Protein AF-V5WKL9-F1 (afdb_monomer)

Mean predicted aligned error: 5.01 Å

Solvent-accessible surface area (backbone atoms only — not comparable to full-atom values): 41217 Å² total; per-residue (Å²): 115,49,75,35,63,71,57,36,52,50,49,49,51,57,49,52,46,45,67,69,71,38,97,45,74,44,66,25,21,45,58,50,36,73,58,42,15,63,42,65,74,57,97,28,28,33,41,37,29,44,86,42,64,56,60,74,77,50,52,56,39,85,93,40,58,26,41,41,37,37,42,54,96,64,80,79,67,65,83,44,68,60,51,76,48,60,25,42,49,49,77,37,79,52,50,76,60,91,48,30,39,32,43,30,39,30,71,50,67,58,15,54,90,90,44,85,24,40,25,35,35,38,35,30,26,33,76,89,66,48,81,45,75,46,67,47,52,56,19,62,32,31,62,46,36,70,94,33,63,26,31,32,41,43,58,67,62,52,58,74,65,58,85,35,62,67,43,53,59,51,48,75,71,35,91,57,37,45,72,46,97,90,65,46,35,31,40,50,85,60,65,27,31,36,40,38,52,54,59,27,69,22,83,76,20,15,39,55,38,43,33,50,51,54,53,51,52,26,51,33,57,73,70,72,47,85,76,54,38,52,59,35,62,77,48,67,38,43,22,35,32,39,47,37,51,35,26,50,57,69,47,58,93,52,81,68,30,60,38,84,76,46,77,57,96,48,38,36,33,32,42,38,32,53,63,74,71,48,64,72,25,78,57,23,36,56,45,20,41,29,9,60,26,30,56,38,32,74,76,43,37,67,59,38,56,45,50,31,50,35,48,30,39,62,28,59,98,55,52,29,38,42,23,43,39,43,71,72,34,49,26,29,64,74,24,68,84,62,48,61,75,71,49,51,64,46,78,51,97,76,31,26,32,42,22,70,87,35,41,54,46,45,18,40,52,52,40,31,54,32,60,44,37,34,71,58,48,43,26,37,35,35,43,52,48,56,53,38,45,43,80,37,81,88,81,70,41,76,43,71,42,61,70,55,56,50,52,61,64,63,49,65,33,49,51,88,95,44,62,31,24,48,21,42,36,33,37,31,58,43,60,56,87,46,94,62,18,91,77,64,35,74,38,37,81,60,41,75,76,40,80,84,36,31,17,36,21,88,52,40,44,57,79,40,51,71,40,34,58,62,40,68,69,72,40,41,69,59,50,54,44,34,44,64,51,12,54,41,18,38,30,38,60,32,40,79,49,11,48,27,47,45,26,54,45,64,90,87,51,68,61,38,64,61,58,34,96,46,56,39,51,19,48,41,41,41,52,47,26,54,22,55,59,53,46,47,55,68,31,21,17,24,34,35,44,24,50,42,43,72,52,65,34,46,65,66,90,36,55,50,29,55,47,94,52,18,51,60,59,51,24,65,47,37,34,33,58,62,36,64,52,48,70,71,57,54,67,39,75,79,45,42,41,59,46,37,75,38,47,36,85,42,65,69,40,45,44,52,38,36,43,47,47,31,54,29,23,64,77,34,78,67,36,53,51,56,17,22,58,56,51,61,75,48,98,65,58,40,75,70,85,52,43,40,65,51,38,27,56,49,27,32,40,47,24,54,29,51,48,59,56,32,23,45,61,84,38,52,88,74,35,57,50,60,60,24,54,46,54,32,51,52,35,48,50,42,67,76,40,58,70,36,28,38,56,69,48,97,87,41,47,75,50,68,56,77,77,48,83,67,23,42,37,42,36,34,40,47,52,43,97,86,66,74,40,39,39,39,43,41,28,22,72,36,45,49,68,45,79,43,39,61,41,70,80,42,65,96,47,79,75,73,75,58,57,35,22,31,61,46,52,22,66,86,54,38,81,80,47,78,61,67,74,35,82,44,68,46,79,48,75,47,74,30,45,41,40,22,29,42,32,32,34,45,108

Structure (mmCIF, N/CA/C/O backbone):
data_AF-V5WKL9-F1
#
_entry.id   AF-V5WKL9-F1
#
loop_
_atom_site.group_PDB
_atom_site.id
_atom_site.type_symbol
_atom_site.label_atom_id
_atom_site.label_alt_id
_atom_site.label_comp_id
_atom_site.label_asym_id
_atom_site.label_entity_id
_atom_site.label_seq_id
_atom_site.pdbx_PDB_ins_code
_atom_site.Cartn_x
_atom_site.Cartn_y
_atom_site.Cartn_z
_atom_site.occupancy
_atom_site.B_iso_or_equiv
_atom_site.auth_seq_id
_atom_site.auth_comp_id
_atom_site.auth_asym_id
_atom_site.auth_atom_id
_atom_site.pdbx_PDB_model_num
ATOM 1 N N . MET A 1 1 ? -16.914 -12.700 35.568 1.00 91.31 1 MET A N 1
ATOM 2 C CA . MET A 1 1 ? -15.868 -11.654 35.635 1.00 91.31 1 MET A CA 1
ATOM 3 C C . MET A 1 1 ? -16.189 -10.694 36.774 1.00 91.31 1 MET A C 1
ATOM 5 O O . MET A 1 1 ? -17.321 -10.705 37.257 1.00 91.31 1 MET A O 1
ATOM 9 N N . LYS A 1 2 ? -15.234 -9.886 37.245 1.00 93.50 2 LYS A N 1
ATOM 10 C CA . LYS A 1 2 ? -15.507 -8.840 38.253 1.00 93.50 2 LYS A CA 1
ATOM 11 C C . LYS A 1 2 ? -14.492 -7.698 38.192 1.00 93.50 2 LYS A C 1
ATOM 13 O O . LYS A 1 2 ? -13.425 -7.841 37.604 1.00 93.50 2 LYS A O 1
ATOM 18 N N . ILE A 1 3 ? -14.835 -6.574 38.821 1.00 94.00 3 ILE A N 1
ATOM 19 C CA . ILE A 1 3 ? -13.929 -5.432 38.993 1.00 94.00 3 ILE A CA 1
ATOM 20 C C . ILE A 1 3 ? -12.782 -5.825 39.929 1.00 94.00 3 ILE A C 1
ATOM 22 O O . ILE A 1 3 ? -13.009 -6.196 41.086 1.00 94.00 3 ILE A O 1
ATOM 26 N N . ALA A 1 4 ? -11.552 -5.659 39.453 1.00 92.19 4 ALA A N 1
ATOM 27 C CA . ALA A 1 4 ? -10.336 -5.865 40.227 1.00 92.19 4 ALA A CA 1
ATOM 28 C C . ALA A 1 4 ? -10.045 -4.617 41.083 1.00 92.19 4 ALA A C 1
ATOM 30 O O . ALA A 1 4 ? -9.166 -3.822 40.763 1.00 92.19 4 ALA A O 1
ATOM 31 N N . ASN A 1 5 ? -10.814 -4.402 42.160 1.00 88.88 5 ASN A N 1
ATOM 32 C CA . ASN A 1 5 ? -10.829 -3.138 42.923 1.00 88.88 5 ASN A CA 1
ATOM 33 C C . ASN A 1 5 ? -9.437 -2.617 43.328 1.00 88.88 5 ASN A C 1
ATOM 35 O O . ASN A 1 5 ? -9.163 -1.423 43.210 1.00 88.88 5 ASN A O 1
ATOM 39 N N . ASN A 1 6 ? -8.546 -3.498 43.795 1.00 87.94 6 ASN A N 1
ATOM 40 C CA . ASN A 1 6 ? -7.200 -3.096 44.213 1.00 87.94 6 ASN A CA 1
ATOM 41 C C . ASN A 1 6 ? -6.378 -2.582 43.026 1.00 87.94 6 ASN A C 1
ATOM 43 O O . ASN A 1 6 ? -5.709 -1.556 43.124 1.00 87.94 6 ASN A O 1
ATOM 47 N N . GLN A 1 7 ? -6.445 -3.281 41.898 1.00 89.81 7 GLN A N 1
ATOM 48 C CA . GLN A 1 7 ? -5.728 -2.922 40.684 1.00 89.81 7 GLN A CA 1
ATOM 49 C C . GLN A 1 7 ? -6.374 -1.739 39.970 1.00 89.81 7 GLN A C 1
ATOM 51 O O . GLN A 1 7 ? -5.656 -0.947 39.380 1.00 89.81 7 GLN A O 1
ATOM 56 N N . GLN A 1 8 ? -7.688 -1.561 40.083 1.00 91.56 8 GLN A N 1
ATOM 57 C CA . GLN A 1 8 ? -8.380 -0.376 39.591 1.00 91.56 8 GLN A CA 1
ATOM 58 C C . GLN A 1 8 ? -7.942 0.885 40.337 1.00 91.56 8 GLN A C 1
ATOM 60 O O . GLN A 1 8 ? -7.689 1.902 39.699 1.00 91.56 8 GLN A O 1
ATOM 65 N N . ASN A 1 9 ? -7.792 0.817 41.664 1.00 90.12 9 ASN A N 1
ATOM 66 C CA . ASN A 1 9 ? -7.248 1.932 42.444 1.00 90.12 9 ASN A CA 1
ATOM 67 C C . ASN A 1 9 ? -5.780 2.198 42.093 1.00 90.12 9 ASN A C 1
ATOM 69 O O . ASN A 1 9 ? -5.411 3.340 41.859 1.00 90.12 9 ASN A O 1
ATOM 73 N N . LYS A 1 10 ? -4.965 1.144 41.965 1.00 89.94 10 LYS A N 1
ATOM 74 C CA . LYS A 1 10 ? -3.570 1.285 41.532 1.00 89.94 10 LYS A CA 1
ATOM 75 C C . LYS A 1 10 ? -3.464 1.939 40.147 1.00 89.94 10 LYS A C 1
ATOM 77 O O . LYS A 1 10 ? -2.692 2.872 39.974 1.00 89.94 10 LYS A O 1
ATOM 82 N N . PHE A 1 11 ? -4.260 1.472 39.186 1.00 90.50 11 PHE A N 1
ATOM 83 C CA . PHE A 1 11 ? -4.311 2.039 37.840 1.00 90.50 11 PHE A CA 1
ATOM 84 C C . PHE A 1 11 ? -4.778 3.495 37.872 1.00 90.50 11 PHE A C 1
ATOM 86 O O . PHE A 1 11 ? -4.215 4.326 37.174 1.00 90.50 11 PHE A O 1
ATOM 93 N N . LYS A 1 12 ? -5.761 3.827 38.721 1.00 90.00 12 LYS A N 1
ATOM 94 C CA . LYS A 1 12 ? -6.202 5.209 38.929 1.00 90.00 12 LYS A CA 1
ATOM 95 C C . LYS A 1 12 ? -5.054 6.110 39.384 1.00 90.00 12 LYS A C 1
ATOM 97 O O . LYS A 1 12 ? -4.909 7.202 38.842 1.00 90.00 12 LYS A O 1
ATOM 102 N N . ASP A 1 13 ? -4.270 5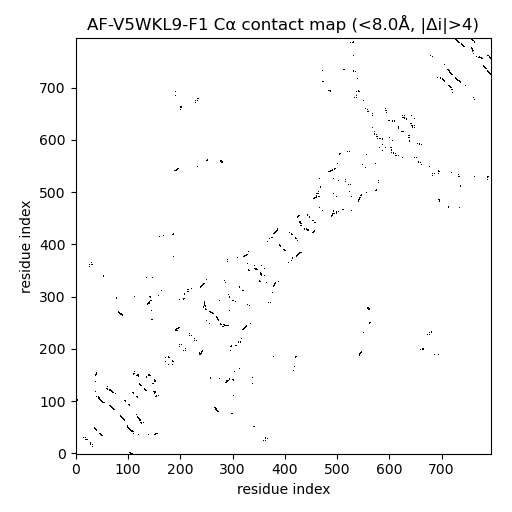.665 40.359 1.00 87.75 13 ASP A N 1
ATOM 103 C CA . ASP A 1 13 ? -3.153 6.443 40.897 1.00 87.75 13 ASP A CA 1
ATOM 104 C C . ASP A 1 13 ? -2.057 6.634 39.830 1.00 87.75 13 ASP A C 1
ATOM 106 O O . ASP A 1 13 ? -1.659 7.766 39.560 1.00 87.75 13 ASP A O 1
ATOM 110 N N . GLU A 1 14 ? -1.649 5.563 39.136 1.00 85.62 14 GLU A N 1
ATOM 111 C CA . GLU A 1 14 ? -0.662 5.609 38.036 1.00 85.62 14 GLU A CA 1
ATOM 112 C C . GLU A 1 14 ? -1.134 6.483 36.854 1.00 85.62 14 GLU A C 1
ATOM 114 O O . GLU A 1 14 ? -0.359 7.228 36.238 1.00 85.62 14 GLU A O 1
ATOM 119 N N . PHE A 1 15 ? -2.428 6.423 36.537 1.00 85.81 15 PHE A N 1
ATOM 120 C CA . PHE A 1 15 ? -3.053 7.247 35.508 1.00 85.81 15 PHE A CA 1
ATOM 121 C C . PHE A 1 15 ? -3.116 8.724 35.925 1.00 85.81 15 PHE A C 1
ATOM 123 O O . PHE A 1 15 ? -2.762 9.607 35.142 1.00 85.81 15 PHE A O 1
ATOM 130 N N . GLY A 1 16 ? -3.489 8.999 37.177 1.00 83.94 16 GLY A N 1
ATOM 131 C CA . GLY A 1 16 ? -3.481 10.340 37.760 1.00 83.94 16 GLY A CA 1
ATOM 132 C C . GLY A 1 16 ? -2.081 10.958 37.774 1.00 83.94 16 GLY A C 1
ATOM 133 O O . GLY A 1 16 ? -1.917 12.125 37.417 1.00 83.94 16 GLY A O 1
ATOM 134 N N . GLU A 1 17 ? -1.052 10.171 38.092 1.00 80.25 17 GLU A N 1
ATOM 135 C CA . GLU A 1 17 ? 0.345 10.591 37.958 1.00 80.25 17 GLU A CA 1
ATOM 136 C C . GLU A 1 17 ? 0.705 10.895 36.501 1.00 80.25 17 GLU A C 1
ATOM 138 O O . GLU A 1 17 ? 1.354 11.904 36.229 1.00 80.25 17 GLU A O 1
ATOM 143 N N . SER A 1 18 ? 0.262 10.077 35.543 1.00 79.38 18 SER A N 1
ATOM 144 C CA . SER A 1 18 ? 0.502 10.319 34.112 1.00 79.38 18 SER A CA 1
ATOM 145 C C . SER A 1 18 ? -0.100 11.646 33.638 1.00 79.38 18 SER A C 1
ATOM 147 O O . SER A 1 18 ? 0.559 12.360 32.879 1.00 79.38 18 SER A O 1
ATOM 149 N N . LEU A 1 19 ? -1.290 11.998 34.138 1.00 76.94 19 LEU A N 1
ATOM 150 C CA . LEU A 1 19 ? -1.956 13.281 33.890 1.00 76.94 19 LEU A CA 1
ATOM 151 C C . LEU A 1 19 ? -1.213 14.469 34.528 1.00 76.94 19 LEU A C 1
ATOM 153 O O . LEU A 1 19 ? -1.112 15.524 33.912 1.00 76.94 19 LEU A O 1
ATOM 157 N N . GLN A 1 20 ? -0.687 14.316 35.748 1.00 74.12 20 GLN A N 1
ATOM 158 C CA . GLN A 1 20 ? -0.060 15.413 36.507 1.00 74.12 20 GLN A CA 1
ATOM 159 C C . GLN A 1 20 ? 1.432 15.629 36.200 1.00 74.12 20 GLN A C 1
ATOM 161 O O . GLN A 1 20 ? 1.949 16.729 36.379 1.00 74.12 20 GLN A O 1
ATOM 166 N N . SER A 1 21 ? 2.150 14.584 35.784 1.00 60.50 21 SER A N 1
ATOM 167 C CA . SER A 1 21 ? 3.619 14.567 35.651 1.00 60.50 21 SER A CA 1
ATOM 168 C C . SER A 1 21 ? 4.153 15.084 34.311 1.00 60.50 21 SER A C 1
ATOM 170 O O . SER A 1 21 ? 5.362 15.045 34.079 1.00 60.50 21 SER A O 1
ATOM 172 N N . ALA A 1 22 ? 3.296 15.522 33.387 1.00 52.28 22 ALA A N 1
ATOM 173 C CA . ALA A 1 22 ? 3.733 16.045 32.096 1.00 52.28 22 ALA A CA 1
ATOM 174 C C . ALA A 1 22 ? 3.870 17.575 32.144 1.00 52.28 22 ALA A C 1
ATOM 176 O O . ALA A 1 22 ? 2.865 18.259 32.296 1.00 52.28 22 ALA A O 1
ATOM 177 N N . PRO A 1 23 ? 5.084 18.133 31.996 1.00 39.38 23 PRO A N 1
ATOM 178 C CA . PRO A 1 23 ? 5.264 19.582 31.904 1.00 39.38 23 PRO A CA 1
ATOM 179 C C . PRO A 1 23 ? 4.761 20.181 30.573 1.00 39.38 23 PRO A C 1
ATOM 181 O O . PRO A 1 23 ? 4.658 21.399 30.477 1.00 39.38 23 PRO A O 1
ATOM 184 N N . GLU A 1 24 ? 4.427 19.346 29.576 1.00 61.25 24 GLU A N 1
ATOM 185 C CA . GLU A 1 24 ? 3.859 19.724 28.273 1.00 61.25 24 GLU A CA 1
ATOM 186 C C . GLU A 1 24 ? 2.732 18.749 27.877 1.00 61.25 24 GLU A C 1
ATOM 188 O O . GLU A 1 24 ? 2.901 17.529 28.000 1.00 61.25 24 GLU A O 1
ATOM 193 N N . ASP A 1 25 ? 1.608 19.274 27.370 1.00 77.94 25 ASP A N 1
ATOM 194 C CA . ASP A 1 25 ? 0.366 18.528 27.079 1.00 77.94 25 ASP A CA 1
ATOM 195 C C . ASP A 1 25 ? 0.588 17.281 26.196 1.00 77.94 25 ASP A C 1
ATOM 197 O O . ASP A 1 25 ? -0.058 16.245 26.371 1.00 77.94 25 ASP A O 1
ATOM 201 N N . PHE A 1 26 ? 1.557 17.330 25.277 1.00 89.62 26 PHE A N 1
ATOM 202 C CA . PHE A 1 26 ? 1.825 16.236 24.342 1.00 89.62 26 PHE A CA 1
ATOM 203 C C . PHE A 1 26 ? 2.563 15.038 24.956 1.00 89.62 26 PHE A C 1
ATOM 205 O O . PHE A 1 26 ? 2.239 13.888 24.653 1.00 89.62 26 PHE A O 1
ATOM 212 N N . ALA A 1 27 ? 3.509 15.259 25.871 1.00 87.88 27 ALA A N 1
ATOM 213 C CA . ALA A 1 27 ? 4.221 14.155 26.519 1.00 87.88 27 ALA A CA 1
ATOM 214 C C . ALA A 1 27 ? 3.286 13.319 27.417 1.00 87.88 27 ALA A C 1
ATOM 216 O O . ALA A 1 27 ? 3.460 12.103 27.533 1.00 87.88 27 ALA A O 1
ATOM 217 N N . ALA A 1 28 ? 2.283 13.957 28.037 1.00 87.50 28 ALA A N 1
ATOM 218 C CA . ALA A 1 28 ? 1.193 13.266 28.732 1.00 87.50 28 ALA A CA 1
ATOM 219 C C . ALA A 1 28 ? 0.382 12.417 27.750 1.00 87.50 28 ALA A C 1
ATOM 221 O O . ALA A 1 28 ? 0.213 11.216 27.973 1.00 87.50 28 ALA A O 1
ATOM 222 N N . ALA A 1 29 ? -0.051 13.015 26.638 1.00 92.38 29 ALA A N 1
ATOM 223 C CA . ALA A 1 29 ? -0.835 12.331 25.617 1.00 92.38 29 ALA A CA 1
ATOM 224 C C . ALA A 1 29 ? -0.150 11.065 25.073 1.00 92.38 29 ALA A C 1
ATOM 226 O O . ALA A 1 29 ? -0.787 10.018 24.928 1.00 92.38 29 ALA A O 1
ATOM 227 N N . GLN A 1 30 ? 1.165 11.104 24.845 1.00 92.75 30 GLN A N 1
ATOM 228 C CA . GLN A 1 30 ? 1.935 9.925 24.427 1.00 92.75 30 GLN A CA 1
ATOM 229 C C . GLN A 1 30 ? 1.979 8.816 25.494 1.00 92.75 30 GLN A C 1
ATOM 231 O O . GLN A 1 30 ? 1.948 7.631 25.164 1.00 92.75 30 GLN A O 1
ATOM 236 N N . ARG A 1 31 ? 2.046 9.163 26.785 1.00 91.50 31 ARG A N 1
ATOM 237 C CA . ARG A 1 31 ? 2.011 8.162 27.869 1.00 91.50 31 ARG A CA 1
ATOM 238 C C . ARG A 1 31 ? 0.620 7.567 28.065 1.00 91.50 31 ARG A C 1
ATOM 240 O O . ARG A 1 31 ? 0.506 6.379 28.365 1.00 91.50 31 ARG A O 1
ATOM 247 N N . ILE A 1 32 ? -0.415 8.385 27.902 1.00 93.31 32 ILE A N 1
ATOM 248 C CA . ILE A 1 32 ? -1.814 7.980 28.055 1.00 93.31 32 ILE A CA 1
ATOM 249 C C . ILE A 1 32 ? -2.245 7.074 26.899 1.00 93.31 32 ILE A C 1
ATOM 251 O O . ILE A 1 32 ? -2.790 6.002 27.146 1.00 93.31 32 ILE A O 1
ATOM 255 N N . SER A 1 33 ? -1.946 7.445 25.652 1.00 95.56 33 SER A N 1
ATOM 256 C CA . SER A 1 33 ? -2.283 6.644 24.461 1.00 95.56 33 SER A CA 1
ATOM 257 C C . SER A 1 33 ? -1.738 5.211 24.532 1.00 95.56 33 SER A C 1
ATOM 259 O O . SER A 1 33 ? -2.464 4.263 24.239 1.00 95.56 33 SER A O 1
ATOM 261 N N . ARG A 1 34 ? -0.525 5.006 25.063 1.00 94.50 34 ARG A N 1
ATOM 262 C CA . ARG A 1 34 ? 0.042 3.663 25.327 1.00 94.50 34 ARG A CA 1
ATOM 263 C C . ARG A 1 34 ? -0.793 2.796 26.276 1.00 94.50 34 ARG A C 1
ATOM 265 O O . ARG A 1 34 ? -0.654 1.575 26.278 1.00 94.50 34 ARG A O 1
ATOM 272 N N . GLN A 1 35 ? -1.635 3.405 27.105 1.00 94.38 35 GLN A N 1
ATOM 273 C CA . GLN A 1 35 ? -2.508 2.716 28.055 1.00 94.38 35 GLN A CA 1
ATOM 274 C C . GLN A 1 35 ? -3.938 2.537 27.535 1.00 94.38 35 GLN A C 1
ATOM 276 O O . GLN A 1 35 ? -4.676 1.741 28.108 1.00 94.38 35 GLN A O 1
ATOM 281 N N . MET A 1 36 ? -4.320 3.247 26.470 1.00 96.38 36 MET A N 1
ATOM 282 C CA . MET A 1 36 ? -5.676 3.244 25.921 1.00 96.38 36 MET A CA 1
ATOM 283 C C . MET A 1 36 ? -6.056 1.910 25.262 1.00 96.38 36 MET A C 1
ATOM 285 O O . MET A 1 36 ? -5.204 1.106 24.865 1.00 96.38 36 MET A O 1
ATOM 289 N N . GLY A 1 37 ? -7.360 1.711 25.123 1.00 97.25 37 GLY A N 1
ATOM 290 C CA . GLY A 1 37 ? -7.979 0.527 24.557 1.00 97.25 37 GLY A CA 1
ATOM 291 C C . GLY A 1 37 ? -8.077 -0.649 25.522 1.00 97.25 37 GLY A C 1
ATOM 292 O O . GLY A 1 37 ? -7.745 -0.539 26.706 1.00 97.25 37 GLY A O 1
ATOM 293 N N . GLY A 1 38 ? -8.563 -1.781 25.017 1.00 97.44 38 GLY A N 1
ATOM 294 C CA . GLY A 1 38 ? -8.599 -3.045 25.753 1.00 97.44 38 GLY A CA 1
ATOM 295 C C . GLY A 1 38 ? -7.245 -3.749 25.718 1.00 97.44 38 GLY A C 1
ATOM 296 O O . GLY A 1 38 ? -6.770 -4.145 24.654 1.00 97.44 38 GLY A O 1
ATOM 297 N N . ARG A 1 39 ? -6.619 -3.930 26.885 1.00 96.44 39 ARG A N 1
ATOM 298 C CA . ARG A 1 39 ? -5.300 -4.564 27.022 1.00 96.44 39 ARG A CA 1
ATOM 299 C C . ARG A 1 39 ? -5.355 -5.721 28.004 1.00 96.44 39 ARG A C 1
ATOM 301 O O . ARG A 1 39 ? -5.728 -5.542 29.163 1.00 96.44 39 ARG A O 1
ATOM 308 N N . TYR A 1 40 ? -4.937 -6.895 27.549 1.00 96.62 40 TYR A N 1
ATOM 309 C CA . TYR A 1 40 ? -4.749 -8.052 28.413 1.00 96.62 40 TYR A CA 1
ATOM 310 C C . TYR A 1 40 ? -3.408 -7.942 29.151 1.00 96.62 40 TYR A C 1
ATOM 312 O O . TYR A 1 40 ? -2.376 -7.687 28.537 1.00 96.62 40 TYR A O 1
ATOM 320 N N . LEU A 1 41 ? -3.426 -8.107 30.475 1.00 90.88 41 LEU A N 1
ATOM 321 C CA . LEU A 1 41 ? -2.252 -7.977 31.348 1.00 90.88 41 LEU A CA 1
ATOM 322 C C . LEU A 1 41 ? -1.703 -9.333 31.825 1.00 90.88 41 LEU A C 1
ATOM 324 O O . LEU A 1 41 ? -0.760 -9.377 32.616 1.00 90.88 41 LEU A O 1
ATOM 328 N N . GLY A 1 42 ? -2.287 -10.442 31.362 1.00 89.06 42 GLY A N 1
ATOM 329 C CA . GLY A 1 42 ? -1.969 -11.786 31.837 1.00 89.06 42 GLY A CA 1
ATOM 330 C C . GLY A 1 42 ? -2.787 -12.207 33.061 1.00 89.06 42 GLY A C 1
ATOM 331 O O . GLY A 1 42 ? -3.417 -11.397 33.738 1.00 89.06 42 GLY A O 1
ATOM 332 N N . SER A 1 43 ? -2.775 -13.511 33.356 1.00 88.88 43 SER A N 1
ATOM 333 C CA . SER A 1 43 ? -3.467 -14.117 34.512 1.00 88.88 43 SER A CA 1
ATOM 334 C C . SER A 1 43 ? -4.956 -13.757 34.630 1.00 88.88 43 SER A C 1
ATOM 336 O O . SER A 1 43 ? -5.480 -13.616 35.732 1.00 88.88 43 SER A O 1
ATOM 338 N N . GLY A 1 44 ? -5.638 -13.584 33.497 1.00 92.19 44 GLY A N 1
ATOM 339 C CA . GLY A 1 44 ? -7.057 -13.240 33.456 1.00 92.19 44 GLY A CA 1
ATOM 340 C C . GLY A 1 44 ? -7.385 -11.769 33.721 1.00 92.19 44 GLY A C 1
ATOM 341 O O . GLY A 1 44 ? -8.562 -11.430 33.810 1.00 92.19 44 GLY A O 1
ATOM 342 N N . GLN A 1 45 ? -6.386 -10.894 33.854 1.00 95.75 45 GLN A N 1
ATOM 343 C CA . GLN A 1 45 ? -6.590 -9.470 34.102 1.00 95.75 45 GLN A CA 1
ATOM 344 C C . GLN A 1 45 ? -6.568 -8.652 32.804 1.00 95.75 45 GLN A C 1
ATOM 346 O O . GLN A 1 45 ? -5.714 -8.869 31.945 1.00 95.75 45 GLN A O 1
ATOM 351 N N . ALA A 1 46 ? -7.460 -7.665 32.685 1.00 97.50 46 ALA A N 1
ATOM 352 C CA . ALA A 1 46 ? -7.466 -6.712 31.578 1.00 97.50 46 ALA A CA 1
ATOM 353 C C . ALA A 1 46 ? -7.794 -5.283 32.034 1.00 97.50 46 ALA A C 1
ATOM 355 O O . ALA A 1 46 ? -8.574 -5.071 32.966 1.00 97.50 46 ALA A O 1
ATOM 356 N N . THR A 1 47 ? -7.209 -4.301 31.351 1.00 97.38 47 THR A N 1
ATOM 357 C CA . THR A 1 47 ? -7.529 -2.874 31.497 1.00 97.38 47 THR A CA 1
ATOM 358 C C . THR A 1 47 ? -8.248 -2.381 30.257 1.00 97.38 47 THR A C 1
ATOM 360 O O . THR A 1 47 ? -7.859 -2.727 29.143 1.00 97.38 47 THR A O 1
ATOM 363 N N . PHE A 1 48 ? -9.239 -1.521 30.452 1.00 98.44 48 PHE A N 1
ATOM 364 C CA . PHE A 1 48 ? -9.947 -0.832 29.382 1.00 98.44 48 PHE A CA 1
ATOM 365 C C . PHE A 1 48 ? -9.881 0.660 29.670 1.00 98.44 48 PHE A C 1
ATOM 367 O O . PHE A 1 48 ? -10.364 1.076 30.721 1.00 98.44 48 PHE A O 1
ATOM 374 N N . LEU A 1 49 ? -9.281 1.448 28.781 1.00 97.69 49 LEU A N 1
ATOM 375 C CA . LEU A 1 49 ? -9.165 2.902 28.926 1.00 97.69 49 LEU A CA 1
ATOM 376 C C . LEU A 1 49 ? -9.613 3.596 27.637 1.00 97.69 49 LEU A C 1
ATOM 378 O O . LEU A 1 49 ? -9.044 3.368 26.574 1.00 97.69 49 LEU A O 1
ATOM 382 N N . PHE A 1 50 ? -10.588 4.489 27.747 1.00 97.75 50 PHE A N 1
ATOM 383 C CA . PHE A 1 50 ? -11.134 5.257 26.633 1.00 97.75 50 PHE A CA 1
ATOM 384 C C . PHE A 1 50 ? -10.906 6.750 26.853 1.00 97.75 50 PHE A C 1
ATOM 386 O O . PHE A 1 50 ? -11.061 7.251 27.970 1.00 97.75 50 PHE A O 1
ATOM 393 N N . TRP A 1 51 ? -10.582 7.458 25.773 1.00 96.38 51 TRP A N 1
ATOM 394 C CA . TRP A 1 51 ? -10.628 8.916 25.724 1.00 96.38 51 TRP A CA 1
ATOM 395 C C . TRP A 1 51 ? -12.008 9.337 25.224 1.00 96.38 51 TRP A C 1
ATOM 397 O O . TRP A 1 51 ? -12.409 8.966 24.125 1.00 96.38 51 TRP A O 1
ATOM 407 N N . THR A 1 52 ? -12.741 10.048 26.074 1.00 95.69 52 THR A N 1
ATOM 408 C CA . THR A 1 52 ? -14.184 10.300 25.951 1.00 95.69 52 THR A CA 1
ATOM 409 C C . THR A 1 52 ? -14.545 11.777 26.203 1.00 95.69 52 THR A C 1
ATOM 411 O O . THR A 1 52 ? -15.383 12.069 27.069 1.00 95.69 52 THR A O 1
ATOM 414 N N . PRO A 1 53 ? -13.900 12.744 25.520 1.00 93.75 53 PRO A N 1
ATOM 415 C CA . PRO A 1 53 ? -14.177 14.171 25.714 1.00 93.75 53 PRO A CA 1
ATOM 416 C C . PRO A 1 53 ? -15.654 14.525 25.460 1.00 93.75 53 PRO A C 1
ATOM 418 O O . PRO A 1 53 ? -16.217 15.387 26.141 1.00 93.75 53 PRO A O 1
ATOM 421 N N . GLU A 1 54 ? -16.323 13.797 24.565 1.00 90.81 54 GLU A N 1
ATOM 422 C CA . GLU A 1 54 ? -17.734 13.951 24.207 1.00 90.81 54 GLU A CA 1
ATOM 423 C C . GLU A 1 54 ? -18.693 13.758 25.392 1.00 90.81 54 GLU A C 1
ATOM 425 O O . GLU A 1 54 ? -19.785 14.322 25.399 1.00 90.81 54 GLU A O 1
ATOM 430 N N . LEU A 1 55 ? -18.295 13.034 26.446 1.00 91.25 55 LEU A N 1
ATOM 431 C CA . LEU A 1 55 ? -19.132 12.821 27.636 1.00 91.25 55 LEU A CA 1
ATOM 432 C C . LEU A 1 55 ? -19.251 14.060 28.534 1.00 91.25 55 LEU A C 1
ATOM 434 O O . LEU A 1 55 ? -19.973 14.030 29.537 1.00 91.25 55 LEU A O 1
ATOM 438 N N . SER A 1 56 ? -18.493 15.123 28.262 1.00 83.62 56 SER A N 1
ATOM 439 C CA . SER A 1 56 ? -18.689 16.425 28.910 1.00 83.62 56 SER A CA 1
ATOM 440 C C . SER A 1 56 ? -19.892 17.175 28.325 1.00 83.62 56 SER A C 1
ATOM 442 O O . SER A 1 56 ? -20.625 17.811 29.077 1.00 83.62 56 SER A O 1
ATOM 444 N N . GLU A 1 57 ? -20.141 17.021 27.023 1.00 78.50 57 GLU A N 1
ATOM 445 C CA . GLU A 1 57 ? -21.233 17.673 26.289 1.00 78.50 57 GLU A CA 1
ATOM 446 C C . GLU A 1 57 ? -22.483 16.789 26.187 1.00 78.50 57 GLU A C 1
ATOM 448 O O . GLU A 1 57 ? -23.605 17.290 26.189 1.00 78.50 57 GLU A O 1
ATOM 453 N N . ALA A 1 58 ? -22.309 15.464 26.124 1.00 78.44 58 ALA A N 1
ATOM 454 C CA . ALA A 1 58 ? -23.401 14.514 25.913 1.00 78.44 58 ALA A CA 1
ATOM 455 C C . ALA A 1 58 ? -24.348 14.359 27.116 1.00 78.44 58 ALA A C 1
ATOM 457 O O . ALA A 1 58 ? -25.411 13.755 26.958 1.00 78.44 58 ALA A O 1
ATOM 458 N N . GLU A 1 59 ? -23.952 14.865 28.295 1.00 78.00 59 GLU A N 1
ATOM 459 C CA . GLU A 1 59 ? -24.693 14.780 29.563 1.00 78.00 59 GLU A CA 1
ATOM 460 C C . GLU A 1 59 ? -25.349 13.396 29.762 1.00 78.00 59 GLU A C 1
ATOM 462 O O . GLU A 1 59 ? -26.575 13.265 29.730 1.00 78.00 59 GLU A O 1
ATOM 467 N N . PRO A 1 60 ? -24.550 12.321 29.911 1.00 86.50 60 PRO A N 1
ATOM 468 C CA . PRO A 1 60 ? -25.092 10.976 30.049 1.00 86.50 60 PRO A CA 1
ATOM 469 C C . PRO A 1 60 ? -26.037 10.899 31.249 1.00 86.50 60 PRO A C 1
ATOM 471 O O . PRO A 1 60 ? -25.754 11.447 32.322 1.00 86.50 60 PRO A O 1
ATOM 474 N N . ARG A 1 61 ? -27.145 10.168 31.094 1.00 87.38 61 ARG A N 1
ATOM 475 C CA . ARG A 1 61 ? -28.076 9.930 32.200 1.00 87.38 61 ARG A CA 1
ATOM 476 C C . ARG A 1 61 ? -27.335 9.291 33.379 1.00 87.38 61 ARG A C 1
ATOM 478 O O . ARG A 1 61 ? -26.491 8.413 33.149 1.00 87.38 61 ARG A O 1
ATOM 485 N N . PRO A 1 62 ? -27.655 9.677 34.629 1.00 83.62 62 PRO A N 1
ATOM 486 C CA . PRO A 1 62 ? -27.004 9.116 35.807 1.00 83.62 62 PRO A CA 1
ATOM 487 C C . PRO A 1 62 ? -27.000 7.584 35.790 1.00 83.62 62 PRO A C 1
ATOM 489 O O . PRO A 1 62 ? -27.998 6.963 35.435 1.00 83.62 62 PRO A O 1
ATOM 492 N N . ASP A 1 63 ? -25.866 6.990 36.163 1.00 85.62 63 ASP A N 1
ATOM 493 C CA . ASP A 1 63 ? -25.652 5.540 36.288 1.00 85.62 63 ASP A CA 1
ATOM 494 C C . ASP A 1 63 ? -25.768 4.699 34.999 1.00 85.62 63 ASP A C 1
ATOM 496 O O . ASP A 1 63 ? -25.689 3.465 35.074 1.00 85.62 63 ASP A O 1
ATOM 500 N N . THR A 1 64 ? -25.892 5.334 33.825 1.00 93.12 64 THR A N 1
ATOM 501 C CA . THR A 1 64 ? -26.007 4.632 32.529 1.00 93.12 64 THR A CA 1
ATOM 502 C C . THR A 1 64 ? -24.674 4.357 31.839 1.00 93.12 64 THR A C 1
ATOM 504 O O . THR A 1 64 ? -24.599 3.431 31.039 1.00 93.12 64 THR A O 1
ATOM 507 N N . LEU A 1 65 ? -23.620 5.116 32.157 1.00 96.12 65 LEU A N 1
ATOM 508 C CA . LEU A 1 65 ? -22.291 4.915 31.580 1.00 96.12 65 LEU A CA 1
ATOM 509 C C . LEU A 1 65 ? -21.651 3.631 32.128 1.00 96.12 65 LEU A C 1
ATOM 511 O O . LEU A 1 65 ? -21.349 3.541 33.324 1.00 96.12 65 LEU A O 1
ATOM 515 N N . ARG A 1 66 ? -21.431 2.648 31.254 1.00 97.06 66 ARG A N 1
ATOM 516 C CA . ARG A 1 66 ? -20.881 1.327 31.587 1.00 97.06 66 ARG A CA 1
ATOM 517 C C . ARG A 1 66 ? -19.865 0.867 30.546 1.00 97.06 66 ARG A C 1
ATOM 519 O O . ARG A 1 66 ? -19.893 1.297 29.394 1.00 97.06 66 ARG A O 1
ATOM 526 N N . LEU A 1 67 ? -18.991 -0.039 30.968 1.00 98.31 67 LEU A N 1
ATOM 527 C CA . LEU A 1 67 ? -18.249 -0.916 30.070 1.00 98.31 67 LEU A CA 1
ATOM 528 C C . LEU A 1 67 ? -19.117 -2.150 29.817 1.00 98.31 67 LEU A C 1
ATOM 530 O O . LEU A 1 67 ? -19.385 -2.898 30.757 1.00 98.31 67 LEU A O 1
ATOM 534 N N . GLU A 1 68 ? -19.549 -2.338 28.573 1.00 97.88 68 GLU A N 1
ATOM 535 C CA . GLU A 1 68 ? -20.309 -3.513 28.143 1.00 97.88 68 GLU A CA 1
ATOM 536 C C . GLU A 1 68 ? -19.319 -4.578 27.658 1.00 97.88 68 GLU A C 1
ATOM 538 O O . GLU A 1 68 ? -18.521 -4.311 26.756 1.00 97.88 68 GLU A O 1
ATOM 543 N N . ILE A 1 69 ? -19.373 -5.772 28.250 1.00 98.31 69 ILE A N 1
ATOM 544 C CA . ILE A 1 69 ? -18.625 -6.955 27.820 1.00 98.31 69 ILE A CA 1
ATOM 545 C C . ILE A 1 69 ? -19.606 -7.972 27.236 1.00 98.31 69 ILE A C 1
ATOM 547 O O . ILE A 1 69 ? -20.595 -8.338 27.873 1.00 98.31 69 ILE A O 1
ATOM 551 N N . LEU A 1 70 ? -19.322 -8.435 26.022 1.00 98.25 70 LEU A N 1
ATOM 552 C CA . LEU A 1 70 ? -20.126 -9.399 25.282 1.00 98.25 70 LEU A CA 1
ATOM 553 C C . LEU A 1 70 ? -19.359 -10.714 25.158 1.00 98.25 70 LEU A C 1
ATOM 555 O O . LEU A 1 70 ? -18.284 -10.760 24.558 1.00 98.25 70 LEU A O 1
ATOM 559 N N . ILE A 1 71 ? -19.928 -11.790 25.692 1.00 97.06 71 ILE A N 1
ATOM 560 C CA . ILE A 1 71 ? -19.326 -13.130 25.659 1.00 97.06 71 ILE A CA 1
ATOM 561 C C . ILE A 1 71 ? -20.282 -14.085 24.985 1.00 97.06 71 ILE A C 1
ATOM 563 O O . ILE A 1 71 ? -21.461 -14.116 25.312 1.00 97.06 71 ILE A O 1
ATOM 567 N N . THR A 1 72 ? -19.782 -14.915 24.085 1.00 95.56 72 THR A N 1
ATOM 568 C CA . THR A 1 72 ? -20.566 -16.013 23.535 1.00 95.56 72 THR A CA 1
ATOM 569 C C . THR A 1 72 ? -19.916 -17.343 23.893 1.00 95.56 72 THR A C 1
ATOM 571 O O . THR A 1 72 ? -18.697 -17.465 23.890 1.00 95.56 72 THR A O 1
ATOM 574 N N . GLU A 1 73 ? -20.733 -18.342 24.226 1.00 91.69 73 GLU A N 1
ATOM 575 C CA . GLU A 1 73 ? -20.279 -19.738 24.345 1.00 91.69 73 GLU A CA 1
ATOM 576 C C . GLU A 1 73 ? -20.235 -20.435 22.972 1.00 91.69 73 GLU A C 1
ATOM 578 O O . GLU A 1 73 ? -19.828 -21.590 22.862 1.00 91.69 73 GLU A O 1
ATOM 583 N N . GLN A 1 74 ? -20.696 -19.749 21.920 1.00 93.06 74 GLN A N 1
ATOM 584 C CA . GLN A 1 74 ? -20.732 -20.247 20.552 1.00 93.06 74 GLN A CA 1
ATOM 585 C C . GLN A 1 74 ? -19.536 -19.683 19.793 1.00 93.06 74 GLN A C 1
ATOM 587 O O . GLN A 1 74 ? -19.515 -18.497 19.472 1.00 93.06 74 GLN A O 1
ATOM 592 N N . GLU A 1 75 ? -18.561 -20.530 19.471 1.00 94.31 75 GLU A N 1
ATOM 593 C CA . GLU A 1 75 ? -17.465 -20.097 18.608 1.00 94.31 75 GLU A CA 1
ATOM 594 C C . GLU A 1 75 ? -18.007 -19.746 17.212 1.00 94.31 75 GLU A C 1
ATOM 596 O O . GLU A 1 75 ? -18.668 -20.586 16.588 1.00 94.31 75 GLU A O 1
ATOM 601 N N . PRO A 1 76 ? -17.763 -18.521 16.714 1.00 93.75 76 PRO A N 1
ATOM 602 C CA . PRO A 1 76 ? -18.185 -18.126 15.378 1.00 93.75 76 PRO A CA 1
ATOM 603 C C . PRO A 1 76 ? -17.491 -18.973 14.308 1.00 93.75 76 PRO A C 1
ATOM 605 O O . PRO A 1 76 ? -16.270 -19.135 14.309 1.00 93.75 76 PRO A O 1
ATOM 608 N N . ASP A 1 77 ? -18.250 -19.416 13.309 1.00 94.75 77 ASP A N 1
ATOM 609 C CA . ASP A 1 77 ? -17.661 -19.951 12.081 1.00 94.75 77 ASP A CA 1
ATOM 610 C C . ASP A 1 77 ? -17.384 -18.792 11.118 1.00 94.75 77 ASP A C 1
ATOM 612 O O . ASP A 1 77 ? -18.275 -18.317 10.409 1.00 94.75 77 ASP A O 1
ATOM 616 N N . PHE A 1 78 ? -16.142 -18.308 11.099 1.00 93.31 78 PHE A N 1
ATOM 617 C CA . PHE A 1 78 ? -15.737 -17.178 10.256 1.00 93.31 78 PHE A CA 1
ATOM 618 C C . PHE A 1 78 ? -15.823 -17.447 8.744 1.00 93.31 78 PHE A C 1
ATOM 620 O O . PHE A 1 78 ? -15.721 -16.504 7.953 1.00 93.31 78 PHE A O 1
ATOM 627 N N . SER A 1 79 ? -16.042 -18.698 8.323 1.00 90.94 79 SER A N 1
ATOM 628 C CA . SER A 1 79 ? -16.222 -19.040 6.910 1.00 90.94 79 SER A CA 1
ATOM 629 C C . SER A 1 79 ? -17.629 -18.717 6.389 1.00 90.94 79 SER A C 1
ATOM 631 O O . SER A 1 79 ? -17.800 -18.499 5.185 1.00 90.94 79 SER A O 1
ATOM 633 N N . LEU A 1 80 ? -18.632 -18.634 7.273 1.00 94.69 80 LEU A N 1
ATOM 634 C CA . LEU A 1 80 ? -20.027 -18.409 6.895 1.00 94.69 80 LEU A CA 1
ATOM 635 C C . LEU A 1 80 ? -20.265 -16.978 6.402 1.00 94.69 80 LEU A C 1
ATOM 637 O O . LEU A 1 80 ? -19.798 -16.008 6.995 1.00 94.69 80 LEU A O 1
ATOM 641 N N . ALA A 1 81 ? -21.075 -16.837 5.347 1.00 94.12 81 ALA A N 1
ATOM 642 C CA . ALA A 1 81 ? -21.491 -15.530 4.829 1.00 94.12 81 ALA A CA 1
ATOM 643 C C . ALA A 1 81 ? -22.357 -14.745 5.833 1.00 94.12 81 ALA A C 1
ATOM 645 O O . ALA A 1 81 ? -22.280 -13.518 5.899 1.00 94.12 81 ALA A O 1
ATOM 646 N N . SER A 1 82 ? -23.164 -15.455 6.624 1.00 96.25 82 SER A N 1
ATOM 647 C CA . SER A 1 82 ? -23.950 -14.887 7.717 1.00 96.25 82 SER A CA 1
ATOM 648 C C . SER A 1 82 ? -24.234 -15.925 8.798 1.00 96.25 82 SER A C 1
ATOM 650 O O . SER A 1 82 ? -24.455 -17.093 8.472 1.00 96.25 82 SER A O 1
ATOM 652 N N . GLN A 1 83 ? -24.310 -15.501 10.056 1.00 97.19 83 GLN A N 1
ATOM 653 C CA . GLN A 1 83 ? -24.691 -16.351 11.186 1.00 97.19 83 GLN A CA 1
ATOM 654 C C . GLN A 1 83 ? -25.344 -15.527 12.296 1.00 97.19 83 GLN A C 1
ATOM 656 O O . GLN A 1 83 ? -25.076 -14.336 12.425 1.00 97.19 83 GLN A O 1
ATOM 661 N N . SER A 1 84 ? -26.173 -16.160 13.125 1.00 97.31 84 SER A N 1
ATOM 662 C CA . SER A 1 84 ? -26.735 -15.512 14.309 1.00 97.31 84 SER A CA 1
ATOM 663 C C . SER A 1 84 ? -26.145 -16.123 15.568 1.00 97.31 84 SER A C 1
ATOM 665 O O . SER A 1 84 ? -26.200 -17.339 15.735 1.00 97.31 84 SER A O 1
ATOM 667 N N . LEU A 1 85 ? -25.599 -15.276 16.440 1.00 97.19 85 LEU A N 1
ATOM 668 C CA . LEU A 1 85 ? -25.013 -15.674 17.715 1.00 97.19 85 LEU A CA 1
ATOM 669 C C . LEU A 1 85 ? -25.731 -14.988 18.871 1.00 97.19 85 LEU A C 1
ATOM 671 O O . LEU A 1 85 ? -26.283 -13.894 18.735 1.00 97.19 85 LEU A O 1
ATOM 675 N N . VAL A 1 86 ? -25.693 -15.643 20.028 1.00 97.56 86 VAL A N 1
ATOM 676 C CA . VAL A 1 86 ? -26.173 -15.076 21.287 1.00 97.56 86 VAL A CA 1
ATOM 677 C C . VAL A 1 86 ? -24.966 -14.744 22.147 1.00 97.56 86 VAL A C 1
ATOM 679 O O . VAL A 1 86 ? -24.136 -15.615 22.419 1.00 97.56 86 VAL A O 1
ATOM 682 N N . PHE A 1 87 ? -24.894 -13.492 22.574 1.00 98.06 87 PHE A N 1
ATOM 683 C CA . PHE A 1 87 ? -23.908 -12.984 23.509 1.00 98.06 87 PHE A CA 1
ATOM 684 C C . PHE A 1 87 ? -24.568 -12.747 24.866 1.00 98.06 87 PHE A C 1
ATOM 686 O O . PHE A 1 87 ? -25.625 -12.124 24.949 1.00 98.06 87 PHE A O 1
ATOM 693 N N . GLN A 1 88 ? -23.940 -13.223 25.931 1.00 97.56 88 GLN A N 1
ATOM 694 C CA . GLN A 1 88 ? -24.192 -12.764 27.286 1.00 97.56 88 GLN A CA 1
ATOM 695 C C . GLN A 1 88 ? -23.628 -11.352 27.436 1.00 97.56 88 GLN A C 1
ATOM 697 O O . GLN A 1 88 ? -22.506 -11.079 27.006 1.00 97.56 88 GLN A O 1
ATOM 702 N N . VAL A 1 89 ? -24.430 -10.466 28.018 1.00 97.06 89 VAL A N 1
ATOM 703 C CA . VAL A 1 89 ? -24.085 -9.065 28.260 1.00 97.06 89 VAL A CA 1
ATOM 704 C C . VAL A 1 89 ? -23.751 -8.905 29.738 1.00 97.06 89 VAL A C 1
ATOM 706 O O . VAL A 1 89 ? -24.611 -9.129 30.592 1.00 97.06 89 VAL A O 1
ATOM 709 N N . GLU A 1 90 ? -22.521 -8.500 30.038 1.00 96.56 90 GLU A N 1
ATOM 710 C CA . GLU A 1 90 ? -22.097 -8.107 31.382 1.00 96.56 90 GLU A CA 1
ATOM 711 C C . GLU A 1 90 ? -21.683 -6.632 31.388 1.00 96.56 90 GLU A C 1
ATOM 713 O O . GLU A 1 90 ? -20.752 -6.234 30.691 1.00 96.56 90 GLU A O 1
ATOM 718 N N . ASP A 1 91 ? -22.371 -5.825 32.198 1.00 95.56 91 ASP A N 1
ATOM 719 C CA . ASP A 1 91 ? -22.096 -4.396 32.343 1.00 95.56 91 ASP A CA 1
ATOM 720 C C . ASP A 1 91 ? -21.300 -4.107 33.616 1.00 95.56 91 ASP A C 1
ATOM 722 O O . ASP A 1 91 ? -21.675 -4.509 34.724 1.00 95.56 91 ASP A O 1
ATOM 726 N N . PHE A 1 92 ? -20.240 -3.315 33.477 1.00 96.88 92 PHE A N 1
ATOM 727 C CA . PHE A 1 92 ? -19.376 -2.924 34.584 1.00 96.88 92 PHE A CA 1
ATOM 728 C C . PHE A 1 92 ? -19.375 -1.404 34.789 1.00 96.88 92 PHE A C 1
ATOM 730 O O . PHE A 1 92 ? -19.373 -0.643 33.818 1.00 96.88 92 PHE A O 1
ATOM 737 N N . PRO A 1 93 ? -19.384 -0.918 36.048 1.00 95.69 93 PRO A N 1
ATOM 738 C CA . PRO A 1 93 ? -19.152 0.496 36.318 1.00 95.69 93 PRO A CA 1
ATOM 739 C C . PRO A 1 93 ? -17.749 0.900 35.858 1.00 95.69 93 PRO A C 1
ATOM 741 O O . PRO A 1 93 ? -16.784 0.168 36.079 1.00 95.69 93 PRO A O 1
ATOM 744 N N . VAL A 1 94 ? -17.639 2.094 35.283 1.00 96.00 94 VAL A N 1
ATOM 745 C CA . VAL A 1 94 ? -16.356 2.703 34.921 1.00 96.00 94 VAL A CA 1
ATOM 746 C C . VAL A 1 94 ? -15.997 3.814 35.898 1.00 96.00 94 VAL A C 1
ATOM 748 O O . VAL A 1 94 ? -16.867 4.468 36.477 1.00 96.00 94 VAL A O 1
ATOM 751 N N . VAL A 1 95 ? -14.702 4.041 36.079 1.00 94.62 95 VAL A N 1
ATOM 752 C CA . VAL A 1 95 ? -14.183 5.229 36.754 1.00 94.62 95 VAL A CA 1
ATOM 753 C C . VAL A 1 95 ? -13.987 6.309 35.705 1.00 94.62 95 VAL A C 1
ATOM 755 O O . VAL A 1 95 ? -13.362 6.064 34.675 1.00 94.62 95 VAL A O 1
ATOM 758 N N . ARG A 1 96 ? -14.507 7.503 35.986 1.00 91.19 96 ARG A N 1
ATOM 759 C CA . ARG A 1 96 ? -14.269 8.697 35.179 1.00 91.19 96 ARG A CA 1
ATOM 760 C C . ARG A 1 96 ? -13.214 9.565 35.853 1.00 91.19 96 ARG A C 1
ATOM 762 O O . ARG A 1 96 ? -13.371 9.914 37.022 1.00 91.19 96 ARG A O 1
ATOM 769 N N . GLU A 1 97 ? -12.182 9.924 35.104 1.00 89.81 97 GLU A N 1
ATOM 770 C CA . GLU A 1 97 ? -11.112 10.826 35.528 1.00 89.81 97 GLU A CA 1
ATOM 771 C C . GLU A 1 97 ? -10.867 11.838 34.399 1.00 89.81 97 GLU A C 1
ATOM 773 O O . GLU A 1 97 ? -10.287 11.518 33.362 1.00 89.81 97 GLU A O 1
ATOM 778 N N . GLY A 1 98 ? -11.397 13.054 34.562 1.00 88.38 98 GLY A N 1
ATOM 779 C CA . GLY A 1 98 ? -11.409 14.067 33.503 1.00 88.38 98 GLY A CA 1
ATOM 780 C C . GLY A 1 98 ? -12.191 13.616 32.261 1.00 88.38 98 GLY A C 1
ATOM 781 O O . GLY A 1 98 ? -13.376 13.269 32.346 1.00 88.38 98 GLY A O 1
ATOM 782 N N . GLU A 1 99 ? -11.518 13.636 31.110 1.00 92.12 99 GLU A N 1
ATOM 783 C CA . GLU A 1 99 ? -12.046 13.189 29.813 1.00 92.12 99 GLU A CA 1
ATOM 784 C C . GLU A 1 99 ? -11.934 11.675 29.601 1.00 92.12 99 GLU A C 1
ATOM 786 O O . GLU A 1 99 ? -12.309 11.176 28.544 1.00 92.12 99 GLU A O 1
ATOM 791 N N . PHE A 1 100 ? -11.426 10.923 30.577 1.00 94.94 100 PHE A N 1
ATOM 792 C CA . PHE A 1 100 ? -11.130 9.506 30.413 1.00 94.94 100 PHE A CA 1
ATOM 793 C C . PHE A 1 100 ? -12.059 8.627 31.236 1.00 94.94 100 PHE A C 1
ATOM 795 O O . PHE A 1 100 ? -12.429 8.960 32.366 1.00 94.94 100 PHE A O 1
ATOM 802 N N . CYS A 1 101 ? -12.386 7.469 30.671 1.00 95.88 101 CYS A N 1
ATOM 803 C CA . CYS A 1 101 ? -13.153 6.425 31.335 1.00 95.88 101 CYS A CA 1
ATOM 804 C C . CYS A 1 101 ? -12.356 5.127 31.334 1.00 95.88 101 CYS A C 1
ATOM 806 O O . CYS A 1 101 ? -11.852 4.715 30.288 1.00 95.88 101 CYS A O 1
ATOM 808 N N . PHE A 1 102 ? -12.267 4.462 32.484 1.00 97.06 102 PHE A N 1
ATOM 809 C CA . PHE A 1 102 ? -11.577 3.181 32.567 1.00 97.06 102 PHE A CA 1
ATOM 810 C C . PHE A 1 102 ? -12.228 2.179 33.514 1.00 97.06 102 PHE A C 1
ATOM 812 O O . PHE A 1 102 ? -12.953 2.536 34.445 1.00 97.06 102 PHE A O 1
ATOM 819 N N . ALA A 1 103 ? -11.918 0.907 33.288 1.00 97.81 103 ALA A N 1
ATOM 820 C CA . ALA A 1 103 ? -12.208 -0.187 34.203 1.00 97.81 103 ALA A CA 1
ATOM 821 C C . ALA A 1 103 ? -11.079 -1.220 34.164 1.00 97.81 103 ALA A C 1
ATOM 823 O O . ALA A 1 103 ? -10.427 -1.416 33.133 1.00 97.81 103 ALA A O 1
ATOM 824 N N . VAL A 1 104 ? -10.867 -1.896 35.293 1.00 97.25 104 VAL A N 1
ATOM 825 C CA . VAL A 1 104 ? -9.927 -3.015 35.394 1.00 97.25 104 VAL A CA 1
ATOM 826 C C . VAL A 1 104 ? -10.702 -4.246 35.824 1.00 97.25 104 VAL A C 1
ATOM 828 O O . VAL A 1 104 ? -11.293 -4.273 36.907 1.00 97.25 104 VAL A O 1
ATOM 831 N N . LEU A 1 105 ? -10.708 -5.260 34.968 1.00 97.81 105 LEU A N 1
ATOM 832 C CA . LEU A 1 105 ? -11.460 -6.488 35.180 1.00 97.81 105 LEU A CA 1
ATOM 833 C C . LEU A 1 105 ? -10.512 -7.674 35.384 1.00 97.81 105 LEU A C 1
ATOM 835 O O . LEU A 1 105 ? -9.387 -7.684 34.882 1.00 97.81 105 LEU A O 1
ATOM 839 N N . GLU A 1 106 ? -10.982 -8.672 36.125 1.00 96.31 106 GLU A N 1
ATOM 840 C CA . GLU A 1 106 ? -10.322 -9.966 36.306 1.00 96.31 106 GLU A CA 1
ATOM 841 C C . GLU A 1 106 ? -11.242 -11.131 35.911 1.00 96.31 106 GLU A C 1
ATOM 843 O O . GLU A 1 106 ? -12.459 -10.966 35.746 1.00 96.31 106 GLU A O 1
ATOM 848 N N . ASP A 1 107 ? -10.637 -12.312 35.772 1.00 95.50 107 ASP A N 1
ATOM 849 C CA . ASP A 1 107 ? -11.262 -13.550 35.303 1.00 95.50 107 ASP A CA 1
ATOM 850 C C . ASP A 1 107 ? -11.737 -13.492 33.829 1.00 95.50 107 ASP A C 1
ATOM 852 O O . ASP A 1 107 ? -12.776 -14.061 33.490 1.00 95.50 107 ASP A O 1
ATOM 856 N N . LEU A 1 108 ? -10.997 -12.804 32.945 1.00 95.56 108 LEU A N 1
ATOM 857 C CA . LEU A 1 108 ? -11.238 -12.784 31.491 1.00 95.56 108 LEU A CA 1
ATOM 858 C C . LEU A 1 108 ? -10.354 -13.789 30.755 1.00 95.56 108 LEU A C 1
ATOM 860 O O . LEU A 1 108 ? -9.191 -13.979 31.096 1.00 95.56 108 LEU A O 1
ATOM 864 N N . THR A 1 109 ? -10.885 -14.374 29.685 1.00 96.00 109 THR A N 1
ATOM 865 C CA . THR A 1 109 ? -10.097 -15.167 28.732 1.00 96.00 109 THR A CA 1
ATOM 866 C C . THR A 1 109 ? -9.993 -14.369 27.438 1.00 96.00 109 THR A C 1
ATOM 868 O O . THR A 1 109 ? -11.027 -14.159 26.817 1.00 96.00 109 THR A O 1
ATOM 871 N N . PRO A 1 110 ? -8.817 -13.851 27.049 1.00 97.62 110 PRO A N 1
ATOM 872 C CA . PRO A 1 110 ? -8.681 -13.075 25.819 1.00 97.62 110 PRO A CA 1
ATOM 873 C C . PRO A 1 110 ? -8.824 -13.967 24.580 1.00 97.62 110 PRO A C 1
ATOM 875 O O . PRO A 1 110 ? -8.658 -15.186 24.649 1.00 97.62 110 PRO A O 1
ATOM 878 N N . GLY A 1 111 ? -9.081 -13.340 23.437 1.00 97.69 111 GLY A N 1
ATOM 879 C CA . GLY A 1 111 ? -9.073 -13.999 22.141 1.00 97.69 111 GLY A CA 1
ATOM 880 C C . GLY A 1 111 ? -7.678 -14.482 21.766 1.00 97.69 111 GLY A C 1
ATOM 881 O O . GLY A 1 111 ? -6.669 -13.846 22.090 1.00 97.69 111 GLY A O 1
ATOM 882 N N . THR A 1 112 ? -7.637 -15.609 21.063 1.00 96.75 112 THR A N 1
ATOM 883 C CA . THR A 1 112 ? -6.410 -16.248 20.576 1.00 96.75 112 THR A CA 1
ATOM 884 C C . THR A 1 112 ? -6.559 -16.606 19.098 1.00 96.75 112 THR A C 1
ATOM 886 O O . THR A 1 112 ? -7.446 -16.110 18.392 1.00 96.75 112 THR A O 1
ATOM 889 N N . ARG A 1 113 ? -5.649 -17.430 18.574 1.00 95.94 113 ARG A N 1
ATOM 890 C CA . ARG A 1 113 ? -5.753 -17.985 17.223 1.00 95.94 113 ARG A CA 1
ATOM 891 C C . ARG A 1 113 ? -7.010 -18.848 17.059 1.00 95.94 113 ARG A C 1
ATOM 893 O O . ARG A 1 113 ? -7.593 -18.854 15.982 1.00 95.94 113 ARG A O 1
ATOM 900 N N . GLU A 1 114 ? -7.411 -19.562 18.102 1.00 93.81 114 GLU A N 1
ATOM 901 C CA . GLU A 1 114 ? -8.462 -20.581 18.054 1.00 93.81 114 GLU A CA 1
ATOM 902 C C . GLU A 1 114 ? -9.814 -20.095 18.578 1.00 93.81 114 GLU A C 1
ATOM 904 O O . GLU A 1 114 ? -10.834 -20.654 18.186 1.00 93.81 114 GLU A O 1
ATOM 909 N N . HIS A 1 115 ? -9.821 -19.082 19.448 1.00 93.94 115 HIS A N 1
ATOM 910 C CA . HIS A 1 115 ? -11.007 -18.683 20.208 1.00 93.94 115 HIS A CA 1
ATOM 911 C C . HIS A 1 115 ? -11.295 -17.188 20.090 1.00 93.94 115 HIS A C 1
ATOM 913 O O . HIS A 1 115 ? -10.369 -16.364 20.091 1.00 93.94 115 HIS A O 1
ATOM 919 N N . LEU A 1 116 ? -12.582 -16.840 20.009 1.00 97.06 116 LEU A N 1
ATOM 920 C CA . LEU A 1 116 ? -13.042 -15.455 20.094 1.00 97.06 116 LEU A CA 1
ATOM 921 C C . LEU A 1 116 ? -12.973 -14.960 21.549 1.00 97.06 116 LEU A C 1
ATOM 923 O O . LEU A 1 116 ? -13.546 -15.558 22.458 1.00 97.06 116 LEU A O 1
ATOM 927 N N . GLY A 1 117 ? -12.302 -13.832 21.764 1.00 97.62 117 GLY A N 1
ATOM 928 C CA . GLY A 1 117 ? -12.277 -13.141 23.048 1.00 97.62 117 GLY A CA 1
ATOM 929 C C . GLY A 1 117 ? -13.568 -12.371 23.345 1.00 97.62 117 GLY A C 1
ATOM 930 O O . GLY A 1 117 ? -14.363 -12.102 22.441 1.00 97.62 117 GLY A O 1
ATOM 931 N N . PRO A 1 118 ? -13.774 -11.940 24.602 1.00 98.06 118 PRO A N 1
ATOM 932 C CA . PRO A 1 118 ? -14.840 -11.022 24.958 1.00 98.06 118 PRO A CA 1
ATOM 933 C C . PRO A 1 118 ? -14.783 -9.774 24.083 1.00 98.06 118 PRO A C 1
ATOM 935 O O . PRO A 1 118 ? -13.725 -9.147 23.944 1.00 98.06 118 PRO A O 1
ATOM 938 N N . LEU A 1 119 ? -15.928 -9.406 23.515 1.00 98.62 119 LEU A N 1
ATOM 939 C CA . LEU A 1 119 ? -16.049 -8.139 22.814 1.00 98.62 119 LEU A CA 1
ATOM 940 C C . LEU A 1 119 ? -16.396 -7.037 23.810 1.00 98.62 119 LEU A C 1
ATOM 942 O O . LEU A 1 119 ? -17.087 -7.289 24.796 1.00 98.62 119 LEU A O 1
ATOM 946 N N . TYR A 1 120 ? -15.937 -5.819 23.562 1.00 98.69 120 TYR A N 1
ATOM 947 C CA . TYR A 1 120 ? -16.110 -4.712 24.488 1.00 98.69 120 TYR A CA 1
ATOM 948 C C . TYR A 1 120 ? -16.350 -3.381 23.780 1.00 98.69 120 TYR A C 1
ATOM 950 O O . TYR A 1 120 ? -15.927 -3.150 22.644 1.00 98.69 120 TYR A O 1
ATOM 958 N N . ARG A 1 121 ? -17.051 -2.496 24.489 1.00 98.25 121 ARG A N 1
ATOM 959 C CA . ARG A 1 121 ? -17.276 -1.086 24.139 1.00 98.25 121 ARG A CA 1
ATOM 960 C C . ARG A 1 121 ? -17.781 -0.326 25.361 1.00 98.25 121 ARG A C 1
ATOM 962 O O . ARG A 1 121 ? -18.278 -0.938 26.309 1.00 98.25 121 ARG A O 1
ATOM 969 N N . LEU A 1 122 ? -17.719 1.001 25.330 1.00 97.88 122 LEU A N 1
ATOM 970 C CA . LEU A 1 122 ? -18.492 1.797 26.281 1.00 97.88 122 LEU A CA 1
ATOM 971 C C . LEU A 1 122 ? -19.909 2.009 25.775 1.00 97.88 122 LEU A C 1
ATOM 973 O O . LEU A 1 122 ? -20.162 2.102 24.572 1.00 97.88 122 LEU A O 1
ATOM 977 N N . VAL A 1 123 ? -20.821 2.120 26.728 1.00 96.44 123 VAL A N 1
ATOM 978 C CA . VAL A 1 123 ? -22.239 2.333 26.488 1.00 96.44 123 VAL A CA 1
ATOM 979 C C . VAL A 1 123 ? -22.783 3.366 27.463 1.00 96.44 123 VAL A C 1
ATOM 981 O O . VAL A 1 123 ? -22.399 3.377 28.631 1.00 96.44 123 VAL A O 1
ATOM 984 N N . TYR A 1 124 ? -23.674 4.236 26.995 1.00 95.62 124 TYR A N 1
ATOM 985 C CA . TYR A 1 124 ? -24.427 5.158 27.847 1.00 95.62 124 TYR A CA 1
ATOM 986 C C . TYR A 1 124 ? -25.778 5.511 27.220 1.00 95.62 124 TYR A C 1
ATOM 988 O O . TYR A 1 124 ? -25.999 5.277 26.031 1.00 95.62 124 TYR A O 1
ATOM 996 N N . GLU A 1 125 ? -26.686 6.089 28.007 1.00 93.56 125 GLU A N 1
ATOM 997 C CA . GLU A 1 125 ? -27.887 6.739 27.475 1.00 93.56 125 GLU A CA 1
ATOM 998 C C . GLU A 1 125 ? -27.701 8.253 27.510 1.00 93.56 125 GLU A C 1
ATOM 1000 O O . GLU A 1 125 ? -27.353 8.823 28.548 1.00 93.56 125 GLU A O 1
ATOM 1005 N N . ASN A 1 126 ? -27.952 8.919 26.387 1.00 89.06 126 ASN A N 1
ATOM 1006 C CA . ASN A 1 126 ? -27.982 10.379 26.355 1.00 89.06 126 ASN A CA 1
ATOM 1007 C C . ASN A 1 126 ? -29.267 10.924 27.021 1.00 89.06 126 ASN A C 1
ATOM 1009 O O . ASN A 1 126 ? -30.171 10.181 27.423 1.00 89.06 126 ASN A O 1
ATOM 1013 N N . ASN A 1 127 ? -29.394 12.248 27.101 1.00 85.56 127 ASN A N 1
ATOM 1014 C CA . ASN A 1 127 ? -30.569 12.901 27.686 1.00 85.56 127 ASN A CA 1
ATOM 1015 C C . ASN A 1 127 ? -31.911 12.486 27.036 1.00 85.56 127 ASN A C 1
ATOM 1017 O O . ASN A 1 127 ? -32.919 12.357 27.744 1.00 85.56 127 ASN A O 1
ATOM 1021 N N . SER A 1 128 ? -31.944 12.191 25.728 1.00 85.75 128 SER A N 1
ATOM 1022 C CA . SER A 1 128 ? -33.156 11.709 25.040 1.00 85.75 128 SER A CA 1
ATOM 1023 C C . SER A 1 128 ? -33.493 10.239 25.333 1.00 85.75 128 SER A C 1
ATOM 1025 O O . SER A 1 128 ? -34.582 9.789 24.978 1.00 85.75 128 SER A O 1
ATOM 1027 N N . GLY A 1 129 ? -32.633 9.517 26.058 1.00 85.88 129 GLY A N 1
ATOM 1028 C CA . GLY A 1 129 ? -32.797 8.093 26.367 1.00 85.88 129 GLY A CA 1
ATOM 1029 C C . GLY A 1 129 ? -32.373 7.180 25.221 1.00 85.88 129 GLY A C 1
ATOM 1030 O O . GLY A 1 129 ? -32.727 6.005 25.204 1.00 85.88 129 GLY A O 1
ATOM 1031 N N . GLU A 1 130 ? -31.650 7.718 24.243 1.00 89.75 130 GLU A N 1
ATOM 1032 C CA . GLU A 1 130 ? -31.063 6.944 23.163 1.00 89.75 130 GLU A CA 1
ATOM 1033 C C . GLU A 1 130 ? -29.744 6.329 23.633 1.00 89.75 130 GLU A C 1
ATOM 1035 O O . GLU A 1 130 ? -28.891 6.999 24.225 1.00 89.75 130 GLU A O 1
ATOM 1040 N N . LYS A 1 131 ? -29.581 5.038 23.342 1.00 91.25 131 LYS A N 1
ATOM 1041 C CA . LYS A 1 131 ? -28.374 4.282 23.652 1.00 91.25 131 LYS A CA 1
ATOM 1042 C C . LYS A 1 131 ? -27.258 4.675 22.683 1.00 91.25 131 LYS A C 1
ATOM 1044 O O . LYS A 1 131 ? -27.439 4.617 21.469 1.00 91.25 131 LYS A O 1
ATOM 1049 N N . ARG A 1 132 ? -26.109 5.067 23.223 1.00 94.06 132 ARG A N 1
ATOM 1050 C CA . ARG A 1 132 ? -24.915 5.485 22.482 1.00 94.06 132 ARG A CA 1
ATOM 1051 C C . ARG A 1 132 ? -23.736 4.592 22.843 1.00 94.06 132 ARG A C 1
ATOM 1053 O O . ARG A 1 132 ? -23.682 4.039 23.944 1.00 94.06 132 ARG A O 1
ATOM 1060 N N . TYR A 1 133 ? -22.805 4.463 21.904 1.00 95.19 133 TYR A N 1
ATOM 1061 C CA . TYR A 1 133 ? -21.633 3.605 22.021 1.00 95.19 133 TYR A CA 1
ATOM 1062 C C . TYR A 1 133 ? -20.364 4.406 21.755 1.00 95.19 133 TYR A C 1
ATOM 1064 O O . TYR A 1 133 ? -20.374 5.288 20.901 1.00 95.19 133 TYR A O 1
ATOM 1072 N N . ILE A 1 134 ? -19.288 4.078 22.468 1.00 96.94 134 ILE A N 1
ATOM 1073 C CA . ILE A 1 134 ? -17.942 4.586 22.181 1.00 96.94 134 ILE A CA 1
ATOM 1074 C C . ILE A 1 134 ? -17.042 3.372 21.957 1.00 96.94 134 ILE A C 1
ATOM 1076 O O . ILE A 1 134 ? -17.006 2.450 22.783 1.00 96.94 134 ILE A O 1
ATOM 1080 N N . LEU A 1 135 ? -16.370 3.356 20.808 1.00 97.31 135 LEU A N 1
ATOM 1081 C CA . LEU A 1 135 ? -15.526 2.258 20.343 1.00 97.31 135 LEU A CA 1
ATOM 1082 C C . LEU A 1 135 ? -14.050 2.531 20.656 1.00 97.31 135 LEU A C 1
ATOM 1084 O O . LEU A 1 135 ? -13.670 3.655 20.981 1.00 97.31 135 LEU A O 1
ATOM 1088 N N . ASP A 1 136 ? -13.221 1.490 20.594 1.00 97.50 136 ASP A N 1
ATOM 1089 C CA . ASP A 1 136 ? -11.784 1.615 20.838 1.00 97.50 136 ASP A CA 1
ATOM 1090 C C . ASP A 1 136 ? -11.029 1.943 19.534 1.00 97.50 136 ASP A C 1
ATOM 1092 O O . ASP A 1 136 ? -10.897 1.065 18.676 1.00 97.50 136 ASP A O 1
ATOM 1096 N N . PRO A 1 137 ? -10.475 3.162 19.373 1.00 96.31 137 PRO A N 1
ATOM 1097 C CA . PRO A 1 137 ? -9.664 3.498 18.205 1.00 96.31 137 PRO A CA 1
ATOM 1098 C C . PRO A 1 137 ? -8.352 2.706 18.135 1.00 96.31 137 PRO A C 1
ATOM 1100 O O . PRO A 1 137 ? -7.750 2.630 17.066 1.00 96.31 137 PRO A O 1
ATOM 1103 N N . LEU A 1 138 ? -7.904 2.105 19.239 1.00 97.50 138 LEU A N 1
ATOM 1104 C CA . LEU A 1 138 ? -6.647 1.367 19.347 1.00 97.50 138 LEU A CA 1
ATOM 1105 C C . LEU A 1 138 ? -6.838 -0.154 19.467 1.00 97.50 138 LEU A C 1
ATOM 1107 O O . LEU A 1 138 ? -5.913 -0.858 19.898 1.00 97.50 138 LEU A O 1
ATOM 1111 N N . ALA A 1 139 ? -8.011 -0.657 19.072 1.00 97.31 139 ALA A N 1
ATOM 1112 C CA . ALA A 1 139 ? -8.351 -2.072 19.125 1.00 97.31 139 ALA A CA 1
ATOM 1113 C C . ALA A 1 139 ? -7.320 -2.937 18.381 1.00 97.31 139 ALA A C 1
ATOM 1115 O O . ALA A 1 139 ? -6.949 -2.646 17.246 1.00 97.31 139 ALA A O 1
ATOM 1116 N N . ALA A 1 140 ? -6.887 -4.034 19.007 1.00 96.31 140 ALA A N 1
ATOM 1117 C CA . ALA A 1 140 ? -5.965 -4.995 18.393 1.00 96.31 140 ALA A CA 1
ATOM 1118 C C . ALA A 1 140 ? -6.668 -5.983 17.441 1.00 96.31 140 ALA A C 1
ATOM 1120 O O . ALA A 1 140 ? -6.035 -6.547 16.549 1.00 96.31 140 ALA A O 1
ATOM 1121 N N . SER A 1 141 ? -7.972 -6.208 17.633 1.00 98.00 141 SER A N 1
ATOM 1122 C CA . SER A 1 141 ? -8.788 -7.114 16.824 1.00 98.00 141 SER A CA 1
ATOM 1123 C C . SER A 1 141 ? -10.221 -6.584 16.703 1.00 98.00 141 SER A C 1
ATOM 1125 O O . SER A 1 141 ? -10.831 -6.179 17.694 1.00 98.00 141 SER A O 1
ATOM 1127 N N . ILE A 1 142 ? -10.749 -6.587 15.476 1.00 97.19 142 ILE A N 1
ATOM 1128 C CA . ILE A 1 142 ? -12.115 -6.159 15.120 1.00 97.19 142 ILE A CA 1
ATOM 1129 C C . ILE A 1 142 ? -12.729 -7.144 14.106 1.00 97.19 142 ILE A C 1
ATOM 1131 O O . ILE A 1 142 ? -12.970 -6.803 12.945 1.00 97.19 142 ILE A O 1
ATOM 1135 N N . PRO A 1 143 ? -12.980 -8.403 14.501 1.00 96.62 143 PRO A N 1
ATOM 1136 C CA . PRO A 1 143 ? -13.306 -9.483 13.562 1.00 96.62 143 PRO A CA 1
ATOM 1137 C C . PRO A 1 143 ? -14.587 -9.249 12.742 1.00 96.62 143 PRO A C 1
ATOM 1139 O O . PRO A 1 143 ? -14.785 -9.893 11.710 1.00 96.62 143 PRO A O 1
ATOM 1142 N N . PHE A 1 144 ? -15.433 -8.312 13.179 1.00 95.31 144 PHE A N 1
ATOM 1143 C CA . PHE A 1 144 ? -16.712 -7.963 12.563 1.00 95.31 144 PHE A CA 1
ATOM 1144 C C . PHE A 1 144 ? -16.749 -6.542 11.965 1.00 95.31 144 PHE A C 1
ATOM 1146 O O . PHE A 1 144 ? -17.821 -6.066 11.608 1.00 95.31 144 PHE A O 1
ATOM 1153 N N . GLY A 1 145 ? -15.596 -5.879 11.808 1.00 93.12 145 GLY A N 1
ATOM 1154 C CA . GLY A 1 145 ? -15.477 -4.557 11.175 1.00 93.12 145 GLY A CA 1
ATOM 1155 C C . GLY A 1 145 ? -15.385 -3.389 12.162 1.00 93.12 145 GLY A C 1
ATOM 1156 O O . GLY A 1 145 ? -15.618 -3.551 13.355 1.00 93.12 145 GLY A O 1
ATOM 1157 N N . ALA A 1 146 ? -15.027 -2.206 11.651 1.00 91.00 146 ALA A N 1
ATOM 1158 C CA . ALA A 1 146 ? -14.682 -1.041 12.474 1.00 91.00 146 ALA A CA 1
ATOM 1159 C C . ALA A 1 146 ? -15.849 -0.531 13.340 1.00 91.00 146 ALA A C 1
ATOM 1161 O O . ALA A 1 146 ? -15.631 -0.124 14.471 1.00 91.00 146 ALA A O 1
ATOM 1162 N N . ALA A 1 147 ? -17.092 -0.606 12.852 1.00 92.69 147 ALA A N 1
ATOM 1163 C CA . ALA A 1 147 ? -18.273 -0.184 13.615 1.00 92.69 147 ALA A CA 1
ATOM 1164 C C . ALA A 1 147 ? -18.778 -1.234 14.632 1.00 92.69 147 ALA A C 1
ATOM 1166 O O . ALA A 1 147 ? -19.765 -0.993 15.329 1.00 92.69 147 ALA A O 1
ATOM 1167 N N . ALA A 1 148 ? -18.140 -2.406 14.715 1.00 95.25 148 ALA A N 1
ATOM 1168 C CA . ALA A 1 148 ? -18.496 -3.447 15.675 1.00 95.25 148 ALA A CA 1
ATOM 1169 C C . ALA A 1 148 ? -17.725 -3.280 17.004 1.00 95.25 148 ALA A C 1
ATOM 1171 O O . ALA A 1 148 ? -16.679 -2.629 17.037 1.00 95.25 148 ALA A O 1
ATOM 1172 N N . PRO A 1 149 ? -18.199 -3.885 18.112 1.00 97.62 149 PRO A N 1
ATOM 1173 C CA . PRO A 1 149 ? -17.436 -3.932 19.358 1.00 97.62 149 PRO A CA 1
ATOM 1174 C C . PRO A 1 149 ? -16.056 -4.584 19.154 1.00 97.62 149 PRO A C 1
ATOM 1176 O O . PRO A 1 149 ? -15.937 -5.597 18.459 1.00 97.62 149 PRO A O 1
ATOM 1179 N N . ALA A 1 150 ? -15.023 -4.012 19.775 1.00 98.25 150 ALA A N 1
ATOM 1180 C CA . ALA A 1 150 ? -13.650 -4.501 19.675 1.00 98.25 150 ALA A CA 1
ATOM 1181 C C . ALA A 1 150 ? -13.472 -5.810 20.451 1.00 98.25 150 ALA A C 1
ATOM 1183 O O . ALA A 1 150 ? -14.159 -6.043 21.439 1.00 98.25 150 ALA A O 1
ATOM 1184 N N . GLU A 1 151 ? -12.532 -6.657 20.044 1.00 98.50 151 GLU A N 1
ATOM 1185 C CA . GLU A 1 151 ? -12.202 -7.897 20.749 1.00 98.50 151 GLU A CA 1
ATOM 1186 C C . GLU A 1 151 ? -11.010 -7.690 21.693 1.00 98.50 151 GLU A C 1
ATOM 1188 O O . GLU A 1 151 ? -9.975 -7.143 21.300 1.00 98.50 151 GLU A O 1
ATOM 1193 N N . LEU A 1 152 ? -11.124 -8.152 22.944 1.00 98.56 152 LEU A N 1
ATOM 1194 C CA . LEU A 1 152 ? -9.969 -8.264 23.834 1.00 98.56 152 LEU A CA 1
ATOM 1195 C C . LEU A 1 152 ? -9.092 -9.425 23.351 1.00 98.56 152 LEU A C 1
ATOM 1197 O O . LEU A 1 152 ? -9.508 -10.577 23.435 1.00 98.56 152 LEU A O 1
ATOM 1201 N N . TYR A 1 153 ? -7.878 -9.131 22.888 1.00 98.19 153 TYR A N 1
ATOM 1202 C CA . TYR A 1 153 ? -6.988 -10.110 22.256 1.00 98.19 153 TYR A CA 1
ATOM 1203 C C . TYR A 1 153 ? -5.646 -10.237 22.983 1.00 98.19 153 TYR A C 1
ATOM 1205 O O . TYR A 1 153 ? -5.095 -9.231 23.439 1.00 98.19 153 TYR A O 1
ATOM 1213 N N . ASP A 1 154 ? -5.085 -11.448 23.053 1.00 97.75 154 ASP A N 1
ATOM 1214 C CA . ASP A 1 154 ? -3.756 -11.687 23.634 1.00 97.75 154 ASP A CA 1
ATOM 1215 C C . ASP A 1 154 ? -2.636 -11.370 22.630 1.00 97.75 154 ASP A C 1
ATOM 1217 O O . ASP A 1 154 ? -1.936 -12.251 22.124 1.00 97.75 154 ASP A O 1
ATOM 1221 N N . ILE A 1 155 ? -2.494 -10.084 22.296 1.00 96.75 155 ILE A N 1
ATOM 1222 C CA . ILE A 1 155 ? -1.481 -9.625 21.339 1.00 96.75 155 ILE A CA 1
ATOM 1223 C C . ILE A 1 155 ? -0.057 -9.853 21.864 1.00 96.75 155 ILE A C 1
ATOM 1225 O O . ILE A 1 155 ? 0.817 -10.265 21.109 1.00 96.75 155 ILE A O 1
ATOM 1229 N N . GLU A 1 156 ? 0.168 -9.652 23.165 1.00 95.25 156 GLU A N 1
ATOM 1230 C CA . GLU A 1 156 ? 1.476 -9.837 23.800 1.00 95.25 156 GLU A CA 1
ATOM 1231 C C . GLU A 1 156 ? 1.884 -11.314 23.787 1.00 95.25 156 GLU A C 1
ATOM 1233 O O . GLU A 1 156 ? 3.011 -11.636 23.411 1.00 95.25 156 GLU A O 1
ATOM 1238 N N . GLY A 1 157 ? 0.964 -12.229 24.123 1.00 95.94 157 GLY A N 1
ATOM 1239 C CA . GLY A 1 157 ? 1.200 -13.668 24.023 1.00 95.94 157 GLY A CA 1
ATOM 1240 C C . GLY A 1 157 ? 1.479 -14.118 22.587 1.00 95.94 157 GLY A C 1
ATOM 1241 O O . GLY A 1 157 ? 2.402 -14.903 22.359 1.00 95.94 157 GLY A O 1
ATOM 1242 N N . MET A 1 158 ? 0.745 -13.572 21.610 1.00 97.44 158 MET A N 1
ATOM 1243 C CA . MET A 1 158 ? 0.981 -13.831 20.186 1.00 97.44 158 MET A CA 1
ATOM 1244 C C . MET A 1 158 ? 2.383 -13.380 19.748 1.00 97.44 158 MET A C 1
ATOM 1246 O O . MET A 1 158 ? 3.127 -14.175 19.175 1.00 97.44 158 MET A O 1
ATOM 1250 N N . LEU A 1 159 ? 2.762 -12.129 20.029 1.00 97.19 159 LEU A N 1
ATOM 1251 C CA . LEU A 1 159 ? 4.057 -11.568 19.623 1.00 97.19 159 LEU A CA 1
ATOM 1252 C C . LEU A 1 159 ? 5.233 -12.213 20.369 1.00 97.19 159 LEU A C 1
ATOM 1254 O O . LEU A 1 159 ? 6.298 -12.405 19.784 1.00 97.19 159 LEU A O 1
ATOM 1258 N N . ALA A 1 160 ? 5.047 -12.615 21.630 1.00 96.12 160 ALA A N 1
ATOM 1259 C CA . ALA A 1 160 ? 6.040 -13.388 22.375 1.00 96.12 160 ALA A CA 1
ATOM 1260 C C . ALA A 1 160 ? 6.292 -14.778 21.759 1.00 96.12 160 ALA A C 1
ATOM 1262 O O . ALA A 1 160 ? 7.383 -15.328 21.907 1.00 96.12 160 ALA A O 1
ATOM 1263 N N . GLY A 1 161 ? 5.301 -15.339 21.058 1.00 96.38 161 GLY A N 1
ATOM 1264 C CA . GLY A 1 161 ? 5.378 -16.624 20.361 1.00 96.38 161 GLY A CA 1
ATOM 1265 C C . GLY A 1 161 ? 5.975 -16.572 18.949 1.00 96.38 161 GLY A C 1
ATOM 1266 O O . GLY A 1 161 ? 5.945 -17.599 18.262 1.00 96.38 161 GLY A O 1
ATOM 1267 N N . ARG A 1 162 ? 6.490 -15.415 18.506 1.00 97.31 162 ARG A N 1
ATOM 1268 C CA . ARG A 1 162 ? 6.997 -15.216 17.140 1.00 97.31 162 ARG A CA 1
ATOM 1269 C C . ARG A 1 162 ? 8.162 -16.146 16.771 1.00 97.31 162 ARG A C 1
ATOM 1271 O O . ARG A 1 162 ? 9.013 -16.472 17.601 1.00 97.31 162 ARG A O 1
ATOM 1278 N N . LYS A 1 163 ? 8.227 -16.559 15.504 1.00 97.94 163 LYS A N 1
ATOM 1279 C CA . LYS A 1 163 ? 9.138 -17.609 14.989 1.00 97.94 163 LYS A CA 1
ATOM 1280 C C . LYS A 1 163 ? 10.319 -17.097 14.164 1.00 97.94 163 LYS A C 1
ATOM 1282 O O . LYS A 1 163 ? 11.009 -17.877 13.516 1.00 97.94 163 LYS A O 1
ATOM 1287 N N . ASP A 1 164 ? 10.565 -15.801 14.172 1.00 98.12 164 ASP A N 1
ATOM 1288 C CA . ASP A 1 164 ? 11.555 -15.098 13.350 1.00 98.12 164 ASP A CA 1
ATOM 1289 C C . ASP A 1 164 ? 12.609 -14.359 14.197 1.00 98.12 164 ASP A C 1
ATOM 1291 O O . ASP A 1 164 ? 13.308 -13.474 13.720 1.00 98.12 164 ASP A O 1
ATOM 1295 N N . MET A 1 165 ? 12.799 -14.739 15.464 1.00 97.75 165 MET A N 1
ATOM 1296 C CA . MET A 1 165 ? 13.806 -14.099 16.326 1.00 97.75 165 MET A CA 1
ATOM 1297 C C . MET A 1 165 ? 15.251 -14.258 15.825 1.00 97.75 165 MET A C 1
ATOM 1299 O O . MET A 1 165 ? 16.102 -13.421 16.128 1.00 97.75 165 MET A O 1
ATOM 1303 N N . GLU A 1 166 ? 15.550 -15.312 15.058 1.00 97.50 166 GLU A N 1
ATOM 1304 C CA . GLU A 1 166 ? 16.869 -15.478 14.430 1.00 97.50 166 GLU A CA 1
ATOM 1305 C C . GLU A 1 166 ? 17.108 -14.459 13.309 1.00 97.50 166 GLU A C 1
ATOM 1307 O O . GLU A 1 166 ? 18.238 -13.999 13.127 1.00 97.50 166 GLU A O 1
ATOM 1312 N N . TYR A 1 167 ? 16.043 -14.047 12.614 1.00 98.00 167 TYR A N 1
ATOM 1313 C CA . TYR A 1 167 ? 16.118 -12.970 11.636 1.00 98.00 167 TYR A CA 1
ATOM 1314 C C . TYR A 1 167 ? 16.547 -11.662 12.301 1.00 98.00 167 TYR A C 1
ATOM 1316 O O . TYR A 1 167 ? 17.568 -11.107 11.907 1.00 98.00 167 TYR A O 1
ATOM 1324 N N . PHE A 1 168 ? 15.863 -11.216 13.362 1.00 98.00 168 PHE A N 1
ATOM 1325 C CA . PHE A 1 168 ? 16.235 -9.975 14.058 1.00 98.00 168 PHE A CA 1
ATOM 1326 C C . PHE A 1 168 ? 17.648 -10.028 14.635 1.00 98.00 168 PHE A C 1
ATOM 1328 O O . PHE A 1 168 ? 18.404 -9.066 14.509 1.00 98.00 168 PHE A O 1
ATOM 1335 N N . ARG A 1 169 ? 18.041 -11.168 15.218 1.00 97.38 169 ARG A N 1
ATOM 1336 C CA . ARG A 1 169 ? 19.410 -11.369 15.711 1.00 97.38 169 ARG A CA 1
ATOM 1337 C C . ARG A 1 169 ? 20.444 -11.165 14.604 1.00 97.38 169 ARG A C 1
ATOM 1339 O O . ARG A 1 169 ? 21.458 -10.519 14.854 1.00 97.38 169 ARG A O 1
ATOM 1346 N N . SER A 1 170 ? 20.183 -11.698 13.413 1.00 96.75 170 SER A N 1
ATOM 1347 C CA . SER A 1 170 ? 21.066 -11.560 12.251 1.00 96.75 170 SER A CA 1
ATOM 1348 C C . SER A 1 170 ? 21.044 -10.138 11.680 1.00 96.75 170 SER A C 1
ATOM 1350 O O . SER A 1 170 ? 22.100 -9.559 11.435 1.00 96.75 170 SER A O 1
ATOM 1352 N N . LEU A 1 171 ? 19.855 -9.548 11.520 1.00 97.06 171 LEU A N 1
ATOM 1353 C CA . LEU A 1 171 ? 19.654 -8.201 10.986 1.00 97.06 171 LEU A CA 1
ATOM 1354 C C . LEU A 1 171 ? 20.388 -7.152 11.828 1.00 97.06 171 LEU A C 1
ATOM 1356 O O . LEU A 1 171 ? 21.168 -6.369 11.291 1.00 97.06 171 LEU A O 1
ATOM 1360 N N . PHE A 1 172 ? 20.207 -7.165 13.150 1.00 96.50 172 PHE A N 1
ATOM 1361 C CA . PHE A 1 172 ? 20.809 -6.175 14.051 1.00 96.50 172 PHE A CA 1
ATOM 1362 C C . PHE A 1 172 ? 22.318 -6.364 14.283 1.00 96.50 172 PHE A C 1
ATOM 1364 O O . PHE A 1 172 ? 22.940 -5.552 14.967 1.00 96.50 172 PHE A O 1
ATOM 1371 N N . GLN A 1 173 ? 22.917 -7.408 13.702 1.00 94.25 173 GLN A N 1
ATOM 1372 C CA . GLN A 1 173 ? 24.369 -7.604 13.622 1.00 94.25 173 GLN A CA 1
ATOM 1373 C C . GLN A 1 173 ? 24.943 -7.262 12.239 1.00 94.25 173 GLN A C 1
ATOM 1375 O O . GLN A 1 173 ? 26.159 -7.321 12.058 1.00 94.25 173 GLN A O 1
ATOM 1380 N N . SER A 1 174 ? 24.089 -6.939 11.267 1.00 94.75 174 SER A N 1
ATOM 1381 C CA . SER A 1 174 ? 24.485 -6.636 9.892 1.00 94.75 174 SER A CA 1
ATOM 1382 C C . SER A 1 174 ? 24.772 -5.146 9.679 1.00 94.75 174 SER A C 1
ATOM 1384 O O . SER A 1 174 ? 24.359 -4.297 10.468 1.00 94.75 174 SER A O 1
ATOM 1386 N N . ASP A 1 175 ? 25.418 -4.826 8.556 1.00 91.69 175 ASP A N 1
ATOM 1387 C CA . ASP A 1 175 ? 25.666 -3.443 8.118 1.00 91.69 175 ASP A CA 1
ATOM 1388 C C . ASP A 1 175 ? 24.388 -2.714 7.654 1.00 91.69 175 ASP A C 1
ATOM 1390 O O . ASP A 1 175 ? 24.406 -1.501 7.427 1.00 91.69 175 ASP A O 1
ATOM 1394 N N . ASP A 1 176 ? 23.268 -3.436 7.539 1.00 92.75 176 ASP A N 1
ATOM 1395 C CA . ASP A 1 176 ? 21.969 -2.880 7.159 1.00 92.75 176 ASP A CA 1
ATOM 1396 C C . ASP A 1 176 ? 21.273 -2.157 8.319 1.00 92.75 176 ASP A C 1
ATOM 1398 O O . ASP A 1 176 ? 20.210 -1.570 8.130 1.00 92.75 176 ASP A O 1
ATOM 1402 N N . VAL A 1 177 ? 21.855 -2.175 9.519 1.00 96.81 177 VAL A N 1
ATOM 1403 C CA . VAL A 1 177 ? 21.328 -1.484 10.695 1.00 96.81 177 VAL A CA 1
ATOM 1404 C C . VAL A 1 177 ? 22.356 -0.492 11.205 1.00 96.81 177 VAL A C 1
ATOM 1406 O O . VAL A 1 177 ? 23.525 -0.812 11.413 1.00 96.81 177 VAL A O 1
ATOM 1409 N N . LYS A 1 178 ? 21.900 0.729 11.477 1.00 95.31 178 LYS A N 1
ATOM 1410 C CA . LYS A 1 178 ? 22.724 1.775 12.087 1.00 95.31 178 LYS A CA 1
ATOM 1411 C C . LYS A 1 178 ? 22.224 2.085 13.483 1.00 95.31 178 LYS A C 1
ATOM 1413 O O . LYS A 1 178 ? 21.029 2.068 13.747 1.00 95.31 178 LYS A O 1
ATOM 1418 N N . LYS A 1 179 ? 23.148 2.399 14.383 1.00 95.44 179 LYS A N 1
ATOM 1419 C CA . LYS A 1 179 ? 22.813 2.947 15.695 1.00 95.44 179 LYS A CA 1
ATOM 1420 C C . LYS A 1 179 ? 22.725 4.467 15.573 1.00 95.44 179 LYS A C 1
ATOM 1422 O O . LYS A 1 179 ? 23.711 5.087 15.181 1.00 95.44 179 LYS A O 1
ATOM 1427 N N . GLU A 1 180 ? 21.561 5.038 15.861 1.00 93.75 180 GLU A N 1
ATOM 1428 C CA . GLU A 1 180 ? 21.357 6.491 15.875 1.00 93.75 180 GLU A CA 1
ATOM 1429 C C . GLU A 1 180 ? 22.001 7.124 17.126 1.00 93.75 180 GLU A C 1
ATOM 1431 O O . GLU A 1 180 ? 22.454 6.424 18.037 1.00 93.75 180 GLU A O 1
ATOM 1436 N N . ASP A 1 181 ? 22.071 8.458 17.166 1.00 91.75 181 ASP A N 1
ATOM 1437 C CA . ASP A 1 181 ? 22.783 9.215 18.210 1.00 91.75 181 ASP A CA 1
ATOM 1438 C C . ASP A 1 181 ? 22.233 8.976 19.628 1.00 91.75 181 ASP A C 1
ATOM 1440 O O . ASP A 1 181 ? 22.977 9.023 20.608 1.00 91.75 181 ASP A O 1
ATOM 1444 N N . ASP A 1 182 ? 20.938 8.680 19.745 1.00 93.56 182 ASP A N 1
ATOM 1445 C CA . ASP A 1 182 ? 20.271 8.320 21.004 1.00 93.56 182 ASP A CA 1
ATOM 1446 C C . ASP A 1 182 ? 20.448 6.842 21.394 1.00 93.56 182 ASP A C 1
ATOM 1448 O O . ASP A 1 182 ? 20.000 6.398 22.451 1.00 93.56 182 ASP A O 1
ATOM 1452 N N . GLY A 1 183 ? 21.151 6.079 20.561 1.00 94.00 183 GLY A N 1
ATOM 1453 C CA . GLY A 1 183 ? 21.484 4.686 20.780 1.00 94.00 183 GLY A CA 1
ATOM 1454 C C . GLY A 1 183 ? 20.444 3.682 20.290 1.00 94.00 183 GLY A C 1
ATOM 1455 O O . GLY A 1 183 ? 20.695 2.481 20.435 1.00 94.00 183 GLY A O 1
ATOM 1456 N N . VAL A 1 184 ? 19.333 4.128 19.702 1.00 96.88 184 VAL A N 1
ATOM 1457 C CA . VAL A 1 184 ? 18.317 3.240 19.123 1.00 96.88 184 VAL A CA 1
ATOM 1458 C C . VAL A 1 184 ? 18.787 2.719 17.762 1.00 96.88 184 VAL A C 1
ATOM 1460 O O . VAL A 1 184 ? 19.456 3.417 16.999 1.00 96.88 184 VAL A O 1
ATOM 1463 N N . LEU A 1 185 ? 18.479 1.456 17.466 1.00 97.75 185 LEU A N 1
ATOM 1464 C CA . LEU A 1 185 ? 18.792 0.839 16.178 1.00 97.75 185 LEU A CA 1
ATOM 1465 C C . LEU A 1 185 ? 17.815 1.330 15.102 1.00 97.75 185 LEU A C 1
ATOM 1467 O O . LEU A 1 185 ? 16.614 1.387 15.344 1.00 97.75 185 LEU A O 1
ATOM 1471 N N . ARG A 1 186 ? 18.312 1.631 13.905 1.00 97.81 186 ARG A N 1
ATOM 1472 C CA . ARG A 1 186 ? 17.537 2.001 12.717 1.00 97.81 186 ARG A CA 1
ATOM 1473 C C . ARG A 1 186 ? 17.808 0.998 11.611 1.00 97.81 186 ARG A C 1
ATOM 1475 O O . ARG A 1 186 ? 18.966 0.809 11.231 1.00 97.81 186 ARG A O 1
ATOM 1482 N N . ILE A 1 187 ? 16.748 0.400 11.083 1.00 97.94 187 ILE A N 1
ATOM 1483 C CA . ILE A 1 187 ? 16.832 -0.419 9.871 1.00 97.94 187 ILE A CA 1
ATOM 1484 C C . ILE A 1 187 ? 17.088 0.509 8.677 1.00 97.94 187 ILE A C 1
ATOM 1486 O O . ILE A 1 187 ? 16.436 1.543 8.537 1.00 97.94 187 ILE A O 1
ATOM 1490 N N . GLY A 1 188 ? 18.082 0.168 7.862 1.00 94.75 188 GLY A N 1
ATOM 1491 C CA . GLY A 1 188 ? 18.448 0.891 6.651 1.00 94.75 188 GLY A CA 1
ATOM 1492 C C . GLY A 1 188 ? 17.620 0.490 5.432 1.00 94.75 188 GLY A C 1
ATOM 1493 O O . GLY A 1 188 ? 16.793 -0.421 5.473 1.00 94.75 188 GLY A O 1
ATOM 1494 N N . ASP A 1 189 ? 17.889 1.169 4.324 1.00 93.94 189 ASP A N 1
ATOM 1495 C CA . ASP A 1 189 ? 17.163 1.007 3.068 1.00 93.94 189 ASP A CA 1
ATOM 1496 C C . ASP A 1 189 ? 17.277 -0.429 2.498 1.00 93.94 189 ASP A C 1
ATOM 1498 O O . ASP A 1 189 ? 18.320 -1.083 2.653 1.00 93.94 189 ASP A O 1
ATOM 1502 N N . PRO A 1 190 ? 16.233 -0.966 1.840 1.00 95.94 190 PRO A N 1
ATOM 1503 C CA . PRO A 1 190 ? 16.365 -2.125 0.964 1.00 95.94 190 PRO A CA 1
ATOM 1504 C C . PRO A 1 190 ? 16.989 -1.718 -0.378 1.00 95.94 190 PRO A C 1
ATOM 1506 O O . PRO A 1 190 ? 17.027 -0.545 -0.742 1.00 95.94 190 PRO A O 1
ATOM 1509 N N . VAL A 1 191 ? 17.454 -2.699 -1.151 1.00 95.56 191 VAL A N 1
ATOM 1510 C CA . VAL A 1 191 ? 18.023 -2.447 -2.487 1.00 95.56 191 VAL A CA 1
ATOM 1511 C C . VAL A 1 191 ? 16.948 -2.286 -3.559 1.00 95.56 191 VAL A C 1
ATOM 1513 O O . VAL A 1 191 ? 17.144 -1.574 -4.536 1.00 95.56 191 VAL A O 1
ATOM 1516 N N . ASN A 1 192 ? 15.832 -2.988 -3.403 1.00 97.31 192 ASN A N 1
ATOM 1517 C CA . ASN A 1 192 ? 14.673 -2.946 -4.283 1.00 97.31 192 ASN A CA 1
ATOM 1518 C C . ASN A 1 192 ? 13.443 -3.428 -3.506 1.00 97.31 192 ASN A C 1
ATOM 1520 O O . ASN A 1 192 ? 13.571 -4.052 -2.444 1.00 97.31 192 ASN A O 1
ATOM 1524 N N . MET A 1 193 ? 12.255 -3.154 -4.039 1.00 97.56 193 MET A N 1
ATOM 1525 C CA . MET A 1 193 ? 11.024 -3.581 -3.387 1.00 97.56 193 MET A CA 1
ATOM 1526 C C . MET A 1 193 ? 9.873 -3.889 -4.343 1.00 97.56 193 MET A C 1
ATOM 1528 O O . MET A 1 193 ? 9.878 -3.473 -5.501 1.00 97.56 193 MET A O 1
ATOM 1532 N N . LEU A 1 194 ? 8.897 -4.644 -3.841 1.00 98.50 194 LEU A N 1
ATOM 1533 C CA . LEU A 1 194 ? 7.671 -5.004 -4.552 1.00 98.50 194 LEU A CA 1
ATOM 1534 C C . LEU A 1 194 ? 6.446 -4.490 -3.798 1.00 98.50 194 LEU A C 1
ATOM 1536 O O . LEU A 1 194 ? 6.227 -4.871 -2.651 1.00 98.50 194 LEU A O 1
ATOM 1540 N N . GLU A 1 195 ? 5.626 -3.681 -4.454 1.00 98.44 195 GLU A N 1
ATOM 1541 C CA . GLU A 1 195 ? 4.315 -3.274 -3.954 1.00 98.44 195 GLU A CA 1
ATOM 1542 C C . GLU A 1 195 ? 3.256 -4.350 -4.249 1.00 98.44 195 GLU A C 1
ATOM 1544 O O . GLU A 1 195 ? 3.183 -4.893 -5.360 1.00 98.44 195 GLU A O 1
ATOM 1549 N N . LEU A 1 196 ? 2.428 -4.660 -3.245 1.00 97.94 196 LEU A N 1
ATOM 1550 C CA . LEU A 1 196 ? 1.408 -5.705 -3.285 1.00 97.94 196 LEU A CA 1
ATOM 1551 C C . LEU A 1 196 ? 0.070 -5.224 -2.724 1.00 97.94 196 LEU A C 1
ATOM 1553 O O . LEU A 1 196 ? -0.030 -4.807 -1.571 1.00 97.94 196 LEU A O 1
ATOM 1557 N N . HIS A 1 197 ? -0.994 -5.432 -3.496 1.00 97.69 197 HIS A N 1
ATOM 1558 C CA . HIS A 1 197 ? -2.363 -5.341 -2.994 1.00 97.69 197 HIS A CA 1
ATOM 1559 C C . HIS A 1 197 ? -2.832 -6.714 -2.501 1.00 97.69 197 HIS A C 1
ATOM 1561 O O . HIS A 1 197 ? -2.986 -7.639 -3.307 1.00 97.69 197 HIS A O 1
ATOM 1567 N N . CYS A 1 198 ? -3.064 -6.872 -1.195 1.00 96.31 198 CYS A N 1
ATOM 1568 C CA . CYS A 1 198 ? -3.343 -8.181 -0.596 1.00 96.31 198 CYS A CA 1
ATOM 1569 C C . CYS A 1 198 ? -4.505 -8.919 -1.286 1.00 96.31 198 CYS A C 1
ATOM 1571 O O . CYS A 1 198 ? -4.322 -10.056 -1.727 1.00 96.31 198 CYS A O 1
ATOM 1573 N N . ALA A 1 199 ? -5.654 -8.259 -1.472 1.00 95.69 199 ALA A N 1
ATOM 1574 C CA . ALA A 1 199 ? -6.875 -8.906 -1.959 1.00 95.69 199 ALA A CA 1
ATOM 1575 C C . ALA A 1 199 ? -6.807 -9.392 -3.422 1.00 95.69 199 ALA A C 1
ATOM 1577 O O . ALA A 1 199 ? -7.580 -10.263 -3.827 1.00 95.69 199 ALA A O 1
ATOM 1578 N N . THR A 1 200 ? -5.8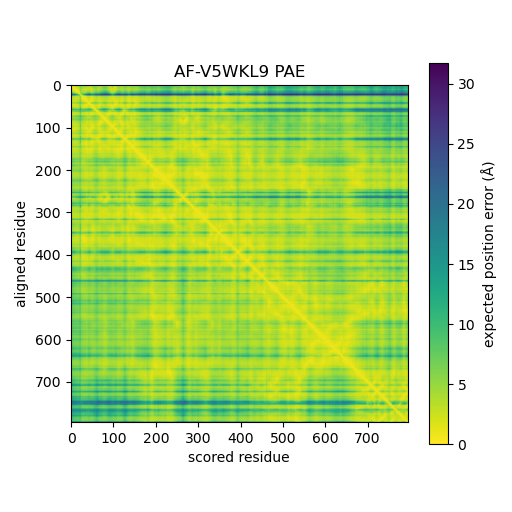72 -8.866 -4.219 1.00 97.12 200 THR A N 1
ATOM 1579 C CA . THR A 1 200 ? -5.724 -9.228 -5.639 1.00 97.12 200 THR A CA 1
ATOM 1580 C C . THR A 1 200 ? -4.445 -10.001 -5.945 1.00 97.12 200 THR A C 1
ATOM 1582 O O . THR A 1 200 ? -4.343 -10.577 -7.024 1.00 97.12 200 THR A O 1
ATOM 1585 N N . SER A 1 201 ? -3.486 -10.058 -5.017 1.00 97.19 201 SER A N 1
ATOM 1586 C CA . SER A 1 201 ? -2.163 -10.671 -5.233 1.00 97.19 201 SER A CA 1
ATOM 1587 C C . SER A 1 201 ? -2.108 -12.170 -4.913 1.00 97.19 201 SER A C 1
ATOM 1589 O O . SER A 1 201 ? -1.035 -12.768 -4.929 1.00 97.19 201 SER A O 1
ATOM 1591 N N . ASN A 1 202 ? -3.242 -12.794 -4.595 1.00 96.69 202 ASN A N 1
ATOM 1592 C CA . ASN A 1 202 ? -3.370 -14.232 -4.353 1.00 96.69 202 ASN A CA 1
ATOM 1593 C C . ASN A 1 202 ? -4.818 -14.687 -4.642 1.00 96.69 202 ASN A C 1
ATOM 1595 O O . ASN A 1 202 ? -5.712 -13.838 -4.689 1.00 96.69 202 ASN A O 1
ATOM 1599 N N . PRO A 1 203 ? -5.070 -15.992 -4.861 1.00 95.00 203 PRO A N 1
ATOM 1600 C CA . PRO A 1 203 ? -6.405 -16.471 -5.219 1.00 95.00 203 PRO A CA 1
ATOM 1601 C C . PRO A 1 203 ? -7.451 -16.276 -4.115 1.00 95.00 203 PRO A C 1
ATOM 1603 O O . PRO A 1 203 ? -8.611 -16.014 -4.426 1.00 95.00 203 PRO A O 1
ATOM 1606 N N . GLU A 1 204 ? -7.066 -16.376 -2.842 1.00 95.81 204 GLU A N 1
ATOM 1607 C CA . GLU A 1 204 ? -8.002 -16.251 -1.719 1.00 95.81 204 GLU A CA 1
ATOM 1608 C C . GLU A 1 204 ? -8.283 -14.799 -1.305 1.00 95.81 204 GLU A C 1
ATOM 1610 O O . GLU A 1 204 ? -9.250 -14.539 -0.590 1.00 95.81 204 GLU A O 1
ATOM 1615 N N . GLY A 1 205 ? -7.471 -13.849 -1.776 1.00 95.81 205 GLY A N 1
ATOM 1616 C CA . GLY A 1 205 ? -7.564 -12.434 -1.425 1.00 95.81 205 GLY A CA 1
ATOM 1617 C C . GLY A 1 205 ? -7.238 -12.142 0.042 1.00 95.81 205 GLY A C 1
ATOM 1618 O O . GLY A 1 205 ? -7.792 -11.207 0.615 1.00 95.81 205 GLY A O 1
ATOM 1619 N N . SER A 1 206 ? -6.363 -12.945 0.651 1.00 97.56 206 SER A N 1
ATOM 1620 C CA . SER A 1 206 ? -6.058 -12.898 2.085 1.00 97.56 206 SER A CA 1
ATOM 1621 C C . SER A 1 206 ? -4.554 -12.892 2.382 1.00 97.56 206 SER A C 1
ATOM 1623 O O . SER A 1 206 ? -3.720 -13.232 1.533 1.00 97.56 206 SER A O 1
ATOM 1625 N N . LEU A 1 207 ? -4.190 -12.557 3.622 1.00 98.62 207 LEU A N 1
ATOM 1626 C CA . LEU A 1 207 ? -2.808 -12.663 4.102 1.00 98.62 207 LEU A CA 1
ATOM 1627 C C . LEU A 1 207 ? -2.357 -14.127 4.230 1.00 98.62 207 LEU A C 1
ATOM 1629 O O . LEU A 1 207 ? -1.211 -14.448 3.896 1.00 98.62 207 LEU A O 1
ATOM 1633 N N . ALA A 1 208 ? -3.248 -15.040 4.630 1.00 98.50 208 ALA A N 1
ATOM 1634 C CA . ALA A 1 208 ? -2.968 -16.476 4.613 1.00 98.50 208 ALA A CA 1
ATOM 1635 C C . ALA A 1 208 ? -2.694 -17.011 3.190 1.00 98.50 208 ALA A C 1
ATOM 1637 O O . ALA A 1 208 ? -1.803 -17.846 3.011 1.00 98.50 208 ALA A O 1
ATOM 1638 N N . GLY A 1 209 ? -3.384 -16.502 2.167 1.00 98.31 209 GLY A N 1
ATOM 1639 C CA . GLY A 1 209 ? -3.135 -16.838 0.762 1.00 98.31 209 GLY A CA 1
ATOM 1640 C C . GLY A 1 209 ? -1.767 -16.385 0.274 1.00 98.31 209 GLY A C 1
ATOM 1641 O O . GLY A 1 209 ? -1.011 -17.193 -0.272 1.00 98.31 209 GLY A O 1
ATOM 1642 N N . LEU A 1 210 ? -1.378 -15.140 0.570 1.00 98.44 210 LEU A N 1
ATOM 1643 C CA . LEU A 1 210 ? -0.008 -14.670 0.320 1.00 98.44 210 LEU A CA 1
ATOM 1644 C C . LEU A 1 210 ? 1.033 -15.526 1.048 1.00 98.44 210 LEU A C 1
ATOM 1646 O O . LEU A 1 210 ? 2.042 -15.919 0.460 1.00 98.44 210 LEU A O 1
ATOM 1650 N N . THR A 1 211 ? 0.766 -15.878 2.305 1.00 98.88 211 THR A N 1
ATOM 1651 C CA . THR A 1 211 ? 1.651 -16.735 3.104 1.00 98.88 211 THR A CA 1
ATOM 1652 C C . THR A 1 211 ? 1.878 -18.089 2.429 1.00 98.88 211 THR A C 1
ATOM 1654 O O . THR A 1 211 ? 3.012 -18.568 2.363 1.00 98.88 211 THR A O 1
ATOM 1657 N N . ARG A 1 212 ? 0.823 -18.712 1.885 1.00 98.75 212 ARG A N 1
ATOM 1658 C CA . ARG A 1 212 ? 0.932 -19.984 1.150 1.00 98.75 212 ARG A CA 1
ATOM 1659 C C . ARG A 1 212 ? 1.795 -19.853 -0.106 1.00 98.75 212 ARG A C 1
ATOM 1661 O O . ARG A 1 212 ? 2.621 -20.736 -0.331 1.00 98.75 212 ARG A O 1
ATOM 1668 N N . ILE A 1 213 ? 1.666 -18.759 -0.864 1.00 98.62 213 ILE A N 1
ATOM 1669 C CA . ILE A 1 213 ? 2.514 -18.485 -2.038 1.00 98.62 213 ILE A CA 1
ATOM 1670 C C . ILE A 1 213 ? 3.991 -18.429 -1.629 1.00 98.62 213 ILE A C 1
ATOM 1672 O O . ILE A 1 213 ? 4.801 -19.193 -2.154 1.00 98.62 213 ILE A O 1
ATOM 1676 N N . TYR A 1 214 ? 4.350 -17.598 -0.647 1.00 98.81 214 TYR A N 1
ATOM 1677 C CA . TYR A 1 214 ? 5.750 -17.467 -0.225 1.00 98.81 214 TYR A CA 1
ATOM 1678 C C . TYR A 1 214 ? 6.311 -18.758 0.388 1.00 98.81 214 TYR A C 1
ATOM 1680 O O . TYR A 1 214 ? 7.457 -19.117 0.110 1.00 98.81 214 TYR A O 1
ATOM 1688 N N . ARG A 1 215 ? 5.516 -19.516 1.158 1.00 98.75 215 ARG A N 1
ATOM 1689 C CA . ARG A 1 215 ? 5.935 -20.836 1.669 1.00 98.75 215 ARG A CA 1
ATOM 1690 C C . ARG A 1 215 ? 6.230 -21.814 0.534 1.00 98.75 215 ARG A C 1
ATOM 1692 O O . ARG A 1 215 ? 7.223 -22.537 0.606 1.00 98.75 215 ARG A O 1
ATOM 1699 N N . GLU A 1 216 ? 5.399 -21.833 -0.503 1.00 98.69 216 GLU A N 1
ATOM 1700 C CA . GLU A 1 216 ? 5.578 -22.723 -1.650 1.00 98.69 216 GLU A CA 1
ATOM 1701 C C . GLU A 1 216 ? 6.821 -22.361 -2.471 1.00 98.69 216 GLU A C 1
ATOM 1703 O O . GLU A 1 216 ? 7.638 -23.237 -2.764 1.00 98.69 216 GLU A O 1
ATOM 1708 N N . ILE A 1 217 ? 7.030 -21.074 -2.763 1.00 98.69 217 ILE A N 1
ATOM 1709 C CA . ILE A 1 217 ? 8.229 -20.618 -3.480 1.00 98.69 217 ILE A CA 1
ATOM 1710 C C . ILE A 1 217 ? 9.491 -20.918 -2.652 1.00 98.69 217 ILE A C 1
ATOM 1712 O O . ILE A 1 217 ? 10.450 -21.493 -3.170 1.00 98.69 217 ILE A O 1
ATOM 1716 N N . SER A 1 218 ? 9.476 -20.621 -1.348 1.00 98.69 218 SER A N 1
ATOM 1717 C CA . SER A 1 218 ? 10.577 -20.934 -0.421 1.00 98.69 218 SER A CA 1
ATOM 1718 C C . SER A 1 218 ? 10.890 -22.438 -0.394 1.00 98.69 218 SER A C 1
ATOM 1720 O O . SER A 1 218 ? 12.050 -22.854 -0.498 1.00 98.69 218 SER A O 1
ATOM 1722 N N . ARG A 1 219 ? 9.852 -23.288 -0.347 1.00 98.62 219 ARG A N 1
ATOM 1723 C CA . ARG A 1 219 ? 9.980 -24.752 -0.419 1.00 98.62 219 ARG A CA 1
ATOM 1724 C C . ARG A 1 219 ? 10.646 -25.186 -1.724 1.00 98.62 219 ARG A C 1
ATOM 1726 O O . ARG A 1 219 ? 11.565 -26.008 -1.668 1.00 98.62 219 ARG A O 1
ATOM 1733 N N . LYS A 1 220 ? 10.203 -24.663 -2.871 1.00 98.62 220 LYS A N 1
ATOM 1734 C CA . LYS A 1 220 ? 10.781 -24.968 -4.190 1.00 98.62 220 LYS A CA 1
ATOM 1735 C C . LYS A 1 220 ? 12.264 -24.612 -4.243 1.00 98.62 220 LYS A C 1
ATOM 1737 O O . LYS A 1 220 ? 13.079 -25.477 -4.567 1.00 98.62 220 LYS A O 1
ATOM 1742 N N . LEU A 1 221 ? 12.619 -23.398 -3.821 1.00 98.00 221 LEU A N 1
ATOM 1743 C CA . LEU A 1 221 ? 14.010 -22.942 -3.758 1.00 98.00 221 LEU A CA 1
ATOM 1744 C C . LEU A 1 221 ? 14.871 -23.859 -2.876 1.00 98.00 221 LEU A C 1
ATOM 1746 O O . LEU A 1 221 ? 15.929 -24.303 -3.315 1.00 98.00 221 LEU A O 1
ATOM 1750 N N . SER A 1 222 ? 14.380 -24.244 -1.691 1.00 97.88 222 SER A N 1
ATOM 1751 C CA . SER A 1 222 ? 15.115 -25.127 -0.766 1.00 97.88 222 SER A CA 1
ATOM 1752 C C . SER A 1 222 ? 15.420 -26.523 -1.324 1.00 97.88 222 SER A C 1
ATOM 1754 O O . SER A 1 222 ? 16.335 -27.202 -0.857 1.00 97.88 222 SER A O 1
ATOM 1756 N N . ARG A 1 223 ? 14.655 -26.964 -2.327 1.00 97.94 223 ARG A N 1
ATOM 1757 C CA . ARG A 1 223 ? 14.808 -28.261 -3.000 1.00 97.94 223 ARG A CA 1
ATOM 1758 C C . ARG A 1 223 ? 15.502 -28.149 -4.358 1.00 97.94 223 ARG A C 1
ATOM 1760 O O . ARG A 1 223 ? 15.678 -29.169 -5.020 1.00 97.94 223 ARG A O 1
ATOM 1767 N N . GLY A 1 224 ? 15.879 -26.940 -4.778 1.00 97.25 224 GLY A N 1
ATOM 1768 C CA . GLY A 1 224 ? 16.391 -26.680 -6.124 1.00 97.25 224 GLY A CA 1
ATOM 1769 C C . GLY A 1 224 ? 15.361 -26.960 -7.225 1.00 97.25 224 GLY A C 1
ATOM 1770 O O . GLY A 1 224 ? 15.741 -27.289 -8.348 1.00 97.25 224 GLY A O 1
ATOM 1771 N N . GLU A 1 225 ? 14.064 -26.885 -6.908 1.00 98.12 225 GLU A N 1
ATOM 1772 C CA . GLU A 1 225 ? 12.989 -27.017 -7.894 1.00 98.12 225 GLU A CA 1
ATOM 1773 C C . GLU A 1 225 ? 12.967 -25.775 -8.802 1.00 98.12 225 GLU A C 1
ATOM 1775 O O . GLU A 1 225 ? 13.266 -24.657 -8.381 1.00 98.12 225 GLU A O 1
ATOM 1780 N N . THR A 1 226 ? 12.622 -25.972 -10.075 1.00 96.69 226 THR A N 1
ATOM 1781 C CA . THR A 1 226 ? 12.487 -24.857 -11.018 1.00 96.69 226 THR A CA 1
ATOM 1782 C C . THR A 1 226 ? 11.237 -24.053 -10.690 1.00 96.69 226 THR A C 1
ATOM 1784 O O . THR A 1 226 ? 10.162 -24.625 -10.524 1.00 96.69 226 THR A O 1
ATOM 1787 N N . LEU A 1 227 ? 11.384 -22.732 -10.639 1.00 97.81 227 LEU A N 1
ATOM 1788 C CA . LEU A 1 227 ? 10.259 -21.822 -10.481 1.00 97.81 227 LEU A CA 1
ATOM 1789 C C . LEU A 1 227 ? 9.452 -21.703 -11.776 1.00 97.81 227 LEU A C 1
ATOM 1791 O O . LEU A 1 227 ? 10.003 -21.703 -12.887 1.00 97.81 227 LEU A O 1
ATOM 1795 N N . GLU A 1 228 ? 8.145 -21.562 -11.611 1.00 98.00 228 GLU A N 1
ATOM 1796 C CA . GLU A 1 228 ? 7.245 -21.097 -12.656 1.00 98.00 228 GLU A CA 1
ATOM 1797 C C . GLU A 1 228 ?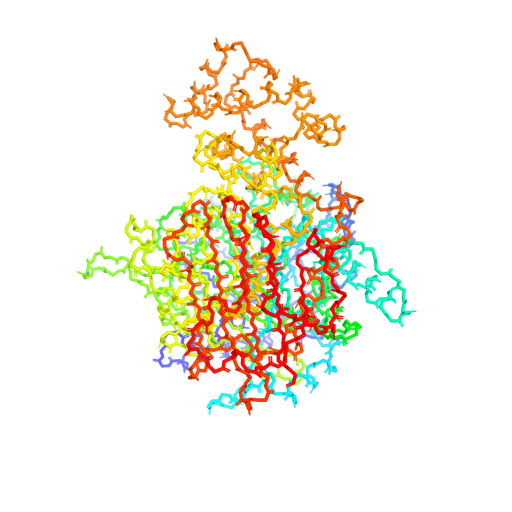 7.499 -19.616 -12.962 1.00 98.00 228 GLU A C 1
ATOM 1799 O O . GLU A 1 228 ? 8.052 -18.877 -12.145 1.00 98.00 228 GLU A O 1
ATOM 1804 N N . SER A 1 229 ? 7.089 -19.171 -14.151 1.00 97.12 229 SER A N 1
ATOM 1805 C CA . SER A 1 229 ? 7.295 -17.790 -14.610 1.00 97.12 229 SER A CA 1
ATOM 1806 C C . SER A 1 229 ? 6.733 -16.773 -13.610 1.00 97.12 229 SER A C 1
ATOM 1808 O O . SER A 1 229 ? 7.442 -15.873 -13.171 1.00 97.12 229 SER A O 1
ATOM 1810 N N . TRP A 1 230 ? 5.487 -16.970 -13.173 1.00 97.75 230 TRP A N 1
ATOM 1811 C CA . TRP A 1 230 ? 4.825 -16.080 -12.222 1.00 97.75 230 TRP A CA 1
ATOM 1812 C C . TRP A 1 230 ? 5.481 -16.070 -10.834 1.00 97.75 230 TRP A C 1
ATOM 1814 O O . TRP A 1 230 ? 5.495 -15.034 -10.181 1.00 97.75 230 TRP A O 1
ATOM 1824 N N . GLU A 1 231 ? 6.068 -17.184 -10.382 1.00 98.31 231 GLU A N 1
ATOM 1825 C CA . GLU A 1 231 ? 6.728 -17.268 -9.068 1.00 98.31 231 GLU A CA 1
ATOM 1826 C C . GLU A 1 231 ? 7.955 -16.359 -9.005 1.00 98.31 231 GLU A C 1
ATOM 1828 O O . GLU A 1 231 ? 8.230 -15.744 -7.976 1.00 98.31 231 GLU A O 1
ATOM 1833 N N . MET A 1 232 ? 8.661 -16.212 -10.130 1.00 98.19 232 MET A N 1
ATOM 1834 C CA . MET A 1 232 ? 9.803 -15.307 -10.237 1.00 98.19 232 MET A CA 1
ATOM 1835 C C . MET A 1 232 ? 9.405 -13.847 -10.003 1.00 98.19 232 MET A C 1
ATOM 1837 O O . MET A 1 232 ? 10.239 -13.075 -9.545 1.00 98.19 232 MET A O 1
ATOM 1841 N N . ASN A 1 233 ? 8.153 -13.458 -10.265 1.00 97.94 233 ASN A N 1
ATOM 1842 C CA . ASN A 1 233 ? 7.675 -12.085 -10.085 1.00 97.94 233 ASN A CA 1
ATOM 1843 C C . ASN A 1 233 ? 7.395 -11.711 -8.616 1.00 97.94 233 ASN A C 1
ATOM 1845 O O . ASN A 1 233 ? 7.198 -10.532 -8.340 1.00 97.94 233 ASN A O 1
ATOM 1849 N N . TYR A 1 234 ? 7.420 -12.670 -7.681 1.00 98.25 234 TYR A N 1
ATOM 1850 C CA . TYR A 1 234 ? 7.210 -12.429 -6.243 1.00 98.25 234 TYR A CA 1
ATOM 1851 C C . TYR A 1 234 ? 8.507 -12.265 -5.434 1.00 98.25 234 TYR A C 1
ATOM 1853 O O . TYR A 1 234 ? 8.448 -11.880 -4.265 1.00 98.25 234 TYR A O 1
ATOM 1861 N N . ILE A 1 235 ? 9.667 -12.604 -6.009 1.00 97.81 235 ILE A N 1
ATOM 1862 C CA . ILE A 1 235 ? 10.924 -12.791 -5.261 1.00 97.81 235 ILE A CA 1
ATOM 1863 C C . ILE A 1 235 ? 12.129 -12.083 -5.896 1.00 97.81 235 ILE A C 1
ATOM 1865 O O . ILE A 1 235 ? 12.021 -11.443 -6.943 1.00 97.81 235 ILE A O 1
ATOM 1869 N N . GLU A 1 236 ? 13.295 -12.221 -5.253 1.00 96.81 236 GLU A N 1
ATOM 1870 C CA . GLU A 1 236 ? 14.502 -11.394 -5.459 1.00 96.81 236 GLU A CA 1
ATOM 1871 C C . GLU A 1 236 ? 14.283 -9.921 -5.116 1.00 96.81 236 GLU A C 1
ATOM 1873 O O . GLU A 1 236 ? 15.033 -9.053 -5.559 1.00 96.81 236 GLU A O 1
ATOM 1878 N N . TYR A 1 237 ? 13.264 -9.649 -4.306 1.00 97.69 237 TYR A N 1
ATOM 1879 C CA . TYR A 1 237 ? 13.080 -8.363 -3.665 1.00 97.69 237 TYR A CA 1
ATOM 1880 C C . TYR A 1 237 ? 13.690 -8.394 -2.267 1.00 97.69 237 TYR A C 1
ATOM 1882 O O . TYR A 1 237 ? 13.499 -9.366 -1.536 1.00 97.69 237 TYR A O 1
ATOM 1890 N N . ASP A 1 238 ? 14.402 -7.335 -1.892 1.00 97.25 238 ASP A N 1
ATOM 1891 C CA . ASP A 1 238 ? 14.895 -7.152 -0.524 1.00 97.25 238 ASP A CA 1
ATOM 1892 C C . ASP A 1 238 ? 13.746 -6.784 0.432 1.00 97.25 238 ASP A C 1
ATOM 1894 O O . ASP A 1 238 ? 13.818 -7.091 1.621 1.00 97.25 238 ASP A O 1
ATOM 1898 N N . ALA A 1 239 ? 12.679 -6.162 -0.080 1.00 98.44 239 ALA A N 1
ATOM 1899 C CA . ALA A 1 239 ? 11.483 -5.817 0.681 1.00 98.44 239 ALA A CA 1
ATOM 1900 C C . ALA A 1 239 ? 10.191 -5.990 -0.130 1.00 98.44 239 ALA A C 1
ATOM 1902 O O . ALA A 1 239 ? 10.181 -5.847 -1.352 1.00 98.44 239 ALA A O 1
ATOM 1903 N N . ILE A 1 240 ? 9.077 -6.218 0.561 1.00 98.50 240 ILE A N 1
ATOM 1904 C CA . ILE A 1 240 ? 7.733 -6.037 0.006 1.00 98.50 240 ILE A CA 1
ATOM 1905 C C . ILE A 1 240 ? 7.015 -4.921 0.759 1.00 98.50 240 ILE A C 1
ATOM 1907 O O . ILE A 1 240 ? 7.139 -4.823 1.978 1.00 98.50 240 ILE A O 1
ATOM 1911 N N . GLN A 1 241 ? 6.251 -4.105 0.041 1.00 98.56 241 GLN A N 1
ATOM 1912 C CA . GLN A 1 241 ? 5.308 -3.154 0.613 1.00 98.56 241 GLN A CA 1
ATOM 1913 C C . GLN A 1 241 ? 3.896 -3.694 0.425 1.00 98.56 241 GLN A C 1
ATOM 1915 O O . GLN A 1 241 ? 3.452 -3.899 -0.706 1.00 98.56 241 GLN A O 1
ATOM 1920 N N . LEU A 1 242 ? 3.177 -3.907 1.523 1.00 98.25 242 LEU A N 1
ATOM 1921 C CA . LEU A 1 242 ? 1.736 -4.104 1.441 1.00 98.25 242 LEU A CA 1
ATOM 1922 C C . LEU A 1 242 ? 1.069 -2.737 1.303 1.00 98.25 242 LEU A C 1
ATOM 1924 O O . LEU A 1 242 ? 1.323 -1.850 2.114 1.00 98.25 242 LEU A O 1
ATOM 1928 N N . MET A 1 243 ? 0.195 -2.599 0.306 1.00 97.50 243 MET A N 1
ATOM 1929 C CA . MET A 1 243 ? -0.828 -1.549 0.304 1.00 97.50 243 MET A CA 1
ATOM 1930 C C . MET A 1 243 ? -1.665 -1.625 1.598 1.00 97.50 243 MET A C 1
ATOM 1932 O O . MET A 1 243 ? -1.652 -2.681 2.247 1.00 97.50 243 MET A O 1
ATOM 1936 N N . PRO A 1 244 ? -2.397 -0.559 1.977 1.00 96.62 244 PRO A N 1
ATOM 1937 C CA . PRO A 1 244 ? -2.986 -0.443 3.305 1.00 96.62 244 PRO A CA 1
ATOM 1938 C C . PRO A 1 244 ? -3.818 -1.664 3.703 1.00 96.62 244 PRO A C 1
ATOM 1940 O O . PRO A 1 244 ? -4.628 -2.195 2.935 1.00 96.62 244 PRO A O 1
ATOM 1943 N N . ILE A 1 245 ? -3.602 -2.114 4.936 1.00 96.69 245 ILE A N 1
ATOM 1944 C CA . ILE A 1 245 ? -4.286 -3.266 5.543 1.00 96.69 245 ILE A CA 1
ATOM 1945 C C . ILE A 1 245 ? -5.099 -2.845 6.771 1.00 96.69 245 ILE A C 1
ATOM 1947 O O . ILE A 1 245 ? -5.426 -3.670 7.633 1.00 96.69 245 ILE A O 1
ATOM 1951 N N . GLU A 1 246 ? -5.372 -1.553 6.887 1.00 95.12 246 GLU A N 1
ATOM 1952 C CA . GLU A 1 246 ? -6.214 -0.916 7.882 1.00 95.12 246 GLU A CA 1
ATOM 1953 C C . GLU A 1 246 ? -7.699 -1.179 7.597 1.00 95.12 246 GLU A C 1
ATOM 1955 O O . GLU A 1 246 ? -8.098 -1.444 6.456 1.00 95.12 246 GLU A O 1
ATOM 1960 N N . PRO A 1 247 ? -8.553 -1.111 8.630 1.00 93.31 247 PRO A N 1
ATOM 1961 C CA . PRO A 1 247 ? -9.993 -1.205 8.449 1.00 93.31 247 PRO A CA 1
ATOM 1962 C C . PRO A 1 247 ? -10.503 -0.108 7.502 1.00 93.31 247 PRO A C 1
ATOM 1964 O O . PRO A 1 247 ? -10.409 1.087 7.789 1.00 93.31 247 PRO A O 1
ATOM 1967 N N . ALA A 1 248 ? -11.050 -0.539 6.368 1.00 91.25 248 ALA A N 1
ATOM 1968 C CA . ALA A 1 248 ? -11.616 0.349 5.361 1.00 91.25 248 ALA A CA 1
ATOM 1969 C C . ALA A 1 248 ? -13.047 0.781 5.717 1.00 91.25 248 ALA A C 1
ATOM 1971 O O . ALA A 1 248 ? -13.682 0.226 6.623 1.00 91.25 248 ALA A O 1
ATOM 1972 N N . ILE A 1 249 ? -13.568 1.740 4.953 1.00 92.38 249 ILE A N 1
ATOM 1973 C CA . ILE A 1 249 ? -14.960 2.191 5.040 1.00 92.38 249 ILE A CA 1
ATOM 1974 C C . ILE A 1 249 ? -15.997 1.067 4.861 1.00 92.38 249 ILE A C 1
ATOM 1976 O O . ILE A 1 249 ? -15.741 0.024 4.248 1.00 92.38 249 ILE A O 1
ATOM 1980 N N . LEU A 1 250 ? -17.196 1.303 5.396 1.00 92.44 250 LEU A N 1
ATOM 1981 C CA . LEU A 1 250 ? -18.354 0.411 5.321 1.00 92.44 250 LEU A CA 1
ATOM 1982 C C . LEU A 1 250 ? -19.314 0.850 4.201 1.00 92.44 250 LEU A C 1
ATOM 1984 O O . LEU A 1 250 ? -19.106 1.871 3.546 1.00 92.44 250 LEU A O 1
ATOM 1988 N N . TYR A 1 251 ? -20.374 0.072 3.961 1.00 92.31 251 TYR A N 1
ATOM 1989 C CA . TYR A 1 251 ? -21.370 0.388 2.932 1.00 92.31 251 TYR A CA 1
ATOM 1990 C C . TYR A 1 251 ? -22.203 1.622 3.305 1.00 92.31 251 TYR A C 1
ATOM 1992 O O . TYR A 1 251 ? -22.944 1.597 4.288 1.00 92.31 251 TYR A O 1
ATOM 2000 N N . GLU A 1 252 ? -22.170 2.662 2.472 1.00 90.25 252 GLU A N 1
ATOM 2001 C CA . GLU A 1 252 ? -22.965 3.878 2.676 1.00 90.25 252 GLU A CA 1
ATOM 2002 C C . GLU A 1 252 ? -24.475 3.578 2.626 1.00 90.25 252 GLU A C 1
ATOM 2004 O O . GLU A 1 252 ? -25.046 3.319 1.563 1.00 90.25 252 GLU A O 1
ATOM 2009 N N . GLY A 1 253 ? -25.145 3.607 3.783 1.00 83.50 253 GLY A N 1
ATOM 2010 C CA . GLY A 1 253 ? -26.571 3.268 3.890 1.00 83.50 253 GLY A CA 1
ATOM 2011 C C . GLY A 1 253 ? -26.899 1.816 3.509 1.00 83.50 253 GLY A C 1
ATOM 2012 O O . GLY A 1 253 ? -28.049 1.516 3.183 1.00 83.50 253 GLY A O 1
ATOM 2013 N N . GLY A 1 254 ? -25.891 0.937 3.494 1.00 84.81 254 GLY A N 1
ATOM 2014 C CA . GLY A 1 254 ? -26.024 -0.487 3.197 1.00 84.81 254 GLY A CA 1
ATOM 2015 C C . GLY A 1 254 ? -26.111 -1.362 4.454 1.00 84.81 254 GLY A C 1
ATOM 2016 O O . GLY A 1 254 ? -26.283 -0.854 5.558 1.00 84.81 254 GLY A O 1
ATOM 2017 N N . PRO A 1 255 ? -26.036 -2.696 4.300 1.00 85.69 255 PRO A N 1
ATOM 2018 C CA . PRO A 1 255 ? -26.149 -3.615 5.427 1.00 85.69 255 PRO A CA 1
ATOM 2019 C C . PRO A 1 255 ? -24.893 -3.616 6.308 1.00 85.69 255 PRO A C 1
ATOM 2021 O O . PRO A 1 255 ? -23.779 -3.793 5.807 1.00 85.69 255 PRO A O 1
ATOM 2024 N N . ASP A 1 256 ? -25.083 -3.551 7.623 1.00 91.31 256 ASP A N 1
ATOM 2025 C CA . ASP A 1 256 ? -24.002 -3.688 8.602 1.00 91.31 256 ASP A CA 1
ATOM 2026 C C . ASP A 1 256 ? -23.408 -5.107 8.628 1.00 91.31 256 ASP A C 1
ATOM 2028 O O . ASP A 1 256 ? -24.048 -6.097 8.251 1.00 91.31 256 ASP A O 1
ATOM 2032 N N . PHE A 1 257 ? -22.166 -5.218 9.105 1.00 94.81 257 PHE A N 1
ATOM 2033 C CA . PHE A 1 257 ? -21.538 -6.508 9.422 1.00 94.81 257 PHE A CA 1
ATOM 2034 C C . PHE A 1 257 ? -21.925 -7.028 10.812 1.00 94.81 257 PHE A C 1
ATOM 2036 O O . PHE A 1 257 ? -21.926 -8.237 11.044 1.00 94.81 257 PHE A O 1
ATOM 2043 N N . TRP A 1 258 ? -22.307 -6.120 11.712 1.00 96.12 258 TRP A N 1
ATOM 2044 C CA . TRP A 1 258 ? -22.773 -6.397 13.065 1.00 96.12 258 TRP A CA 1
ATOM 2045 C C . TRP A 1 258 ? -24.164 -5.791 13.253 1.00 96.12 258 TRP A C 1
ATOM 2047 O O . TRP A 1 258 ? -24.312 -4.573 13.238 1.00 96.12 258 TRP A O 1
ATOM 2057 N N . SER A 1 259 ? -25.185 -6.627 13.449 1.00 96.06 259 SER A N 1
ATOM 2058 C CA . SER A 1 259 ? -26.564 -6.163 13.625 1.00 96.06 259 SER A CA 1
ATOM 2059 C C . SER A 1 259 ? -27.196 -6.747 14.887 1.00 96.06 259 SER A C 1
ATOM 2061 O O . SER A 1 259 ? -27.388 -7.958 15.005 1.00 96.06 259 SER A O 1
ATOM 2063 N N . GLU A 1 260 ? -27.541 -5.886 15.844 1.00 95.44 260 GLU A N 1
ATOM 2064 C CA . GLU A 1 260 ? -28.257 -6.266 17.066 1.00 95.44 260 GLU A CA 1
ATOM 2065 C C . GLU A 1 260 ? -29.741 -6.501 16.752 1.00 95.44 260 GLU A C 1
ATOM 2067 O O . GLU A 1 260 ? -30.499 -5.561 16.526 1.00 95.44 260 GLU A O 1
ATOM 2072 N N . THR A 1 261 ? -30.170 -7.764 16.734 1.00 95.38 261 THR A N 1
ATOM 2073 C CA . THR A 1 261 ? -31.531 -8.148 16.304 1.00 95.38 261 THR A CA 1
ATOM 2074 C C . THR A 1 261 ? -32.518 -8.286 17.457 1.00 95.38 261 THR A C 1
ATOM 2076 O O . THR A 1 261 ? -33.711 -8.035 17.290 1.00 95.38 261 THR A O 1
ATOM 2079 N N . ALA A 1 262 ? -32.042 -8.678 18.639 1.00 94.69 262 ALA A N 1
ATOM 2080 C CA . ALA A 1 262 ? -32.850 -8.725 19.847 1.00 94.69 262 ALA A CA 1
ATOM 2081 C C . ALA A 1 262 ? -31.971 -8.513 21.075 1.00 94.69 262 ALA A C 1
ATOM 2083 O O . ALA A 1 262 ? -30.913 -9.123 21.199 1.00 94.69 262 ALA A O 1
ATOM 2084 N N . ARG A 1 263 ? -32.439 -7.695 22.017 1.00 93.25 263 ARG A N 1
ATOM 2085 C CA . ARG A 1 263 ? -31.768 -7.475 23.297 1.00 93.25 263 ARG A CA 1
ATOM 2086 C C . ARG A 1 263 ? -32.719 -7.781 24.446 1.00 93.25 263 ARG A C 1
ATOM 2088 O O . ARG A 1 263 ? -33.838 -7.272 24.495 1.00 93.25 263 ARG A O 1
ATOM 2095 N N . ARG A 1 264 ? -32.259 -8.623 25.366 1.00 89.94 264 ARG A N 1
ATOM 2096 C CA . ARG A 1 264 ? -32.847 -8.866 26.688 1.00 89.94 264 ARG A CA 1
ATOM 2097 C C . ARG A 1 264 ? -31.882 -8.336 27.745 1.00 89.94 264 ARG A C 1
ATOM 2099 O O . ARG A 1 264 ? -30.815 -7.833 27.415 1.00 89.94 264 ARG A O 1
ATOM 2106 N N . GLN A 1 265 ? -32.263 -8.447 29.013 1.00 81.81 265 GLN A N 1
ATOM 2107 C CA . GLN A 1 265 ? -31.512 -7.841 30.112 1.00 81.81 265 GLN A CA 1
ATOM 2108 C C . GLN A 1 265 ? -30.038 -8.290 30.159 1.00 81.81 265 GLN A C 1
ATOM 2110 O O . GLN A 1 265 ? -29.173 -7.436 30.283 1.00 81.81 265 GLN A O 1
ATOM 2115 N N . ASN A 1 266 ? -29.764 -9.587 29.962 1.00 92.00 266 ASN A N 1
ATOM 2116 C CA . ASN A 1 266 ? -28.404 -10.150 29.993 1.00 92.00 266 ASN A CA 1
ATOM 2117 C C . ASN A 1 266 ? -28.026 -10.873 28.688 1.00 92.00 266 ASN A C 1
ATOM 2119 O O . ASN A 1 266 ? -27.017 -11.561 28.640 1.00 92.00 266 ASN A O 1
ATOM 2123 N N . GLU A 1 267 ? -28.838 -10.764 27.633 1.00 95.75 267 GLU A N 1
ATOM 2124 C CA . GLU A 1 267 ? -28.603 -11.471 26.369 1.00 95.75 267 GLU A CA 1
ATOM 2125 C C . GLU A 1 267 ? -28.748 -10.516 25.188 1.00 95.75 267 GLU A C 1
ATOM 2127 O O . GLU A 1 267 ? -29.692 -9.723 25.120 1.00 95.75 267 GLU A O 1
ATOM 2132 N N . LEU A 1 268 ? -27.854 -10.651 24.220 1.00 97.25 268 LEU A N 1
ATOM 2133 C CA . LEU A 1 268 ? -27.863 -9.937 22.959 1.00 97.25 268 LEU A CA 1
ATOM 2134 C C . LEU A 1 268 ? -27.792 -10.939 21.808 1.00 97.25 268 LEU A C 1
ATOM 2136 O O . LEU A 1 268 ? -26.822 -11.677 21.670 1.00 97.25 268 LEU A O 1
ATOM 2140 N N . VAL A 1 269 ? -28.819 -10.953 20.965 1.00 97.56 269 VAL A N 1
ATOM 2141 C CA . VAL A 1 269 ? -28.838 -11.735 19.729 1.00 97.56 269 VAL A CA 1
ATOM 2142 C C . VAL A 1 269 ? -28.329 -10.859 18.598 1.00 97.56 269 VAL A C 1
ATOM 2144 O O . VAL A 1 269 ? -28.933 -9.835 18.262 1.00 97.56 269 VAL A O 1
ATOM 2147 N N . VAL A 1 270 ? -27.232 -11.283 17.989 1.00 97.75 270 VAL A N 1
ATOM 2148 C CA . VAL A 1 270 ? -26.550 -10.556 16.923 1.00 97.75 270 VAL A CA 1
ATOM 2149 C C . VAL A 1 270 ? -26.640 -11.370 15.646 1.00 97.75 270 VAL A C 1
ATOM 2151 O O . VAL A 1 270 ? -26.433 -12.584 15.660 1.00 97.75 270 VAL A O 1
ATOM 2154 N N . ASN A 1 271 ? -26.958 -10.708 14.541 1.00 97.50 271 ASN A N 1
ATOM 2155 C CA . ASN A 1 271 ? -26.743 -11.246 13.210 1.00 97.50 271 ASN A CA 1
ATOM 2156 C C . ASN A 1 271 ? -25.418 -10.694 12.681 1.00 97.50 271 ASN A C 1
ATOM 2158 O O . ASN A 1 271 ? -25.226 -9.480 12.602 1.00 97.50 271 ASN A O 1
ATOM 2162 N N . LEU A 1 272 ? -24.508 -11.603 12.364 1.00 97.00 272 LEU A N 1
ATOM 2163 C CA . LEU A 1 272 ? -23.180 -11.321 11.855 1.00 97.00 272 LEU A CA 1
ATOM 2164 C C . LEU A 1 272 ? -23.175 -11.598 10.361 1.00 97.00 272 LEU A C 1
ATOM 2166 O O . LEU A 1 272 ? -23.521 -12.702 9.938 1.00 97.00 272 LEU A O 1
ATOM 2170 N N . ARG A 1 273 ? -22.740 -10.620 9.571 1.00 95.69 273 ARG A N 1
ATOM 2171 C CA . ARG A 1 273 ? -22.449 -10.789 8.146 1.00 95.69 273 ARG A CA 1
ATOM 2172 C C . ARG A 1 273 ? -20.944 -10.753 7.948 1.00 95.69 273 ARG A C 1
ATOM 2174 O O . ARG A 1 273 ? -20.255 -9.937 8.555 1.00 95.69 273 ARG A O 1
ATOM 2181 N N . LYS A 1 274 ? -20.435 -11.629 7.087 1.00 93.62 274 LYS A N 1
ATOM 2182 C CA . LYS A 1 274 ? -19.019 -11.662 6.730 1.00 93.62 274 LYS A CA 1
ATOM 2183 C C . LYS A 1 274 ? -18.593 -10.295 6.167 1.00 93.62 274 LYS A C 1
ATOM 2185 O O . LYS A 1 274 ? -19.199 -9.860 5.190 1.00 93.62 274 LYS A O 1
ATOM 2190 N N . PRO A 1 275 ? -17.541 -9.656 6.721 1.00 93.88 275 PRO A N 1
ATOM 2191 C CA . PRO A 1 275 ? -16.941 -8.485 6.092 1.00 93.88 275 PRO A CA 1
ATOM 2192 C C . PRO A 1 275 ? -16.528 -8.768 4.643 1.00 93.88 275 PRO A C 1
ATOM 2194 O O . PRO A 1 275 ? -15.757 -9.701 4.396 1.00 93.88 275 PRO A O 1
ATOM 2197 N N . ASP A 1 276 ? -17.063 -7.986 3.707 1.00 92.94 276 ASP A N 1
ATOM 2198 C CA . ASP A 1 276 ? -16.909 -8.170 2.256 1.00 92.94 276 ASP A CA 1
ATOM 2199 C C . ASP A 1 276 ? -16.733 -6.847 1.483 1.00 92.94 276 ASP A C 1
ATOM 2201 O O . ASP A 1 276 ? -16.948 -6.803 0.271 1.00 92.94 276 ASP A O 1
ATOM 2205 N N . SER A 1 277 ? -16.346 -5.764 2.167 1.00 92.75 277 SER A N 1
ATOM 2206 C CA . SER A 1 277 ? -16.008 -4.511 1.493 1.00 92.75 277 SER A CA 1
ATOM 2207 C C . SER A 1 277 ? -14.724 -4.675 0.673 1.00 92.75 277 SER A C 1
ATOM 2209 O O . SER A 1 277 ? -13.697 -5.135 1.168 1.00 92.75 277 SER A O 1
ATOM 2211 N N . LEU A 1 278 ? -14.792 -4.293 -0.599 1.00 92.44 278 LEU A N 1
ATOM 2212 C CA . LEU A 1 278 ? -13.663 -4.211 -1.516 1.00 92.44 278 LEU A CA 1
ATOM 2213 C C . LEU A 1 278 ? -13.206 -2.759 -1.569 1.00 92.44 278 LEU A C 1
ATOM 2215 O O . LEU A 1 278 ? -14.018 -1.869 -1.826 1.00 92.44 278 LEU A O 1
ATOM 2219 N N . ASN A 1 279 ? -11.919 -2.533 -1.338 1.00 89.94 279 ASN A N 1
ATOM 2220 C CA . ASN A 1 279 ? -11.290 -1.219 -1.376 1.00 89.94 279 ASN A CA 1
ATOM 2221 C C . ASN A 1 279 ? -9.805 -1.387 -1.753 1.00 89.94 279 ASN A C 1
ATOM 2223 O O . ASN A 1 279 ? -9.248 -2.463 -1.545 1.00 89.94 279 ASN A O 1
ATOM 2227 N N . TRP A 1 280 ? -9.169 -0.338 -2.271 1.00 89.00 280 TRP A N 1
ATOM 2228 C CA . TRP A 1 280 ? -7.706 -0.230 -2.371 1.00 89.00 280 TRP A CA 1
ATOM 2229 C C . TRP A 1 280 ? -6.989 -0.153 -1.020 1.00 89.00 280 TRP A C 1
ATOM 2231 O O . TRP A 1 280 ? -5.800 -0.448 -0.943 1.00 89.00 280 TRP A O 1
ATOM 2241 N N . GLY A 1 281 ? -7.711 0.266 0.019 1.00 88.62 281 GLY A N 1
ATOM 2242 C CA . GLY A 1 281 ? -7.229 0.409 1.387 1.00 88.62 281 GLY A CA 1
ATOM 2243 C C . GLY A 1 281 ? -7.080 1.860 1.854 1.00 88.62 281 GLY A C 1
ATOM 2244 O O . GLY A 1 281 ? -7.057 2.081 3.057 1.00 88.62 281 GLY A O 1
ATOM 2245 N N . TYR A 1 282 ? -7.037 2.844 0.946 1.00 91.19 282 TYR A N 1
ATOM 2246 C CA . TYR A 1 282 ? -6.761 4.248 1.299 1.00 91.19 282 TYR A CA 1
ATOM 2247 C C . TYR A 1 282 ? -7.952 5.020 1.872 1.00 91.19 282 TYR A C 1
ATOM 2249 O O . TYR A 1 282 ? -7.745 6.031 2.530 1.00 91.19 282 TYR A O 1
ATOM 2257 N N . ASP A 1 283 ? -9.187 4.542 1.696 1.00 88.75 283 ASP A N 1
ATOM 2258 C CA . ASP A 1 283 ? -10.337 5.119 2.399 1.00 88.75 283 ASP A CA 1
ATOM 2259 C C . ASP A 1 283 ? -10.459 4.471 3.783 1.00 88.75 283 ASP A C 1
ATOM 2261 O O . ASP A 1 283 ? -11.194 3.490 3.980 1.00 88.75 283 ASP A O 1
ATOM 2265 N N . THR A 1 284 ? -9.691 4.982 4.741 1.00 85.12 284 THR A N 1
ATOM 2266 C CA . THR A 1 284 ? -9.677 4.461 6.109 1.00 85.12 284 THR A CA 1
ATOM 2267 C C . THR A 1 284 ? -10.659 5.223 7.001 1.00 85.12 284 THR A C 1
ATOM 2269 O O . THR A 1 284 ? -10.866 6.433 6.890 1.00 85.12 284 THR A O 1
ATOM 2272 N N . ILE A 1 285 ? -11.277 4.498 7.937 1.00 85.44 285 ILE A N 1
ATOM 2273 C CA . ILE A 1 285 ? -12.064 5.111 9.022 1.00 85.44 285 ILE A CA 1
ATOM 2274 C C . ILE A 1 285 ? -11.128 5.643 10.132 1.00 85.44 285 ILE A C 1
ATOM 2276 O O . ILE A 1 285 ? -11.554 6.411 10.993 1.00 85.44 285 ILE A O 1
ATOM 2280 N N . THR A 1 286 ? -9.853 5.231 10.144 1.00 90.00 286 THR A N 1
ATOM 2281 C CA . THR A 1 286 ? -8.843 5.457 11.206 1.00 90.00 286 THR A CA 1
ATOM 2282 C C . THR A 1 286 ? -9.158 4.771 12.545 1.00 90.00 286 THR A C 1
ATOM 2284 O O . THR A 1 286 ? -8.254 4.359 13.274 1.00 90.00 286 THR A O 1
ATOM 2287 N N . LEU A 1 287 ? -10.436 4.580 12.884 1.00 92.88 287 LEU A N 1
ATOM 2288 C CA . LEU A 1 287 ? -10.852 3.768 14.026 1.00 92.88 287 LEU A CA 1
ATOM 2289 C C . LEU A 1 287 ? -10.347 2.323 13.868 1.00 92.88 287 LEU A C 1
ATOM 2291 O O . LEU A 1 287 ? -10.692 1.627 12.913 1.00 92.88 287 LEU A O 1
ATOM 2295 N N . GLY A 1 288 ? -9.573 1.856 14.848 1.00 94.31 288 GLY A N 1
ATOM 2296 C CA . GLY A 1 288 ? -9.087 0.482 14.882 1.00 94.31 288 GLY A CA 1
ATOM 2297 C C . GLY A 1 288 ? -7.925 0.210 13.926 1.00 94.31 288 GLY A C 1
ATOM 2298 O O . GLY A 1 288 ? -7.636 -0.957 13.683 1.00 94.31 288 GLY A O 1
ATOM 2299 N N . SER A 1 289 ? -7.230 1.234 13.411 1.00 95.06 289 SER A N 1
ATOM 2300 C CA . SER A 1 289 ? -6.061 1.063 12.525 1.00 95.06 289 SER A CA 1
ATOM 2301 C C . SER A 1 289 ? -4.963 0.103 13.025 1.00 95.06 289 SER A C 1
ATOM 2303 O O . SER A 1 289 ? -4.307 -0.513 12.180 1.00 95.06 289 SER A O 1
ATOM 2305 N N . PRO A 1 290 ? -4.750 -0.126 14.342 1.00 96.50 290 PRO A N 1
ATOM 2306 C CA . PRO A 1 290 ? -3.843 -1.185 14.795 1.00 96.50 290 PRO A CA 1
ATOM 2307 C C . PRO A 1 290 ? -4.267 -2.591 14.371 1.00 96.50 290 PRO A C 1
ATOM 2309 O O . PRO A 1 290 ? -3.416 -3.448 14.127 1.00 96.50 290 PRO A O 1
ATOM 2312 N N . ALA A 1 291 ? -5.570 -2.843 14.271 1.00 97.44 291 ALA A N 1
ATOM 2313 C CA . ALA A 1 291 ? -6.088 -4.107 13.789 1.00 97.44 291 ALA A CA 1
ATOM 2314 C C . ALA A 1 291 ? -5.863 -4.248 12.279 1.00 97.44 291 ALA A C 1
ATOM 2316 O O . ALA A 1 291 ? -5.752 -3.286 11.519 1.00 97.44 291 ALA A O 1
ATOM 2317 N N . VAL A 1 292 ? -5.777 -5.492 11.821 1.00 97.12 292 VAL A N 1
ATOM 2318 C CA . VAL A 1 292 ? -5.788 -5.808 10.391 1.00 97.12 292 VAL A CA 1
ATOM 2319 C C . VAL A 1 292 ? -7.231 -5.824 9.907 1.00 97.12 292 VAL A C 1
ATOM 2321 O O . VAL A 1 292 ? -8.104 -6.348 10.601 1.00 97.12 292 VAL A O 1
ATOM 2324 N N . ASN A 1 293 ? -7.475 -5.266 8.719 1.00 96.62 293 ASN A N 1
ATOM 2325 C CA . ASN A 1 293 ? -8.780 -5.284 8.080 1.00 96.62 293 ASN A CA 1
ATOM 2326 C C . ASN A 1 293 ? -9.320 -6.720 8.067 1.00 96.62 293 ASN A C 1
ATOM 2328 O O . ASN A 1 293 ? -8.700 -7.593 7.446 1.00 96.62 293 ASN A O 1
ATOM 2332 N N . PRO A 1 294 ? -10.466 -6.989 8.719 1.00 95.81 294 PRO A N 1
ATOM 2333 C CA . PRO A 1 294 ? -10.968 -8.343 8.838 1.00 95.81 294 PRO A CA 1
ATOM 2334 C C . PRO A 1 294 ? -11.198 -8.978 7.473 1.00 95.81 294 PRO A C 1
ATOM 2336 O O . PRO A 1 294 ? -10.980 -10.176 7.378 1.00 95.81 294 PRO A O 1
ATOM 2339 N N . VAL A 1 295 ? -11.550 -8.213 6.426 1.00 95.56 295 VAL A N 1
ATOM 2340 C CA . VAL A 1 295 ? -11.757 -8.715 5.053 1.00 95.56 295 VAL A CA 1
ATOM 2341 C C . VAL A 1 295 ? -10.549 -9.509 4.543 1.00 95.56 295 VAL A C 1
ATOM 2343 O O . VAL A 1 295 ? -10.752 -10.536 3.898 1.00 95.56 295 VAL A O 1
ATOM 2346 N N . LEU A 1 296 ? -9.330 -9.091 4.901 1.00 97.19 296 LEU A N 1
ATOM 2347 C CA . LEU A 1 296 ? -8.059 -9.677 4.452 1.00 97.19 296 LEU A CA 1
ATOM 2348 C C . LEU A 1 296 ? -7.621 -10.914 5.258 1.00 97.19 296 LEU A C 1
ATOM 2350 O O . LEU A 1 296 ? -6.563 -11.484 4.986 1.00 97.19 296 LEU A O 1
ATOM 2354 N N . LEU A 1 297 ? -8.410 -11.320 6.255 1.00 97.50 297 LEU A N 1
ATOM 2355 C CA . LEU A 1 297 ? -8.130 -12.445 7.147 1.00 97.50 297 LEU A CA 1
ATOM 2356 C C . LEU A 1 297 ? -9.119 -13.588 6.883 1.00 97.50 297 LEU A C 1
ATOM 2358 O O . LEU A 1 297 ? -10.330 -13.397 7.018 1.00 97.50 297 LEU A O 1
ATOM 2362 N N . GLU A 1 298 ? -8.636 -14.783 6.559 1.00 95.69 298 GLU A N 1
ATOM 2363 C CA . GLU A 1 298 ? -9.467 -15.990 6.397 1.00 95.69 298 GLU A CA 1
ATOM 2364 C C . GLU A 1 298 ? -10.129 -16.426 7.710 1.00 95.69 298 GLU A C 1
ATOM 2366 O O . GLU A 1 298 ? -11.311 -16.772 7.734 1.00 95.69 298 GLU A O 1
ATOM 2371 N N . THR A 1 299 ? -9.381 -16.378 8.809 1.00 95.31 299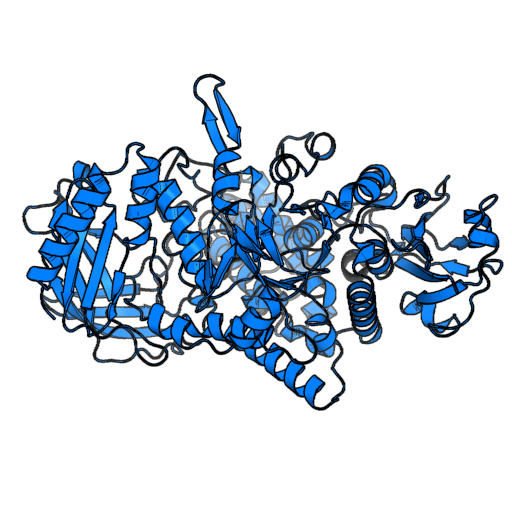 THR A N 1
ATOM 2372 C CA . THR A 1 299 ? -9.803 -16.788 10.153 1.00 95.31 299 THR A CA 1
ATOM 2373 C C . THR A 1 299 ? -10.247 -15.602 11.006 1.00 95.31 299 THR A C 1
ATOM 2375 O O . THR A 1 299 ? -10.609 -15.777 12.169 1.00 95.31 299 THR A O 1
ATOM 2378 N N . ARG A 1 300 ? -10.188 -14.376 10.465 1.00 96.06 300 ARG A N 1
ATOM 2379 C CA . ARG A 1 300 ? -10.453 -13.122 11.198 1.00 96.06 300 ARG A CA 1
ATOM 2380 C C . ARG A 1 300 ? -9.569 -12.951 12.439 1.00 96.06 300 ARG A C 1
ATOM 2382 O O . ARG A 1 300 ? -9.984 -12.303 13.395 1.00 96.06 300 ARG A O 1
ATOM 2389 N N . ARG A 1 301 ? -8.372 -13.553 12.444 1.00 97.12 301 ARG A N 1
ATOM 2390 C CA . ARG A 1 301 ? -7.417 -13.474 13.559 1.00 97.12 301 ARG A CA 1
ATOM 2391 C C . ARG A 1 301 ? -6.166 -12.690 13.138 1.00 97.12 301 ARG A C 1
ATOM 2393 O O . ARG A 1 301 ? -5.619 -12.984 12.076 1.00 97.12 301 ARG A O 1
ATOM 2400 N N . PRO A 1 302 ? -5.628 -11.799 13.990 1.00 97.88 302 PRO A N 1
ATOM 2401 C CA . PRO A 1 302 ? -4.370 -11.090 13.726 1.00 97.88 302 PRO A CA 1
ATOM 2402 C C . PRO A 1 302 ? -3.157 -11.990 13.416 1.00 97.88 302 PRO A C 1
ATOM 2404 O O . PRO A 1 302 ? -2.212 -11.546 12.768 1.00 97.88 302 PRO A O 1
ATOM 2407 N N . HIS A 1 303 ? -3.191 -13.263 13.829 1.00 98.25 303 HIS A N 1
ATOM 2408 C CA . HIS A 1 303 ? -2.118 -14.235 13.601 1.00 98.25 303 HIS A CA 1
ATOM 2409 C C . HIS A 1 303 ? -1.725 -14.405 12.127 1.00 98.25 303 HIS A C 1
ATOM 2411 O O . HIS A 1 303 ? -0.560 -1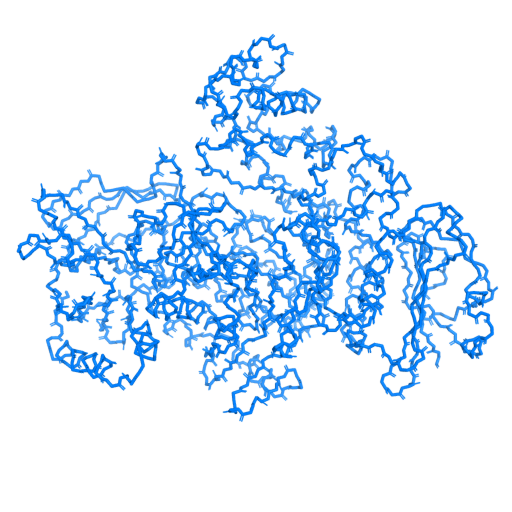4.684 11.864 1.00 98.25 303 HIS A O 1
ATOM 2417 N N . GLU A 1 304 ? -2.643 -14.242 11.168 1.00 98.69 304 GLU A N 1
ATOM 2418 C CA . GLU A 1 304 ? -2.296 -14.385 9.744 1.00 98.69 304 GLU A CA 1
ATOM 2419 C C . GLU A 1 304 ? -1.278 -13.338 9.284 1.00 98.69 304 GLU A C 1
ATOM 2421 O O . GLU A 1 304 ? -0.427 -13.637 8.448 1.00 98.69 304 GLU A O 1
ATOM 2426 N N . PHE A 1 305 ? -1.325 -12.127 9.848 1.00 98.75 305 PHE A N 1
ATOM 2427 C CA . PHE A 1 305 ? -0.358 -11.086 9.512 1.00 98.75 305 PHE A CA 1
ATOM 2428 C C . PHE A 1 305 ? 1.026 -11.398 10.087 1.00 98.75 305 PHE A C 1
ATOM 2430 O O . PHE A 1 305 ? 2.020 -11.319 9.365 1.00 98.75 305 PHE A O 1
ATOM 2437 N N . LEU A 1 306 ? 1.087 -11.844 11.348 1.00 98.69 306 LEU A N 1
ATOM 2438 C CA . LEU A 1 306 ? 2.343 -12.303 11.946 1.00 98.69 306 LEU A CA 1
ATOM 2439 C C . LEU A 1 306 ? 2.926 -13.493 11.166 1.00 98.69 306 LEU A C 1
ATOM 2441 O O . LEU A 1 306 ? 4.119 -13.513 10.888 1.00 98.69 306 LEU A O 1
ATOM 2445 N N . GLU A 1 307 ? 2.098 -14.453 10.746 1.00 98.81 307 GLU A N 1
ATOM 2446 C CA . GLU A 1 307 ? 2.559 -15.606 9.963 1.00 98.81 307 GLU A CA 1
ATOM 2447 C C . GLU A 1 307 ? 3.144 -15.234 8.598 1.00 98.81 307 GLU A C 1
ATOM 2449 O O . GLU A 1 307 ? 4.081 -15.899 8.137 1.00 98.81 307 GLU A O 1
ATOM 2454 N N . LEU A 1 308 ? 2.598 -14.204 7.944 1.00 98.88 308 LEU A N 1
ATOM 2455 C CA . LEU A 1 308 ? 3.159 -13.684 6.702 1.00 98.88 308 LEU A CA 1
ATOM 2456 C C . LEU A 1 308 ? 4.552 -13.097 6.955 1.00 98.88 308 LEU A C 1
ATOM 2458 O O . LEU A 1 308 ? 5.496 -13.480 6.266 1.00 98.88 308 LEU A O 1
ATOM 2462 N N . ILE A 1 309 ? 4.693 -12.237 7.969 1.00 98.88 309 ILE A N 1
ATOM 2463 C CA . ILE A 1 309 ? 5.980 -11.639 8.363 1.00 98.88 309 ILE A CA 1
ATOM 2464 C C . ILE A 1 309 ? 7.003 -12.732 8.686 1.00 98.88 309 ILE A C 1
ATOM 2466 O O . ILE A 1 309 ? 8.078 -12.769 8.094 1.00 98.88 309 ILE A O 1
ATOM 2470 N N . GLU A 1 310 ? 6.641 -13.694 9.538 1.00 98.81 310 GLU A N 1
ATOM 2471 C CA . GLU A 1 310 ? 7.510 -14.820 9.895 1.00 98.81 310 GLU A CA 1
ATOM 2472 C C . GLU A 1 310 ? 7.949 -15.635 8.673 1.00 98.81 310 GLU A C 1
ATOM 2474 O O . GLU A 1 310 ? 9.074 -16.137 8.627 1.00 98.81 310 GLU A O 1
ATOM 2479 N N . THR A 1 311 ? 7.063 -15.799 7.689 1.00 98.88 311 THR A N 1
ATOM 2480 C CA . THR A 1 311 ? 7.353 -16.535 6.452 1.00 98.88 311 THR A CA 1
ATOM 2481 C C . THR A 1 311 ? 8.358 -15.787 5.579 1.00 98.88 311 THR A C 1
ATOM 2483 O O . THR A 1 311 ? 9.233 -16.421 4.989 1.00 98.88 311 THR A O 1
ATOM 2486 N N . LEU A 1 312 ? 8.251 -14.462 5.504 1.00 98.88 312 LEU A N 1
ATOM 2487 C CA . LEU A 1 312 ? 9.142 -13.603 4.722 1.00 98.88 312 LEU A CA 1
ATOM 2488 C C . LEU A 1 312 ? 10.516 -13.461 5.386 1.00 98.88 312 LEU A C 1
ATOM 2490 O O . LEU A 1 312 ? 11.545 -13.616 4.730 1.00 98.88 312 LEU A O 1
ATOM 2494 N N . HIS A 1 313 ? 10.547 -13.273 6.703 1.00 98.75 313 HIS A N 1
ATOM 2495 C CA . HIS A 1 313 ? 11.785 -13.187 7.477 1.00 98.75 313 HIS A CA 1
ATOM 2496 C C . HIS A 1 313 ? 12.586 -14.492 7.460 1.00 98.75 313 HIS A C 1
ATOM 2498 O O . HIS A 1 313 ? 13.814 -14.474 7.411 1.00 98.75 313 HIS A O 1
ATOM 2504 N N . ASN A 1 314 ? 11.897 -15.636 7.450 1.00 98.56 314 ASN A N 1
ATOM 2505 C CA . ASN A 1 314 ? 12.517 -16.959 7.356 1.00 98.56 314 ASN A CA 1
ATOM 2506 C C . ASN A 1 314 ? 12.582 -17.500 5.912 1.00 98.56 314 ASN A C 1
ATOM 2508 O O . ASN A 1 314 ? 12.751 -18.708 5.712 1.00 98.56 314 ASN A O 1
ATOM 2512 N N . PHE A 1 315 ? 12.408 -16.647 4.898 1.00 98.62 315 PHE A N 1
ATOM 2513 C CA . PHE A 1 315 ? 12.371 -17.073 3.500 1.00 98.62 315 PHE A CA 1
ATOM 2514 C C . PHE A 1 315 ? 13.703 -17.709 3.055 1.00 98.62 315 PHE A C 1
ATOM 2516 O O . PHE A 1 315 ? 14.792 -17.263 3.424 1.00 98.62 315 PHE A O 1
ATOM 2523 N N . HIS A 1 316 ? 13.635 -18.787 2.263 1.00 96.62 316 HIS A N 1
ATOM 2524 C CA . HIS A 1 316 ? 14.827 -19.509 1.823 1.00 96.62 316 HIS A CA 1
ATOM 2525 C C . HIS A 1 316 ? 15.642 -18.700 0.804 1.00 96.62 316 HIS A C 1
ATOM 2527 O O . HIS A 1 316 ? 15.105 -18.160 -0.158 1.00 96.62 316 HIS A O 1
ATOM 2533 N N . GLY A 1 317 ? 16.966 -18.686 0.972 1.00 89.00 317 GLY A N 1
ATOM 2534 C CA . GLY A 1 317 ? 17.902 -17.943 0.125 1.00 89.00 317 GLY A CA 1
ATOM 2535 C C . GLY A 1 317 ? 18.265 -16.593 0.734 1.00 89.00 317 GLY A C 1
ATOM 2536 O O . GLY A 1 317 ? 19.440 -16.330 0.985 1.00 89.00 317 GLY A O 1
ATOM 2537 N N . SER A 1 318 ? 17.279 -15.745 1.020 1.00 92.50 318 SER A N 1
ATOM 2538 C CA . SER A 1 318 ? 17.470 -14.500 1.773 1.00 92.50 318 SER A CA 1
ATOM 2539 C C . SER A 1 318 ? 16.154 -14.048 2.409 1.00 92.50 318 SER A C 1
ATOM 2541 O O . SER A 1 318 ? 15.119 -14.191 1.757 1.00 92.50 318 SER A O 1
ATOM 2543 N N . PRO A 1 319 ? 16.185 -13.474 3.626 1.00 97.44 319 PRO A N 1
ATOM 2544 C CA . PRO A 1 319 ? 15.016 -12.832 4.214 1.00 97.44 319 PRO A CA 1
ATOM 2545 C C . PRO A 1 319 ? 14.451 -11.733 3.312 1.00 97.44 319 PRO A C 1
ATOM 2547 O O . PRO A 1 319 ? 15.210 -11.019 2.655 1.00 97.44 319 PRO A O 1
ATOM 2550 N N . ILE A 1 320 ? 13.129 -11.587 3.328 1.00 98.69 320 ILE A N 1
ATOM 2551 C CA . ILE A 1 320 ? 12.401 -10.519 2.643 1.00 98.69 320 ILE A CA 1
ATOM 2552 C C . ILE A 1 320 ? 11.805 -9.605 3.711 1.00 98.69 320 ILE A C 1
ATOM 2554 O O . ILE A 1 320 ? 11.092 -10.081 4.594 1.00 98.69 320 ILE A O 1
ATOM 2558 N N . ARG A 1 321 ? 12.095 -8.306 3.631 1.00 98.62 321 ARG A N 1
ATOM 2559 C CA . ARG A 1 321 ? 11.618 -7.313 4.600 1.00 98.62 321 ARG A CA 1
ATOM 2560 C C . ARG A 1 321 ? 10.140 -6.973 4.401 1.00 98.62 321 ARG A C 1
ATOM 2562 O O . ARG A 1 321 ? 9.671 -6.925 3.262 1.00 98.62 321 ARG A O 1
ATOM 2569 N N . MET A 1 322 ? 9.428 -6.673 5.484 1.00 98.56 322 MET A N 1
ATOM 2570 C CA . MET A 1 322 ? 8.038 -6.199 5.455 1.00 98.56 322 MET A CA 1
ATOM 2571 C C . MET A 1 322 ? 7.961 -4.677 5.614 1.00 98.56 322 MET A C 1
ATOM 2573 O O . MET A 1 322 ? 8.390 -4.130 6.631 1.00 98.56 322 MET A O 1
ATOM 2577 N N . VAL A 1 323 ? 7.343 -4.003 4.646 1.00 98.75 323 VAL A N 1
ATOM 2578 C CA . VAL A 1 323 ? 7.035 -2.569 4.683 1.00 98.75 323 VAL A CA 1
ATOM 2579 C C . VAL A 1 323 ? 5.524 -2.383 4.735 1.00 98.75 323 VAL A C 1
ATOM 2581 O O . VAL A 1 323 ? 4.790 -2.942 3.917 1.00 98.75 323 VAL A O 1
ATOM 2584 N N . LEU A 1 324 ? 5.057 -1.597 5.701 1.00 98.31 324 LEU A N 1
ATOM 2585 C CA . LEU A 1 324 ? 3.652 -1.219 5.800 1.00 98.31 324 LEU A CA 1
ATOM 2586 C C . LEU A 1 324 ? 3.397 0.132 5.172 1.00 98.31 324 LEU A C 1
ATOM 2588 O O . LEU A 1 324 ? 4.180 1.052 5.366 1.00 98.31 324 LEU A O 1
ATOM 2592 N N . ASP A 1 325 ? 2.269 0.255 4.502 1.00 97.62 325 ASP A N 1
ATOM 2593 C CA . ASP A 1 325 ? 1.717 1.537 4.109 1.00 97.62 325 ASP A CA 1
ATOM 2594 C C . ASP A 1 325 ? 0.715 2.014 5.162 1.00 97.62 325 ASP A C 1
ATOM 2596 O O . ASP A 1 325 ? -0.180 1.252 5.521 1.00 97.62 325 ASP A O 1
ATOM 2600 N N . VAL A 1 326 ? 0.890 3.231 5.686 1.00 96.19 326 VAL A N 1
ATOM 2601 C CA . VAL A 1 326 ? 0.008 3.814 6.708 1.00 96.19 326 VAL A CA 1
ATOM 2602 C C . VAL A 1 326 ? -0.686 5.061 6.184 1.00 96.19 326 VAL A C 1
ATOM 2604 O O . VAL A 1 326 ? -0.049 5.987 5.678 1.00 96.19 326 VAL A O 1
ATOM 2607 N N . VAL A 1 327 ? -2.003 5.106 6.378 1.00 95.12 327 VAL A N 1
ATOM 2608 C CA . VAL A 1 327 ? -2.874 6.168 5.861 1.00 95.12 327 VAL A CA 1
ATOM 2609 C C . VAL A 1 327 ? -3.428 6.977 7.023 1.00 95.12 327 VAL A C 1
ATOM 2611 O O . VAL A 1 327 ? -4.466 6.650 7.596 1.00 95.12 327 VAL A O 1
ATOM 2614 N N . TYR A 1 328 ? -2.700 8.032 7.390 1.00 95.00 328 TYR A N 1
ATOM 2615 C CA . TYR A 1 328 ? -3.077 8.930 8.488 1.00 95.00 328 TYR A CA 1
ATOM 2616 C C . TYR A 1 328 ? -3.235 10.385 8.061 1.00 95.00 328 TYR A C 1
ATOM 2618 O O . TYR A 1 328 ? -3.407 11.222 8.934 1.00 95.00 328 TYR A O 1
ATOM 2626 N N . GLY A 1 329 ? -3.193 10.684 6.756 1.00 93.19 329 GLY A N 1
ATOM 2627 C CA . GLY A 1 329 ? -3.332 12.040 6.213 1.00 93.19 329 GLY A CA 1
ATOM 2628 C C . GLY A 1 329 ? -4.755 12.616 6.299 1.00 93.19 329 GLY A C 1
ATOM 2629 O O . GLY A 1 329 ? -4.930 13.836 6.347 1.00 93.19 329 GLY A O 1
ATOM 2630 N N . HIS A 1 330 ? -5.773 11.751 6.329 1.00 93.81 330 HIS A N 1
ATOM 2631 C CA . HIS A 1 330 ? -7.194 12.104 6.304 1.00 93.81 330 HIS A CA 1
ATOM 2632 C C . HIS A 1 330 ? -8.045 11.062 7.055 1.00 93.81 330 HIS A C 1
ATOM 2634 O O . HIS A 1 330 ? -7.537 10.019 7.461 1.00 93.81 330 HIS A O 1
ATOM 2640 N N . LEU A 1 331 ? -9.337 11.351 7.248 1.00 93.12 331 LEU A N 1
ATOM 2641 C CA . LEU A 1 331 ? -10.343 10.372 7.679 1.00 93.12 331 LEU A CA 1
ATOM 2642 C C . LEU A 1 331 ? -11.541 10.408 6.731 1.00 93.12 331 LEU A C 1
ATOM 2644 O O . LEU A 1 331 ? -11.974 11.496 6.347 1.00 93.12 331 LEU A O 1
ATOM 2648 N N . ASP A 1 332 ? -12.135 9.260 6.416 1.00 92.94 332 ASP A N 1
ATOM 2649 C CA . ASP A 1 332 ? -13.414 9.243 5.703 1.00 92.94 332 ASP A CA 1
ATOM 2650 C C . ASP A 1 332 ? -14.557 9.860 6.541 1.00 92.94 332 ASP A C 1
ATOM 2652 O O . ASP A 1 332 ? -14.539 9.871 7.775 1.00 92.94 332 ASP A O 1
ATOM 2656 N N . ASN A 1 333 ? -15.603 10.350 5.869 1.00 92.69 333 ASN A N 1
ATOM 2657 C CA . ASN A 1 333 ? -16.774 10.942 6.519 1.00 92.69 333 ASN A CA 1
ATOM 2658 C C . ASN A 1 333 ? -17.516 9.984 7.464 1.00 92.69 333 ASN A C 1
ATOM 2660 O O . ASN A 1 333 ? -18.117 10.454 8.430 1.00 92.69 333 ASN A O 1
ATOM 2664 N N . GLN A 1 334 ? -17.464 8.670 7.234 1.00 92.31 334 GLN A N 1
ATOM 2665 C CA . GLN A 1 334 ? -18.057 7.676 8.135 1.00 92.31 334 GLN A CA 1
ATOM 2666 C C . GLN A 1 334 ? -17.426 7.700 9.535 1.00 92.31 334 GLN A C 1
ATOM 2668 O O . GLN A 1 334 ? -18.070 7.305 10.506 1.00 92.31 334 GLN A O 1
ATOM 2673 N N . ALA A 1 335 ? -16.198 8.209 9.677 1.00 93.75 335 ALA A N 1
ATOM 2674 C CA . ALA A 1 335 ? -15.551 8.347 10.976 1.00 93.75 335 ALA A CA 1
ATOM 2675 C C . ALA A 1 335 ? -16.272 9.345 11.898 1.00 93.75 335 ALA A C 1
ATOM 2677 O O . ALA A 1 335 ? -16.170 9.211 13.116 1.00 93.75 335 ALA A O 1
ATOM 2678 N N . MET A 1 336 ? -17.026 10.314 11.358 1.00 93.56 336 MET A N 1
ATOM 2679 C CA . MET A 1 336 ? -17.741 11.321 12.160 1.00 93.56 336 MET A CA 1
ATOM 2680 C C . MET A 1 336 ? -18.809 10.718 13.080 1.00 93.56 336 MET A C 1
ATOM 2682 O O . MET A 1 336 ? -19.115 11.303 14.116 1.00 93.56 336 MET A O 1
ATOM 2686 N N . ASP A 1 337 ? -19.350 9.551 12.724 1.00 91.38 337 ASP A N 1
ATOM 2687 C CA . ASP A 1 337 ? -20.324 8.830 13.550 1.00 91.38 337 ASP A CA 1
ATOM 2688 C C . ASP A 1 337 ? -19.657 7.887 14.571 1.00 91.38 337 ASP A C 1
ATOM 2690 O O . ASP A 1 337 ? -20.336 7.321 15.430 1.00 91.38 337 ASP A O 1
ATOM 2694 N N . LEU A 1 338 ? -18.334 7.701 14.484 1.00 93.31 338 LEU A N 1
ATOM 2695 C CA . LEU A 1 338 ? -17.585 6.672 15.215 1.00 93.31 338 LEU A CA 1
ATOM 2696 C C . LEU A 1 338 ? -16.494 7.228 16.143 1.00 93.31 338 LEU A C 1
ATOM 2698 O O . LEU A 1 338 ? -16.152 6.584 17.135 1.00 93.31 338 LEU A O 1
ATOM 2702 N N . LEU A 1 339 ? -15.937 8.398 15.830 1.00 95.00 339 LEU A N 1
ATOM 2703 C CA . LEU A 1 339 ? -14.910 9.085 16.612 1.00 95.00 339 LEU A CA 1
ATOM 2704 C C . LEU A 1 339 ? -15.460 10.386 17.195 1.00 95.00 339 LEU A C 1
ATOM 2706 O O . LEU A 1 339 ? -16.349 11.025 16.635 1.00 95.00 339 LEU A O 1
ATOM 2710 N N . ASN A 1 340 ? -14.894 10.813 18.322 1.00 94.25 340 ASN A N 1
ATOM 2711 C CA . ASN A 1 340 ? -15.264 12.087 18.925 1.00 94.25 340 ASN A CA 1
ATOM 2712 C C . ASN A 1 340 ? -14.788 13.282 18.074 1.00 94.25 340 ASN A C 1
ATOM 2714 O O . ASN A 1 340 ? -13.848 13.182 17.282 1.00 94.25 340 ASN A O 1
ATOM 2718 N N . SER A 1 341 ? -15.419 14.441 18.270 1.00 94.50 341 SER A N 1
ATOM 2719 C CA . SER A 1 341 ? -15.221 15.629 17.428 1.00 94.50 341 SER A CA 1
ATOM 2720 C C . SER A 1 341 ? -13.783 16.169 17.412 1.00 94.50 341 SER A C 1
ATOM 2722 O O . SER A 1 341 ? -13.407 16.865 16.469 1.00 94.50 341 SER A O 1
ATOM 2724 N N . ARG A 1 342 ? -12.958 15.840 18.416 1.00 94.62 342 ARG A N 1
ATOM 2725 C CA . ARG A 1 342 ? -11.576 16.332 18.536 1.00 94.62 342 ARG A CA 1
ATOM 2726 C C . ARG A 1 342 ? -10.645 15.773 17.466 1.00 94.62 342 ARG A C 1
ATOM 2728 O O . ARG A 1 342 ? -9.623 16.395 17.202 1.00 94.62 342 ARG A O 1
ATOM 2735 N N . TYR A 1 343 ? -10.992 14.652 16.831 1.00 95.88 343 TYR A N 1
ATOM 2736 C CA . TYR A 1 343 ? -10.213 14.082 15.727 1.00 95.88 343 TYR A CA 1
ATOM 2737 C C . TYR A 1 343 ? -10.264 14.922 14.444 1.00 95.88 343 TYR A C 1
ATOM 2739 O O . TYR A 1 343 ? -9.394 14.755 13.589 1.00 95.88 343 TYR A O 1
ATOM 2747 N N . PHE A 1 344 ? -11.234 15.831 14.302 1.00 95.50 344 PHE A N 1
ATOM 2748 C CA . PHE A 1 344 ? -11.536 16.488 13.031 1.00 95.50 344 PHE A CA 1
ATOM 2749 C C . PHE A 1 344 ? -11.156 17.973 13.027 1.00 95.50 344 PHE A C 1
ATOM 2751 O O . PHE A 1 344 ? -11.537 18.733 13.915 1.00 95.50 344 PHE A O 1
ATOM 2758 N N . ALA A 1 345 ? -10.464 18.402 11.970 1.00 93.62 345 ALA A N 1
ATOM 2759 C CA . ALA A 1 345 ? -10.137 19.803 11.683 1.00 93.62 345 ALA A CA 1
ATOM 2760 C C . ALA A 1 345 ? -10.990 20.402 10.540 1.00 93.62 345 ALA A C 1
ATOM 2762 O O . ALA A 1 345 ? -10.682 21.474 10.019 1.00 93.62 345 ALA A O 1
ATOM 2763 N N . GLY A 1 346 ? -12.070 19.715 10.148 1.00 91.94 346 GLY A N 1
ATOM 2764 C CA . GLY A 1 346 ? -13.003 20.124 9.093 1.00 91.94 346 GLY A CA 1
ATOM 2765 C C . GLY A 1 346 ? -12.844 19.338 7.789 1.00 91.94 346 GLY A C 1
ATOM 2766 O O . GLY A 1 346 ? -11.925 18.539 7.638 1.00 91.94 346 GLY A O 1
ATOM 2767 N N . ALA A 1 347 ? -13.747 19.572 6.836 1.00 91.31 347 ALA A N 1
ATOM 2768 C CA . ALA A 1 347 ? -13.827 18.796 5.599 1.00 91.31 347 ALA A CA 1
ATOM 2769 C C . ALA A 1 347 ? -12.629 19.013 4.650 1.00 91.31 347 ALA A C 1
ATOM 2771 O O . ALA A 1 347 ? -12.069 20.110 4.569 1.00 91.31 347 ALA A O 1
ATOM 2772 N N . ASN A 1 348 ? -12.292 17.983 3.873 1.00 86.25 348 ASN A N 1
ATOM 2773 C CA . ASN A 1 348 ? -11.316 18.026 2.782 1.00 86.25 348 ASN A CA 1
ATOM 2774 C C . ASN A 1 348 ? -11.785 17.194 1.570 1.00 86.25 348 ASN A C 1
ATOM 2776 O O . ASN A 1 348 ? -12.925 16.735 1.521 1.00 86.25 348 ASN A O 1
ATOM 2780 N N . MET A 1 349 ? -10.922 17.029 0.561 1.00 82.06 349 MET A N 1
ATOM 2781 C CA . MET A 1 349 ? -11.274 16.309 -0.672 1.00 82.06 349 MET A CA 1
ATOM 2782 C C . MET A 1 349 ? -11.415 14.785 -0.511 1.00 82.06 349 MET A C 1
ATOM 2784 O O . MET A 1 349 ? -12.024 14.156 -1.372 1.00 82.06 349 MET A O 1
ATOM 2788 N N . TYR A 1 350 ? -10.890 14.216 0.576 1.00 82.25 350 TYR A N 1
ATOM 2789 C CA . TYR A 1 350 ? -10.911 12.784 0.895 1.00 82.25 350 TYR A CA 1
ATOM 2790 C C . TYR A 1 350 ? -11.850 12.448 2.074 1.00 82.25 350 TYR A C 1
ATOM 2792 O O . TYR A 1 350 ? -11.875 11.319 2.541 1.00 82.25 350 TYR A O 1
ATOM 2800 N N . GLY A 1 351 ? -12.618 13.423 2.575 1.00 90.38 351 GLY A N 1
ATOM 2801 C CA . GLY A 1 351 ? -13.433 13.294 3.785 1.00 90.38 351 GLY A CA 1
ATOM 2802 C C . GLY A 1 351 ? -13.162 14.437 4.760 1.00 90.38 351 GLY A C 1
ATOM 2803 O O . GLY A 1 351 ? -13.642 15.556 4.558 1.00 90.38 351 GLY A O 1
ATOM 2804 N N . GLN A 1 352 ? -12.398 14.165 5.815 1.00 94.00 352 GLN A N 1
ATOM 2805 C CA . GLN A 1 352 ? -12.061 15.087 6.899 1.00 94.00 352 GLN A CA 1
ATOM 2806 C C . GLN A 1 352 ? -10.544 15.239 7.068 1.00 94.00 352 GLN A C 1
ATOM 2808 O O . GLN A 1 352 ? -9.780 14.278 6.957 1.00 94.00 352 GLN A O 1
ATOM 2813 N N . ASN A 1 353 ? -10.107 16.458 7.388 1.00 93.38 353 ASN A N 1
ATOM 2814 C CA . ASN A 1 353 ? -8.765 16.720 7.896 1.00 93.38 353 ASN A CA 1
ATOM 2815 C C . ASN A 1 353 ? -8.649 16.188 9.324 1.00 93.38 353 ASN A C 1
ATOM 2817 O O . ASN A 1 353 ? -9.537 16.414 10.151 1.00 93.38 353 ASN A O 1
ATOM 2821 N N . VAL A 1 354 ? -7.520 15.557 9.627 1.00 95.06 354 VAL A N 1
ATOM 2822 C CA . VAL A 1 354 ? -7.161 15.157 10.988 1.00 95.06 354 VAL A CA 1
ATOM 2823 C C . VAL A 1 354 ? -6.732 16.390 11.793 1.00 95.06 354 VAL A C 1
ATOM 2825 O O . VAL A 1 354 ? -6.027 17.265 11.291 1.00 95.06 354 VAL A O 1
ATOM 2828 N N . SER A 1 355 ? -7.124 16.460 13.062 1.00 94.44 355 SER A N 1
ATOM 2829 C CA . SER A 1 355 ? -6.721 17.526 13.988 1.00 94.44 355 SER A CA 1
ATOM 2830 C C . SER A 1 355 ? -5.337 17.271 14.599 1.00 94.44 355 SER A C 1
ATOM 2832 O O . SER A 1 355 ? -5.210 16.934 15.777 1.00 94.44 355 SER A O 1
ATOM 2834 N N . TYR A 1 356 ? -4.263 17.447 13.821 1.00 94.12 356 TYR A N 1
ATOM 2835 C CA . TYR A 1 356 ? -2.894 17.263 14.335 1.00 94.12 356 TYR A CA 1
ATOM 2836 C C . TYR A 1 356 ? -2.473 18.318 15.366 1.00 94.12 356 TYR A C 1
ATOM 2838 O O . TYR A 1 356 ? -1.457 18.133 16.036 1.00 94.12 356 TYR A O 1
ATOM 2846 N N . SER A 1 357 ? -3.232 19.407 15.521 1.00 91.06 357 SER A N 1
ATOM 2847 C CA . SER A 1 357 ? -3.036 20.386 16.595 1.00 91.06 357 SER A CA 1
ATOM 2848 C C . SER A 1 357 ? -3.440 19.860 17.973 1.00 91.06 357 SER A C 1
ATOM 2850 O O . SER A 1 357 ? -3.018 20.423 18.981 1.00 91.06 357 SER A O 1
ATOM 2852 N N . ASP A 1 358 ? -4.264 18.809 18.038 1.00 93.50 358 ASP A N 1
ATOM 2853 C CA . ASP A 1 358 ? -4.659 18.196 19.301 1.00 93.50 358 ASP A CA 1
ATOM 2854 C C . ASP A 1 358 ? -3.576 17.203 19.782 1.00 93.50 358 ASP A C 1
ATOM 2856 O O . ASP A 1 358 ? -3.289 16.213 19.095 1.00 93.50 358 ASP A O 1
ATOM 2860 N N . PRO A 1 359 ? -2.971 17.415 20.970 1.00 94.25 359 PRO A N 1
ATOM 2861 C CA . PRO A 1 359 ? -1.928 16.531 21.482 1.00 94.25 359 PRO A CA 1
ATOM 2862 C C . PRO A 1 359 ? -2.382 15.077 21.686 1.00 94.25 359 PRO A C 1
ATOM 2864 O O . PRO A 1 359 ? -1.589 14.158 21.459 1.00 94.25 359 PRO A O 1
ATOM 2867 N N . MET A 1 360 ? -3.640 14.845 22.079 1.00 95.12 360 MET A N 1
ATOM 2868 C CA . MET A 1 360 ? -4.202 13.500 22.236 1.00 95.12 360 MET A CA 1
ATOM 2869 C C . MET A 1 360 ? -4.358 12.800 20.893 1.00 95.12 360 MET A C 1
ATOM 2871 O O . MET A 1 360 ? -3.985 11.632 20.787 1.00 95.12 360 MET A O 1
ATOM 2875 N N . VAL A 1 361 ? -4.813 13.505 19.854 1.00 96.50 361 VAL A N 1
ATOM 2876 C CA . VAL A 1 361 ? -4.917 12.945 18.494 1.00 96.50 361 VAL A CA 1
ATOM 2877 C C . VAL A 1 361 ? -3.540 12.526 17.978 1.00 96.50 361 VAL A C 1
ATOM 2879 O O . VAL A 1 361 ? -3.374 11.382 17.552 1.00 96.50 361 VAL A O 1
ATOM 2882 N N . ARG A 1 362 ? -2.522 13.391 18.109 1.00 96.62 362 ARG A N 1
ATOM 2883 C CA . ARG A 1 362 ? -1.126 13.047 17.769 1.00 96.62 362 ARG A CA 1
ATOM 2884 C C . ARG A 1 362 ? -0.651 11.810 18.533 1.00 96.62 362 ARG A C 1
ATOM 2886 O O . ARG A 1 362 ? -0.064 10.908 17.942 1.00 96.62 362 ARG A O 1
ATOM 2893 N N . GLY A 1 363 ? -0.894 11.767 19.846 1.00 97.00 363 GLY A N 1
ATOM 2894 C CA . GLY A 1 363 ? -0.494 10.650 20.703 1.00 97.00 363 GLY A CA 1
ATOM 2895 C C . GLY A 1 363 ? -1.140 9.333 20.275 1.00 97.00 363 GLY A C 1
ATOM 2896 O O . GLY A 1 363 ? -0.450 8.325 20.146 1.00 97.00 363 GLY A O 1
ATOM 2897 N N . VAL A 1 364 ? -2.445 9.355 19.992 1.00 97.75 364 VAL A N 1
ATOM 2898 C CA . VAL A 1 364 ? -3.192 8.183 19.524 1.00 97.75 364 VAL A CA 1
ATOM 2899 C C . VAL A 1 364 ? -2.689 7.705 18.163 1.00 97.75 364 VAL A C 1
ATOM 2901 O O . VAL A 1 364 ? -2.448 6.513 18.025 1.00 97.75 364 VAL A O 1
ATOM 2904 N N . ILE A 1 365 ? -2.463 8.587 17.186 1.00 97.88 365 ILE A N 1
ATOM 2905 C CA . ILE A 1 365 ? -1.971 8.189 15.851 1.00 97.88 365 ILE A CA 1
ATOM 2906 C C . ILE A 1 365 ? -0.571 7.563 15.929 1.00 97.88 365 ILE A C 1
ATOM 2908 O O . ILE A 1 365 ? -0.322 6.521 15.321 1.00 97.88 365 ILE A O 1
ATOM 2912 N N . LEU A 1 366 ? 0.339 8.136 16.724 1.00 98.44 366 LEU A N 1
ATOM 2913 C CA . LEU A 1 366 ? 1.667 7.541 16.932 1.00 98.44 366 LEU A CA 1
ATOM 2914 C C . LEU A 1 366 ? 1.572 6.169 17.613 1.00 98.44 366 LEU A C 1
ATOM 2916 O O . LEU A 1 366 ? 2.321 5.254 17.271 1.00 98.44 366 LEU A O 1
ATOM 2920 N N . GLU A 1 367 ? 0.636 6.001 18.549 1.00 98.38 367 GLU A N 1
ATOM 2921 C CA . GLU A 1 367 ? 0.363 4.702 19.162 1.00 98.38 367 GLU A CA 1
ATOM 2922 C C . GLU A 1 367 ? -0.273 3.715 18.171 1.00 98.38 367 GLU A C 1
ATOM 2924 O O . GLU A 1 367 ? 0.041 2.524 18.229 1.00 98.38 367 GLU A O 1
ATOM 2929 N N . MET A 1 368 ? -1.103 4.184 17.230 1.00 97.94 368 MET A N 1
ATOM 2930 C CA . MET A 1 368 ? -1.651 3.342 16.164 1.00 97.94 368 MET A CA 1
ATOM 2931 C C . MET A 1 368 ? -0.532 2.769 15.294 1.00 97.94 368 MET A C 1
ATOM 2933 O O . MET A 1 368 ? -0.436 1.549 15.127 1.00 97.94 368 MET A O 1
ATOM 2937 N N . GLN A 1 369 ? 0.361 3.644 14.818 1.00 97.94 369 GLN A N 1
ATOM 2938 C CA . GLN A 1 369 ? 1.548 3.260 14.054 1.00 97.94 369 GLN A CA 1
ATOM 2939 C C . GLN A 1 369 ? 2.408 2.260 14.834 1.00 97.94 369 GLN A C 1
ATOM 2941 O O . GLN A 1 369 ? 2.821 1.242 14.274 1.00 97.94 369 GLN A O 1
ATOM 2946 N N . ARG A 1 370 ? 2.655 2.521 16.126 1.00 98.25 370 ARG A N 1
ATOM 2947 C CA . ARG A 1 370 ? 3.456 1.649 16.995 1.00 98.25 370 ARG A CA 1
ATOM 2948 C C . ARG A 1 370 ? 2.860 0.246 17.107 1.00 98.25 370 ARG A C 1
ATOM 2950 O O . ARG A 1 370 ? 3.523 -0.732 16.788 1.00 98.25 370 ARG A O 1
ATOM 2957 N N . ARG A 1 371 ? 1.589 0.128 17.510 1.00 97.75 371 ARG A N 1
ATOM 2958 C CA . ARG A 1 371 ? 0.930 -1.180 17.701 1.00 97.75 371 ARG A CA 1
ATOM 2959 C C . ARG A 1 371 ? 0.919 -2.017 16.428 1.00 97.75 371 ARG A C 1
ATOM 2961 O O . ARG A 1 371 ? 1.135 -3.223 16.490 1.00 97.75 371 ARG A O 1
ATOM 2968 N N . LYS A 1 372 ? 0.676 -1.381 15.281 1.00 96.88 372 LYS A N 1
ATOM 2969 C CA . LYS A 1 372 ? 0.680 -2.064 13.986 1.00 96.88 372 LYS A CA 1
ATOM 2970 C C . LYS A 1 372 ? 2.081 -2.546 13.600 1.00 96.88 372 LYS A C 1
ATOM 2972 O O . LYS A 1 372 ? 2.242 -3.659 13.106 1.00 96.88 372 LYS A O 1
ATOM 2977 N N . SER A 1 373 ? 3.089 -1.716 13.848 1.00 97.38 373 SER A N 1
ATOM 2978 C CA . SER A 1 373 ? 4.477 -1.987 13.467 1.00 97.38 373 SER A CA 1
ATOM 2979 C C . SER A 1 373 ? 5.177 -2.995 14.394 1.00 97.38 373 SER A C 1
ATOM 2981 O O . SER A 1 373 ? 6.071 -3.714 13.947 1.00 97.38 373 SER A O 1
ATOM 2983 N N . ASP A 1 374 ? 4.729 -3.132 15.647 1.00 97.38 374 ASP A N 1
ATOM 2984 C CA . ASP A 1 374 ? 5.218 -4.117 16.633 1.00 97.38 374 ASP A CA 1
ATOM 2985 C C . ASP A 1 374 ? 5.010 -5.588 16.224 1.00 97.38 374 ASP A C 1
ATOM 2987 O O . ASP A 1 374 ? 5.614 -6.493 16.804 1.00 97.38 374 ASP A O 1
ATOM 2991 N N . PHE A 1 375 ? 4.244 -5.858 15.161 1.00 97.94 375 PHE A N 1
ATOM 2992 C CA . PHE A 1 375 ? 4.264 -7.167 14.493 1.00 97.94 375 PHE A CA 1
ATOM 2993 C C . PHE A 1 375 ? 5.672 -7.545 13.983 1.00 97.94 375 PHE A C 1
ATOM 2995 O O . PHE A 1 375 ? 5.950 -8.707 13.684 1.00 97.94 375 PHE A O 1
ATOM 3002 N N . GLY A 1 376 ? 6.602 -6.589 13.977 1.00 97.12 376 GLY A N 1
ATOM 3003 C CA . GLY A 1 376 ? 7.993 -6.746 13.587 1.00 97.12 376 GLY A CA 1
ATOM 3004 C C . GLY A 1 376 ? 8.209 -6.328 12.147 1.00 97.12 376 GLY A C 1
ATOM 3005 O O . GLY A 1 376 ? 8.848 -7.054 11.407 1.00 97.12 376 GLY A O 1
ATOM 3006 N N . VAL A 1 377 ? 7.629 -5.206 11.732 1.00 97.44 377 VAL A N 1
ATOM 3007 C CA . VAL A 1 377 ? 7.820 -4.687 10.371 1.00 97.44 377 VAL A CA 1
ATOM 3008 C C . VAL A 1 377 ? 9.167 -3.973 10.271 1.00 97.44 377 VAL A C 1
ATOM 3010 O O . VAL A 1 377 ? 9.656 -3.410 11.257 1.00 97.44 377 VAL A O 1
ATOM 3013 N N . ASP A 1 378 ? 9.773 -3.997 9.090 1.00 98.69 378 ASP A N 1
ATOM 3014 C CA . ASP A 1 378 ? 11.108 -3.444 8.841 1.00 98.69 378 ASP A CA 1
ATOM 3015 C C . ASP A 1 378 ? 11.062 -2.013 8.301 1.00 98.69 378 ASP A C 1
ATOM 3017 O O . ASP A 1 378 ? 12.022 -1.257 8.467 1.00 98.69 378 ASP A O 1
ATOM 3021 N N . GLY A 1 379 ? 9.956 -1.639 7.651 1.00 98.44 379 GLY A N 1
ATOM 3022 C CA . GLY A 1 379 ? 9.751 -0.321 7.063 1.00 98.44 379 GLY A CA 1
ATOM 3023 C C . GLY A 1 379 ? 8.313 0.183 7.182 1.00 98.44 379 GLY A C 1
ATOM 3024 O O . GLY A 1 379 ? 7.378 -0.601 7.350 1.00 98.44 379 GLY A O 1
ATOM 3025 N N . VAL A 1 380 ? 8.136 1.497 7.061 1.00 98.56 380 VAL A N 1
ATOM 3026 C CA . VAL A 1 380 ? 6.831 2.163 6.991 1.00 98.56 380 VAL A CA 1
ATOM 3027 C C . VAL A 1 380 ? 6.848 3.217 5.882 1.00 98.56 380 VAL A C 1
ATOM 3029 O O . VAL A 1 380 ? 7.698 4.108 5.876 1.00 98.56 380 VAL A O 1
ATOM 3032 N N . ARG A 1 381 ? 5.890 3.137 4.960 1.00 98.19 381 ARG A N 1
ATOM 3033 C CA . ARG A 1 381 ? 5.505 4.209 4.045 1.00 98.19 381 ARG A CA 1
ATOM 3034 C C . ARG A 1 381 ? 4.384 5.018 4.677 1.00 98.19 381 ARG A C 1
ATOM 3036 O O . ARG A 1 381 ? 3.386 4.457 5.103 1.00 98.19 381 ARG A O 1
ATOM 3043 N N . VAL A 1 382 ? 4.554 6.334 4.718 1.00 97.88 382 VAL A N 1
ATOM 3044 C CA . VAL A 1 382 ? 3.487 7.281 5.045 1.00 97.88 382 VAL A CA 1
ATOM 3045 C C . VAL A 1 382 ? 2.862 7.752 3.737 1.00 97.88 382 VAL A C 1
ATOM 3047 O O . VAL A 1 382 ? 3.508 8.482 2.972 1.00 97.88 382 VAL A O 1
ATOM 3050 N N . ASP A 1 383 ? 1.636 7.299 3.493 1.00 95.75 383 ASP A N 1
ATOM 3051 C CA . ASP A 1 383 ? 0.804 7.707 2.363 1.00 95.75 383 ASP A CA 1
ATOM 3052 C C . ASP A 1 383 ? 0.445 9.190 2.457 1.00 95.75 383 ASP A C 1
ATOM 3054 O O . ASP A 1 383 ? 0.216 9.715 3.556 1.00 95.75 383 ASP A O 1
ATOM 3058 N N . GLY A 1 384 ? 0.428 9.871 1.309 1.00 93.25 384 GLY A N 1
ATOM 3059 C CA . GLY A 1 384 ? -0.012 11.260 1.224 1.00 93.25 384 GLY A CA 1
ATOM 3060 C C . GLY A 1 384 ? 0.647 12.173 2.261 1.00 93.25 384 GLY A C 1
ATOM 3061 O O . GLY A 1 384 ? -0.016 13.027 2.844 1.00 93.25 384 GLY A O 1
ATOM 3062 N N . ALA A 1 385 ? 1.948 12.024 2.523 1.00 95.12 385 ALA A N 1
ATOM 3063 C CA . ALA A 1 385 ? 2.668 12.778 3.552 1.00 95.12 385 ALA A CA 1
ATOM 3064 C C . ALA A 1 385 ? 2.578 14.304 3.354 1.00 95.12 385 ALA A C 1
ATOM 3066 O O . ALA A 1 385 ? 2.677 15.071 4.315 1.00 95.12 385 ALA A O 1
ATOM 3067 N N . GLN A 1 386 ? 2.304 14.760 2.126 1.00 92.31 386 GLN A N 1
ATOM 3068 C CA . GLN A 1 386 ? 1.987 16.163 1.875 1.00 92.31 386 GLN A CA 1
ATOM 3069 C C . GLN A 1 386 ? 0.704 16.646 2.571 1.00 92.31 386 GLN A C 1
ATOM 3071 O O . GLN A 1 386 ? 0.594 17.847 2.791 1.00 92.31 386 GLN A O 1
ATOM 3076 N N . ASP A 1 387 ? -0.254 15.779 2.901 1.00 92.00 387 ASP A N 1
ATOM 3077 C CA . ASP A 1 387 ? -1.589 16.132 3.408 1.00 92.00 387 ASP A CA 1
ATOM 3078 C C . ASP A 1 387 ? -1.643 16.325 4.928 1.00 92.00 387 ASP A C 1
ATOM 3080 O O . ASP A 1 387 ? -2.623 16.852 5.456 1.00 92.00 387 ASP A O 1
ATOM 3084 N N . PHE A 1 388 ? -0.544 16.032 5.625 1.00 94.88 388 PHE A N 1
ATOM 3085 C CA . PHE A 1 388 ? -0.352 16.373 7.031 1.00 94.88 388 PHE A CA 1
ATOM 3086 C C . PHE A 1 388 ? -0.191 17.883 7.166 1.00 94.88 388 PHE A C 1
ATOM 3088 O O . PHE A 1 388 ? 0.910 18.430 7.056 1.00 94.88 388 PHE A O 1
ATOM 3095 N N . LYS A 1 389 ? -1.317 18.577 7.334 1.00 91.94 389 LYS A N 1
ATOM 3096 C CA . LYS A 1 389 ? -1.378 20.035 7.381 1.00 91.94 389 LYS A CA 1
ATOM 3097 C C . LYS A 1 389 ? -2.209 20.519 8.556 1.00 91.94 389 LYS A C 1
ATOM 3099 O O . LYS A 1 389 ? -3.253 19.952 8.863 1.00 91.94 389 LYS A O 1
ATOM 3104 N N . ASN A 1 390 ? -1.803 21.649 9.118 1.00 91.31 390 ASN A N 1
ATOM 3105 C CA . ASN A 1 390 ? -2.605 22.421 10.059 1.00 91.31 390 ASN A CA 1
ATOM 3106 C C . ASN A 1 390 ? -3.023 23.743 9.421 1.00 91.31 390 ASN A C 1
ATOM 3108 O O . ASN A 1 390 ? -2.263 24.345 8.661 1.00 91.31 390 ASN A O 1
ATOM 3112 N N . TYR A 1 391 ? -4.228 24.207 9.740 1.00 89.06 391 TYR A N 1
ATOM 3113 C CA . TYR A 1 391 ? -4.646 25.554 9.375 1.00 89.06 391 TYR A CA 1
ATOM 3114 C C . TYR A 1 391 ? -3.925 26.570 10.259 1.00 89.06 391 TYR A C 1
ATOM 3116 O O . TYR A 1 391 ? -4.019 26.497 11.484 1.00 89.06 391 TYR A O 1
ATOM 3124 N N . ASP A 1 392 ? -3.238 27.526 9.642 1.00 88.88 392 ASP A N 1
ATOM 3125 C CA . ASP A 1 392 ? -2.663 28.679 10.322 1.00 88.88 392 ASP A CA 1
ATOM 3126 C C . ASP A 1 392 ? -3.592 29.898 10.171 1.00 88.88 392 ASP A C 1
ATOM 3128 O O . ASP A 1 392 ? -3.732 30.435 9.065 1.00 88.88 392 ASP A O 1
ATOM 3132 N N . PRO A 1 393 ? -4.220 30.373 11.265 1.00 88.00 393 PRO A N 1
ATOM 3133 C CA . PRO A 1 393 ? -5.098 31.535 11.227 1.00 88.00 393 PRO A CA 1
ATOM 3134 C C . PRO A 1 393 ? -4.396 32.845 10.858 1.00 88.00 393 PRO A C 1
ATOM 3136 O O . PRO A 1 393 ? -5.067 33.745 10.350 1.00 88.00 393 PRO A O 1
ATOM 3139 N N . GLU A 1 394 ? -3.090 32.985 11.118 1.00 90.06 394 GLU A N 1
ATOM 3140 C CA . GLU A 1 394 ? -2.362 34.231 10.842 1.00 90.06 394 GLU A CA 1
ATOM 3141 C C . GLU A 1 394 ? -2.128 34.421 9.342 1.00 90.06 394 GLU A C 1
ATOM 3143 O O . GLU A 1 394 ? -2.378 35.503 8.803 1.00 90.06 394 GLU A O 1
ATOM 3148 N N . SER A 1 395 ? -1.684 33.369 8.651 1.00 90.12 395 SER A N 1
ATOM 3149 C CA . SER A 1 395 ? -1.505 33.391 7.196 1.00 90.12 395 SER A CA 1
ATOM 3150 C C . SER A 1 395 ? -2.783 33.072 6.412 1.00 90.12 395 SER A C 1
ATOM 3152 O O . SER A 1 395 ? -2.866 33.403 5.226 1.00 90.12 395 SER A O 1
ATOM 3154 N N . GLY A 1 396 ? -3.776 32.441 7.047 1.00 89.12 396 GLY A N 1
ATOM 3155 C CA . GLY A 1 396 ? -4.986 31.936 6.395 1.00 89.12 396 GLY A CA 1
ATOM 3156 C C . GLY A 1 396 ? -4.716 30.753 5.459 1.00 89.12 396 GLY A C 1
ATOM 3157 O O . GLY A 1 396 ? -5.444 30.565 4.482 1.00 89.12 396 GLY A O 1
ATOM 3158 N N . GLN A 1 397 ? -3.643 29.994 5.701 1.00 88.12 397 GLN A N 1
ATOM 3159 C CA . GLN A 1 397 ? -3.186 28.902 4.837 1.00 88.12 397 GLN A CA 1
ATOM 3160 C C . GLN A 1 397 ? -3.083 27.581 5.598 1.00 88.12 397 GLN A C 1
ATOM 3162 O O . GLN A 1 397 ? -2.888 27.547 6.807 1.00 88.12 397 GLN A O 1
ATOM 3167 N N . MET A 1 398 ? -3.176 26.475 4.860 1.00 88.25 398 MET A N 1
ATOM 3168 C CA . MET A 1 398 ? -2.807 25.157 5.374 1.00 88.25 398 MET A CA 1
ATOM 3169 C C . MET A 1 398 ? -1.282 25.001 5.287 1.00 88.25 398 MET A C 1
ATOM 3171 O O . MET A 1 398 ? -0.724 25.070 4.190 1.00 88.25 398 MET A O 1
ATOM 3175 N N . ILE A 1 399 ? -0.617 24.784 6.420 1.00 91.75 399 ILE A N 1
ATOM 3176 C CA . ILE A 1 399 ? 0.838 24.616 6.536 1.00 91.75 399 ILE A CA 1
ATOM 3177 C C . ILE A 1 399 ? 1.158 23.148 6.804 1.00 91.75 399 ILE A C 1
ATOM 3179 O O . ILE A 1 399 ? 0.508 22.521 7.633 1.00 91.75 399 ILE A O 1
ATOM 3183 N N . HIS A 1 400 ? 2.172 22.613 6.122 1.00 94.06 400 HIS A N 1
ATOM 3184 C CA . HIS A 1 400 ? 2.650 21.247 6.333 1.00 94.06 400 HIS A CA 1
ATOM 3185 C C . HIS A 1 400 ? 3.245 21.056 7.738 1.00 94.06 400 HIS A C 1
ATOM 3187 O O . HIS A 1 400 ? 4.100 21.834 8.164 1.00 94.06 400 HIS A O 1
ATOM 3193 N N . ASP A 1 401 ? 2.826 19.999 8.427 1.00 95.31 401 ASP A N 1
ATOM 3194 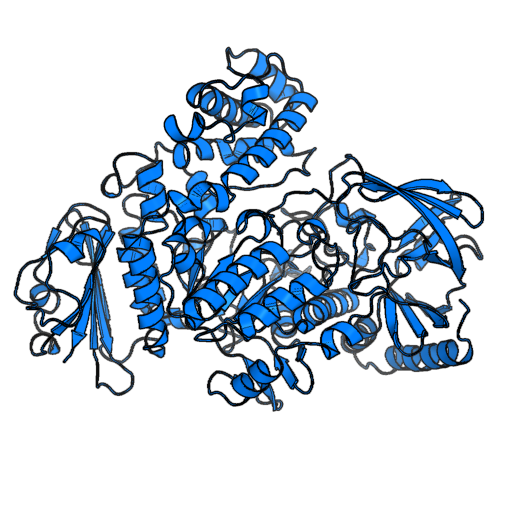C CA . ASP A 1 401 ? 3.273 19.631 9.773 1.00 95.31 401 ASP A CA 1
ATOM 3195 C C . ASP A 1 401 ? 4.457 18.654 9.708 1.00 95.31 401 ASP A C 1
ATOM 3197 O O . ASP A 1 401 ? 4.358 17.469 10.033 1.00 95.31 401 ASP A O 1
ATOM 3201 N N . ASP A 1 402 ? 5.603 19.158 9.248 1.00 95.62 402 ASP A N 1
ATOM 3202 C CA . ASP A 1 402 ? 6.821 18.346 9.137 1.00 95.62 402 ASP A CA 1
ATOM 3203 C C . ASP A 1 402 ? 7.331 17.864 10.508 1.00 95.62 402 ASP A C 1
ATOM 3205 O O . ASP A 1 402 ? 7.987 16.826 10.584 1.00 95.62 402 ASP A O 1
ATOM 3209 N N . ASP A 1 403 ? 7.001 18.580 11.587 1.00 95.44 403 ASP A N 1
ATOM 3210 C CA . ASP A 1 403 ? 7.348 18.187 12.954 1.00 95.44 403 ASP A CA 1
ATOM 3211 C C . ASP A 1 403 ? 6.586 16.913 13.358 1.00 95.44 403 ASP A C 1
ATOM 3213 O O . ASP A 1 403 ? 7.130 16.046 14.047 1.00 95.44 403 ASP A O 1
ATOM 3217 N N . PHE A 1 404 ? 5.337 16.740 12.905 1.00 97.06 404 PHE A N 1
ATOM 3218 C CA . PHE A 1 404 ? 4.618 15.481 13.104 1.00 97.06 404 PHE A CA 1
ATOM 3219 C C . PHE A 1 404 ? 5.200 14.336 12.280 1.00 97.06 404 PHE A C 1
ATOM 3221 O O . PHE A 1 404 ? 5.354 13.232 12.804 1.00 97.06 404 PHE A O 1
ATOM 3228 N N . LEU A 1 405 ? 5.588 14.593 11.028 1.00 97.75 405 LEU A N 1
ATOM 3229 C CA . LEU A 1 405 ? 6.262 13.590 10.198 1.00 97.75 405 LEU A CA 1
ATOM 3230 C C . LEU A 1 405 ? 7.598 13.147 10.829 1.00 97.75 405 LEU A C 1
ATOM 3232 O O . LEU A 1 405 ? 7.933 11.960 10.803 1.00 97.75 405 LEU A O 1
ATOM 3236 N N . GLU A 1 406 ? 8.334 14.059 11.476 1.00 97.56 406 GLU A N 1
ATOM 3237 C CA . GLU A 1 406 ? 9.513 13.701 12.274 1.00 97.56 406 GLU A CA 1
ATOM 3238 C C . GLU A 1 406 ? 9.153 12.807 13.471 1.00 97.56 406 GLU A C 1
ATOM 3240 O O . GLU A 1 406 ? 9.850 11.822 13.732 1.00 97.56 406 GLU A O 1
ATOM 3245 N N . LEU A 1 407 ? 8.059 13.095 14.183 1.00 97.38 407 LEU A N 1
ATOM 3246 C CA . LEU A 1 407 ? 7.593 12.236 15.277 1.00 97.38 407 LEU A CA 1
ATOM 3247 C C . LEU A 1 407 ? 7.236 10.827 14.782 1.00 97.38 407 LEU A C 1
ATOM 3249 O O . LEU A 1 407 ? 7.625 9.852 15.426 1.00 97.38 407 LEU A O 1
ATOM 3253 N N . MET A 1 408 ? 6.579 10.706 13.624 1.00 98.25 408 MET A N 1
ATOM 3254 C CA . MET A 1 408 ? 6.286 9.414 12.987 1.00 98.25 408 MET A CA 1
ATOM 3255 C C . MET A 1 408 ? 7.568 8.642 12.629 1.00 98.25 408 MET A C 1
ATOM 3257 O O . MET A 1 408 ? 7.637 7.432 12.841 1.00 98.25 408 MET A O 1
ATOM 3261 N N . ASN A 1 409 ? 8.619 9.330 12.165 1.00 97.88 409 ASN A N 1
ATOM 3262 C CA . ASN A 1 409 ? 9.939 8.736 11.894 1.00 97.88 409 ASN A CA 1
ATOM 3263 C C . ASN A 1 409 ? 10.657 8.241 13.168 1.00 97.88 409 ASN A C 1
ATOM 3265 O O . ASN A 1 409 ? 11.555 7.396 13.100 1.00 97.88 409 ASN A O 1
ATOM 3269 N N . ARG A 1 410 ? 10.295 8.765 14.344 1.00 97.25 410 ARG A N 1
ATOM 3270 C CA . ARG A 1 410 ? 10.932 8.434 15.630 1.00 97.25 410 ARG A CA 1
ATOM 3271 C C . ARG A 1 410 ? 10.208 7.348 16.422 1.00 97.25 410 ARG A C 1
ATOM 3273 O O . ARG A 1 410 ? 10.721 6.957 17.471 1.00 97.25 410 ARG A O 1
ATOM 3280 N N . VAL A 1 411 ? 9.066 6.843 15.944 1.00 98.00 411 VAL A N 1
ATOM 3281 C CA . VAL A 1 411 ? 8.312 5.789 16.641 1.00 98.00 411 VAL A CA 1
ATOM 3282 C C . VAL A 1 411 ? 9.165 4.527 16.772 1.00 98.00 411 VAL A C 1
ATOM 3284 O O . VAL A 1 411 ? 9.589 3.923 15.788 1.00 98.00 411 VAL A O 1
ATOM 3287 N N . GLU A 1 412 ? 9.411 4.138 18.019 1.00 97.94 412 GLU A N 1
ATOM 3288 C CA . GLU A 1 412 ? 10.163 2.939 18.377 1.00 97.94 412 GLU A CA 1
ATOM 3289 C C . GLU A 1 412 ? 9.253 1.714 18.411 1.00 97.94 412 GLU A C 1
ATOM 3291 O O . GLU A 1 412 ? 8.171 1.758 18.998 1.00 97.94 412 GLU A O 1
ATOM 3296 N N . GLN A 1 413 ? 9.746 0.623 17.837 1.00 97.81 413 GLN A N 1
ATOM 3297 C CA . GLN A 1 413 ? 9.093 -0.679 17.766 1.00 97.81 413 GLN A CA 1
ATOM 3298 C C . GLN A 1 413 ? 9.838 -1.697 18.615 1.00 97.81 413 GLN A C 1
ATOM 3300 O O . GLN A 1 413 ? 11.028 -1.528 18.920 1.00 97.81 413 GLN A O 1
ATOM 3305 N N . ARG A 1 414 ? 9.140 -2.771 18.988 1.00 96.38 414 ARG A N 1
ATOM 3306 C CA . ARG A 1 414 ? 9.705 -3.876 19.763 1.00 96.38 414 ARG A CA 1
ATOM 3307 C C . ARG A 1 414 ? 9.489 -5.214 19.068 1.00 96.38 414 ARG A C 1
ATOM 3309 O O . ARG A 1 414 ? 8.373 -5.575 18.718 1.00 96.38 414 ARG A O 1
ATOM 3316 N N . ALA A 1 415 ? 10.564 -5.989 18.952 1.00 95.56 415 ALA A N 1
ATOM 3317 C CA . ALA A 1 415 ? 10.528 -7.378 18.504 1.00 95.56 415 ALA A CA 1
ATOM 3318 C C . ALA A 1 415 ? 11.383 -8.234 19.450 1.00 95.56 415 ALA A C 1
ATOM 3320 O O . ALA A 1 415 ? 12.614 -8.210 19.394 1.00 95.56 415 ALA A O 1
ATOM 3321 N N . GLY A 1 416 ? 10.729 -8.957 20.365 1.00 91.50 416 GLY A N 1
ATOM 3322 C CA . GLY A 1 416 ? 11.415 -9.699 21.426 1.00 91.50 416 GLY A CA 1
ATOM 3323 C C . GLY A 1 416 ? 12.263 -8.775 22.308 1.00 91.50 416 GLY A C 1
ATOM 3324 O O . GLY A 1 416 ? 11.752 -7.809 22.878 1.00 91.50 416 GLY A O 1
ATOM 3325 N N . GLU A 1 417 ? 13.561 -9.060 22.428 1.00 93.12 417 GLU A N 1
ATOM 3326 C CA . GLU A 1 417 ? 14.504 -8.222 23.180 1.00 93.12 417 GLU A CA 1
ATOM 3327 C C . GLU A 1 417 ? 14.916 -6.913 22.481 1.00 93.12 417 GLU A C 1
ATOM 3329 O O . GLU A 1 417 ? 15.561 -6.069 23.108 1.00 93.12 417 GLU A O 1
ATOM 3334 N N . TRP A 1 418 ? 14.570 -6.726 21.206 1.00 96.00 418 TRP A N 1
ATOM 3335 C CA . TRP A 1 418 ? 15.063 -5.610 20.403 1.00 96.00 418 TRP A CA 1
ATOM 3336 C C . TRP A 1 418 ? 14.123 -4.408 20.438 1.00 96.00 418 TRP A C 1
ATOM 3338 O O . TRP A 1 418 ? 12.917 -4.551 20.242 1.00 96.00 418 TRP A O 1
ATOM 3348 N N . THR A 1 419 ? 14.704 -3.219 20.612 1.00 97.69 419 THR A N 1
ATOM 3349 C CA . THR A 1 419 ? 14.051 -1.928 20.365 1.00 97.69 419 THR A CA 1
ATOM 3350 C C . THR A 1 419 ? 14.720 -1.273 19.165 1.00 97.69 419 THR A C 1
ATOM 3352 O O . THR A 1 419 ? 15.945 -1.117 19.147 1.00 97.69 419 THR A O 1
ATOM 3355 N N . TYR A 1 420 ? 13.929 -0.893 18.170 1.00 98.44 420 TYR A N 1
ATOM 3356 C CA . TYR A 1 420 ? 14.435 -0.348 16.916 1.00 98.44 420 TYR A CA 1
ATOM 3357 C C . TYR A 1 420 ? 13.446 0.637 16.299 1.00 98.44 420 TYR A C 1
ATOM 3359 O O . TYR A 1 420 ? 12.314 0.777 16.759 1.00 98.44 420 TYR A O 1
ATOM 3367 N N . ARG A 1 421 ? 13.868 1.317 15.239 1.00 98.50 421 ARG A N 1
ATOM 3368 C CA . ARG A 1 421 ? 13.006 2.125 14.387 1.00 98.50 421 ARG A CA 1
ATOM 3369 C C . ARG A 1 421 ? 13.046 1.572 12.958 1.00 98.50 421 ARG A C 1
ATOM 3371 O O . ARG A 1 421 ? 14.142 1.271 12.465 1.00 98.50 421 ARG A O 1
ATOM 3378 N N . PRO A 1 422 ? 11.886 1.409 12.305 1.00 98.06 422 PRO A N 1
ATOM 3379 C CA . PRO A 1 422 ? 11.821 0.923 10.938 1.00 98.06 422 PRO A CA 1
ATOM 3380 C C . PRO A 1 422 ? 12.417 1.957 9.979 1.00 98.06 422 PRO A C 1
ATOM 3382 O O . PRO A 1 422 ? 12.566 3.140 10.309 1.00 98.06 422 PRO A O 1
ATOM 3385 N N . TRP A 1 423 ? 12.763 1.504 8.785 1.00 97.75 423 TRP A N 1
ATOM 3386 C CA . TRP A 1 423 ? 13.042 2.388 7.661 1.00 97.75 423 TRP A CA 1
ATOM 3387 C C . TRP A 1 423 ? 11.780 3.184 7.276 1.00 97.75 423 TRP A C 1
ATOM 3389 O O . TRP A 1 423 ? 10.671 2.673 7.407 1.00 97.75 423 TRP A O 1
ATOM 3399 N N . MET A 1 424 ? 11.921 4.429 6.813 1.00 98.12 424 MET A N 1
ATOM 3400 C CA . MET A 1 424 ? 10.777 5.303 6.526 1.00 98.12 424 MET A CA 1
ATOM 3401 C C . MET A 1 424 ? 10.772 5.801 5.080 1.00 98.12 424 MET A C 1
ATOM 3403 O O . MET A 1 424 ? 11.777 6.315 4.579 1.00 98.12 424 MET A O 1
ATOM 3407 N N . ILE A 1 425 ? 9.597 5.725 4.457 1.00 98.31 425 ILE A N 1
ATOM 3408 C CA . ILE A 1 425 ? 9.285 6.289 3.143 1.00 98.31 425 ILE A CA 1
ATOM 3409 C C . ILE A 1 425 ? 8.196 7.346 3.332 1.00 98.31 425 ILE A C 1
ATOM 3411 O O . ILE A 1 425 ? 7.183 7.082 3.975 1.00 98.31 425 ILE A O 1
ATOM 3415 N N . PHE A 1 426 ? 8.365 8.524 2.740 1.00 97.88 426 PHE A N 1
ATOM 3416 C CA . PHE A 1 426 ? 7.307 9.534 2.684 1.00 97.88 426 PHE A CA 1
ATOM 3417 C C . PHE A 1 426 ? 6.856 9.745 1.243 1.00 97.88 426 PHE A C 1
ATOM 3419 O O . PHE A 1 426 ? 7.633 10.173 0.383 1.00 97.88 426 PHE A O 1
ATOM 3426 N N . GLU A 1 427 ? 5.588 9.477 0.968 1.00 96.25 427 GLU A N 1
ATOM 3427 C CA . GLU A 1 427 ? 4.985 9.920 -0.279 1.00 96.25 427 GLU A CA 1
ATOM 3428 C C . GLU A 1 427 ? 4.684 11.419 -0.178 1.00 96.25 427 GLU A C 1
ATOM 3430 O O . GLU A 1 427 ? 3.654 11.836 0.341 1.00 96.25 427 GLU A O 1
ATOM 3435 N N . ASP A 1 428 ? 5.611 12.251 -0.650 1.00 94.81 428 ASP A N 1
ATOM 3436 C CA . ASP A 1 428 ? 5.441 13.701 -0.626 1.00 94.81 428 ASP A CA 1
ATOM 3437 C C . ASP A 1 428 ? 5.847 14.326 -1.965 1.00 94.81 428 ASP A C 1
ATOM 3439 O O . ASP A 1 428 ? 7.031 14.396 -2.315 1.00 94.81 428 ASP A O 1
ATOM 3443 N N . GLY A 1 429 ? 4.836 14.788 -2.700 1.00 91.56 429 GLY A N 1
ATOM 3444 C CA . GLY A 1 429 ? 4.950 15.502 -3.971 1.00 91.56 429 GLY A CA 1
ATOM 3445 C C . GLY A 1 429 ? 4.711 17.004 -3.839 1.00 91.56 429 GLY A C 1
ATOM 3446 O O . GLY A 1 429 ? 4.330 17.657 -4.819 1.00 91.56 429 GLY A O 1
ATOM 3447 N N . ARG A 1 430 ? 4.889 17.594 -2.645 1.00 92.75 430 ARG A N 1
ATOM 3448 C CA . ARG A 1 430 ? 4.544 19.004 -2.420 1.00 92.75 430 ARG A CA 1
ATOM 3449 C C . ARG A 1 430 ? 5.265 19.914 -3.434 1.00 92.75 430 ARG A C 1
ATOM 3451 O O . ARG A 1 430 ? 6.420 19.667 -3.789 1.00 92.75 430 ARG A O 1
ATOM 3458 N N . PRO A 1 431 ? 4.599 20.965 -3.938 1.00 91.62 431 PRO A N 1
ATOM 3459 C CA . PRO A 1 431 ? 3.365 21.532 -3.411 1.00 91.62 431 PRO A CA 1
ATOM 3460 C C . PRO A 1 431 ? 2.097 21.053 -4.152 1.00 91.62 431 PRO A C 1
ATOM 3462 O O . PRO A 1 431 ? 1.180 21.850 -4.363 1.00 91.62 431 PRO A O 1
ATOM 3465 N N . TRP A 1 432 ? 2.042 19.780 -4.575 1.00 86.94 432 TRP A N 1
ATOM 3466 C CA . TRP A 1 432 ? 0.804 19.123 -5.018 1.00 86.94 432 TRP A CA 1
ATOM 3467 C C . TRP A 1 432 ? -0.374 19.440 -4.064 1.00 86.94 432 TRP A C 1
ATOM 3469 O O . TRP A 1 432 ? -0.170 19.468 -2.844 1.00 86.94 432 TRP A O 1
ATOM 3479 N N . PRO A 1 433 ? -1.590 19.731 -4.575 1.00 86.44 433 PRO A N 1
ATOM 3480 C CA . PRO A 1 433 ? -2.033 19.629 -5.970 1.00 86.44 433 PRO A CA 1
ATOM 3481 C C . PRO A 1 433 ? -2.004 20.945 -6.770 1.00 86.44 433 PRO A C 1
ATOM 3483 O O . PRO A 1 433 ? -2.783 21.105 -7.703 1.00 86.44 433 PRO A O 1
ATOM 3486 N N . ARG A 1 434 ? -1.147 21.922 -6.430 1.00 88.75 434 ARG A N 1
ATOM 3487 C CA . ARG A 1 434 ? -1.035 23.163 -7.231 1.00 88.75 434 ARG A CA 1
ATOM 3488 C C . ARG A 1 434 ? -0.784 22.861 -8.707 1.00 88.75 434 ARG A C 1
ATOM 3490 O O . ARG A 1 434 ? 0.098 22.068 -8.991 1.00 88.75 434 ARG A O 1
ATOM 3497 N N . ASP A 1 435 ? -1.396 23.602 -9.625 1.00 87.81 435 ASP A N 1
ATOM 3498 C CA . ASP A 1 435 ? -1.230 23.407 -11.078 1.00 87.81 435 ASP A CA 1
ATOM 3499 C C . ASP A 1 435 ? 0.239 23.358 -11.557 1.00 87.81 435 ASP A C 1
ATOM 3501 O O . ASP A 1 435 ? 0.569 22.619 -12.480 1.00 87.81 435 ASP A O 1
ATOM 3505 N N . ASP A 1 436 ? 1.141 24.124 -10.926 1.00 91.62 436 ASP A N 1
ATOM 3506 C CA . ASP A 1 436 ? 2.570 24.207 -11.271 1.00 91.62 436 ASP A CA 1
ATOM 3507 C C . ASP A 1 436 ? 3.474 23.209 -10.517 1.00 91.62 436 ASP A C 1
ATOM 3509 O O . ASP A 1 436 ? 4.705 23.322 -10.569 1.00 91.62 436 ASP A O 1
ATOM 3513 N N . TRP A 1 437 ? 2.895 22.242 -9.796 1.00 90.38 437 TRP A N 1
ATOM 3514 C CA . TRP A 1 437 ? 3.632 21.314 -8.930 1.00 90.38 437 TRP A CA 1
ATOM 3515 C C . TRP A 1 437 ? 4.701 20.511 -9.681 1.00 90.38 437 TRP A C 1
ATOM 3517 O O . TRP A 1 437 ? 5.799 20.355 -9.154 1.00 90.38 437 TRP A O 1
ATOM 3527 N N . GLU A 1 438 ? 4.448 20.071 -10.921 1.00 87.75 438 GLU A N 1
ATOM 3528 C CA . GLU A 1 438 ? 5.422 19.290 -11.700 1.00 87.75 438 GLU A CA 1
ATOM 3529 C C . GLU A 1 438 ? 6.714 20.067 -11.975 1.00 87.75 438 GLU A C 1
ATOM 3531 O O . GLU A 1 438 ? 7.754 19.453 -12.204 1.00 87.75 438 GLU A O 1
ATOM 3536 N N . LEU A 1 439 ? 6.672 21.403 -11.946 1.00 89.38 439 LEU A N 1
ATOM 3537 C CA . LEU A 1 439 ? 7.845 22.269 -12.088 1.00 89.38 439 LEU A CA 1
ATOM 3538 C C . LEU A 1 439 ? 8.450 22.639 -10.731 1.00 89.38 439 LEU A C 1
ATOM 3540 O O . LEU A 1 439 ? 9.665 22.793 -10.624 1.00 89.38 439 LEU A O 1
ATOM 3544 N N . LYS A 1 440 ? 7.615 22.800 -9.699 1.00 91.69 440 LYS A N 1
ATOM 3545 C CA . LYS A 1 440 ? 8.049 23.268 -8.374 1.00 91.69 440 LYS A CA 1
ATOM 3546 C C . LYS A 1 440 ? 8.500 22.178 -7.422 1.00 91.69 440 LYS A C 1
ATOM 3548 O O . LYS A 1 440 ? 9.304 22.466 -6.537 1.00 91.69 440 LYS A O 1
ATOM 3553 N N . SER A 1 441 ? 7.963 20.972 -7.551 1.00 93.38 441 SER A N 1
ATOM 3554 C CA . SER A 1 441 ? 8.251 19.909 -6.604 1.00 93.38 441 SER A CA 1
ATOM 3555 C C . SER A 1 441 ? 9.717 19.512 -6.698 1.00 93.38 441 SER A C 1
ATOM 3557 O O . SER A 1 441 ? 10.259 19.289 -7.787 1.00 93.38 441 SER A O 1
ATOM 3559 N N . SER A 1 442 ? 10.365 19.463 -5.538 1.00 92.12 442 SER A N 1
ATOM 3560 C CA . SER A 1 442 ? 11.722 18.946 -5.408 1.00 92.12 442 SER A CA 1
ATOM 3561 C C . SER A 1 442 ? 11.739 17.465 -5.039 1.00 92.12 442 SER A C 1
ATOM 3563 O O . SER A 1 442 ? 12.814 16.869 -5.103 1.00 92.12 442 SER A O 1
ATOM 3565 N N . TYR A 1 443 ? 10.588 16.918 -4.610 1.00 94.19 443 TYR A N 1
ATOM 3566 C CA . TYR A 1 443 ? 10.419 15.572 -4.043 1.00 94.19 443 TYR A CA 1
ATOM 3567 C C . TYR A 1 443 ? 11.399 15.261 -2.899 1.00 94.19 443 TYR A C 1
ATOM 3569 O O . TYR A 1 443 ? 11.796 14.120 -2.688 1.00 94.19 443 TYR A O 1
ATOM 3577 N N . ARG A 1 444 ? 11.890 16.299 -2.205 1.00 95.25 444 ARG A N 1
ATOM 3578 C CA . ARG A 1 444 ? 12.953 16.183 -1.194 1.00 95.25 444 ARG A CA 1
ATOM 3579 C C . ARG A 1 444 ? 12.721 17.026 0.055 1.00 95.25 444 ARG A C 1
ATOM 3581 O O . ARG A 1 444 ? 13.632 17.174 0.859 1.00 95.25 444 ARG A O 1
ATOM 3588 N N . GLU A 1 445 ? 11.551 17.639 0.217 1.00 95.25 445 GLU A N 1
ATOM 3589 C CA . GLU A 1 445 ? 11.312 18.539 1.356 1.00 95.25 445 GLU A CA 1
ATOM 3590 C C . GLU A 1 445 ? 11.465 17.833 2.711 1.00 95.25 445 GLU A C 1
ATOM 3592 O O . GLU A 1 445 ? 12.016 18.427 3.637 1.00 95.25 445 GLU A O 1
ATOM 3597 N N . ILE A 1 446 ? 11.107 16.548 2.796 1.00 96.44 446 ILE A N 1
ATOM 3598 C CA . ILE A 1 446 ? 11.316 15.736 3.997 1.00 96.44 446 ILE A CA 1
ATOM 3599 C C . ILE A 1 446 ? 12.764 15.250 4.080 1.00 96.44 446 ILE A C 1
ATOM 3601 O O . ILE A 1 446 ? 13.407 15.456 5.103 1.00 96.44 446 ILE A O 1
ATOM 3605 N N . THR A 1 447 ? 13.334 14.694 3.005 1.00 95.62 447 THR A N 1
ATOM 3606 C CA . THR A 1 447 ? 14.725 14.179 3.015 1.00 95.62 447 THR A CA 1
ATOM 3607 C C . THR A 1 447 ? 15.786 15.257 3.267 1.00 95.62 447 THR A C 1
ATOM 3609 O O . THR A 1 447 ? 16.862 14.965 3.788 1.00 95.62 447 THR A O 1
ATOM 3612 N N . LYS A 1 448 ? 15.497 16.528 2.952 1.00 95.25 448 LYS A N 1
ATOM 3613 C CA . LYS A 1 448 ? 16.339 17.681 3.326 1.00 95.25 448 LYS A CA 1
ATOM 3614 C C . LYS A 1 448 ? 16.405 17.895 4.841 1.00 95.25 448 LYS A C 1
ATOM 3616 O O . LYS A 1 448 ? 17.418 18.399 5.322 1.00 95.25 448 LYS A O 1
ATOM 3621 N N . LYS A 1 449 ? 15.333 17.564 5.567 1.00 95.19 449 LYS A N 1
ATOM 3622 C CA . LYS A 1 449 ? 15.234 17.672 7.031 1.00 95.19 449 LYS A CA 1
ATOM 3623 C C . LYS A 1 449 ? 15.678 16.382 7.723 1.00 95.19 449 LYS A C 1
ATOM 3625 O O . LYS A 1 449 ? 16.410 16.436 8.704 1.00 95.19 449 LYS A O 1
ATOM 3630 N N . LEU A 1 450 ? 15.259 15.239 7.186 1.00 95.06 450 LEU A N 1
ATOM 3631 C CA . LEU A 1 450 ? 15.459 13.904 7.738 1.00 95.06 450 LEU A CA 1
ATOM 3632 C C . LEU A 1 450 ? 16.320 13.076 6.768 1.00 95.06 450 LEU A C 1
ATOM 3634 O O . LEU A 1 450 ? 15.790 12.434 5.866 1.00 95.06 450 LEU A O 1
ATOM 3638 N N . PRO A 1 451 ? 17.657 13.070 6.906 1.00 91.94 451 PRO A N 1
ATOM 3639 C CA . PRO A 1 451 ? 18.540 12.374 5.965 1.00 91.94 451 PRO A CA 1
ATOM 3640 C C . PRO A 1 451 ? 18.479 10.839 6.062 1.00 91.94 451 PRO A C 1
ATOM 3642 O O . PRO A 1 451 ? 19.127 10.163 5.266 1.00 91.94 451 PRO A O 1
ATOM 3645 N N . ASN A 1 452 ? 17.753 10.292 7.042 1.00 94.00 452 ASN A N 1
ATOM 3646 C CA . ASN A 1 452 ? 17.576 8.858 7.285 1.00 94.00 452 ASN A CA 1
ATOM 3647 C C . ASN A 1 452 ? 16.303 8.273 6.639 1.00 94.00 452 ASN A C 1
ATOM 3649 O O . ASN A 1 452 ? 15.929 7.150 6.969 1.00 94.00 452 ASN A O 1
ATOM 3653 N N . VAL A 1 453 ? 15.628 9.029 5.768 1.00 96.50 453 VAL A N 1
ATOM 3654 C CA . VAL A 1 453 ? 14.381 8.622 5.101 1.00 96.50 453 VAL A CA 1
ATOM 3655 C C . VAL A 1 453 ? 14.512 8.800 3.592 1.00 96.50 453 VAL A C 1
ATOM 3657 O O . VAL A 1 453 ? 15.376 9.547 3.121 1.00 96.50 453 VAL A O 1
ATOM 3660 N N . VAL A 1 454 ? 13.614 8.171 2.837 1.00 97.25 454 VAL A N 1
ATOM 3661 C CA . VAL A 1 454 ? 13.464 8.411 1.395 1.00 97.25 454 VAL A CA 1
ATOM 3662 C C . VAL A 1 454 ? 12.079 8.964 1.063 1.00 97.25 454 VAL A C 1
ATOM 3664 O O . VAL A 1 454 ? 11.148 8.892 1.867 1.00 97.25 454 VAL A O 1
ATOM 3667 N N . GLN A 1 455 ? 11.935 9.527 -0.134 1.00 97.00 455 GLN A N 1
ATOM 3668 C CA . GLN A 1 455 ? 10.656 10.004 -0.666 1.00 97.00 455 GLN A CA 1
ATOM 3669 C C . GLN A 1 455 ? 10.291 9.323 -1.983 1.00 97.00 455 GLN A C 1
ATOM 3671 O O . GLN A 1 455 ? 11.145 8.758 -2.656 1.00 97.00 455 GLN A O 1
ATOM 3676 N N . TRP A 1 456 ? 9.035 9.401 -2.405 1.00 95.50 456 TRP A N 1
ATOM 3677 C CA . TRP A 1 456 ? 8.691 9.057 -3.787 1.00 95.50 456 TRP A CA 1
ATOM 3678 C C . TRP A 1 456 ? 9.380 9.995 -4.784 1.00 95.50 456 TRP A C 1
ATOM 3680 O O . TRP A 1 456 ? 9.292 11.216 -4.668 1.00 95.50 456 TRP A O 1
ATOM 3690 N N . GLY A 1 457 ? 10.075 9.417 -5.765 1.00 95.00 457 GLY A N 1
ATOM 3691 C CA . GLY A 1 457 ? 10.778 10.163 -6.803 1.00 95.00 457 GLY A CA 1
ATOM 3692 C C . GLY A 1 457 ? 9.859 10.702 -7.910 1.00 95.00 457 GLY A C 1
ATOM 3693 O O . GLY A 1 457 ? 8.700 10.297 -8.037 1.00 95.00 457 GLY A O 1
ATOM 3694 N N . PRO A 1 458 ? 10.383 11.573 -8.793 1.00 92.94 458 PRO A N 1
ATOM 3695 C CA . PRO A 1 458 ? 9.601 12.234 -9.843 1.00 92.94 458 PRO A CA 1
ATOM 3696 C C . PRO A 1 458 ? 9.032 11.286 -10.914 1.00 92.94 458 PRO A C 1
ATOM 3698 O O . PRO A 1 458 ? 8.072 11.645 -11.595 1.00 92.94 458 PRO A O 1
ATOM 3701 N N . LEU A 1 459 ? 9.624 10.099 -11.093 1.00 91.50 459 LEU A N 1
ATOM 3702 C CA . LEU A 1 459 ? 9.133 9.067 -12.020 1.00 91.50 459 LEU A CA 1
ATOM 3703 C C . LEU A 1 459 ? 8.154 8.080 -11.359 1.00 91.50 459 LEU A C 1
ATOM 3705 O O . LEU A 1 459 ? 7.391 7.418 -12.061 1.00 91.50 459 LEU A O 1
ATOM 3709 N N . THR A 1 460 ? 8.104 8.071 -10.028 1.00 91.12 460 THR A N 1
ATOM 3710 C CA . THR A 1 460 ? 7.236 7.204 -9.222 1.00 91.12 460 THR A CA 1
ATOM 3711 C C . THR A 1 460 ? 5.918 7.901 -8.879 1.00 91.12 460 THR A C 1
ATOM 3713 O O . THR A 1 460 ? 4.869 7.270 -8.845 1.00 91.12 460 THR A O 1
ATOM 3716 N N . PHE A 1 461 ? 5.940 9.216 -8.650 1.00 89.12 461 PHE A N 1
ATOM 3717 C CA . PHE A 1 461 ? 4.759 9.958 -8.199 1.00 89.12 461 PHE A CA 1
ATOM 3718 C C . PHE A 1 461 ? 3.626 9.995 -9.250 1.00 89.12 461 PHE A C 1
ATOM 3720 O O . PHE A 1 461 ? 3.893 10.131 -10.445 1.00 89.12 461 PHE A O 1
ATOM 3727 N N . ALA A 1 462 ? 2.374 9.923 -8.776 1.00 71.00 462 ALA A N 1
ATOM 3728 C CA . ALA A 1 462 ? 1.088 9.532 -9.393 1.00 71.00 462 ALA A CA 1
ATOM 3729 C C . ALA A 1 462 ? 0.745 9.825 -10.882 1.00 71.00 462 ALA A C 1
ATOM 3731 O O . ALA A 1 462 ? -0.269 9.334 -11.374 1.00 71.00 462 ALA A O 1
ATOM 3732 N N . HIS A 1 463 ? 1.525 10.597 -11.646 1.00 78.38 463 HIS A N 1
ATOM 3733 C CA . HIS A 1 463 ? 1.110 11.131 -12.957 1.00 78.38 463 HIS A CA 1
ATOM 3734 C C . HIS A 1 463 ? 1.905 10.643 -14.174 1.00 78.38 463 HIS A C 1
ATOM 3736 O O . HIS A 1 463 ? 1.755 11.186 -15.273 1.00 78.38 463 HIS A O 1
ATOM 3742 N N . ASN A 1 464 ? 2.740 9.616 -14.023 1.00 87.62 464 ASN A N 1
ATOM 3743 C CA . ASN A 1 464 ? 3.599 9.163 -15.114 1.00 87.62 464 ASN A CA 1
ATOM 3744 C C . ASN A 1 464 ? 2.884 8.220 -16.096 1.00 87.62 464 ASN A C 1
ATOM 3746 O O . ASN A 1 464 ? 2.206 7.269 -15.715 1.00 87.62 464 ASN A O 1
ATOM 3750 N N . THR A 1 465 ? 3.046 8.522 -17.387 1.00 93.94 465 THR A N 1
ATOM 3751 C CA . THR A 1 465 ? 2.361 7.885 -18.524 1.00 93.94 465 THR A CA 1
ATOM 3752 C C . THR A 1 465 ? 3.387 7.527 -19.611 1.00 93.94 465 THR A C 1
ATOM 3754 O O . THR A 1 465 ? 3.440 8.161 -20.669 1.00 93.94 465 THR A O 1
ATOM 3757 N N . PRO A 1 466 ? 4.251 6.519 -19.364 1.00 95.06 466 PRO A N 1
ATOM 3758 C CA . PRO A 1 466 ? 5.405 6.204 -20.216 1.00 95.06 466 PRO A CA 1
ATOM 3759 C C . PRO A 1 466 ? 5.045 5.705 -21.625 1.00 95.06 466 PRO A C 1
ATOM 3761 O O . PRO A 1 466 ? 5.918 5.569 -22.480 1.00 95.06 466 PRO A O 1
ATOM 3764 N N . PHE A 1 467 ? 3.761 5.453 -21.890 1.00 95.69 467 PHE A N 1
ATOM 3765 C CA . PHE A 1 467 ? 3.236 5.080 -23.203 1.00 95.69 467 PHE A CA 1
ATOM 3766 C C . PHE A 1 467 ? 2.927 6.276 -24.117 1.00 95.69 467 PHE A C 1
ATOM 3768 O O . PHE A 1 467 ? 2.533 6.064 -25.263 1.00 95.69 467 PHE A O 1
ATOM 3775 N N . LEU A 1 468 ? 3.060 7.523 -23.656 1.00 96.38 468 LEU A N 1
ATOM 3776 C CA . LEU A 1 468 ? 2.880 8.703 -24.506 1.00 96.38 468 LEU A CA 1
ATOM 3777 C C . LEU A 1 468 ? 4.164 9.035 -25.273 1.00 96.38 468 LEU A C 1
ATOM 3779 O O . LEU A 1 468 ? 5.270 8.956 -24.738 1.00 96.38 468 LEU A O 1
ATOM 3783 N N . PHE A 1 469 ? 4.019 9.462 -26.528 1.00 96.19 469 PHE A N 1
ATOM 3784 C CA . PHE A 1 469 ? 5.128 10.041 -27.280 1.00 96.19 469 PHE A CA 1
ATOM 3785 C C . PHE A 1 469 ? 5.706 11.250 -26.542 1.00 96.19 469 PHE A C 1
ATOM 3787 O O . PHE A 1 469 ? 4.988 12.058 -25.952 1.00 96.19 469 PHE A O 1
ATOM 3794 N N . THR A 1 470 ? 7.014 11.414 -26.666 1.00 94.88 470 THR A N 1
ATOM 3795 C CA . THR A 1 470 ? 7.878 12.412 -26.040 1.00 94.88 470 THR A CA 1
ATOM 3796 C C . THR A 1 470 ? 7.969 12.347 -24.518 1.00 94.88 470 THR A C 1
ATOM 3798 O O . THR A 1 470 ? 8.631 13.213 -23.946 1.00 94.88 470 THR A O 1
ATOM 3801 N N . PHE A 1 471 ? 7.393 11.337 -23.853 1.00 95.31 471 PHE A N 1
ATOM 3802 C CA . PHE A 1 471 ? 7.468 11.195 -22.395 1.00 95.31 471 PHE A CA 1
ATOM 3803 C C . PHE A 1 471 ? 8.920 11.231 -21.898 1.00 95.31 471 PHE A C 1
ATOM 3805 O O . PHE A 1 471 ? 9.267 12.071 -21.062 1.00 95.31 471 PHE A O 1
ATOM 3812 N N . TRP A 1 472 ? 9.794 10.393 -22.464 1.00 95.62 472 TRP A N 1
ATOM 3813 C CA . TRP A 1 472 ? 11.185 10.283 -22.011 1.00 95.62 472 TRP A CA 1
ATOM 3814 C C . TRP A 1 472 ? 11.997 11.533 -22.350 1.00 95.62 472 TRP A C 1
ATOM 3816 O O . TRP A 1 472 ? 12.777 12.017 -21.529 1.00 95.62 472 TRP A O 1
ATOM 3826 N N . ALA A 1 473 ? 11.766 12.111 -23.531 1.00 95.31 473 ALA A N 1
ATOM 3827 C CA . ALA A 1 473 ? 12.417 13.353 -23.940 1.00 95.31 473 ALA A CA 1
ATOM 3828 C C . ALA A 1 473 ? 12.002 14.544 -23.055 1.00 95.31 473 ALA A C 1
ATOM 3830 O O . ALA A 1 473 ? 12.848 15.345 -22.655 1.00 95.31 473 ALA A O 1
ATOM 3831 N N . MET A 1 474 ? 10.714 14.658 -22.715 1.00 93.19 474 MET A N 1
ATOM 3832 C CA . MET A 1 474 ? 10.181 15.734 -21.872 1.00 93.19 474 MET A CA 1
ATOM 3833 C C . MET A 1 474 ? 10.592 15.582 -20.407 1.00 93.19 474 MET A C 1
ATOM 3835 O O . MET A 1 474 ? 10.847 16.586 -19.741 1.00 93.19 474 MET A O 1
ATOM 3839 N N . LYS A 1 475 ? 10.688 14.349 -19.901 1.00 93.88 475 LYS A N 1
ATOM 3840 C CA . LYS A 1 475 ? 11.131 14.060 -18.530 1.00 93.88 475 LYS A CA 1
ATOM 3841 C C . LYS A 1 475 ? 12.658 14.002 -18.396 1.00 93.88 475 LYS A C 1
ATOM 3843 O O . LYS A 1 475 ? 13.137 13.821 -17.282 1.00 93.88 475 LYS A O 1
ATOM 3848 N N . TRP A 1 476 ? 13.438 14.230 -19.462 1.00 95.50 476 TRP A N 1
ATOM 3849 C CA . TRP A 1 476 ? 14.907 14.144 -19.420 1.00 95.50 476 TRP A CA 1
ATOM 3850 C C . TRP A 1 476 ? 15.543 14.972 -18.294 1.00 95.50 476 TRP A C 1
ATOM 3852 O O . TRP A 1 476 ? 16.424 14.490 -17.593 1.00 95.50 476 TRP A O 1
ATOM 3862 N N . TRP A 1 477 ? 15.064 16.190 -18.048 1.00 94.38 477 TRP A N 1
ATOM 3863 C CA . TRP A 1 477 ? 15.578 17.013 -16.950 1.00 94.38 477 TRP A CA 1
ATOM 3864 C C . TRP A 1 477 ? 15.279 16.415 -15.561 1.00 94.38 477 TRP A C 1
ATOM 3866 O O . TRP A 1 477 ? 16.128 16.486 -14.678 1.00 94.38 477 TRP A O 1
ATOM 3876 N N . ARG A 1 478 ? 14.124 15.756 -15.371 1.00 94.56 478 ARG A N 1
ATOM 3877 C CA . ARG A 1 478 ? 13.821 14.984 -14.151 1.00 94.56 478 ARG A CA 1
ATOM 3878 C C . ARG A 1 478 ? 14.681 13.729 -14.058 1.00 94.56 478 ARG A C 1
ATOM 3880 O O . ARG A 1 478 ? 15.144 13.396 -12.977 1.00 94.56 478 ARG A O 1
ATOM 3887 N N . ILE A 1 479 ? 14.959 13.068 -15.178 1.00 95.62 479 ILE A N 1
ATOM 3888 C CA . ILE A 1 479 ? 15.889 11.932 -15.235 1.00 95.62 479 ILE A CA 1
ATOM 3889 C C . ILE A 1 479 ? 17.295 12.363 -14.802 1.00 95.62 479 ILE A C 1
ATOM 3891 O O . ILE A 1 479 ? 17.939 11.656 -14.033 1.00 95.62 479 ILE A O 1
ATOM 3895 N N . GLN A 1 480 ? 17.756 13.546 -15.211 1.00 96.25 480 GLN A N 1
ATOM 3896 C CA . GLN A 1 480 ? 19.022 14.100 -14.725 1.00 96.25 480 GLN A CA 1
ATOM 3897 C C . GLN A 1 480 ? 19.006 14.322 -13.206 1.00 96.25 480 GLN A C 1
ATOM 3899 O O . GLN A 1 480 ? 20.010 14.070 -12.546 1.00 96.25 480 GLN A O 1
ATOM 3904 N N . GLU A 1 481 ? 17.880 14.740 -12.628 1.00 95.56 481 GLU A N 1
ATOM 3905 C CA . GLU A 1 481 ? 17.750 14.823 -11.170 1.00 95.56 481 GLU A CA 1
ATOM 3906 C C . GLU A 1 481 ? 17.768 13.446 -10.502 1.00 95.56 481 GLU A C 1
ATOM 3908 O O . GLU A 1 481 ? 18.435 13.305 -9.481 1.00 95.56 481 GLU A O 1
ATOM 3913 N N . VAL A 1 482 ? 17.117 12.426 -11.077 1.00 96.06 482 VAL A N 1
ATOM 3914 C CA . VAL A 1 482 ? 17.210 11.035 -10.584 1.00 96.06 482 VAL A CA 1
ATOM 3915 C C . VAL A 1 482 ? 18.658 10.561 -10.623 1.00 96.06 482 VAL A C 1
ATOM 3917 O O . VAL A 1 482 ? 19.131 9.954 -9.669 1.00 96.06 482 VAL A O 1
ATOM 3920 N N . PHE A 1 483 ? 19.415 10.912 -11.664 1.00 97.56 483 PHE A N 1
ATOM 3921 C CA . PHE A 1 483 ? 20.829 10.552 -11.730 1.00 97.56 483 PHE A CA 1
ATOM 3922 C C . PHE A 1 483 ? 21.643 11.203 -10.609 1.00 97.56 483 PHE A C 1
ATOM 3924 O O . PHE A 1 483 ? 22.591 10.604 -10.128 1.00 97.56 483 PHE A O 1
ATOM 3931 N N . LEU A 1 484 ? 21.304 12.421 -10.186 1.00 95.69 484 LEU A N 1
ATOM 3932 C CA . LEU A 1 484 ? 22.081 13.169 -9.191 1.00 95.69 484 LEU A CA 1
ATOM 3933 C C . LEU A 1 484 ? 21.630 12.932 -7.745 1.00 95.69 484 LEU A C 1
ATOM 3935 O O . LEU A 1 484 ? 22.451 13.033 -6.835 1.00 95.69 484 LEU A O 1
ATOM 3939 N N . TYR A 1 485 ? 20.341 12.674 -7.536 1.00 96.00 485 TYR A N 1
ATOM 3940 C CA . TYR A 1 485 ? 19.690 12.669 -6.222 1.00 96.00 485 TYR A CA 1
ATOM 3941 C C . TYR A 1 485 ? 18.807 11.440 -5.982 1.00 96.00 485 TYR A C 1
ATOM 3943 O O . TYR A 1 485 ? 18.096 11.395 -4.980 1.00 96.00 485 TYR A O 1
ATOM 3951 N N . GLY A 1 486 ? 18.818 10.461 -6.892 1.00 96.00 486 GLY A N 1
ATOM 3952 C CA . GLY A 1 486 ? 17.971 9.272 -6.810 1.00 96.00 486 GLY A CA 1
ATOM 3953 C C . GLY A 1 486 ? 18.201 8.445 -5.551 1.00 96.00 486 GLY A C 1
ATOM 3954 O O . GLY A 1 486 ? 17.267 7.818 -5.077 1.00 96.00 486 GLY A O 1
ATOM 3955 N N . ASP A 1 487 ? 19.378 8.546 -4.922 1.00 95.75 487 ASP A N 1
ATOM 3956 C CA . ASP A 1 487 ? 19.691 7.920 -3.628 1.00 95.75 487 ASP A CA 1
ATOM 3957 C C . ASP A 1 487 ? 18.822 8.430 -2.458 1.00 95.75 487 ASP A C 1
ATOM 3959 O O . ASP A 1 487 ? 18.955 7.956 -1.334 1.00 95.75 487 ASP A O 1
ATOM 3963 N N . LYS A 1 488 ? 17.956 9.421 -2.700 1.00 96.88 488 LYS A N 1
ATOM 3964 C CA . LYS A 1 488 ? 16.947 9.928 -1.759 1.00 96.88 488 LYS A CA 1
ATOM 3965 C C . LYS A 1 488 ? 15.544 9.404 -2.045 1.00 96.88 488 LYS A C 1
ATOM 3967 O O . LYS A 1 488 ? 14.607 9.825 -1.362 1.00 96.88 488 LYS A O 1
ATOM 3972 N N . TRP A 1 489 ? 15.378 8.548 -3.054 1.00 97.25 489 TRP A N 1
ATOM 3973 C CA . TRP A 1 489 ? 14.075 8.242 -3.623 1.00 97.25 489 TRP A CA 1
ATOM 3974 C C . TRP A 1 489 ? 13.764 6.757 -3.779 1.00 97.25 489 TRP A C 1
ATOM 3976 O O . TRP A 1 489 ? 14.618 5.946 -4.139 1.00 97.25 489 TRP A O 1
ATOM 3986 N N . ILE A 1 490 ? 12.475 6.452 -3.619 1.00 97.06 490 ILE A N 1
ATOM 3987 C CA . ILE A 1 490 ? 11.840 5.329 -4.304 1.00 97.06 490 ILE A CA 1
ATOM 3988 C C . ILE A 1 490 ? 11.727 5.694 -5.782 1.00 97.06 490 ILE A C 1
ATOM 3990 O O . ILE A 1 490 ? 11.139 6.724 -6.136 1.00 97.06 490 ILE A O 1
ATOM 3994 N N . THR A 1 491 ? 12.291 4.857 -6.641 1.00 94.69 491 THR A N 1
ATOM 3995 C CA . THR A 1 491 ? 12.334 5.030 -8.097 1.00 94.69 491 THR A CA 1
ATOM 3996 C C . THR A 1 491 ? 11.507 3.951 -8.798 1.00 94.69 491 THR A C 1
ATOM 3998 O O . THR A 1 491 ? 10.959 3.057 -8.156 1.00 94.69 491 THR A O 1
ATOM 4001 N N . GLY A 1 492 ? 11.383 4.060 -10.120 1.00 91.31 492 GLY A N 1
ATOM 4002 C CA . GLY A 1 492 ? 10.500 3.232 -10.938 1.00 91.31 492 GLY A CA 1
ATOM 4003 C C . GLY A 1 492 ? 9.408 4.063 -11.605 1.00 91.31 492 GLY A C 1
ATOM 4004 O O . GLY A 1 492 ? 9.278 5.262 -11.364 1.00 91.31 492 GLY A O 1
ATOM 4005 N N . THR A 1 493 ? 8.643 3.430 -12.493 1.00 90.19 493 THR A N 1
ATOM 4006 C CA . THR A 1 493 ? 7.561 4.075 -13.271 1.00 90.19 493 THR A CA 1
ATOM 4007 C C . THR A 1 493 ? 6.195 3.428 -13.062 1.00 90.19 493 THR A C 1
ATOM 4009 O O . THR A 1 493 ? 5.221 3.826 -13.699 1.00 90.19 493 THR A O 1
ATOM 4012 N N . SER A 1 494 ? 6.129 2.422 -12.190 1.00 91.50 494 SER A N 1
ATOM 4013 C CA . SER A 1 494 ? 4.964 1.571 -12.010 1.00 91.50 494 SER A CA 1
ATOM 4014 C C . SER A 1 494 ? 4.675 1.338 -10.528 1.00 91.50 494 SER A C 1
ATOM 4016 O O . SER A 1 494 ? 5.443 0.681 -9.834 1.00 91.50 494 SER A O 1
ATOM 4018 N N . ASN A 1 495 ? 3.508 1.791 -10.097 1.00 94.19 495 ASN A N 1
ATOM 4019 C CA . ASN A 1 495 ? 2.883 1.571 -8.794 1.00 94.19 495 ASN A CA 1
ATOM 4020 C C . ASN A 1 495 ? 1.357 1.633 -8.956 1.00 94.19 495 ASN A C 1
ATOM 4022 O O . ASN A 1 495 ? 0.855 1.876 -10.062 1.00 94.19 495 ASN A O 1
ATOM 4026 N N . HIS A 1 496 ? 0.617 1.427 -7.872 1.00 94.12 496 HIS A N 1
ATOM 4027 C CA . HIS A 1 496 ? -0.846 1.453 -7.897 1.00 94.12 496 HIS A CA 1
ATOM 4028 C C . HIS A 1 496 ? -1.440 2.758 -8.480 1.00 94.12 496 HIS A C 1
ATOM 4030 O O . HIS A 1 496 ? -2.443 2.698 -9.199 1.00 94.12 496 HIS A O 1
ATOM 4036 N N . ASP A 1 497 ? -0.819 3.919 -8.253 1.00 93.44 497 ASP A N 1
ATOM 4037 C CA . ASP A 1 497 ? -1.317 5.204 -8.761 1.00 93.44 497 ASP A CA 1
ATOM 4038 C C . ASP A 1 497 ? -1.010 5.436 -10.236 1.00 93.44 497 ASP A C 1
ATOM 4040 O O . ASP A 1 497 ? -1.898 5.774 -11.020 1.00 93.44 497 ASP A O 1
ATOM 4044 N N . THR A 1 498 ? 0.242 5.239 -10.642 1.00 93.44 498 THR A N 1
ATOM 4045 C CA . THR A 1 498 ? 0.686 5.460 -12.026 1.00 93.44 498 THR A CA 1
ATOM 4046 C C . THR A 1 498 ? -0.014 4.511 -12.990 1.00 93.44 498 THR A C 1
ATOM 4048 O O . THR A 1 498 ? -0.411 4.937 -14.078 1.00 93.44 498 THR A O 1
ATOM 4051 N N . LEU A 1 499 ? -0.241 3.257 -12.582 1.00 93.94 499 LEU A N 1
ATOM 4052 C CA . LEU A 1 499 ? -0.950 2.277 -13.399 1.00 93.94 499 LEU A CA 1
ATOM 4053 C C . LEU A 1 499 ? -2.424 2.668 -13.573 1.00 93.94 499 LEU A C 1
ATOM 4055 O O . LEU A 1 499 ? -2.913 2.712 -14.703 1.00 93.94 499 LEU A O 1
ATOM 4059 N N . ARG A 1 500 ? -3.117 3.056 -12.490 1.00 94.00 500 ARG A N 1
ATOM 4060 C CA . ARG A 1 500 ? -4.491 3.582 -12.593 1.00 94.00 500 ARG A CA 1
ATOM 4061 C C . ARG A 1 500 ? -4.526 4.829 -13.462 1.00 94.00 500 ARG A C 1
ATOM 4063 O O . ARG A 1 500 ? -5.341 4.908 -14.381 1.00 94.00 500 ARG A O 1
ATOM 4070 N N . ARG A 1 501 ? -3.634 5.790 -13.215 1.00 93.38 501 ARG A N 1
ATOM 4071 C CA . ARG A 1 501 ? -3.585 7.041 -13.972 1.00 93.38 501 ARG A CA 1
ATOM 4072 C C . ARG A 1 501 ? -3.416 6.787 -15.463 1.00 93.38 501 ARG A C 1
ATOM 4074 O O . ARG A 1 501 ? -4.055 7.462 -16.267 1.00 93.38 501 ARG A O 1
ATOM 4081 N N . GLY A 1 502 ? -2.607 5.797 -15.830 1.00 94.06 502 GLY A N 1
ATOM 4082 C CA . GLY A 1 502 ? -2.455 5.366 -17.209 1.00 94.06 502 GLY A CA 1
ATOM 4083 C C . GLY A 1 502 ? -3.781 4.959 -17.856 1.00 94.06 502 GLY A C 1
ATOM 4084 O O . GLY A 1 502 ? -4.085 5.410 -18.958 1.00 94.06 502 GLY A O 1
ATOM 4085 N N . THR A 1 503 ? -4.610 4.180 -17.157 1.00 94.50 503 THR A N 1
ATOM 4086 C CA . THR A 1 503 ? -5.915 3.729 -17.678 1.00 94.50 503 THR A CA 1
ATOM 4087 C C . THR A 1 503 ? -6.965 4.839 -17.807 1.00 94.50 503 THR A C 1
ATOM 4089 O O . THR A 1 503 ? -7.956 4.662 -18.514 1.00 94.50 503 THR A O 1
ATOM 4092 N N . GLN A 1 504 ? -6.732 5.998 -17.185 1.00 94.31 504 GLN A N 1
ATOM 4093 C CA . GLN A 1 504 ? -7.584 7.188 -17.291 1.00 94.31 504 GLN A CA 1
ATOM 4094 C C . GLN A 1 504 ? -7.206 8.108 -18.461 1.00 94.31 504 GLN A C 1
ATOM 4096 O O . GLN A 1 504 ? -7.895 9.097 -18.713 1.00 94.31 504 GLN A O 1
ATOM 4101 N N . VAL A 1 505 ? -6.106 7.835 -19.170 1.00 95.50 505 VAL A N 1
ATOM 4102 C CA . VAL A 1 505 ? -5.695 8.645 -20.324 1.00 95.50 505 VAL A CA 1
ATOM 4103 C C . VAL A 1 505 ? -6.630 8.392 -21.500 1.00 95.50 505 VAL A C 1
ATOM 4105 O O . VAL A 1 505 ? -6.997 7.254 -21.777 1.00 95.50 505 VAL A O 1
ATOM 4108 N N . ASP A 1 506 ? -6.983 9.451 -22.227 1.00 95.50 506 ASP A N 1
ATOM 4109 C CA . ASP A 1 506 ? -7.777 9.324 -23.445 1.00 95.50 506 ASP A CA 1
ATOM 4110 C C . ASP A 1 506 ? -7.032 8.470 -24.496 1.00 95.50 506 ASP A C 1
ATOM 4112 O O . ASP A 1 506 ? -5.908 8.836 -24.867 1.00 95.50 506 ASP A O 1
ATOM 4116 N N . PRO A 1 507 ? -7.624 7.368 -24.999 1.00 95.75 507 PRO A N 1
ATOM 4117 C CA . PRO A 1 507 ? -7.047 6.529 -26.050 1.00 95.75 507 PRO A CA 1
ATOM 4118 C C . PRO A 1 507 ? -6.677 7.269 -27.345 1.00 95.75 507 PRO A C 1
ATOM 4120 O O . PRO A 1 507 ? -5.862 6.764 -28.117 1.00 95.75 507 PRO A O 1
ATOM 4123 N N . GLU A 1 508 ? -7.252 8.449 -27.596 1.00 95.44 508 GLU A N 1
ATOM 4124 C CA . GLU A 1 508 ? -6.942 9.301 -28.754 1.00 95.44 508 GLU A CA 1
ATOM 4125 C C . GLU A 1 508 ? -5.742 10.242 -28.521 1.00 95.44 508 GLU A C 1
ATOM 4127 O O . GLU A 1 508 ? -5.373 11.032 -29.396 1.00 95.44 508 GLU A O 1
ATOM 4132 N N . SER A 1 509 ? -5.100 10.162 -27.351 1.00 96.31 509 SER A N 1
ATOM 4133 C CA . SER A 1 509 ? -3.870 10.899 -27.044 1.00 96.31 509 SER A CA 1
ATOM 4134 C C . SER A 1 509 ? -2.710 10.497 -27.969 1.00 96.31 509 SER A C 1
ATOM 4136 O O . SER A 1 509 ? -2.781 9.555 -28.757 1.00 96.31 509 SER A O 1
ATOM 4138 N N . ARG A 1 510 ? -1.577 11.205 -27.878 1.00 95.88 510 ARG A N 1
ATOM 4139 C CA . ARG A 1 510 ? -0.367 10.894 -28.662 1.00 95.88 510 ARG A CA 1
ATOM 4140 C C . ARG A 1 510 ? 0.345 9.641 -28.142 1.00 95.88 510 ARG A C 1
ATOM 4142 O O . ARG A 1 510 ? 1.382 9.747 -27.494 1.00 95.88 510 ARG A O 1
ATOM 4149 N N . ILE A 1 511 ? -0.214 8.469 -28.424 1.00 96.88 511 ILE A N 1
ATOM 4150 C CA . ILE A 1 511 ? 0.285 7.175 -27.948 1.00 96.88 511 ILE A CA 1
ATOM 4151 C C . ILE A 1 511 ? 1.524 6.740 -28.737 1.00 96.88 511 ILE A C 1
ATOM 4153 O O . ILE A 1 511 ? 1.526 6.793 -29.964 1.00 96.88 511 ILE A O 1
ATOM 4157 N N . ASN A 1 512 ? 2.556 6.268 -28.037 1.00 96.19 512 ASN A N 1
ATOM 4158 C CA . ASN A 1 512 ? 3.768 5.698 -28.613 1.00 96.19 512 ASN A CA 1
ATOM 4159 C C . ASN A 1 512 ? 3.492 4.319 -29.233 1.00 96.19 512 ASN A C 1
ATOM 4161 O O . ASN A 1 512 ? 3.615 3.276 -28.587 1.00 96.19 512 ASN A O 1
ATOM 4165 N N . THR A 1 513 ? 3.163 4.315 -30.521 1.00 95.94 513 THR A N 1
ATOM 4166 C CA . THR A 1 513 ? 2.833 3.101 -31.283 1.00 95.94 513 THR A CA 1
ATOM 4167 C C . THR A 1 513 ? 4.027 2.181 -31.547 1.00 95.94 513 THR A C 1
ATOM 4169 O O . THR A 1 513 ? 3.835 1.085 -32.053 1.00 95.94 513 THR A O 1
ATOM 4172 N N . TYR A 1 514 ? 5.262 2.575 -31.207 1.00 96.38 514 TYR A N 1
ATOM 4173 C CA . TYR A 1 514 ? 6.425 1.679 -31.305 1.00 96.38 514 TYR A CA 1
ATOM 4174 C C . TYR A 1 514 ? 6.483 0.646 -30.169 1.00 96.38 514 TYR A C 1
ATOM 4176 O O . TYR A 1 514 ? 7.315 -0.259 -30.203 1.00 96.38 514 TYR A O 1
ATOM 4184 N N . LEU A 1 515 ? 5.644 0.783 -29.137 1.00 95.94 515 LEU A N 1
ATOM 4185 C CA . LEU A 1 515 ? 5.593 -0.178 -28.035 1.00 95.94 515 LEU A CA 1
ATOM 4186 C C . LEU A 1 515 ? 4.821 -1.451 -28.414 1.00 95.94 515 LEU A C 1
ATOM 4188 O O . LEU A 1 515 ? 5.232 -2.537 -28.016 1.00 95.94 515 LEU A O 1
ATOM 4192 N N . GLY A 1 516 ? 3.769 -1.364 -29.225 1.00 94.44 516 GLY A N 1
ATOM 4193 C CA . GLY A 1 516 ? 2.974 -2.533 -29.599 1.00 94.44 516 GLY A CA 1
ATOM 4194 C C . GLY A 1 516 ? 1.873 -2.218 -30.606 1.00 94.44 516 GLY A C 1
ATOM 4195 O O . GLY A 1 516 ? 1.651 -1.063 -30.963 1.00 94.44 516 GLY A O 1
ATOM 4196 N N . ASP A 1 517 ? 1.170 -3.263 -31.039 1.00 94.00 517 ASP A N 1
ATOM 4197 C CA . ASP A 1 517 ? 0.195 -3.188 -32.137 1.00 94.00 517 ASP A CA 1
ATOM 4198 C C . ASP A 1 517 ? -1.194 -2.692 -31.701 1.00 94.00 517 ASP A C 1
ATOM 4200 O O . ASP A 1 517 ? -2.020 -2.308 -32.530 1.00 94.00 517 ASP A O 1
ATOM 4204 N N . ASN A 1 518 ? -1.486 -2.729 -30.400 1.00 95.75 518 ASN A N 1
ATOM 4205 C CA . ASN A 1 518 ? -2.763 -2.312 -29.826 1.00 95.75 518 ASN A CA 1
ATOM 4206 C C . ASN A 1 518 ? -2.574 -1.706 -28.426 1.00 95.75 518 ASN A C 1
ATOM 4208 O O . ASN A 1 518 ? -1.519 -1.855 -27.813 1.00 95.75 518 ASN A O 1
ATOM 4212 N N . LEU A 1 519 ? -3.606 -1.015 -27.927 1.00 97.12 519 LEU A N 1
ATOM 4213 C CA . LEU A 1 519 ? -3.550 -0.283 -26.656 1.00 97.12 519 LEU A CA 1
ATOM 4214 C C . LEU A 1 519 ? -3.189 -1.178 -25.452 1.00 97.12 519 LEU A C 1
ATOM 4216 O O . LEU A 1 519 ? -2.271 -0.788 -24.734 1.00 97.12 519 LEU A O 1
ATOM 4220 N N . PRO A 1 520 ? -3.795 -2.370 -25.246 1.00 96.56 520 PRO A N 1
ATOM 4221 C CA . PRO A 1 520 ? -3.352 -3.296 -24.199 1.00 96.56 520 PRO A CA 1
ATOM 4222 C C . PRO A 1 520 ? -1.878 -3.681 -24.247 1.00 96.56 520 PRO A C 1
ATOM 4224 O O . PRO A 1 520 ? -1.212 -3.666 -23.212 1.00 96.56 520 PRO A O 1
ATOM 4227 N N . ASP A 1 521 ? -1.346 -3.998 -25.425 1.00 95.00 521 ASP A N 1
ATOM 4228 C CA . ASP A 1 521 ? 0.059 -4.396 -25.546 1.00 95.00 521 ASP A CA 1
ATOM 4229 C C . ASP A 1 521 ? 1.002 -3.208 -25.319 1.00 95.00 521 ASP A C 1
ATOM 4231 O O . ASP A 1 521 ? 2.006 -3.339 -24.616 1.00 95.00 521 ASP A O 1
ATOM 4235 N N . ILE A 1 522 ? 0.642 -2.026 -25.834 1.00 97.12 522 ILE A N 1
ATOM 4236 C CA . ILE A 1 522 ? 1.357 -0.771 -25.565 1.00 97.12 522 ILE A CA 1
ATOM 4237 C C . ILE A 1 522 ? 1.378 -0.482 -24.061 1.00 97.12 522 ILE A C 1
ATOM 4239 O O . ILE A 1 522 ? 2.434 -0.172 -23.513 1.00 97.12 522 ILE A O 1
ATOM 4243 N N . PHE A 1 523 ? 0.230 -0.601 -23.394 1.00 96.69 523 PHE A N 1
ATOM 4244 C CA . PHE A 1 523 ? 0.079 -0.318 -21.971 1.00 96.69 523 PHE A CA 1
ATOM 4245 C C . PHE A 1 523 ? 0.935 -1.251 -21.114 1.00 96.69 523 PHE A C 1
ATOM 4247 O O . PHE A 1 523 ? 1.748 -0.783 -20.317 1.00 96.69 523 PHE A O 1
ATOM 4254 N N . ARG A 1 524 ? 0.821 -2.568 -21.333 1.00 95.50 524 ARG A N 1
ATOM 4255 C CA . ARG A 1 524 ? 1.619 -3.581 -20.623 1.00 95.50 524 ARG A CA 1
ATOM 4256 C C . ARG A 1 524 ? 3.111 -3.334 -20.799 1.00 95.50 524 ARG A C 1
ATOM 4258 O O . ARG A 1 524 ? 3.832 -3.249 -19.813 1.00 95.50 524 ARG A O 1
ATOM 4265 N N . LYS A 1 525 ? 3.569 -3.141 -22.039 1.00 95.19 525 LYS A N 1
ATOM 4266 C CA . LYS A 1 525 ? 4.992 -2.929 -22.329 1.00 95.19 525 LYS A CA 1
ATOM 4267 C C . LYS A 1 525 ? 5.514 -1.585 -21.822 1.00 95.19 525 LYS A C 1
ATOM 4269 O O . LYS A 1 525 ? 6.715 -1.445 -21.632 1.00 95.19 525 LYS A O 1
ATOM 4274 N N . ALA A 1 526 ? 4.657 -0.585 -21.624 1.00 95.56 526 ALA A N 1
ATOM 4275 C CA . ALA A 1 526 ? 5.074 0.700 -21.074 1.00 95.56 526 ALA A CA 1
ATOM 4276 C C . ALA A 1 526 ? 5.381 0.622 -19.573 1.00 95.56 526 ALA A C 1
ATOM 4278 O O . ALA A 1 526 ? 6.361 1.223 -19.138 1.00 95.56 526 ALA A O 1
ATOM 4279 N N . TYR A 1 527 ? 4.569 -0.117 -18.811 1.00 95.38 527 TYR A N 1
ATOM 4280 C CA . TYR A 1 527 ? 4.707 -0.245 -17.355 1.00 95.38 527 TYR A CA 1
ATOM 4281 C C . TYR A 1 527 ? 5.512 -1.476 -16.907 1.00 95.38 527 TYR A C 1
ATOM 4283 O O . TYR A 1 527 ? 6.060 -1.470 -15.810 1.00 95.38 527 TYR A O 1
ATOM 4291 N N . ASP A 1 528 ? 5.657 -2.490 -17.763 1.00 95.25 528 ASP A N 1
ATOM 4292 C CA . ASP A 1 528 ? 6.647 -3.567 -17.642 1.00 95.25 528 ASP A CA 1
ATOM 4293 C C . ASP A 1 528 ? 7.644 -3.498 -18.808 1.00 95.25 528 ASP A C 1
ATOM 4295 O O . ASP A 1 528 ? 7.697 -4.354 -19.693 1.00 95.25 528 ASP A O 1
ATOM 4299 N N . ASN A 1 529 ? 8.405 -2.404 -18.853 1.00 95.75 529 ASN A N 1
ATOM 4300 C CA . ASN A 1 529 ? 9.325 -2.117 -19.947 1.00 95.75 529 ASN A CA 1
ATOM 4301 C C . ASN A 1 529 ? 10.732 -2.690 -19.663 1.00 95.75 529 ASN A C 1
ATOM 4303 O O . ASN A 1 529 ? 11.399 -2.234 -18.728 1.00 95.75 529 ASN A O 1
ATOM 4307 N N . PRO A 1 530 ? 11.256 -3.623 -20.484 1.00 95.50 530 PRO A N 1
ATOM 4308 C CA . PRO A 1 530 ? 12.575 -4.218 -20.261 1.00 95.50 530 PRO A CA 1
ATOM 4309 C C . PRO A 1 530 ? 13.740 -3.215 -20.252 1.00 95.50 530 PRO A C 1
ATOM 4311 O O . PRO A 1 530 ? 14.671 -3.373 -19.462 1.00 95.50 530 PRO A O 1
ATOM 4314 N N . ALA A 1 531 ? 13.704 -2.175 -21.092 1.00 97.06 531 ALA A N 1
ATOM 4315 C CA . ALA A 1 531 ? 14.723 -1.124 -21.081 1.00 97.06 531 ALA A CA 1
ATOM 4316 C C . ALA A 1 531 ? 14.638 -0.255 -19.821 1.00 97.06 531 ALA A C 1
ATOM 4318 O O . ALA A 1 531 ? 15.675 0.122 -19.276 1.00 97.06 531 ALA A O 1
ATOM 4319 N N . VAL A 1 532 ? 13.426 0.018 -19.329 1.00 95.94 532 VAL A N 1
ATOM 4320 C CA . VAL A 1 532 ? 13.229 0.764 -18.075 1.00 95.94 532 VAL A CA 1
ATOM 4321 C C . VAL A 1 532 ? 13.755 -0.027 -16.884 1.00 95.94 532 VAL A C 1
ATOM 4323 O O . VAL A 1 532 ? 14.434 0.546 -16.048 1.00 95.94 532 VAL A O 1
ATOM 4326 N N . ARG A 1 533 ? 13.589 -1.354 -16.851 1.00 95.19 533 ARG A N 1
ATOM 4327 C CA . ARG A 1 533 ? 14.186 -2.184 -15.789 1.00 95.19 533 ARG A CA 1
ATOM 4328 C C . ARG A 1 533 ? 15.720 -2.110 -15.751 1.00 95.19 533 ARG A C 1
ATOM 4330 O O . ARG A 1 533 ? 16.308 -2.141 -14.674 1.00 95.19 533 ARG A O 1
ATOM 4337 N N . LEU A 1 534 ? 16.387 -2.007 -16.907 1.00 96.25 534 LEU A N 1
ATOM 4338 C CA . LEU A 1 534 ? 17.838 -1.750 -16.955 1.00 96.25 534 LEU A CA 1
ATOM 4339 C C . LEU A 1 534 ? 18.184 -0.337 -16.506 1.00 96.25 534 LEU A C 1
ATOM 4341 O O . LEU A 1 534 ? 19.195 -0.136 -15.836 1.00 96.25 534 LEU A O 1
ATOM 4345 N N . PHE A 1 535 ? 17.369 0.630 -16.915 1.00 96.56 535 PHE A N 1
ATOM 4346 C CA . PHE A 1 535 ? 17.524 2.020 -16.526 1.00 96.56 535 PHE A CA 1
ATOM 4347 C C . PHE A 1 535 ? 17.416 2.166 -15.004 1.00 96.56 535 PHE A C 1
ATOM 4349 O O . PHE A 1 535 ? 18.325 2.714 -14.395 1.00 96.56 535 PHE A O 1
ATOM 4356 N N . ASP A 1 536 ? 16.394 1.588 -14.379 1.00 94.00 536 ASP A N 1
ATOM 4357 C CA . ASP A 1 536 ? 16.180 1.625 -12.930 1.00 94.00 536 ASP A CA 1
ATOM 4358 C C . ASP A 1 536 ? 17.323 0.958 -12.147 1.00 94.00 536 ASP A C 1
ATOM 4360 O O . ASP A 1 536 ? 17.662 1.400 -11.056 1.00 94.00 536 ASP A O 1
ATOM 4364 N N . LEU A 1 537 ? 17.978 -0.056 -12.724 1.00 93.94 537 LEU A N 1
ATOM 4365 C CA . LEU A 1 537 ? 19.192 -0.666 -12.167 1.00 93.94 537 LEU A CA 1
ATOM 4366 C C . LEU A 1 537 ? 20.423 0.247 -12.286 1.00 93.94 537 LEU A C 1
ATOM 4368 O O . LEU A 1 537 ? 21.292 0.240 -11.416 1.00 93.94 537 LEU A O 1
ATOM 4372 N N . PHE A 1 538 ? 20.540 0.992 -13.386 1.00 96.19 538 PHE A N 1
ATOM 4373 C CA . PHE A 1 538 ? 21.659 1.899 -13.653 1.00 96.19 538 PHE A CA 1
ATOM 4374 C C . PHE A 1 538 ? 21.572 3.205 -12.840 1.00 96.19 538 PHE A C 1
ATOM 4376 O O . PHE A 1 538 ? 22.597 3.790 -12.458 1.00 96.19 538 PHE A O 1
ATOM 4383 N N . MET A 1 539 ? 20.351 3.676 -12.599 1.00 96.50 539 MET A N 1
ATOM 4384 C CA . MET A 1 539 ? 20.065 4.920 -11.897 1.00 96.50 539 MET A CA 1
ATOM 4385 C C . MET A 1 539 ? 20.148 4.741 -10.370 1.00 96.50 539 MET A C 1
ATOM 4387 O O . MET A 1 539 ? 19.808 3.677 -9.863 1.00 96.50 539 MET A O 1
ATOM 4391 N N . PRO A 1 540 ? 20.584 5.767 -9.613 1.00 97.12 540 PRO A N 1
ATOM 4392 C CA . PRO A 1 540 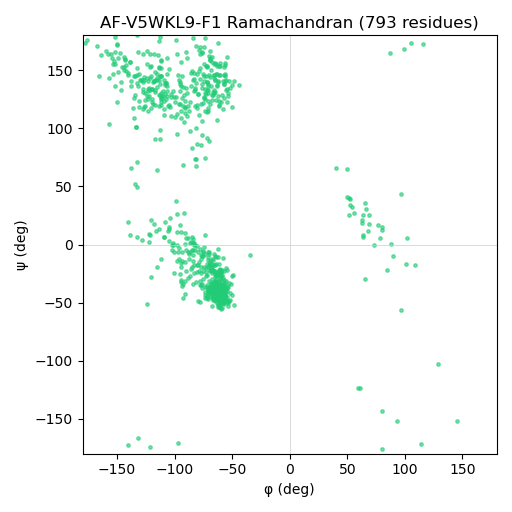? 20.501 5.747 -8.153 1.00 97.12 540 PRO A CA 1
ATOM 4393 C C . PRO A 1 540 ? 19.060 5.633 -7.644 1.00 97.12 540 PRO A C 1
ATOM 4395 O O . PRO A 1 540 ? 18.129 6.103 -8.301 1.00 97.12 540 PRO A O 1
ATOM 4398 N N . GLY A 1 541 ? 18.910 5.119 -6.424 1.00 96.88 541 GLY A N 1
ATOM 4399 C CA . GLY A 1 541 ? 17.636 4.972 -5.725 1.00 96.88 541 GLY A CA 1
ATOM 4400 C C . GLY A 1 541 ? 17.213 3.530 -5.493 1.00 96.88 541 GLY A C 1
ATOM 4401 O O . GLY A 1 541 ? 17.986 2.594 -5.703 1.00 96.88 541 GLY A O 1
ATOM 4402 N N . ILE A 1 542 ? 15.983 3.385 -5.009 1.00 97.56 542 ILE A N 1
ATOM 4403 C CA . ILE A 1 542 ? 15.389 2.104 -4.624 1.00 97.56 542 ILE A CA 1
ATOM 4404 C C . ILE A 1 542 ? 14.249 1.816 -5.600 1.00 97.56 542 ILE A C 1
ATOM 4406 O O . ILE A 1 542 ? 13.160 2.375 -5.433 1.00 97.56 542 ILE A O 1
ATOM 4410 N N . PRO A 1 543 ? 14.469 0.983 -6.630 1.00 96.94 543 PRO A N 1
ATOM 4411 C CA . PRO A 1 543 ? 13.420 0.662 -7.577 1.00 96.94 543 PRO A CA 1
ATOM 4412 C C . PRO A 1 543 ? 12.303 -0.132 -6.901 1.00 96.94 543 PRO A C 1
ATOM 4414 O O . PRO A 1 543 ? 12.547 -1.152 -6.241 1.00 96.94 543 PRO A O 1
ATOM 4417 N N . MET A 1 544 ? 11.079 0.346 -7.097 1.00 96.88 544 MET A N 1
ATOM 4418 C CA . MET A 1 544 ? 9.853 -0.321 -6.693 1.00 96.88 544 MET A CA 1
ATOM 4419 C C . MET A 1 544 ? 9.116 -0.836 -7.924 1.00 96.88 544 MET A C 1
ATOM 4421 O O . MET A 1 544 ? 8.773 -0.071 -8.825 1.00 96.88 544 MET A O 1
ATOM 4425 N N . ASP A 1 545 ? 8.851 -2.138 -7.928 1.00 97.00 545 ASP A N 1
ATOM 4426 C CA . ASP A 1 545 ? 7.953 -2.761 -8.892 1.00 97.00 545 ASP A CA 1
ATOM 4427 C C . ASP A 1 545 ? 6.542 -2.872 -8.302 1.00 97.00 545 ASP A C 1
ATOM 4429 O O . ASP A 1 545 ? 6.366 -2.980 -7.088 1.00 97.00 545 ASP A O 1
ATOM 4433 N N . PHE A 1 546 ? 5.542 -2.965 -9.175 1.00 97.44 546 PHE A N 1
ATOM 4434 C CA . PHE A 1 546 ? 4.180 -3.342 -8.805 1.00 97.44 546 PHE A CA 1
ATOM 4435 C C . PHE A 1 546 ? 3.856 -4.711 -9.394 1.00 97.44 546 PHE A C 1
ATOM 4437 O O . PHE A 1 546 ? 4.071 -4.941 -10.589 1.00 97.44 546 PHE A O 1
ATOM 4444 N N . LEU A 1 547 ? 3.338 -5.633 -8.577 1.00 98.00 547 LEU A N 1
ATOM 4445 C CA . LEU A 1 547 ? 3.112 -7.012 -9.022 1.00 98.00 547 LEU A CA 1
ATOM 4446 C C . LEU A 1 547 ? 2.184 -7.087 -10.239 1.00 98.00 547 LEU A C 1
ATOM 4448 O O . LEU A 1 547 ? 2.438 -7.871 -11.151 1.00 98.00 547 LEU A O 1
ATOM 4452 N N . GLN A 1 548 ? 1.142 -6.262 -10.281 1.00 97.06 548 GLN A N 1
ATOM 4453 C CA . GLN A 1 548 ? 0.174 -6.219 -11.372 1.00 97.06 548 GLN A CA 1
ATOM 4454 C C . GLN A 1 548 ? 0.869 -5.888 -12.691 1.00 97.06 548 GLN A C 1
ATOM 4456 O O . GLN A 1 548 ? 0.646 -6.581 -13.683 1.00 97.06 548 GLN A O 1
ATOM 4461 N N . SER A 1 549 ? 1.786 -4.921 -12.685 1.00 95.88 549 SER A N 1
ATOM 4462 C CA . SER A 1 549 ? 2.604 -4.603 -13.855 1.00 95.88 549 SER A CA 1
ATOM 4463 C C . SER A 1 549 ? 3.502 -5.765 -14.241 1.00 95.88 549 SER A C 1
ATOM 4465 O O . SER A 1 549 ? 3.468 -6.177 -15.390 1.00 95.88 549 SER A O 1
ATOM 4467 N N . ASN A 1 550 ? 4.224 -6.375 -13.297 1.00 95.81 550 ASN A N 1
ATOM 4468 C CA . ASN A 1 550 ? 5.105 -7.521 -13.580 1.00 95.81 550 ASN A CA 1
ATOM 4469 C C . ASN A 1 550 ? 4.362 -8.741 -14.151 1.00 95.81 550 ASN A C 1
ATOM 4471 O O . ASN A 1 550 ? 4.957 -9.602 -14.797 1.00 95.81 550 ASN A O 1
ATOM 4475 N N . MET A 1 551 ? 3.072 -8.853 -13.841 1.00 96.00 551 MET A N 1
ATOM 4476 C CA . MET A 1 551 ? 2.202 -9.961 -14.228 1.00 96.00 551 MET A CA 1
ATOM 4477 C C . MET A 1 551 ? 1.297 -9.617 -15.424 1.00 96.00 551 MET A C 1
ATOM 4479 O O . MET A 1 551 ? 0.509 -10.464 -15.840 1.00 96.00 551 MET A O 1
ATOM 4483 N N . HIS A 1 552 ? 1.383 -8.391 -15.960 1.00 95.44 552 HIS A N 1
ATOM 4484 C CA . HIS A 1 552 ? 0.500 -7.836 -17.004 1.00 95.44 552 HIS A CA 1
ATOM 4485 C C . HIS A 1 552 ? -0.996 -7.899 -16.655 1.00 95.44 552 HIS A C 1
ATOM 4487 O O . HIS A 1 552 ? -1.858 -8.039 -17.531 1.00 95.44 552 HIS A O 1
ATOM 4493 N N . VAL A 1 553 ? -1.303 -7.776 -15.366 1.00 96.00 553 VAL A N 1
ATOM 4494 C CA . VAL A 1 553 ? -2.657 -7.818 -14.810 1.00 96.00 553 VAL A CA 1
ATOM 4495 C C . VAL A 1 553 ? -3.234 -6.399 -14.781 1.00 96.00 553 VAL A C 1
ATOM 4497 O O . VAL A 1 553 ? -2.533 -5.473 -14.370 1.00 96.00 553 VAL A O 1
ATOM 4500 N N . PRO A 1 554 ? -4.497 -6.196 -15.205 1.00 95.50 554 PRO A N 1
ATOM 4501 C CA . PRO A 1 554 ? -5.155 -4.897 -15.116 1.00 95.50 554 PRO A CA 1
ATOM 4502 C C . PRO A 1 554 ? -5.178 -4.331 -13.692 1.00 95.50 554 PRO A C 1
ATOM 4504 O O . PRO A 1 554 ? -5.182 -5.070 -12.708 1.00 95.50 554 PRO A O 1
ATOM 4507 N N . TRP A 1 555 ? -5.263 -3.007 -13.597 1.00 95.62 555 TRP A N 1
ATOM 4508 C CA . TRP A 1 555 ? -5.417 -2.295 -12.335 1.00 95.62 555 TRP A CA 1
ATOM 4509 C C . TRP A 1 555 ? -6.270 -1.042 -12.528 1.00 95.62 555 TRP A C 1
ATOM 4511 O O . TRP A 1 555 ? -6.142 -0.355 -13.537 1.00 95.62 555 TRP A O 1
ATOM 4521 N N . SER A 1 556 ? -7.152 -0.770 -11.571 1.00 93.88 556 SER A N 1
ATOM 4522 C CA . SER A 1 556 ? -8.084 0.363 -11.562 1.00 93.88 556 SER A CA 1
ATOM 4523 C C . SER A 1 556 ? -8.551 0.613 -10.137 1.00 93.88 556 SER A C 1
ATOM 4525 O O . SER A 1 556 ? -8.366 -0.252 -9.279 1.00 93.88 556 SER A O 1
ATOM 4527 N N . PHE A 1 557 ? -9.185 1.762 -9.898 1.00 91.19 557 PHE A N 1
ATOM 4528 C CA . PHE A 1 557 ? -9.888 2.042 -8.650 1.00 91.19 557 PHE A CA 1
ATOM 4529 C C . PHE A 1 557 ? -10.939 0.974 -8.346 1.00 91.19 557 PHE A C 1
ATOM 4531 O O . PHE A 1 557 ? -11.724 0.610 -9.225 1.00 91.19 557 PHE A O 1
ATOM 4538 N N . ILE A 1 558 ? -10.950 0.483 -7.106 1.00 91.56 558 ILE A N 1
ATOM 4539 C CA . ILE A 1 558 ? -11.894 -0.529 -6.629 1.00 91.56 558 ILE A CA 1
ATOM 4540 C C . ILE A 1 558 ? -12.485 -0.041 -5.315 1.00 91.56 558 ILE A C 1
ATOM 4542 O O . ILE A 1 558 ? -11.755 0.113 -4.337 1.00 91.56 558 ILE A O 1
ATOM 4546 N N . ARG A 1 559 ? -13.807 0.153 -5.290 1.00 92.44 559 ARG A N 1
ATOM 4547 C CA . ARG A 1 559 ? -14.551 0.484 -4.072 1.00 92.44 559 ARG A CA 1
ATOM 4548 C C . ARG A 1 559 ? -16.022 0.112 -4.191 1.00 92.44 559 ARG A C 1
ATOM 4550 O O . ARG A 1 559 ? -16.786 0.802 -4.856 1.00 92.44 559 ARG A O 1
ATOM 4557 N N . ASN A 1 560 ? -16.443 -0.986 -3.567 1.00 94.19 560 ASN A N 1
ATOM 4558 C CA . ASN A 1 560 ? -17.832 -1.467 -3.686 1.00 94.19 560 ASN A CA 1
ATOM 4559 C C . ASN A 1 560 ? -18.785 -0.902 -2.613 1.00 94.19 560 ASN A C 1
ATOM 4561 O O . ASN A 1 560 ? -19.940 -1.322 -2.534 1.00 94.19 560 ASN A O 1
ATOM 4565 N N . THR A 1 561 ? -18.306 0.026 -1.786 1.00 92.75 561 THR A N 1
ATOM 4566 C CA . THR A 1 561 ? -19.023 0.582 -0.632 1.00 92.75 561 THR A CA 1
ATOM 4567 C C . THR A 1 561 ? -19.782 1.874 -0.931 1.00 92.75 561 THR A C 1
ATOM 4569 O O . THR A 1 561 ? -20.651 2.256 -0.145 1.00 92.75 561 THR A O 1
ATOM 4572 N N . ASP A 1 562 ? -19.480 2.530 -2.057 1.00 91.62 562 ASP A N 1
ATOM 4573 C CA . ASP A 1 562 ? -20.086 3.803 -2.446 1.00 91.62 562 ASP A CA 1
ATOM 4574 C C . ASP A 1 562 ? -21.588 3.680 -2.719 1.00 91.62 562 ASP A C 1
ATOM 4576 O O . ASP A 1 562 ? -22.051 2.755 -3.394 1.00 91.62 562 ASP A O 1
ATOM 4580 N N . ARG A 1 563 ? -22.343 4.702 -2.305 1.00 91.44 563 ARG A N 1
ATOM 4581 C CA . ARG A 1 563 ? -23.730 4.919 -2.734 1.00 91.44 563 ARG A CA 1
ATOM 4582 C C . ARG A 1 563 ? -23.900 6.300 -3.340 1.00 91.44 563 ARG A C 1
ATOM 4584 O O . ARG A 1 563 ? -24.393 6.418 -4.460 1.00 91.44 563 ARG A O 1
ATOM 4591 N N . ARG A 1 564 ? -23.460 7.345 -2.634 1.00 88.38 564 ARG A N 1
ATOM 4592 C CA . ARG A 1 564 ? -23.632 8.740 -3.067 1.00 88.38 564 ARG A CA 1
ATOM 4593 C C . ARG A 1 564 ? -22.882 9.035 -4.362 1.00 88.38 564 ARG A C 1
ATOM 4595 O O . ARG A 1 564 ? -23.426 9.687 -5.248 1.00 88.38 564 ARG A O 1
ATOM 4602 N N . TRP A 1 565 ? -21.649 8.545 -4.467 1.00 90.38 565 TRP A N 1
ATOM 4603 C CA . TRP A 1 565 ? -20.750 8.833 -5.587 1.00 90.38 565 TRP A CA 1
ATOM 4604 C C . TRP A 1 565 ? -20.513 7.638 -6.514 1.00 90.38 565 TRP A C 1
ATOM 4606 O O . TRP A 1 565 ? -19.731 7.752 -7.452 1.00 90.38 565 TRP A O 1
ATOM 4616 N N . ALA A 1 566 ? -21.220 6.521 -6.314 1.00 93.88 566 ALA A N 1
ATOM 4617 C CA . ALA A 1 566 ? -20.960 5.257 -7.006 1.00 93.88 566 ALA A CA 1
ATOM 4618 C C . ALA A 1 566 ? -20.925 5.400 -8.540 1.00 93.88 566 ALA A C 1
ATOM 4620 O O . ALA A 1 566 ? -19.975 4.973 -9.194 1.00 93.88 566 ALA A O 1
ATOM 4621 N N . ALA A 1 567 ? -21.933 6.066 -9.118 1.00 95.31 567 ALA A N 1
ATOM 4622 C CA . ALA A 1 567 ? -22.013 6.280 -10.563 1.00 95.31 567 ALA A CA 1
ATOM 4623 C C . ALA A 1 567 ? -20.879 7.180 -11.087 1.00 95.31 567 ALA A C 1
ATOM 4625 O O . ALA A 1 567 ? -20.307 6.889 -12.137 1.00 95.31 567 ALA A O 1
ATOM 4626 N N . LYS A 1 568 ? -20.526 8.237 -10.340 1.00 94.50 568 LYS A N 1
ATOM 4627 C CA . LYS A 1 568 ? -19.408 9.136 -10.664 1.00 94.50 568 LYS A CA 1
ATOM 4628 C C . LYS A 1 568 ? -18.093 8.368 -10.692 1.00 94.50 568 LYS A C 1
ATOM 4630 O O . LYS A 1 568 ? -17.414 8.394 -11.713 1.00 94.50 568 LYS A O 1
ATOM 4635 N N . VAL A 1 569 ? -17.781 7.645 -9.619 1.00 92.31 569 VAL A N 1
ATOM 4636 C CA . VAL A 1 569 ? -16.531 6.886 -9.481 1.00 92.31 569 VAL A CA 1
ATOM 4637 C C . VAL A 1 569 ? -16.409 5.826 -10.582 1.00 92.31 569 VAL A C 1
ATOM 4639 O O . VAL A 1 569 ? -15.371 5.735 -11.228 1.00 92.31 569 VAL A O 1
ATOM 4642 N N . MET A 1 570 ? -17.481 5.079 -10.882 1.00 95.12 570 MET A N 1
ATOM 4643 C CA . MET A 1 570 ? -17.501 4.163 -12.034 1.00 95.12 570 MET A CA 1
ATOM 4644 C C . MET A 1 570 ? -17.190 4.894 -13.349 1.00 95.12 570 MET A C 1
ATOM 4646 O O . MET A 1 570 ? -16.449 4.388 -14.190 1.00 95.12 570 MET A O 1
ATOM 4650 N N . SER A 1 571 ? -17.778 6.073 -13.551 1.00 94.75 571 SER A N 1
ATOM 4651 C CA . SER A 1 571 ? -17.648 6.817 -14.804 1.00 94.75 571 SER A CA 1
ATOM 4652 C C . SER A 1 571 ? -16.271 7.453 -15.019 1.00 94.75 571 SER A C 1
ATOM 4654 O O . SER A 1 571 ? -15.886 7.687 -16.164 1.00 94.75 571 SER A O 1
ATOM 4656 N N . GLU A 1 572 ? -15.513 7.703 -13.949 1.00 93.12 572 GLU A N 1
ATOM 4657 C CA . GLU A 1 572 ? -14.141 8.224 -14.020 1.00 93.12 572 GLU A CA 1
ATOM 4658 C C . GLU A 1 572 ? -13.169 7.206 -14.633 1.00 93.12 572 GLU A C 1
ATOM 4660 O O . GLU A 1 572 ? -12.175 7.594 -15.241 1.00 93.12 572 GLU A O 1
ATOM 4665 N N . GLU A 1 573 ? -13.511 5.918 -14.590 1.00 94.44 573 GLU A N 1
ATOM 4666 C CA . GLU A 1 573 ? -12.748 4.827 -15.207 1.00 94.44 573 GLU A CA 1
ATOM 4667 C C . GLU A 1 573 ? -13.223 4.529 -16.652 1.00 94.44 573 GLU A C 1
ATOM 4669 O O . GLU A 1 573 ? -13.100 3.415 -17.162 1.00 94.44 573 GLU A O 1
ATOM 4674 N N . ALA A 1 574 ? -13.780 5.526 -17.358 1.00 93.19 574 ALA A N 1
ATOM 4675 C CA . ALA A 1 574 ? -14.390 5.354 -18.686 1.00 93.19 574 ALA A CA 1
ATOM 4676 C C . ALA A 1 574 ? -13.458 4.795 -19.775 1.00 93.19 574 ALA A C 1
ATOM 4678 O O . ALA A 1 574 ? -13.943 4.173 -20.725 1.00 93.19 574 ALA A O 1
ATOM 4679 N N . TYR A 1 575 ? -12.148 5.013 -19.647 1.00 96.38 575 TYR A N 1
ATOM 4680 C CA . TYR A 1 575 ? -11.141 4.536 -20.599 1.00 96.38 575 TYR A CA 1
ATOM 4681 C C . TYR A 1 575 ? -10.461 3.233 -20.175 1.00 96.38 575 TYR A C 1
ATOM 4683 O O . TYR A 1 575 ? -9.759 2.619 -20.980 1.00 96.38 575 TYR A O 1
ATOM 4691 N N . PHE A 1 576 ? -10.735 2.743 -18.964 1.00 97.00 576 PHE A N 1
ATOM 4692 C CA . PHE A 1 576 ? -10.134 1.523 -18.434 1.00 97.00 576 PHE A CA 1
ATOM 4693 C C . PHE A 1 576 ? -10.278 0.339 -19.396 1.00 97.00 576 PHE A C 1
ATOM 4695 O O . PHE A 1 576 ? -9.303 -0.326 -19.744 1.00 97.00 576 PHE A O 1
ATOM 4702 N N . LEU A 1 577 ? -11.487 0.129 -19.922 1.00 97.25 577 LEU A N 1
ATOM 4703 C CA . LEU A 1 577 ? -11.780 -0.970 -20.844 1.00 97.25 577 LEU A CA 1
ATOM 4704 C C . LEU A 1 577 ? -11.020 -0.864 -22.169 1.00 97.25 577 LEU A C 1
ATOM 4706 O O . LEU A 1 577 ? -10.802 -1.892 -22.806 1.00 97.25 577 LEU A O 1
ATOM 4710 N N . ASP A 1 578 ? -10.687 0.339 -22.645 1.00 97.38 578 ASP A N 1
ATOM 4711 C CA . ASP A 1 578 ? -9.918 0.533 -23.883 1.00 97.38 578 ASP A CA 1
ATOM 4712 C C . ASP A 1 578 ? -8.469 0.081 -23.699 1.00 97.38 578 ASP A C 1
ATOM 4714 O O . ASP A 1 578 ? -7.919 -0.601 -24.565 1.00 97.38 578 ASP A O 1
ATOM 4718 N N . TRP A 1 579 ? -7.893 0.412 -22.544 1.00 97.31 579 TRP A N 1
ATOM 4719 C CA . TRP A 1 579 ? -6.499 0.138 -22.222 1.00 97.31 579 TRP A CA 1
ATOM 4720 C C . TRP A 1 579 ? -6.221 -1.302 -21.823 1.00 97.31 579 TRP A C 1
ATOM 4722 O O . TRP A 1 579 ? -5.131 -1.782 -22.093 1.00 97.31 579 TRP A O 1
ATOM 4732 N N . VAL A 1 580 ? -7.163 -2.005 -21.191 1.00 95.25 580 VAL A N 1
ATOM 4733 C CA . VAL A 1 580 ? -6.838 -3.294 -20.545 1.00 95.25 580 VAL A CA 1
ATOM 4734 C C . VAL A 1 580 ? -7.533 -4.508 -21.156 1.00 95.25 580 VAL A C 1
ATOM 4736 O O . VAL A 1 580 ? -7.074 -5.635 -20.964 1.00 95.25 580 VAL A O 1
ATOM 4739 N N . LEU A 1 581 ? -8.628 -4.318 -21.903 1.00 95.88 581 LEU A N 1
ATOM 4740 C CA . LEU A 1 581 ? -9.415 -5.430 -22.441 1.00 95.88 581 LEU A CA 1
ATOM 4741 C C . LEU A 1 581 ? -9.259 -5.609 -23.950 1.00 95.88 581 LEU A C 1
ATOM 4743 O O . LEU A 1 581 ? -9.344 -4.671 -24.743 1.00 95.88 581 LEU A O 1
ATOM 4747 N N . THR A 1 582 ? -9.163 -6.875 -24.346 1.00 95.75 582 THR A N 1
ATOM 4748 C CA . THR A 1 582 ? -9.366 -7.342 -25.720 1.00 95.75 582 THR A CA 1
ATOM 4749 C C . THR A 1 582 ? -10.702 -8.079 -25.821 1.00 95.75 582 THR A C 1
ATOM 4751 O O . THR A 1 582 ? -11.227 -8.556 -24.814 1.00 95.75 582 THR A O 1
ATOM 4754 N N . GLU A 1 583 ? -11.245 -8.234 -27.033 1.00 96.44 583 GLU A N 1
ATOM 4755 C CA . GLU A 1 583 ? -12.453 -9.053 -27.251 1.00 96.44 583 GLU A CA 1
ATOM 4756 C C . GLU A 1 583 ? -12.245 -10.506 -26.791 1.00 96.44 583 GLU A C 1
ATOM 4758 O O . GLU A 1 583 ? -13.147 -11.126 -26.231 1.00 96.44 583 GLU A O 1
ATOM 4763 N N . ASN A 1 584 ? -11.029 -11.045 -26.959 1.00 95.38 584 ASN A N 1
ATOM 4764 C CA . ASN A 1 584 ? -10.692 -12.384 -26.481 1.00 95.38 584 ASN A CA 1
ATOM 4765 C C . ASN A 1 584 ? -10.777 -12.478 -24.951 1.00 95.38 584 ASN A C 1
ATOM 4767 O O . ASN A 1 584 ? -11.423 -13.389 -24.436 1.00 95.38 584 ASN A O 1
ATOM 4771 N N . LEU A 1 585 ? -10.191 -11.520 -24.225 1.00 95.06 585 LEU A N 1
ATOM 4772 C CA . LEU A 1 585 ? -10.266 -11.504 -22.766 1.00 95.06 585 LEU A CA 1
ATOM 4773 C C . LEU A 1 585 ? -11.709 -11.296 -22.293 1.00 95.06 585 LEU A C 1
ATOM 4775 O O . LEU A 1 585 ? -12.192 -12.061 -21.462 1.00 95.06 585 LEU A O 1
ATOM 4779 N N . PHE A 1 586 ? -12.430 -10.334 -22.879 1.00 97.69 586 PHE A N 1
ATOM 4780 C CA . PHE A 1 586 ? -13.836 -10.089 -22.553 1.00 97.69 586 PHE A CA 1
ATOM 4781 C C . PHE A 1 586 ? -14.723 -11.310 -22.824 1.00 97.69 586 PHE A C 1
ATOM 4783 O O . PHE A 1 586 ? -15.719 -11.488 -22.135 1.00 97.69 586 PHE A O 1
ATOM 4790 N N . SER A 1 587 ? -14.371 -12.193 -23.763 1.00 96.75 587 SER A N 1
ATOM 4791 C CA . SER A 1 587 ? -15.144 -13.415 -24.024 1.00 96.75 587 SER A CA 1
ATOM 4792 C C . SER A 1 587 ? -15.053 -14.477 -22.917 1.00 96.75 587 SER A C 1
ATOM 4794 O O . SER A 1 587 ? -15.930 -15.334 -22.851 1.00 96.75 587 SER A O 1
ATOM 4796 N N . ARG A 1 588 ? -14.055 -14.421 -22.018 1.00 96.44 588 ARG A N 1
ATOM 4797 C CA . ARG A 1 588 ? -13.914 -15.386 -20.910 1.00 96.44 588 ARG 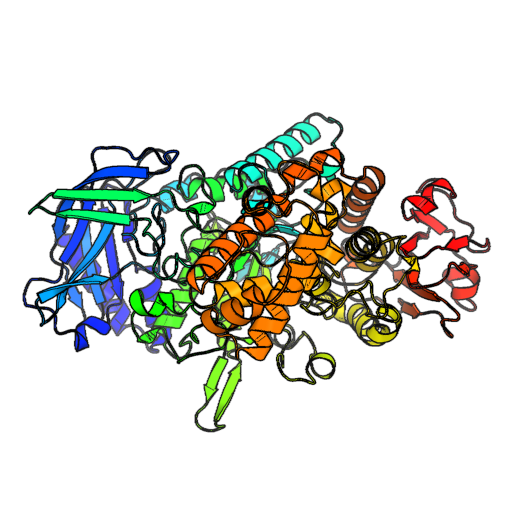A CA 1
ATOM 4798 C C . ARG A 1 588 ? -15.080 -15.238 -19.923 1.00 96.44 588 ARG A C 1
ATOM 4800 O O . ARG A 1 588 ? -15.385 -14.124 -19.510 1.00 96.44 588 ARG A O 1
ATOM 4807 N N . ASP A 1 589 ? -15.712 -16.336 -19.505 1.00 95.75 589 ASP A N 1
ATOM 4808 C CA . ASP A 1 589 ? -16.950 -16.308 -18.696 1.00 95.75 589 ASP A CA 1
ATOM 4809 C C . ASP A 1 589 ? -16.823 -15.538 -17.374 1.00 95.75 589 ASP A C 1
ATOM 4811 O O . ASP A 1 589 ? -17.753 -14.849 -16.960 1.00 95.75 589 ASP A O 1
ATOM 4815 N N . TRP A 1 590 ? -15.656 -15.621 -16.735 1.00 95.31 590 TRP A N 1
ATOM 4816 C CA . TRP A 1 590 ? -15.377 -14.964 -15.459 1.00 95.31 590 TRP A CA 1
ATOM 4817 C C . TRP A 1 590 ? -15.156 -13.446 -15.592 1.00 95.31 590 TRP A C 1
ATOM 4819 O O . TRP A 1 590 ? -15.372 -12.706 -14.635 1.00 95.31 590 TRP A O 1
ATOM 4829 N N . VAL A 1 591 ? -14.772 -12.958 -16.777 1.00 97.62 591 VAL A N 1
ATOM 4830 C CA . VAL A 1 591 ? -14.525 -11.532 -17.032 1.00 97.62 591 VAL A CA 1
ATOM 4831 C C . VAL A 1 591 ? -15.857 -10.798 -17.142 1.00 97.62 591 VAL A C 1
ATOM 4833 O O . VAL A 1 591 ? -16.667 -11.130 -18.008 1.00 97.62 591 VAL A O 1
ATOM 4836 N N . PHE A 1 592 ? -16.078 -9.787 -16.296 1.00 97.69 592 PHE A N 1
ATOM 4837 C CA . PHE A 1 592 ? -17.313 -8.991 -16.268 1.00 97.69 592 PHE A CA 1
ATOM 4838 C C . PHE A 1 592 ? -18.599 -9.833 -16.175 1.00 97.69 592 PHE A C 1
ATOM 4840 O O . PHE A 1 592 ? -19.597 -9.557 -16.844 1.00 97.69 592 PHE A O 1
ATOM 4847 N N . SER A 1 593 ? -18.562 -10.912 -15.387 1.00 98.12 593 SER A N 1
ATOM 4848 C CA . SER A 1 593 ? -19.662 -11.880 -15.295 1.00 98.12 593 SER A CA 1
ATOM 4849 C C . SER A 1 593 ? -20.983 -11.251 -14.825 1.00 98.12 593 SER A C 1
ATOM 4851 O O . SER A 1 593 ? -22.044 -11.578 -15.369 1.00 98.12 593 SER A O 1
ATOM 4853 N N . ARG A 1 594 ? -20.941 -10.297 -13.882 1.00 98.19 594 ARG A N 1
ATOM 4854 C CA . ARG A 1 594 ? -22.141 -9.614 -13.371 1.00 98.19 594 ARG A CA 1
ATOM 4855 C C . ARG A 1 594 ? -22.702 -8.663 -14.412 1.00 98.19 594 ARG A C 1
ATOM 4857 O O . ARG A 1 594 ? -23.903 -8.684 -14.683 1.00 98.19 594 ARG A O 1
ATOM 4864 N N . LEU A 1 595 ? -21.846 -7.876 -15.062 1.00 97.88 595 LEU A N 1
ATOM 4865 C CA . LEU A 1 595 ? -22.288 -6.985 -16.134 1.00 97.88 595 LEU A CA 1
ATOM 4866 C C . LEU A 1 595 ? -22.830 -7.770 -17.338 1.00 97.88 595 LEU A C 1
ATOM 4868 O O . LEU A 1 595 ? -23.873 -7.416 -17.891 1.00 97.88 595 LEU A O 1
ATOM 4872 N N . LYS A 1 596 ? -22.225 -8.900 -17.704 1.00 98.12 596 LYS A N 1
ATOM 4873 C CA . LYS A 1 596 ? -22.784 -9.796 -18.729 1.00 98.12 596 LYS A CA 1
ATOM 4874 C C . LYS A 1 596 ? -24.177 -10.294 -18.356 1.00 98.12 596 LYS A C 1
ATOM 4876 O O . LYS A 1 596 ? -25.075 -10.252 -19.198 1.00 98.12 596 LYS A O 1
ATOM 4881 N N . ALA A 1 597 ? -24.393 -10.677 -17.096 1.00 97.62 597 ALA A N 1
ATOM 4882 C CA . ALA A 1 597 ? -25.715 -11.060 -16.597 1.00 97.62 597 ALA A CA 1
ATOM 4883 C C . ALA A 1 597 ? -26.738 -9.908 -16.661 1.00 97.62 597 ALA A C 1
ATOM 4885 O O . ALA A 1 597 ? -27.936 -10.153 -16.800 1.00 97.62 597 ALA A O 1
ATOM 4886 N N . ARG A 1 598 ? -26.275 -8.652 -16.639 1.00 96.44 598 ARG A N 1
ATOM 4887 C CA . ARG A 1 598 ? -27.087 -7.442 -16.858 1.00 96.44 598 ARG A CA 1
ATOM 4888 C C . ARG A 1 598 ? -27.302 -7.079 -18.330 1.00 96.44 598 ARG A C 1
ATOM 4890 O O . ARG A 1 598 ? -27.898 -6.046 -18.602 1.00 96.44 598 ARG A O 1
ATOM 4897 N N . GLY A 1 599 ? -26.851 -7.895 -19.281 1.00 96.88 599 GLY A N 1
ATOM 4898 C CA . GLY A 1 599 ? -27.110 -7.695 -20.712 1.00 96.88 599 GLY A CA 1
ATOM 4899 C C . GLY A 1 599 ? -25.950 -7.094 -21.511 1.00 96.88 599 GLY A C 1
ATOM 4900 O O . GLY A 1 599 ? -26.118 -6.834 -22.705 1.00 96.88 599 GLY A O 1
ATOM 4901 N N . PHE A 1 600 ? -24.768 -6.906 -20.913 1.00 97.69 600 PHE A N 1
ATOM 4902 C CA . PHE A 1 600 ? -23.556 -6.495 -21.633 1.00 97.69 600 PHE A CA 1
ATOM 4903 C C . PHE A 1 600 ? -22.882 -7.686 -22.334 1.00 97.69 600 PHE A C 1
ATOM 4905 O O . PHE A 1 600 ? -21.982 -8.320 -21.799 1.00 97.69 600 PHE A O 1
ATOM 4912 N N . SER A 1 601 ? -23.318 -7.999 -23.553 1.00 96.06 601 SER A N 1
ATOM 4913 C CA . SER A 1 601 ? -22.831 -9.125 -24.364 1.00 96.06 601 SER A CA 1
ATOM 4914 C C . SER A 1 601 ? -21.642 -8.801 -25.276 1.00 96.06 601 SER A C 1
ATOM 4916 O O . SER A 1 601 ? -21.155 -9.701 -25.956 1.00 96.06 601 SER A O 1
ATOM 4918 N N . SER A 1 602 ? -21.200 -7.542 -25.359 1.00 97.56 602 SER A N 1
ATOM 4919 C CA . SER A 1 602 ? -20.052 -7.137 -26.181 1.00 97.56 602 SER A CA 1
ATOM 4920 C C . SER A 1 602 ? -19.189 -6.095 -25.472 1.00 97.56 602 SER A C 1
ATOM 4922 O O . SER A 1 602 ? -19.712 -5.224 -24.768 1.00 97.56 602 SER A O 1
ATOM 4924 N N . LEU A 1 603 ? -17.873 -6.150 -25.696 1.00 97.81 603 LEU A N 1
ATOM 4925 C CA . LEU A 1 603 ? -16.932 -5.181 -25.135 1.00 97.81 603 LEU A CA 1
ATOM 4926 C C . LEU A 1 603 ? -17.202 -3.774 -25.678 1.00 97.81 603 LEU A C 1
ATOM 4928 O O . LEU A 1 603 ? -17.200 -2.805 -24.921 1.00 97.81 603 LEU A O 1
ATOM 4932 N N . GLN A 1 604 ? -17.496 -3.654 -26.978 1.00 97.56 604 GLN A N 1
ATOM 4933 C CA . GLN A 1 604 ? -17.862 -2.377 -27.594 1.00 97.56 604 GLN A CA 1
ATOM 4934 C C . GLN A 1 604 ? -19.128 -1.769 -26.969 1.00 97.56 604 GLN A C 1
ATOM 4936 O O . GLN A 1 604 ? -19.166 -0.563 -26.715 1.00 97.56 604 GLN A O 1
ATOM 4941 N N . GLY A 1 605 ? -20.150 -2.587 -26.697 1.00 97.69 605 GLY A N 1
ATOM 4942 C CA . GLY A 1 605 ? -21.377 -2.139 -26.042 1.00 97.69 605 GLY A CA 1
ATOM 4943 C C . GLY A 1 605 ? -21.122 -1.618 -24.630 1.00 97.69 605 GLY A C 1
ATOM 4944 O O . GLY A 1 605 ? -21.585 -0.528 -24.293 1.00 97.69 605 GLY A O 1
ATOM 4945 N N . LEU A 1 606 ? -20.316 -2.337 -23.840 1.00 97.88 606 LEU A N 1
ATOM 4946 C CA . LEU A 1 606 ? -19.924 -1.898 -22.499 1.00 97.88 606 LEU A CA 1
ATOM 4947 C C . LEU A 1 606 ? -19.091 -0.604 -22.539 1.00 97.88 606 LEU A C 1
ATOM 4949 O O . LEU A 1 606 ? -19.417 0.346 -21.832 1.00 97.88 606 LEU A O 1
ATOM 4953 N N . ARG A 1 607 ? -18.085 -0.504 -23.422 1.00 97.62 607 ARG A N 1
ATOM 4954 C CA . ARG A 1 607 ? -17.290 0.727 -23.624 1.00 97.62 607 ARG A CA 1
ATOM 4955 C C . ARG A 1 607 ? -18.169 1.931 -23.943 1.00 97.62 607 ARG A C 1
ATOM 4957 O O . ARG A 1 607 ? -18.023 2.989 -23.333 1.00 97.62 607 ARG A O 1
ATOM 4964 N N . ARG A 1 608 ? -19.103 1.774 -24.887 1.00 97.56 608 ARG A N 1
ATOM 4965 C CA . ARG A 1 608 ? -20.027 2.849 -25.268 1.00 97.56 608 ARG A CA 1
ATOM 4966 C C . ARG A 1 608 ? -20.903 3.264 -24.090 1.00 97.56 608 ARG A C 1
ATOM 4968 O O . ARG A 1 608 ? -21.119 4.461 -23.911 1.00 97.56 608 ARG A O 1
ATOM 4975 N N . PHE A 1 609 ? -21.376 2.308 -23.293 1.00 97.94 609 PHE A N 1
ATOM 4976 C CA . PHE A 1 609 ? -22.178 2.594 -22.109 1.00 97.94 609 PHE A CA 1
ATOM 4977 C C . PHE A 1 609 ? -21.404 3.422 -21.078 1.00 97.94 609 PHE A C 1
ATOM 4979 O O . PHE A 1 609 ? -21.872 4.497 -20.719 1.00 97.94 609 PHE A O 1
ATOM 4986 N N . VAL A 1 610 ? -20.212 2.986 -20.650 1.00 97.12 610 VAL A N 1
ATOM 4987 C CA . VAL A 1 610 ? -19.449 3.693 -19.598 1.00 97.12 610 VAL A CA 1
ATOM 4988 C C . VAL A 1 610 ? -19.030 5.096 -20.057 1.00 97.12 610 VAL A C 1
ATOM 4990 O O . VAL A 1 610 ? -19.181 6.061 -19.309 1.00 97.12 610 VAL A O 1
ATOM 4993 N N . LYS A 1 611 ? -18.603 5.253 -21.318 1.00 97.25 611 LYS A N 1
ATOM 4994 C CA . LYS A 1 611 ? -18.312 6.579 -21.895 1.00 97.25 611 LYS A CA 1
ATOM 4995 C C . LYS A 1 611 ? -19.551 7.472 -21.924 1.00 97.25 611 LYS A C 1
ATOM 4997 O O . LYS A 1 611 ? -19.458 8.647 -21.577 1.00 97.25 611 LYS A O 1
ATOM 5002 N N . SER A 1 612 ? -20.710 6.925 -22.299 1.00 97.56 612 SER A N 1
ATOM 5003 C CA . SER A 1 612 ? -21.974 7.674 -22.294 1.00 97.56 612 SER A CA 1
ATOM 5004 C C . SER A 1 612 ? -22.391 8.057 -20.874 1.00 97.56 612 SER A C 1
ATOM 5006 O O . SER A 1 612 ? -22.809 9.189 -20.664 1.00 97.56 612 SER A O 1
ATOM 5008 N N . LEU A 1 613 ? -22.212 7.165 -19.892 1.00 97.62 613 LEU A N 1
ATOM 5009 C CA . LEU A 1 613 ? -22.467 7.441 -18.476 1.00 97.62 613 LEU A CA 1
ATOM 5010 C C . LEU A 1 613 ? -21.636 8.631 -17.989 1.00 97.62 613 LEU A C 1
ATOM 5012 O O . LEU A 1 613 ? -22.203 9.542 -17.393 1.00 97.62 613 LEU A O 1
ATOM 5016 N N . ASN A 1 614 ? -20.337 8.665 -18.299 1.00 97.00 614 ASN A N 1
ATOM 5017 C CA . ASN A 1 614 ? -19.465 9.789 -17.948 1.00 97.00 614 ASN A CA 1
ATOM 5018 C C . ASN A 1 614 ? -19.982 11.116 -18.538 1.00 97.00 614 ASN A C 1
ATOM 5020 O O . ASN A 1 614 ? -20.204 12.078 -17.805 1.00 97.00 614 ASN A O 1
ATOM 5024 N N . HIS A 1 615 ? -20.298 11.149 -19.836 1.00 96.75 615 HIS A N 1
ATOM 5025 C CA . HIS A 1 615 ? -20.845 12.354 -20.476 1.00 96.75 615 HIS A CA 1
ATOM 5026 C C . HIS A 1 615 ? -22.199 12.775 -19.879 1.00 96.75 615 HIS A C 1
ATOM 5028 O O . HIS A 1 615 ? -22.424 13.957 -19.623 1.00 96.75 615 HIS A O 1
ATOM 5034 N N . CYS A 1 616 ? -23.104 11.825 -19.633 1.00 97.69 616 CYS A N 1
ATOM 5035 C CA . CYS A 1 616 ? -24.411 12.101 -19.040 1.00 97.69 616 CYS A CA 1
ATOM 5036 C C . CYS A 1 616 ? -24.294 12.630 -17.606 1.00 97.69 616 CYS A C 1
ATOM 5038 O O . CYS A 1 616 ? -25.033 13.544 -17.258 1.00 97.69 616 CYS A O 1
ATOM 5040 N N . LEU A 1 617 ? -23.368 12.109 -16.795 1.00 96.88 617 LEU A N 1
ATOM 5041 C CA . LEU A 1 617 ? -23.104 12.616 -15.445 1.00 96.88 617 LEU A CA 1
ATOM 5042 C C . LEU A 1 617 ? -22.527 14.030 -15.469 1.00 96.88 617 LEU A C 1
ATOM 5044 O O . LEU A 1 617 ? -22.974 14.868 -14.693 1.00 96.88 617 LEU A O 1
ATOM 5048 N N . GLN A 1 618 ? -21.600 14.327 -16.383 1.00 95.50 618 GLN A N 1
ATOM 5049 C CA . GLN A 1 618 ? -21.084 15.689 -16.557 1.00 95.50 618 GLN A CA 1
ATOM 5050 C C . GLN A 1 618 ? -22.196 16.677 -16.943 1.00 95.50 618 GLN A C 1
ATOM 5052 O O . GLN A 1 618 ? -22.277 17.757 -16.371 1.00 95.50 618 GLN A O 1
ATOM 5057 N N . LEU A 1 619 ? -23.087 16.298 -17.867 1.00 96.75 619 LEU A N 1
ATOM 5058 C CA . LEU A 1 619 ? -24.241 17.122 -18.265 1.00 96.75 619 LEU A CA 1
ATOM 5059 C C . LEU A 1 619 ? -25.308 17.258 -17.171 1.00 96.75 619 LEU A C 1
ATOM 5061 O O . LEU A 1 619 ? -26.135 18.167 -17.228 1.00 96.75 619 LEU A O 1
ATOM 5065 N N . ALA A 1 620 ? -25.328 16.325 -16.225 1.00 95.75 620 ALA A N 1
ATOM 5066 C CA . ALA A 1 620 ? -26.272 16.269 -15.121 1.00 95.75 620 ALA A CA 1
ATOM 5067 C C . ALA A 1 620 ? -25.704 16.851 -13.817 1.00 95.75 620 ALA A C 1
ATOM 5069 O O . ALA A 1 620 ? -26.306 16.632 -12.771 1.00 95.75 620 ALA A O 1
ATOM 5070 N N . ASP A 1 621 ? -24.554 17.533 -13.847 1.00 94.06 621 ASP A N 1
ATOM 5071 C CA . ASP A 1 621 ? -23.873 18.048 -12.650 1.00 94.06 621 ASP A CA 1
ATOM 5072 C C . ASP A 1 621 ? -23.665 16.967 -11.567 1.00 94.06 621 ASP A C 1
ATOM 5074 O O . ASP A 1 621 ? -23.794 17.213 -10.371 1.00 94.06 621 ASP A O 1
ATOM 5078 N N . GLN A 1 622 ? -23.320 15.748 -12.000 1.00 92.62 622 GLN A N 1
ATOM 5079 C CA . GLN A 1 622 ? -23.110 14.553 -11.169 1.00 92.62 622 GLN A CA 1
ATOM 5080 C C . GLN A 1 622 ? -24.369 13.985 -10.487 1.00 92.62 622 GLN A C 1
ATOM 5082 O O . GLN A 1 622 ? -24.244 13.079 -9.666 1.00 92.62 622 GLN A O 1
ATOM 5087 N N . GLU A 1 623 ? -25.575 14.435 -10.850 1.00 94.75 623 GLU A N 1
ATOM 5088 C CA . GLU A 1 623 ? -26.836 13.909 -10.308 1.00 94.75 623 GLU A CA 1
ATOM 5089 C C . GLU A 1 623 ? -27.241 12.575 -10.975 1.00 94.75 623 GLU A C 1
ATOM 5091 O O . GLU A 1 623 ? -27.651 12.568 -12.147 1.00 94.75 623 GLU A O 1
ATOM 5096 N N . PRO A 1 624 ? -27.213 11.425 -10.262 1.00 94.00 624 PRO A N 1
ATOM 5097 C CA . PRO A 1 624 ? -27.425 10.112 -10.879 1.00 94.00 624 PRO A CA 1
ATOM 5098 C C . PRO A 1 624 ? -28.816 9.941 -11.497 1.00 94.00 624 PRO A C 1
ATOM 5100 O O . PRO A 1 624 ? -28.954 9.332 -12.555 1.00 94.00 624 PRO A O 1
ATOM 5103 N N . GLY A 1 625 ? -29.859 10.504 -10.878 1.00 96.19 625 GLY A N 1
ATOM 5104 C CA . GLY A 1 625 ? -31.223 10.417 -11.409 1.00 96.19 625 GLY A CA 1
ATOM 5105 C C . GLY A 1 625 ? -31.363 11.110 -12.763 1.00 96.19 625 GLY A C 1
ATOM 5106 O O . GLY A 1 625 ? -31.925 10.545 -13.701 1.00 96.19 625 GLY A O 1
ATOM 5107 N N . ARG A 1 626 ? -30.773 12.301 -12.897 1.00 96.69 626 ARG A N 1
ATOM 5108 C CA . ARG A 1 626 ? -30.786 13.054 -14.152 1.00 96.69 626 ARG A CA 1
ATOM 5109 C C . ARG A 1 626 ? -29.895 12.404 -15.212 1.00 96.69 626 ARG A C 1
ATOM 5111 O O . ARG A 1 626 ? -30.279 12.357 -16.378 1.00 96.69 626 ARG A O 1
ATOM 5118 N N . ALA A 1 627 ? -28.751 11.849 -14.817 1.00 97.06 627 ALA A N 1
ATOM 5119 C CA . ALA A 1 627 ? -27.911 11.068 -15.720 1.00 97.06 627 ALA A CA 1
ATOM 5120 C C . ALA A 1 627 ? -28.642 9.820 -16.246 1.00 97.06 627 ALA A C 1
ATOM 5122 O O . ALA A 1 627 ? -28.565 9.530 -17.439 1.00 97.06 627 ALA A O 1
ATOM 5123 N N . ALA A 1 628 ? -29.403 9.123 -15.395 1.00 97.50 628 ALA A N 1
ATOM 5124 C CA . ALA A 1 628 ? -30.217 7.978 -15.800 1.00 97.50 628 ALA A CA 1
ATOM 5125 C C . ALA A 1 628 ? -31.305 8.369 -16.817 1.00 97.50 628 ALA A C 1
ATOM 5127 O O . ALA A 1 628 ? -31.498 7.660 -17.803 1.00 97.50 628 ALA A O 1
ATOM 5128 N N . GLU A 1 629 ? -31.979 9.513 -16.636 1.00 97.56 629 GLU A N 1
ATOM 5129 C CA . GLU A 1 629 ? -32.933 10.047 -17.623 1.00 97.56 629 GLU A CA 1
ATOM 5130 C C . GLU A 1 629 ? -32.280 10.256 -18.994 1.00 97.56 629 GLU A C 1
ATOM 5132 O O . GLU A 1 629 ? -32.826 9.804 -19.996 1.00 97.56 629 GLU A O 1
ATOM 5137 N N . LEU A 1 630 ? -31.099 10.884 -19.039 1.00 97.62 630 LEU A N 1
ATOM 5138 C CA . LEU A 1 630 ? -30.363 11.115 -20.286 1.00 97.62 630 LEU A CA 1
ATOM 5139 C C . LEU A 1 630 ? -29.896 9.805 -20.935 1.00 97.62 630 LEU A C 1
ATOM 5141 O O . LEU A 1 630 ? -30.017 9.645 -22.148 1.00 97.62 630 LEU A O 1
ATOM 5145 N N . LEU A 1 631 ? -29.390 8.860 -20.138 1.00 97.00 631 LEU A N 1
ATOM 5146 C CA . LEU A 1 631 ? -28.944 7.550 -20.620 1.00 97.00 631 LEU A CA 1
ATOM 5147 C C . LEU A 1 631 ? -30.082 6.742 -21.245 1.00 97.00 631 LEU A C 1
ATOM 5149 O O . LEU A 1 631 ? -29.864 6.068 -22.247 1.00 97.00 631 LEU A O 1
ATOM 5153 N N . ASN A 1 632 ? -31.290 6.829 -20.685 1.00 97.06 632 ASN A N 1
ATOM 5154 C CA . ASN A 1 632 ? -32.462 6.103 -21.177 1.00 97.06 632 ASN A CA 1
ATOM 5155 C C . ASN A 1 632 ? -32.953 6.577 -22.557 1.00 97.06 632 ASN A C 1
ATOM 5157 O O . ASN A 1 632 ? -33.716 5.855 -23.198 1.00 97.06 632 ASN A O 1
ATOM 5161 N N . GLU A 1 633 ? -32.533 7.760 -23.015 1.00 97.19 633 GLU A N 1
ATOM 5162 C CA . GLU A 1 633 ? -32.821 8.267 -24.366 1.00 97.19 633 GLU A CA 1
ATOM 5163 C C . GLU A 1 633 ? -31.824 7.741 -25.416 1.00 97.19 633 GLU A C 1
ATOM 5165 O O . GLU A 1 633 ? -32.016 7.927 -26.620 1.00 97.19 633 GLU A O 1
ATOM 5170 N N . LEU A 1 634 ? -30.748 7.079 -24.979 1.00 96.06 634 LEU A N 1
ATOM 5171 C CA . LEU A 1 634 ? -29.734 6.500 -25.850 1.00 96.06 634 LEU A CA 1
ATOM 5172 C C . LEU A 1 634 ? -30.023 5.016 -26.101 1.00 96.06 634 LEU A C 1
ATOM 5174 O O . LEU A 1 634 ? -30.315 4.250 -25.187 1.00 96.06 634 LEU A O 1
ATOM 5178 N N . ASP A 1 635 ? -29.853 4.579 -27.349 1.00 94.56 635 ASP A N 1
ATOM 5179 C CA . ASP A 1 635 ? -29.887 3.156 -27.702 1.00 94.56 635 ASP A CA 1
ATOM 5180 C C . ASP A 1 635 ? -28.558 2.487 -27.305 1.00 94.56 635 ASP A C 1
ATOM 5182 O O . ASP A 1 635 ? -27.604 2.454 -28.093 1.00 94.56 635 ASP A O 1
ATOM 5186 N N . LEU A 1 636 ? -28.460 2.057 -26.041 1.00 95.62 636 LEU A N 1
ATOM 5187 C CA . LEU A 1 636 ? -27.284 1.430 -25.431 1.00 95.62 636 LEU A CA 1
ATOM 5188 C C . LEU A 1 636 ? -27.560 -0.025 -25.039 1.00 95.62 636 LEU A C 1
ATOM 5190 O O . LEU A 1 636 ? -28.645 -0.385 -24.591 1.00 95.62 636 LEU A O 1
ATOM 5194 N N . GLN A 1 637 ? -26.525 -0.858 -25.143 1.00 95.38 637 GLN A N 1
ATOM 5195 C CA . GLN A 1 637 ? -26.537 -2.196 -24.566 1.00 95.38 637 GLN A CA 1
ATOM 5196 C C . GLN A 1 637 ? -26.502 -2.115 -23.031 1.00 95.38 637 GLN A C 1
ATOM 5198 O O . GLN A 1 637 ? -25.799 -1.267 -22.488 1.00 95.38 637 GLN A O 1
ATOM 5203 N N . GLY A 1 638 ? -27.201 -3.023 -22.341 1.00 93.50 638 GLY A N 1
ATOM 5204 C CA . GLY A 1 638 ? -27.144 -3.141 -20.885 1.00 93.50 638 GLY A CA 1
ATOM 5205 C C . GLY A 1 638 ? -28.488 -3.541 -20.263 1.00 93.50 638 GLY A C 1
ATOM 5206 O O . GLY A 1 638 ? -29.299 -4.183 -20.934 1.00 93.50 638 GLY A O 1
ATOM 5207 N N . PRO A 1 639 ? -28.748 -3.150 -19.001 1.00 91.56 639 PRO A N 1
ATO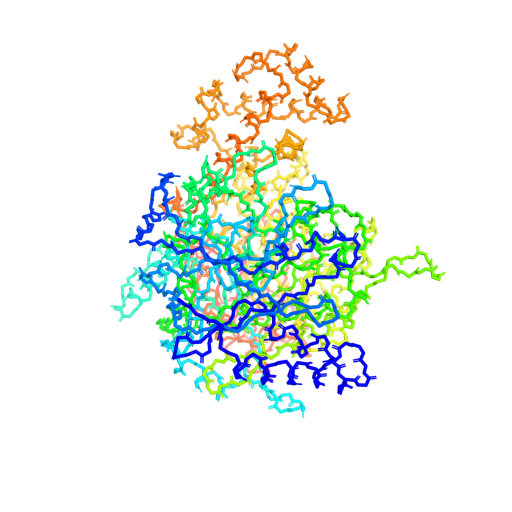M 5208 C CA . PRO A 1 639 ? -29.880 -3.638 -18.202 1.00 91.56 639 PRO A CA 1
ATOM 5209 C C . PRO A 1 639 ? -31.258 -3.081 -18.602 1.00 91.56 639 PRO A C 1
ATOM 5211 O O . PRO A 1 639 ? -32.241 -3.317 -17.901 1.00 91.56 639 PRO A O 1
ATOM 5214 N N . GLY A 1 640 ? -31.363 -2.350 -19.714 1.00 90.94 640 GLY A N 1
ATOM 5215 C CA . GLY A 1 640 ? -32.576 -1.631 -20.099 1.00 90.94 640 GLY A CA 1
ATOM 5216 C C . GLY A 1 640 ? -32.715 -0.305 -19.350 1.00 90.94 640 GLY A C 1
ATOM 5217 O O . GLY A 1 640 ? -31.724 0.387 -19.131 1.00 90.94 640 GLY A O 1
ATOM 5218 N N . ARG A 1 641 ? -33.950 0.071 -18.987 1.00 93.69 641 ARG A N 1
ATOM 5219 C CA . ARG A 1 641 ? -34.221 1.359 -18.330 1.00 93.69 641 ARG A CA 1
ATOM 5220 C C . ARG A 1 641 ? -33.603 1.412 -16.932 1.00 93.69 641 ARG A C 1
ATOM 5222 O O . ARG A 1 641 ? -33.840 0.516 -16.125 1.00 93.69 641 ARG A O 1
ATOM 5229 N N . LEU A 1 642 ? -32.886 2.494 -16.647 1.00 95.69 642 LEU A N 1
ATOM 5230 C CA . LEU A 1 642 ? -32.217 2.757 -15.373 1.00 95.69 642 LEU A CA 1
ATOM 5231 C C . LEU A 1 642 ? -32.866 3.928 -14.626 1.00 95.69 642 LEU A C 1
ATOM 5233 O O . LEU A 1 642 ? -33.406 4.850 -15.235 1.00 95.69 642 LEU A O 1
ATOM 5237 N N . ASP A 1 643 ? -32.770 3.902 -13.304 1.00 96.69 643 ASP A N 1
ATOM 5238 C CA . ASP A 1 643 ? -32.972 5.045 -12.414 1.00 96.69 643 ASP A CA 1
ATOM 5239 C C . ASP A 1 643 ? -31.696 5.279 -11.580 1.00 96.69 643 ASP A C 1
ATOM 5241 O O . ASP A 1 643 ? -30.666 4.634 -11.806 1.00 96.69 643 ASP A O 1
ATOM 5245 N N . ALA A 1 644 ? -31.740 6.219 -10.631 1.00 95.69 644 ALA A N 1
ATOM 5246 C CA . ALA A 1 644 ? -30.596 6.519 -9.768 1.00 95.69 644 ALA A CA 1
ATOM 5247 C C . ALA A 1 644 ? -30.107 5.279 -8.995 1.00 95.69 644 ALA A C 1
ATOM 5249 O O . ALA A 1 644 ? -28.906 5.035 -8.909 1.00 95.69 644 ALA A O 1
ATOM 5250 N N . GLU A 1 645 ? -31.033 4.474 -8.473 1.00 95.19 645 GLU A N 1
ATOM 5251 C CA . GLU A 1 645 ? -30.708 3.277 -7.696 1.00 95.19 645 GLU A CA 1
ATOM 5252 C C . GLU A 1 645 ? -30.125 2.169 -8.583 1.00 95.19 645 GLU A C 1
ATOM 5254 O O . GLU A 1 645 ? -29.154 1.501 -8.223 1.00 95.19 645 GLU A O 1
ATOM 5259 N N . GLY A 1 646 ? -30.670 2.009 -9.788 1.00 96.12 646 GLY A N 1
ATOM 5260 C CA . GLY A 1 646 ? -30.151 1.113 -10.810 1.00 96.12 646 GLY A CA 1
ATOM 5261 C C . GLY A 1 646 ? -28.705 1.437 -11.182 1.00 96.12 646 GLY A C 1
ATOM 5262 O O . GLY A 1 646 ? -27.914 0.510 -11.356 1.00 96.12 646 GLY A O 1
ATOM 5263 N N . LEU A 1 647 ? -28.335 2.722 -11.245 1.00 96.62 647 LEU A N 1
ATOM 5264 C CA . LEU A 1 647 ? -26.944 3.138 -11.455 1.00 96.62 647 LEU A CA 1
ATOM 5265 C C . LEU A 1 647 ? -26.038 2.784 -10.272 1.00 96.62 647 LEU A C 1
ATOM 5267 O O . LEU A 1 647 ? -24.916 2.341 -10.504 1.00 96.62 647 LEU A O 1
ATOM 5271 N N . VAL A 1 648 ? -26.511 2.918 -9.030 1.00 95.19 648 VAL A N 1
ATOM 5272 C CA . VAL A 1 648 ? -25.746 2.505 -7.838 1.00 95.19 648 VAL A CA 1
ATOM 5273 C C . VAL A 1 648 ? -25.462 1.002 -7.871 1.00 95.19 648 VAL A C 1
ATOM 5275 O O . VAL A 1 648 ? -24.314 0.585 -7.725 1.00 95.19 648 VAL A O 1
ATOM 5278 N N . PHE A 1 649 ? -26.477 0.172 -8.128 1.00 94.75 649 PHE A N 1
ATOM 5279 C CA . PHE A 1 649 ? -26.276 -1.278 -8.219 1.00 94.75 649 PHE A CA 1
ATOM 5280 C C . PHE A 1 649 ? -25.392 -1.681 -9.398 1.00 94.75 649 PHE A C 1
ATOM 5282 O O . PHE A 1 649 ? -24.595 -2.609 -9.275 1.00 94.75 649 PHE A O 1
ATOM 5289 N N . LEU A 1 650 ? -25.519 -0.992 -10.533 1.00 97.06 650 LEU A N 1
ATOM 5290 C CA . LEU A 1 650 ? -24.659 -1.224 -11.686 1.00 97.06 650 LEU A CA 1
ATOM 5291 C C . LEU A 1 650 ? -23.198 -0.863 -11.383 1.00 97.06 650 LEU A C 1
ATOM 5293 O O . LEU A 1 650 ? -22.306 -1.625 -11.746 1.00 97.06 650 LEU A O 1
ATOM 5297 N N . ALA A 1 651 ? -22.962 0.258 -10.698 1.00 96.69 651 ALA A N 1
ATOM 5298 C CA . ALA A 1 651 ? -21.633 0.690 -10.282 1.00 96.69 651 ALA A CA 1
ATOM 5299 C C . ALA A 1 651 ? -20.997 -0.280 -9.279 1.00 96.69 651 ALA A C 1
ATOM 5301 O O . ALA A 1 651 ? -19.819 -0.602 -9.408 1.00 96.69 651 ALA A O 1
ATOM 5302 N N . ARG A 1 652 ? -21.769 -0.819 -8.329 1.00 95.94 652 ARG A N 1
ATOM 5303 C CA . ARG A 1 652 ? -21.272 -1.865 -7.425 1.00 95.94 652 ARG A CA 1
ATOM 5304 C C . ARG A 1 652 ? -20.848 -3.121 -8.190 1.00 95.94 652 ARG A C 1
ATOM 5306 O O . ARG A 1 652 ? -19.746 -3.617 -7.982 1.00 95.94 652 ARG A O 1
ATOM 5313 N N . ASP A 1 653 ? -21.692 -3.605 -9.100 1.00 97.38 653 ASP A N 1
ATOM 5314 C CA . ASP A 1 653 ? -21.376 -4.787 -9.909 1.00 97.38 653 ASP A CA 1
ATOM 5315 C C . ASP A 1 653 ? -20.161 -4.549 -10.820 1.00 97.38 653 ASP A C 1
ATOM 5317 O O . ASP A 1 653 ? -19.350 -5.456 -11.000 1.00 97.38 653 ASP A O 1
ATOM 5321 N N . TRP A 1 654 ? -19.998 -3.326 -11.339 1.00 97.50 654 TRP A N 1
ATOM 5322 C CA . TRP A 1 654 ? -18.780 -2.893 -12.024 1.00 97.50 654 TRP A CA 1
ATOM 5323 C C . TRP A 1 654 ? -17.552 -3.015 -11.120 1.00 97.50 654 TRP A C 1
ATOM 5325 O O . TRP A 1 654 ? -16.579 -3.637 -11.528 1.00 97.50 654 TRP A O 1
ATOM 5335 N N . MET A 1 655 ? -17.593 -2.482 -9.896 1.00 96.75 655 MET A N 1
ATOM 5336 C CA . MET A 1 655 ? -16.453 -2.523 -8.968 1.00 96.75 655 MET A CA 1
ATOM 5337 C C . MET A 1 655 ? -16.066 -3.953 -8.586 1.00 96.75 655 MET A C 1
ATOM 5339 O O . MET A 1 655 ? -14.881 -4.277 -8.520 1.00 96.75 655 MET A O 1
ATOM 5343 N N . GLU A 1 656 ? -17.050 -4.829 -8.377 1.00 97.38 656 GLU A N 1
ATOM 5344 C CA . GLU A 1 656 ? -16.801 -6.243 -8.086 1.00 97.38 656 GLU A CA 1
ATOM 5345 C C . GLU A 1 656 ? -16.231 -7.006 -9.293 1.00 97.38 656 GLU A C 1
ATOM 5347 O O . GLU A 1 656 ? -15.351 -7.853 -9.126 1.00 97.38 656 GLU A O 1
ATOM 5352 N N . ASP A 1 657 ? -16.698 -6.710 -10.509 1.00 97.88 657 ASP A N 1
ATOM 5353 C CA . ASP A 1 657 ? -16.141 -7.289 -11.734 1.00 97.88 657 ASP A CA 1
ATOM 5354 C C . ASP A 1 657 ? -14.729 -6.745 -12.034 1.00 97.88 657 ASP A C 1
ATOM 5356 O O . ASP A 1 657 ? -13.856 -7.519 -12.428 1.00 97.88 657 ASP A O 1
ATOM 5360 N N . VAL A 1 658 ? -14.472 -5.450 -11.796 1.00 97.06 658 VAL A N 1
ATOM 5361 C CA . VAL A 1 658 ? -13.134 -4.836 -11.900 1.00 97.06 658 VAL A CA 1
ATOM 5362 C C . VAL A 1 658 ? -12.173 -5.483 -10.904 1.00 97.06 658 VAL A C 1
ATOM 5364 O O . VAL A 1 658 ? -11.076 -5.884 -11.286 1.00 97.06 658 VAL A O 1
ATOM 5367 N N . HIS A 1 659 ? -12.585 -5.668 -9.648 1.00 96.75 659 HIS A N 1
ATOM 5368 C CA . HIS A 1 659 ? -11.772 -6.370 -8.655 1.00 96.75 659 HIS A CA 1
ATOM 5369 C C . HIS A 1 659 ? -11.396 -7.791 -9.106 1.00 96.75 659 HIS A C 1
ATOM 5371 O O . HIS A 1 659 ? -10.240 -8.195 -8.968 1.00 96.75 659 HIS A O 1
ATOM 5377 N N . GLU A 1 660 ? -12.338 -8.546 -9.682 1.00 96.75 660 GLU A N 1
ATOM 5378 C CA . GLU A 1 660 ? -12.074 -9.905 -10.172 1.00 96.75 660 GLU A CA 1
ATOM 5379 C C . GLU A 1 660 ? -11.044 -9.925 -11.314 1.00 96.75 660 GLU A C 1
ATOM 5381 O O . GLU A 1 660 ? -10.146 -10.769 -11.330 1.00 96.75 660 GLU A O 1
ATOM 5386 N N . ILE A 1 661 ? -11.109 -8.977 -12.253 1.00 96.25 661 ILE A N 1
ATOM 5387 C CA . ILE A 1 661 ? -10.127 -8.906 -13.348 1.00 96.25 661 ILE A CA 1
ATOM 5388 C C . ILE A 1 661 ? -8.761 -8.378 -12.919 1.00 96.25 661 ILE A C 1
ATOM 5390 O O . ILE A 1 661 ? -7.786 -8.657 -13.614 1.00 96.25 661 ILE A O 1
ATOM 5394 N N . CYS A 1 662 ? -8.675 -7.681 -11.787 1.00 96.69 662 CYS A N 1
ATOM 5395 C CA . CYS A 1 662 ? -7.414 -7.263 -11.178 1.00 96.69 662 CYS A CA 1
ATOM 5396 C C . CYS A 1 662 ? -6.731 -8.395 -10.386 1.00 96.69 662 CYS A C 1
ATOM 5398 O O . CYS A 1 662 ? -5.606 -8.216 -9.918 1.00 96.69 662 CYS A O 1
ATOM 5400 N N . ARG A 1 663 ? -7.375 -9.560 -10.206 1.00 96.31 663 ARG A N 1
ATOM 5401 C CA . ARG A 1 663 ? -6.801 -10.683 -9.451 1.00 96.31 663 ARG A CA 1
ATOM 5402 C C . ARG A 1 663 ? -5.749 -11.434 -10.268 1.00 96.31 663 ARG A C 1
ATOM 5404 O O . ARG A 1 663 ? -6.046 -12.032 -11.302 1.00 96.31 663 ARG A O 1
ATOM 5411 N N . VAL A 1 664 ? -4.523 -11.497 -9.749 1.00 96.62 664 VAL A N 1
ATOM 5412 C CA . VAL A 1 664 ? -3.366 -12.082 -10.451 1.00 96.62 664 VAL A CA 1
ATOM 5413 C C . VAL A 1 664 ? -3.502 -13.582 -10.714 1.00 96.62 664 VAL A C 1
ATOM 5415 O O . VAL A 1 664 ? -2.970 -14.089 -11.702 1.00 96.62 664 VAL A O 1
ATOM 5418 N N . SER A 1 665 ? -4.262 -14.302 -9.880 1.00 96.25 665 SER A N 1
ATOM 5419 C CA . SER A 1 665 ? -4.477 -15.747 -10.035 1.00 96.25 665 SER A CA 1
ATOM 5420 C C . SER A 1 665 ? -5.144 -16.116 -11.363 1.00 96.25 665 SER A C 1
ATOM 5422 O O . SER A 1 665 ? -4.965 -17.232 -11.847 1.00 96.25 665 SER A O 1
ATOM 5424 N N . ASN A 1 666 ? -5.874 -15.179 -11.975 1.00 96.44 666 ASN A N 1
ATOM 5425 C CA . ASN A 1 666 ? -6.555 -15.380 -13.253 1.00 96.44 666 ASN A CA 1
ATOM 5426 C C . ASN A 1 666 ? -5.598 -15.358 -14.463 1.00 96.44 666 ASN A C 1
ATOM 5428 O O . ASN A 1 666 ? -6.022 -15.671 -15.576 1.00 96.44 666 ASN A O 1
ATOM 5432 N N . TYR A 1 667 ? -4.316 -15.029 -14.247 1.00 96.12 667 TYR A N 1
ATOM 5433 C CA . TYR A 1 667 ? -3.321 -14.808 -15.303 1.00 96.12 667 TYR A CA 1
ATOM 5434 C C . TYR A 1 667 ? -2.023 -15.604 -15.114 1.00 96.12 667 TYR A C 1
ATOM 5436 O O . TYR A 1 667 ? -1.105 -15.461 -15.914 1.00 96.12 667 TYR A O 1
ATOM 5444 N N . LEU A 1 668 ? -1.915 -16.474 -14.099 1.00 95.75 668 LEU A N 1
ATOM 5445 C CA . LEU A 1 668 ? -0.656 -17.180 -13.790 1.00 95.75 668 LEU A CA 1
ATOM 5446 C C . LEU A 1 668 ? -0.081 -17.945 -14.996 1.00 95.75 668 LEU A C 1
ATOM 5448 O O . LEU A 1 668 ? 1.133 -17.968 -15.193 1.00 95.75 668 LEU A O 1
ATOM 5452 N N . GLN A 1 669 ? -0.954 -18.543 -15.812 1.00 92.75 669 GLN A N 1
ATOM 5453 C CA . GLN A 1 669 ? -0.580 -19.300 -17.015 1.00 92.75 669 GLN A CA 1
ATOM 5454 C C . GLN A 1 669 ? -0.211 -18.411 -18.211 1.00 92.75 669 GLN A C 1
ATOM 5456 O O . GLN A 1 669 ? 0.458 -18.884 -19.125 1.00 92.75 669 GLN A O 1
ATOM 5461 N N . ASP A 1 670 ? -0.628 -17.144 -18.189 1.00 92.25 670 ASP A N 1
ATOM 5462 C CA . ASP A 1 670 ? -0.414 -16.167 -19.259 1.00 92.25 670 ASP A CA 1
ATOM 5463 C C . ASP A 1 670 ? 0.904 -15.374 -19.048 1.00 92.25 670 ASP A C 1
ATOM 5465 O O . ASP A 1 670 ? 1.251 -14.522 -19.862 1.00 92.25 670 ASP A O 1
ATOM 5469 N N . THR A 1 671 ? 1.661 -15.652 -17.975 1.00 94.06 671 THR A N 1
ATOM 5470 C CA . THR A 1 671 ? 2.912 -14.940 -17.650 1.00 94.06 671 THR A CA 1
ATOM 5471 C C . THR A 1 671 ? 4.082 -15.299 -18.574 1.00 94.06 671 THR A C 1
ATOM 5473 O O . THR A 1 671 ? 4.432 -16.471 -18.758 1.00 94.06 671 THR A O 1
ATOM 5476 N N . ASP A 1 672 ? 4.748 -14.278 -19.126 1.00 93.31 672 ASP A N 1
ATOM 5477 C CA . ASP A 1 672 ? 5.893 -14.451 -20.024 1.00 93.31 672 ASP A CA 1
ATOM 5478 C C . ASP A 1 672 ? 7.150 -14.899 -19.260 1.00 93.31 672 ASP A C 1
ATOM 5480 O O . ASP A 1 672 ? 7.741 -14.163 -18.467 1.00 93.31 672 ASP A O 1
ATOM 5484 N N . ARG A 1 673 ? 7.612 -16.120 -19.547 1.00 94.88 673 ARG A N 1
ATOM 5485 C CA . ARG A 1 673 ? 8.789 -16.704 -18.890 1.00 94.88 673 ARG A CA 1
ATOM 5486 C C . ARG A 1 673 ? 10.073 -15.912 -19.128 1.00 94.88 673 ARG A C 1
ATOM 5488 O O . ARG A 1 673 ? 10.925 -15.868 -18.242 1.00 94.88 673 ARG A O 1
ATOM 5495 N N . SER A 1 674 ? 10.259 -15.362 -20.324 1.00 93.62 674 SER A N 1
ATOM 5496 C CA . SER A 1 674 ? 11.473 -14.632 -20.690 1.00 93.62 674 SER A CA 1
ATOM 5497 C C . SER A 1 674 ? 11.543 -13.287 -19.967 1.00 93.62 674 SER A C 1
ATOM 5499 O O . SER A 1 674 ? 12.593 -12.966 -19.406 1.00 93.62 674 SER A O 1
ATOM 5501 N N . ALA A 1 675 ? 10.419 -12.571 -19.875 1.00 94.19 675 ALA A N 1
ATOM 5502 C CA . ALA A 1 675 ? 10.301 -11.320 -19.133 1.00 94.19 675 ALA A CA 1
ATOM 5503 C C . ALA A 1 675 ? 10.465 -11.543 -17.621 1.00 94.19 675 ALA A C 1
ATOM 5505 O O . ALA A 1 675 ? 11.297 -10.886 -16.991 1.00 94.19 675 ALA A O 1
ATOM 5506 N N . SER A 1 676 ? 9.778 -12.538 -17.046 1.00 96.81 676 SER A N 1
ATOM 5507 C CA . SER A 1 676 ? 9.905 -12.875 -15.620 1.00 96.81 676 SER A CA 1
ATOM 5508 C C . SER A 1 676 ? 11.329 -13.295 -15.243 1.00 96.81 676 SER A C 1
ATOM 5510 O O . SER A 1 676 ? 11.889 -12.809 -14.258 1.00 96.81 676 SER A O 1
ATOM 5512 N N . ALA A 1 677 ? 11.965 -14.152 -16.052 1.00 96.25 677 ALA A N 1
ATOM 5513 C CA . ALA A 1 677 ? 13.347 -14.572 -15.818 1.00 96.25 677 ALA A CA 1
ATOM 5514 C C . ALA A 1 677 ? 14.343 -13.414 -15.974 1.00 96.25 677 ALA A C 1
ATOM 5516 O O . ALA A 1 677 ? 15.381 -13.392 -15.309 1.00 96.25 677 ALA A O 1
ATOM 5517 N N . TYR A 1 678 ? 14.048 -12.463 -16.857 1.00 96.19 678 TYR A N 1
ATOM 5518 C CA . TYR A 1 678 ? 14.842 -11.259 -17.032 1.00 96.19 678 TYR A CA 1
ATOM 5519 C C . TYR A 1 678 ? 14.760 -10.346 -15.805 1.00 96.19 678 TYR A C 1
ATOM 5521 O O . TYR A 1 678 ? 15.800 -10.037 -15.222 1.00 96.19 678 TYR A O 1
ATOM 5529 N N . GLY A 1 679 ? 13.549 -10.005 -15.351 1.00 96.50 679 GLY A N 1
ATOM 5530 C CA . GLY A 1 679 ? 13.340 -9.214 -14.134 1.00 96.50 679 GLY A CA 1
ATOM 5531 C C . GLY A 1 679 ? 14.000 -9.851 -12.908 1.00 96.50 679 GLY A C 1
ATOM 5532 O O . GLY A 1 679 ? 14.752 -9.186 -12.197 1.00 96.50 679 GLY A O 1
ATOM 5533 N N . TYR A 1 680 ? 13.822 -11.164 -12.724 1.00 96.94 680 TYR A N 1
ATOM 5534 C CA . TYR A 1 680 ? 14.478 -11.944 -11.666 1.00 96.94 680 TYR A CA 1
ATOM 5535 C C . TYR A 1 680 ? 16.006 -11.773 -11.669 1.00 96.94 680 TYR A C 1
ATOM 5537 O O . TYR A 1 680 ? 16.613 -11.473 -10.639 1.00 96.94 680 TYR A O 1
ATOM 5545 N N . LYS A 1 681 ? 16.643 -11.908 -12.839 1.00 96.19 681 LYS A N 1
ATOM 5546 C CA . LYS A 1 681 ? 18.101 -11.763 -12.976 1.00 96.19 681 LYS A CA 1
ATOM 5547 C C . LYS A 1 681 ? 18.579 -10.344 -12.692 1.00 96.19 681 LYS A C 1
ATOM 5549 O O . LYS A 1 681 ? 19.617 -10.189 -12.055 1.00 96.19 681 LYS A O 1
ATOM 5554 N N . LEU A 1 682 ? 17.851 -9.325 -13.151 1.00 96.38 682 LEU A N 1
ATOM 5555 C CA . LEU A 1 682 ? 18.223 -7.930 -12.899 1.00 96.38 682 LEU A CA 1
ATOM 5556 C C . LEU A 1 682 ? 18.157 -7.593 -11.412 1.00 96.38 682 LEU A C 1
ATOM 5558 O O . LEU A 1 682 ? 19.082 -6.977 -10.885 1.00 96.38 682 LEU A O 1
ATOM 5562 N N . ARG A 1 683 ? 17.120 -8.059 -10.712 1.00 96.56 683 ARG A N 1
ATOM 5563 C CA . ARG A 1 683 ? 17.020 -7.879 -9.262 1.00 96.56 683 ARG A CA 1
ATOM 5564 C C . ARG A 1 683 ? 18.154 -8.581 -8.519 1.00 96.56 683 ARG A C 1
ATOM 5566 O O . ARG A 1 683 ? 18.801 -7.960 -7.681 1.00 96.56 683 ARG A O 1
ATOM 5573 N N . SER A 1 684 ? 18.474 -9.820 -8.891 1.00 95.69 684 SER A N 1
ATOM 5574 C CA . SER A 1 684 ? 19.624 -10.548 -8.334 1.00 95.69 684 SER A CA 1
ATOM 5575 C C . SER A 1 684 ? 20.961 -9.823 -8.586 1.00 95.69 684 SER A C 1
ATOM 5577 O O . SER A 1 684 ? 21.807 -9.719 -7.689 1.00 95.69 684 SER A O 1
ATOM 5579 N N . PHE A 1 685 ? 21.137 -9.247 -9.782 1.00 95.69 685 PHE A N 1
ATOM 5580 C CA . PHE A 1 685 ? 22.307 -8.433 -10.113 1.00 95.69 685 PHE A CA 1
ATOM 5581 C C . PHE A 1 685 ? 22.394 -7.176 -9.243 1.00 95.69 685 PHE A C 1
ATOM 5583 O O . PHE A 1 685 ? 23.466 -6.882 -8.712 1.00 95.69 685 PHE A O 1
ATOM 5590 N N . LEU A 1 686 ? 21.282 -6.457 -9.071 1.00 95.00 686 LEU A N 1
ATOM 5591 C CA . LEU A 1 686 ? 21.223 -5.248 -8.254 1.00 95.00 686 LEU A CA 1
ATOM 5592 C C . LEU A 1 686 ? 21.539 -5.557 -6.781 1.00 95.00 686 LEU A C 1
ATOM 5594 O O . LEU A 1 686 ? 22.364 -4.875 -6.178 1.00 95.00 686 LEU A O 1
ATOM 5598 N N . ARG A 1 687 ? 20.993 -6.650 -6.228 1.00 93.44 687 ARG A N 1
ATOM 5599 C CA . ARG A 1 687 ? 21.309 -7.128 -4.866 1.00 93.44 687 ARG A CA 1
ATOM 5600 C C . ARG A 1 687 ? 22.799 -7.423 -4.681 1.00 93.44 687 ARG A C 1
ATOM 5602 O O . ARG A 1 687 ? 23.364 -7.106 -3.637 1.00 93.44 687 ARG A O 1
ATOM 5609 N N . SER A 1 688 ? 23.452 -7.963 -5.710 1.00 93.25 688 SER A N 1
ATOM 5610 C CA . SER A 1 688 ? 24.902 -8.221 -5.715 1.00 93.25 688 SER A CA 1
ATOM 5611 C C . SER A 1 688 ? 25.753 -6.961 -5.937 1.00 93.25 688 SER A C 1
ATOM 5613 O O . SER A 1 688 ? 26.966 -6.991 -5.732 1.00 93.25 688 SER A O 1
ATOM 5615 N N . ASN A 1 689 ? 25.134 -5.851 -6.347 1.00 94.69 689 ASN A N 1
ATOM 5616 C CA . ASN A 1 689 ? 25.779 -4.585 -6.692 1.00 94.69 689 ASN A CA 1
ATOM 5617 C C . ASN A 1 689 ? 25.071 -3.398 -6.020 1.00 94.69 689 ASN A C 1
ATOM 5619 O O . ASN A 1 689 ? 24.790 -2.388 -6.665 1.00 94.69 689 ASN A O 1
ATOM 5623 N N . ARG A 1 690 ? 24.826 -3.501 -4.703 1.00 93.88 690 ARG A N 1
ATOM 5624 C CA . ARG A 1 690 ? 24.090 -2.499 -3.899 1.00 93.88 690 ARG A CA 1
ATOM 5625 C C . ARG A 1 690 ? 24.571 -1.054 -4.083 1.00 93.88 690 ARG A C 1
ATOM 5627 O O . ARG A 1 690 ? 23.802 -0.116 -3.914 1.00 93.88 690 ARG A O 1
ATOM 5634 N N . TRP A 1 691 ? 25.839 -0.869 -4.452 1.00 95.00 691 TRP A N 1
ATOM 5635 C CA . TRP A 1 691 ? 26.439 0.439 -4.713 1.00 95.00 691 TRP A CA 1
ATOM 5636 C C . TRP A 1 691 ? 25.762 1.225 -5.850 1.00 95.00 691 TRP A C 1
ATOM 5638 O O . TRP A 1 691 ? 25.889 2.448 -5.883 1.00 95.00 691 TRP A O 1
ATOM 5648 N N . LEU A 1 692 ? 25.040 0.563 -6.761 1.00 95.81 692 LEU A N 1
ATOM 5649 C CA . LEU A 1 692 ? 24.335 1.219 -7.868 1.00 95.81 692 LEU A CA 1
ATOM 5650 C C . LEU A 1 692 ? 23.217 2.154 -7.392 1.00 95.81 692 LEU A C 1
ATOM 5652 O O . LEU A 1 692 ? 23.020 3.207 -8.002 1.00 95.81 692 LEU A O 1
ATOM 5656 N N . GLY A 1 693 ? 22.576 1.823 -6.264 1.00 95.62 693 GLY A N 1
ATOM 5657 C CA . GLY A 1 693 ? 21.543 2.655 -5.643 1.00 95.62 693 GLY A CA 1
ATOM 5658 C C . GLY A 1 693 ? 22.078 3.959 -5.039 1.00 95.62 693 GLY A C 1
ATOM 5659 O O . GLY A 1 693 ? 21.308 4.884 -4.795 1.00 95.62 693 GLY A O 1
ATOM 5660 N N . ALA A 1 694 ? 23.393 4.079 -4.831 1.00 95.38 694 ALA A N 1
ATOM 5661 C CA . ALA A 1 694 ? 24.009 5.300 -4.318 1.00 95.38 694 ALA A CA 1
ATOM 5662 C C . ALA A 1 694 ? 24.154 6.379 -5.404 1.00 95.38 694 ALA A C 1
ATOM 5664 O O . ALA A 1 694 ? 24.122 6.090 -6.601 1.00 95.38 694 ALA A O 1
ATOM 5665 N N . ALA A 1 695 ? 24.384 7.625 -4.983 1.00 94.44 695 ALA A N 1
ATOM 5666 C CA . ALA A 1 695 ? 24.683 8.744 -5.875 1.00 94.44 695 ALA A CA 1
ATOM 5667 C C . ALA A 1 695 ? 25.921 8.474 -6.774 1.00 94.44 695 ALA A C 1
ATOM 5669 O O . ALA A 1 695 ? 26.813 7.700 -6.401 1.00 94.44 695 ALA A O 1
ATOM 5670 N N . PRO A 1 696 ? 26.002 9.100 -7.964 1.00 94.94 696 PRO A N 1
ATOM 5671 C CA . PRO A 1 696 ? 27.067 8.860 -8.935 1.00 94.94 696 PRO A CA 1
ATOM 5672 C C . PRO A 1 696 ? 28.440 9.307 -8.422 1.00 94.94 696 PRO A C 1
ATOM 5674 O O . PRO A 1 696 ? 28.573 10.313 -7.720 1.00 94.94 696 PRO A O 1
ATOM 5677 N N . GLN A 1 697 ? 29.482 8.574 -8.817 1.00 93.69 697 GLN A N 1
ATOM 5678 C CA . GLN A 1 697 ? 30.871 8.918 -8.521 1.00 93.69 697 GLN A CA 1
ATOM 5679 C C . GLN A 1 697 ? 31.389 10.013 -9.462 1.00 93.69 697 GLN A C 1
ATOM 5681 O O . GLN A 1 697 ? 30.806 10.330 -10.501 1.00 93.69 697 GLN A O 1
ATOM 5686 N N . LYS A 1 698 ? 32.546 10.595 -9.131 1.00 91.12 698 LYS A N 1
ATOM 5687 C CA . LYS A 1 698 ? 33.206 11.549 -10.027 1.00 91.12 698 LYS A CA 1
ATOM 5688 C C . LYS A 1 698 ? 33.571 10.864 -11.352 1.00 91.12 698 LYS A C 1
ATOM 5690 O O . LYS A 1 698 ? 34.393 9.956 -11.366 1.00 91.12 698 LYS A O 1
ATOM 5695 N N . GLY A 1 699 ? 33.030 11.375 -12.456 1.00 89.50 699 GLY A N 1
ATOM 5696 C CA . GLY A 1 699 ? 33.259 10.846 -13.806 1.00 89.50 699 GLY A CA 1
ATOM 5697 C C . GLY A 1 699 ? 32.114 9.976 -14.326 1.00 89.50 699 GLY A C 1
ATOM 5698 O O . GLY A 1 699 ? 32.003 9.812 -15.540 1.00 89.50 699 GLY A O 1
ATOM 5699 N N . ASP A 1 700 ? 31.230 9.507 -13.442 1.00 95.19 700 ASP A N 1
ATOM 5700 C CA . ASP A 1 700 ? 29.982 8.865 -13.843 1.00 95.19 700 ASP A CA 1
ATOM 5701 C C . ASP A 1 700 ? 29.089 9.869 -14.583 1.00 95.19 700 ASP A C 1
ATOM 5703 O O . ASP A 1 700 ? 29.086 11.071 -14.291 1.00 95.19 700 ASP A O 1
ATOM 5707 N N . TYR A 1 701 ? 28.318 9.382 -15.553 1.00 95.31 701 TYR A N 1
ATOM 5708 C CA . TYR A 1 701 ? 27.390 10.219 -16.310 1.00 95.31 701 TYR A CA 1
ATOM 5709 C C . TYR A 1 701 ? 26.219 9.415 -16.871 1.00 95.31 701 TYR A C 1
ATOM 5711 O O . TYR A 1 701 ? 26.346 8.227 -17.156 1.00 95.31 701 TYR A O 1
ATOM 5719 N N . ALA A 1 702 ? 25.114 10.113 -17.115 1.00 95.88 702 ALA A N 1
ATOM 5720 C CA . ALA A 1 702 ? 24.003 9.671 -17.943 1.00 95.88 702 ALA A CA 1
ATOM 5721 C C . ALA A 1 702 ? 23.717 10.764 -18.979 1.00 95.88 702 ALA A C 1
ATOM 5723 O O . ALA A 1 702 ? 23.679 11.948 -18.631 1.00 95.88 702 ALA A O 1
ATOM 5724 N N . ASP A 1 703 ? 23.534 10.393 -20.243 1.00 95.38 703 ASP A N 1
ATOM 5725 C CA . ASP A 1 703 ? 23.171 11.324 -21.307 1.00 95.38 703 ASP A CA 1
ATOM 5726 C C . ASP A 1 703 ? 22.115 10.744 -22.254 1.00 95.38 703 ASP A C 1
ATOM 5728 O O . ASP A 1 703 ? 21.945 9.531 -22.385 1.00 95.38 703 ASP A O 1
ATOM 5732 N N . MET A 1 704 ? 21.407 11.651 -22.919 1.00 95.88 704 MET A N 1
ATOM 5733 C CA . MET A 1 704 ? 20.461 11.362 -23.985 1.00 95.88 704 MET A CA 1
ATOM 5734 C C . MET A 1 704 ? 21.070 11.812 -25.312 1.00 95.88 704 MET A C 1
ATOM 5736 O O . MET A 1 704 ? 21.498 12.964 -25.443 1.00 95.88 704 MET A O 1
ATOM 5740 N N . LEU A 1 705 ? 21.067 10.930 -26.312 1.00 94.88 705 LEU A N 1
ATOM 5741 C CA . LEU A 1 705 ? 21.566 11.235 -27.651 1.00 94.88 705 LEU A CA 1
ATOM 5742 C C . LEU A 1 705 ? 20.791 12.414 -28.260 1.00 94.88 705 LEU A C 1
ATOM 5744 O O . LEU A 1 705 ? 19.559 12.413 -28.305 1.00 94.88 705 LEU A O 1
ATOM 5748 N N . ARG A 1 706 ? 21.521 13.426 -28.745 1.00 92.69 706 ARG A N 1
ATOM 5749 C CA . ARG A 1 706 ? 20.956 14.639 -29.354 1.00 92.69 706 ARG A CA 1
ATOM 5750 C C . ARG A 1 706 ? 21.557 14.906 -30.744 1.00 92.69 706 ARG A C 1
ATOM 5752 O O . ARG A 1 706 ? 22.775 14.803 -30.886 1.00 92.69 706 ARG A O 1
ATOM 5759 N N . PRO A 1 707 ? 20.746 15.338 -31.732 1.00 91.94 707 PRO A N 1
ATOM 5760 C CA . PRO A 1 707 ? 19.279 15.397 -31.684 1.00 91.94 707 PRO A CA 1
ATOM 5761 C C . PRO A 1 707 ? 18.667 13.989 -31.559 1.00 91.94 707 PRO A C 1
ATOM 5763 O O . PRO A 1 707 ? 19.304 13.016 -31.949 1.00 91.94 707 PRO A O 1
ATOM 5766 N N . ALA A 1 708 ? 17.450 13.885 -31.010 1.00 90.12 708 ALA A N 1
ATOM 5767 C CA . ALA A 1 708 ? 16.778 12.591 -30.821 1.00 90.12 708 ALA A CA 1
ATOM 5768 C C . ALA A 1 708 ? 16.647 11.828 -32.153 1.00 90.12 708 ALA A C 1
ATOM 5770 O O . ALA A 1 708 ? 16.998 10.652 -32.243 1.00 90.12 708 ALA A O 1
ATOM 5771 N N . ASP A 1 709 ? 16.255 12.540 -33.221 1.00 91.44 709 ASP A N 1
ATOM 5772 C CA . ASP A 1 709 ? 16.239 12.022 -34.596 1.00 91.44 709 ASP A CA 1
ATOM 5773 C C . ASP A 1 709 ? 15.520 10.662 -34.678 1.00 91.44 709 ASP A C 1
ATOM 5775 O O . ASP A 1 709 ? 16.135 9.610 -34.863 1.00 91.44 709 ASP A O 1
ATOM 5779 N N . GLY A 1 710 ? 14.216 10.701 -34.385 1.00 93.19 710 GLY A N 1
ATOM 5780 C CA . GLY A 1 710 ? 13.312 9.548 -34.402 1.00 93.19 710 GLY A CA 1
ATOM 5781 C C . GLY A 1 710 ? 13.282 8.702 -33.125 1.00 93.19 710 GLY A C 1
ATOM 5782 O O . GLY A 1 710 ? 12.272 8.044 -32.895 1.00 93.19 710 GLY A O 1
ATOM 5783 N N . ALA A 1 711 ? 14.314 8.741 -32.269 1.00 96.62 711 ALA A N 1
ATOM 5784 C CA . ALA A 1 711 ? 14.404 7.874 -31.086 1.00 96.62 711 ALA A CA 1
ATOM 5785 C C . ALA A 1 711 ? 15.015 8.560 -29.853 1.00 96.62 711 ALA A C 1
ATOM 5787 O O . ALA A 1 711 ? 15.904 9.406 -29.965 1.00 96.62 711 ALA A O 1
ATOM 5788 N N . VAL A 1 712 ? 14.592 8.151 -28.659 1.00 97.69 712 VAL A N 1
ATOM 5789 C CA . VAL A 1 712 ? 15.172 8.587 -27.383 1.00 97.69 712 VAL A CA 1
ATOM 5790 C C . VAL A 1 712 ? 16.156 7.527 -26.903 1.00 97.69 712 VAL A C 1
ATOM 5792 O O . VAL A 1 712 ? 15.785 6.545 -26.264 1.00 97.69 712 VAL A O 1
ATOM 5795 N N . ILE A 1 713 ? 17.434 7.731 -27.223 1.00 97.88 713 ILE A N 1
ATOM 5796 C CA . ILE A 1 713 ? 18.520 6.855 -26.778 1.00 97.88 713 ILE A CA 1
ATOM 5797 C C . ILE A 1 713 ? 19.137 7.433 -25.513 1.00 97.88 713 ILE A C 1
ATOM 5799 O O . ILE A 1 713 ? 19.665 8.546 -25.551 1.00 97.88 713 ILE A O 1
ATOM 5803 N N . ILE A 1 714 ? 19.109 6.667 -24.424 1.00 97.62 714 ILE A N 1
ATOM 5804 C CA . ILE A 1 714 ? 19.792 7.009 -23.174 1.00 97.62 714 ILE A CA 1
ATOM 5805 C C . ILE A 1 714 ? 20.990 6.078 -23.007 1.00 97.62 714 ILE A C 1
ATOM 5807 O O . ILE A 1 714 ? 20.905 4.876 -23.262 1.00 97.62 714 ILE A O 1
ATOM 5811 N N . HIS A 1 715 ? 22.117 6.644 -22.589 1.00 96.94 715 HIS A N 1
ATOM 5812 C CA . HIS A 1 715 ? 23.329 5.898 -22.293 1.00 96.94 715 HIS A CA 1
ATOM 5813 C C . HIS A 1 715 ? 24.079 6.505 -21.113 1.00 96.94 715 HIS A C 1
ATOM 5815 O O . HIS A 1 715 ? 23.894 7.672 -20.772 1.00 96.94 715 HIS A O 1
ATOM 5821 N N . GLY A 1 716 ? 24.962 5.733 -20.497 1.00 96.06 716 GLY A N 1
ATOM 5822 C CA . GLY A 1 716 ? 25.741 6.244 -19.382 1.00 96.06 716 GLY A CA 1
ATOM 5823 C C . GLY A 1 716 ? 26.735 5.248 -18.822 1.00 96.06 716 GLY A C 1
ATOM 5824 O O . GLY A 1 716 ? 26.762 4.084 -19.226 1.00 96.06 716 GLY A O 1
ATOM 5825 N N . ILE A 1 717 ? 27.561 5.735 -17.899 1.00 95.56 717 ILE A N 1
ATOM 5826 C CA . ILE A 1 717 ? 28.572 4.947 -17.198 1.00 95.56 717 ILE A CA 1
ATOM 5827 C C . ILE A 1 717 ? 28.484 5.202 -15.695 1.00 95.56 717 ILE A C 1
ATOM 5829 O O . ILE A 1 717 ? 28.375 6.351 -15.258 1.00 95.56 717 ILE A O 1
ATOM 5833 N N . ARG A 1 718 ? 28.563 4.116 -14.923 1.00 95.94 718 ARG A N 1
ATOM 5834 C CA . ARG A 1 718 ? 28.697 4.112 -13.462 1.00 95.94 718 ARG A CA 1
ATOM 5835 C C . ARG A 1 718 ? 29.970 3.386 -13.054 1.00 95.94 718 ARG A C 1
ATOM 5837 O O . ARG A 1 718 ? 30.339 2.398 -13.687 1.00 95.94 718 ARG A O 1
ATOM 5844 N N . THR A 1 719 ? 30.613 3.841 -11.988 1.00 94.88 719 THR A N 1
ATOM 5845 C CA . THR A 1 719 ? 31.858 3.264 -11.469 1.00 94.88 719 THR A CA 1
ATOM 5846 C C . THR A 1 719 ? 31.640 2.767 -10.045 1.00 94.88 719 THR A C 1
ATOM 5848 O O . THR A 1 719 ? 31.062 3.479 -9.222 1.00 94.88 719 THR A O 1
ATOM 5851 N N . SER A 1 720 ? 32.113 1.557 -9.742 1.00 94.94 720 SER A N 1
ATOM 5852 C CA . SER A 1 720 ? 32.051 1.011 -8.388 1.00 94.94 720 SER A CA 1
ATOM 5853 C C . SER A 1 720 ? 32.848 1.882 -7.403 1.00 94.94 720 SER A C 1
ATOM 5855 O O . SER A 1 720 ? 33.813 2.541 -7.801 1.00 94.94 720 SER A O 1
ATOM 5857 N N . PRO A 1 721 ? 32.502 1.888 -6.101 1.00 93.81 721 PRO A N 1
ATOM 5858 C CA . PRO A 1 721 ? 33.180 2.729 -5.108 1.00 93.81 721 PRO A CA 1
ATOM 5859 C C . PRO A 1 721 ? 34.694 2.497 -4.989 1.00 93.81 721 PRO A C 1
ATOM 5861 O O . PRO A 1 721 ? 35.432 3.414 -4.640 1.00 93.81 721 PRO A O 1
ATOM 5864 N N . ASP A 1 722 ? 35.164 1.284 -5.285 1.00 92.31 722 ASP A N 1
ATOM 5865 C CA . ASP A 1 722 ? 36.586 0.920 -5.298 1.00 92.31 722 ASP A CA 1
ATOM 5866 C C . ASP A 1 722 ? 37.297 1.258 -6.624 1.00 92.31 722 ASP A C 1
ATOM 5868 O O . ASP A 1 722 ? 38.510 1.082 -6.738 1.00 92.31 722 ASP A O 1
ATOM 5872 N N . GLY A 1 723 ? 36.561 1.739 -7.631 1.00 88.62 723 GLY A N 1
ATOM 5873 C CA . GLY A 1 723 ? 37.060 2.025 -8.975 1.00 88.62 723 GLY A CA 1
ATOM 5874 C C . GLY A 1 723 ? 37.353 0.787 -9.827 1.00 88.62 723 GLY A C 1
ATOM 5875 O O . GLY A 1 723 ? 37.784 0.941 -10.969 1.00 88.62 723 GLY A O 1
ATOM 5876 N N . GLY A 1 724 ? 37.145 -0.419 -9.290 1.00 87.44 724 GLY A N 1
ATOM 5877 C CA . GLY A 1 724 ? 37.539 -1.680 -9.916 1.00 87.44 724 GLY A CA 1
ATOM 5878 C C . GLY A 1 724 ? 36.584 -2.178 -10.998 1.00 87.44 724 GLY A C 1
ATOM 5879 O O . GLY A 1 724 ? 36.976 -3.022 -11.795 1.00 87.44 724 GLY A O 1
ATOM 5880 N N . ARG A 1 725 ? 35.346 -1.674 -11.042 1.00 90.94 725 ARG A N 1
ATOM 5881 C CA . ARG A 1 725 ? 34.332 -2.057 -12.031 1.00 90.94 725 ARG A CA 1
ATOM 5882 C C . ARG A 1 725 ? 33.634 -0.837 -12.599 1.00 90.94 725 ARG A C 1
ATOM 5884 O O . ARG A 1 725 ? 33.365 0.140 -11.895 1.00 90.94 725 ARG A O 1
ATOM 5891 N N . LYS A 1 726 ? 33.281 -0.919 -13.875 1.00 93.75 726 LYS A N 1
ATOM 5892 C CA . LYS A 1 726 ? 32.443 0.058 -14.561 1.00 93.75 726 LYS A CA 1
ATOM 5893 C C . LYS A 1 726 ? 31.275 -0.640 -15.223 1.00 93.75 726 LYS A C 1
ATOM 5895 O O . LYS A 1 726 ? 31.428 -1.716 -15.792 1.00 93.75 726 LYS A O 1
ATOM 5900 N N . ILE A 1 727 ? 30.125 0.011 -15.167 1.00 95.75 727 ILE A N 1
ATOM 5901 C CA . ILE A 1 727 ? 28.894 -0.422 -15.809 1.00 95.75 727 ILE A CA 1
ATOM 5902 C C . ILE A 1 727 ? 28.567 0.566 -16.916 1.00 95.75 727 ILE A C 1
ATOM 5904 O O . ILE A 1 727 ? 28.524 1.768 -16.661 1.00 95.75 727 ILE A O 1
ATOM 5908 N N . LEU A 1 728 ? 28.322 0.061 -18.122 1.00 96.19 728 LEU A N 1
ATOM 5909 C CA . LEU A 1 728 ? 27.807 0.830 -19.249 1.00 96.19 728 LEU A CA 1
ATOM 5910 C C . LEU A 1 728 ? 26.351 0.451 -19.489 1.00 96.19 728 LEU A C 1
ATOM 5912 O O . LEU A 1 728 ? 26.029 -0.722 -19.673 1.00 96.19 728 LEU A O 1
ATOM 5916 N N . PHE A 1 729 ? 25.492 1.461 -19.542 1.00 97.50 729 PHE A N 1
ATOM 5917 C CA . PHE A 1 729 ? 24.092 1.338 -19.928 1.00 97.50 729 PHE A CA 1
ATOM 5918 C C . PHE A 1 729 ? 23.870 1.960 -21.308 1.00 97.50 729 PHE A C 1
ATOM 5920 O O . PHE A 1 729 ? 24.412 3.027 -21.609 1.00 97.50 729 PHE A O 1
ATOM 5927 N N . LEU A 1 730 ? 23.064 1.298 -22.138 1.00 97.75 730 LEU A N 1
ATOM 5928 C CA . LEU A 1 730 ? 22.596 1.819 -23.418 1.00 97.75 730 LEU A CA 1
ATOM 5929 C C . LEU A 1 730 ? 21.215 1.244 -23.729 1.00 97.75 730 LEU A C 1
ATOM 5931 O O . LEU A 1 730 ? 21.074 0.027 -23.855 1.00 97.75 730 LEU A O 1
ATOM 5935 N N . ALA A 1 731 ? 20.221 2.105 -23.929 1.00 98.06 731 ALA A N 1
ATOM 5936 C CA . ALA A 1 731 ? 18.884 1.671 -24.308 1.00 98.06 731 ALA A CA 1
ATOM 5937 C C . ALA A 1 731 ? 18.170 2.654 -25.238 1.00 98.06 731 ALA A C 1
ATOM 5939 O O . ALA A 1 731 ? 18.401 3.866 -25.203 1.00 98.06 731 ALA A O 1
ATOM 5940 N N . ASN A 1 732 ? 17.266 2.106 -26.045 1.00 97.88 732 ASN A N 1
ATOM 5941 C CA . ASN A 1 732 ? 16.247 2.859 -26.755 1.00 97.88 732 ASN A CA 1
ATOM 5942 C C . ASN A 1 732 ? 14.980 2.908 -25.893 1.00 97.88 732 ASN A C 1
ATOM 5944 O O . ASN A 1 732 ? 14.265 1.914 -25.752 1.00 97.88 732 ASN A O 1
ATOM 5948 N N . MET A 1 733 ? 14.735 4.070 -25.297 1.00 97.25 733 MET A N 1
ATOM 5949 C CA . MET A 1 733 ? 13.637 4.289 -24.356 1.00 97.25 733 MET A CA 1
ATOM 5950 C C . MET A 1 733 ? 12.327 4.641 -25.060 1.00 97.25 733 MET A C 1
ATOM 5952 O O . MET A 1 733 ? 11.258 4.522 -24.467 1.00 97.25 733 MET A O 1
ATOM 5956 N N . GLU A 1 734 ? 12.398 5.119 -26.305 1.00 96.69 734 GLU A N 1
ATOM 5957 C CA . GLU A 1 734 ? 11.229 5.606 -27.025 1.00 96.69 734 GLU A CA 1
ATOM 5958 C C . GLU A 1 734 ? 11.502 5.759 -28.526 1.00 96.69 734 GLU A C 1
ATOM 5960 O O . GLU A 1 734 ? 12.564 6.240 -28.917 1.00 96.69 734 GLU A O 1
ATOM 5965 N N . GLY A 1 735 ? 10.497 5.497 -29.361 1.00 95.50 735 GLY A N 1
ATOM 5966 C CA . GLY A 1 735 ? 10.502 5.898 -30.767 1.00 95.50 735 GLY A CA 1
ATOM 5967 C C . GLY A 1 735 ? 11.035 4.835 -31.724 1.00 95.50 735 GLY A C 1
ATOM 5968 O O . GLY A 1 735 ? 10.895 3.636 -31.492 1.00 95.50 735 GLY A O 1
ATOM 5969 N N . GLU A 1 736 ? 11.591 5.293 -32.841 1.00 96.31 736 GLU A N 1
ATOM 5970 C CA . GLU A 1 736 ? 12.018 4.444 -33.947 1.00 96.31 736 GLU A CA 1
ATOM 5971 C C . GLU A 1 736 ? 13.186 3.526 -33.576 1.00 96.31 736 GLU A C 1
ATOM 5973 O O . GLU A 1 736 ? 14.002 3.843 -32.704 1.00 96.31 736 GLU A O 1
ATOM 5978 N N . PRO A 1 737 ? 13.336 2.395 -34.276 1.00 96.50 737 PRO A N 1
ATOM 5979 C CA . PRO A 1 737 ? 14.480 1.531 -34.065 1.00 96.50 737 PRO A CA 1
ATOM 5980 C C . PRO A 1 737 ? 15.761 2.206 -34.561 1.00 96.50 737 PRO A C 1
ATOM 5982 O O . PRO A 1 737 ? 15.792 2.748 -35.669 1.00 96.50 737 PRO A O 1
ATOM 5985 N N . LYS A 1 738 ? 16.849 2.133 -33.787 1.00 96.25 738 LYS A N 1
ATOM 5986 C CA . LYS A 1 738 ? 18.089 2.865 -34.091 1.00 96.25 738 LYS A CA 1
ATOM 5987 C C . LYS A 1 738 ? 19.310 1.955 -34.101 1.00 96.25 738 LYS A C 1
ATOM 5989 O O . LYS A 1 738 ? 19.532 1.178 -33.175 1.00 96.25 738 LYS A O 1
ATOM 5994 N N . THR A 1 739 ? 20.119 2.069 -35.154 1.00 96.06 739 THR A N 1
ATOM 5995 C CA . THR A 1 739 ? 21.439 1.427 -35.230 1.00 96.06 739 THR A CA 1
ATOM 5996 C C . THR A 1 739 ? 22.476 2.339 -34.592 1.00 96.06 739 THR A C 1
ATOM 5998 O O . THR A 1 739 ? 22.645 3.482 -35.012 1.00 96.06 739 THR A O 1
ATOM 6001 N N . ILE A 1 740 ? 23.172 1.832 -33.583 1.00 94.56 740 ILE A N 1
ATOM 6002 C CA . ILE A 1 740 ? 24.088 2.587 -32.733 1.00 94.56 740 ILE A CA 1
ATOM 6003 C C . ILE A 1 740 ? 25.415 1.839 -32.663 1.00 94.56 740 ILE A C 1
ATOM 6005 O O . ILE A 1 740 ? 25.445 0.615 -32.585 1.00 94.56 740 ILE A O 1
ATOM 6009 N N . GLN A 1 741 ? 26.519 2.578 -32.663 1.00 94.62 741 GLN A N 1
ATOM 6010 C CA . GLN A 1 741 ? 27.832 2.058 -32.297 1.00 94.62 741 GLN A CA 1
ATOM 6011 C C . GLN A 1 741 ? 28.149 2.551 -30.876 1.00 94.62 741 GLN A C 1
ATOM 6013 O O . GLN A 1 741 ? 28.355 3.757 -30.714 1.00 94.62 741 GLN A O 1
ATOM 6018 N N . PRO A 1 742 ? 28.179 1.687 -29.842 1.00 93.69 742 PRO A N 1
ATOM 6019 C CA . PRO A 1 742 ? 28.384 2.127 -28.459 1.00 93.69 742 PRO A CA 1
ATOM 6020 C C . PRO A 1 742 ? 29.651 2.974 -28.267 1.00 93.69 742 PRO A C 1
ATOM 6022 O O . PRO A 1 742 ? 29.608 4.009 -27.605 1.00 93.69 742 PRO A O 1
ATOM 6025 N N . ALA A 1 743 ? 30.757 2.617 -28.928 1.00 91.56 743 ALA A N 1
ATOM 6026 C CA . ALA A 1 743 ? 31.997 3.393 -28.913 1.00 91.56 743 ALA A CA 1
ATOM 6027 C C . ALA A 1 743 ? 31.822 4.837 -29.423 1.00 91.56 743 ALA A C 1
ATOM 6029 O O . ALA A 1 743 ? 32.453 5.755 -28.904 1.00 91.56 743 ALA A O 1
ATOM 6030 N N . ALA A 1 744 ? 30.937 5.078 -30.395 1.00 90.69 744 ALA A N 1
ATOM 6031 C CA . ALA A 1 744 ? 30.695 6.428 -30.905 1.00 90.69 744 ALA A CA 1
ATOM 6032 C C . ALA A 1 744 ? 30.031 7.338 -29.855 1.00 90.69 744 ALA A C 1
ATOM 6034 O O . ALA A 1 744 ? 30.294 8.539 -29.838 1.00 90.69 744 ALA A O 1
ATOM 6035 N N . LEU A 1 745 ? 29.232 6.773 -28.942 1.00 86.94 745 LEU A N 1
ATOM 6036 C CA . LEU A 1 745 ? 28.615 7.510 -27.830 1.00 86.94 745 LEU A CA 1
ATOM 6037 C C . LEU A 1 745 ? 29.627 7.900 -26.741 1.00 86.94 745 LEU A C 1
ATOM 6039 O O . LEU A 1 745 ? 29.393 8.825 -25.965 1.00 86.94 745 LEU A O 1
ATOM 6043 N N . MET A 1 746 ? 30.769 7.212 -26.703 1.00 84.00 746 MET A N 1
ATOM 6044 C CA . MET A 1 746 ? 31.868 7.440 -25.762 1.00 84.00 746 MET A CA 1
ATOM 6045 C C . MET A 1 746 ? 33.064 8.144 -26.416 1.00 84.00 746 MET A C 1
ATOM 6047 O O . MET A 1 746 ? 34.164 8.142 -25.863 1.00 84.00 746 MET A O 1
ATOM 6051 N N . ALA A 1 747 ? 32.881 8.728 -27.604 1.00 80.56 747 ALA A N 1
ATOM 6052 C CA . ALA A 1 747 ? 33.967 9.329 -28.365 1.00 80.56 747 ALA A CA 1
ATOM 6053 C C . ALA A 1 747 ? 34.746 10.363 -27.532 1.00 80.56 747 ALA A C 1
ATOM 6055 O O . ALA A 1 747 ? 34.174 11.290 -26.959 1.00 80.56 747 ALA A O 1
ATOM 6056 N N . GLY A 1 748 ? 36.071 10.201 -27.488 1.00 77.44 748 GLY A N 1
ATOM 6057 C CA . GLY A 1 748 ? 36.963 11.088 -26.737 1.00 77.44 748 GLY A CA 1
ATOM 6058 C C . GLY A 1 748 ? 37.040 10.808 -25.235 1.00 77.44 748 GLY A C 1
ATOM 6059 O O . GLY A 1 748 ? 37.587 11.640 -24.512 1.00 77.44 748 GLY A O 1
ATOM 6060 N N . ARG A 1 749 ? 36.522 9.668 -24.763 1.00 79.56 749 ARG A N 1
ATOM 6061 C CA . ARG A 1 749 ? 36.604 9.262 -23.357 1.00 79.56 749 ARG A CA 1
ATOM 6062 C C . ARG A 1 749 ? 37.503 8.037 -23.147 1.00 79.56 749 ARG A C 1
ATOM 6064 O O . ARG A 1 749 ? 37.757 7.272 -24.079 1.00 79.56 749 ARG A O 1
ATOM 6071 N N . GLU A 1 750 ? 38.008 7.868 -21.926 1.00 78.62 750 GLU A N 1
ATOM 6072 C CA . GLU A 1 750 ? 38.963 6.804 -21.567 1.00 78.62 750 GLU A CA 1
ATOM 6073 C C . GLU A 1 750 ? 38.330 5.403 -21.628 1.00 78.62 750 GLU A C 1
ATOM 6075 O O . GLU A 1 750 ? 39.025 4.407 -21.846 1.00 78.62 750 GLU A O 1
ATOM 6080 N N . GLU A 1 751 ? 37.001 5.323 -21.531 1.00 79.25 751 GLU A N 1
ATOM 6081 C CA . GLU A 1 751 ? 36.236 4.075 -21.486 1.00 79.25 751 GLU A CA 1
ATOM 6082 C C . GLU A 1 751 ? 36.275 3.255 -22.785 1.00 79.25 751 GLU A C 1
ATOM 6084 O O . GLU A 1 751 ? 35.966 2.062 -22.781 1.00 79.25 751 GLU A O 1
ATOM 6089 N N . LEU A 1 752 ? 36.744 3.860 -23.881 1.00 74.75 752 LEU A N 1
ATOM 6090 C CA . LEU A 1 752 ? 37.035 3.184 -25.150 1.00 74.75 752 LEU A CA 1
ATOM 6091 C C . LEU A 1 752 ? 38.163 2.147 -25.050 1.00 74.75 752 LEU A C 1
ATOM 6093 O O . LEU A 1 752 ? 38.322 1.335 -25.958 1.00 74.75 752 LEU A O 1
ATOM 6097 N N . THR A 1 753 ? 38.973 2.204 -23.991 1.00 74.50 753 THR A N 1
ATOM 6098 C CA . THR A 1 753 ? 40.149 1.338 -23.818 1.00 74.50 753 THR A CA 1
ATOM 6099 C C . THR A 1 753 ? 39.868 0.066 -23.017 1.00 74.50 753 THR A C 1
ATOM 6101 O O . THR A 1 753 ? 40.742 -0.797 -22.937 1.00 74.50 753 THR A O 1
ATOM 6104 N N . TYR A 1 754 ? 38.668 -0.074 -22.445 1.00 81.00 754 TYR A N 1
ATOM 6105 C CA . TYR A 1 754 ? 38.308 -1.228 -21.624 1.00 81.00 754 TYR A CA 1
ATOM 6106 C C . TYR A 1 754 ? 37.838 -2.428 -22.450 1.00 81.00 754 TYR A C 1
ATOM 6108 O O . TYR A 1 754 ? 37.197 -2.280 -23.493 1.00 81.00 754 TYR A O 1
ATOM 6116 N N . GLY A 1 755 ? 38.123 -3.628 -21.936 1.00 89.00 755 GLY A N 1
ATOM 6117 C CA . GLY A 1 755 ? 37.407 -4.838 -22.323 1.00 89.00 755 GLY A CA 1
ATOM 6118 C C . GLY A 1 755 ? 36.018 -4.812 -21.693 1.00 89.00 755 GLY A C 1
ATOM 6119 O O . GLY A 1 755 ? 35.891 -4.539 -20.502 1.00 89.00 755 GLY A O 1
ATOM 6120 N N . TRP A 1 756 ? 34.984 -5.047 -22.496 1.00 94.50 756 TRP A N 1
ATOM 6121 C CA . TRP A 1 756 ? 33.597 -5.052 -22.039 1.00 94.50 756 TRP A CA 1
ATOM 6122 C C . TRP A 1 756 ? 33.014 -6.451 -22.155 1.00 94.50 756 TRP A C 1
ATOM 6124 O O . TRP A 1 756 ? 33.257 -7.153 -23.140 1.00 94.50 756 TRP A O 1
ATOM 6134 N N . LYS A 1 757 ? 32.201 -6.839 -21.176 1.00 95.31 757 LYS A N 1
ATOM 6135 C CA . LYS A 1 757 ? 31.390 -8.056 -21.203 1.00 95.31 757 LYS A CA 1
ATOM 6136 C C . LYS A 1 757 ? 29.914 -7.711 -21.193 1.00 95.31 757 LYS A C 1
ATOM 6138 O O . LYS A 1 757 ? 29.497 -6.782 -20.509 1.00 95.31 757 LYS A O 1
ATOM 6143 N N . LEU A 1 758 ? 29.111 -8.480 -21.924 1.00 94.94 758 LEU A N 1
ATOM 6144 C CA . LEU A 1 758 ? 27.659 -8.351 -21.865 1.00 94.94 758 LEU A CA 1
ATOM 6145 C C . LEU A 1 758 ? 27.147 -8.876 -20.523 1.00 94.94 758 LEU A C 1
ATOM 6147 O O . LEU A 1 758 ? 27.264 -10.065 -20.253 1.00 94.94 758 LEU A O 1
ATOM 6151 N N . THR A 1 759 ? 26.534 -8.026 -19.710 1.00 94.31 759 THR A N 1
ATOM 6152 C CA . THR A 1 759 ? 25.949 -8.410 -18.416 1.00 94.31 759 THR A CA 1
ATOM 6153 C C . THR A 1 759 ? 24.476 -8.758 -18.562 1.00 94.31 759 THR A C 1
ATOM 6155 O O . THR A 1 759 ? 24.017 -9.787 -18.067 1.00 94.31 759 THR A O 1
ATOM 6158 N N . ALA A 1 760 ? 23.730 -7.923 -19.283 1.00 95.00 760 ALA A N 1
ATOM 6159 C CA . ALA A 1 760 ? 22.320 -8.147 -19.563 1.00 95.00 760 ALA A CA 1
ATOM 6160 C C . ALA A 1 760 ? 21.939 -7.557 -20.922 1.00 95.00 760 ALA A C 1
ATOM 6162 O O . ALA A 1 760 ? 22.478 -6.539 -21.349 1.00 95.00 760 ALA A O 1
ATOM 6163 N N . ALA A 1 761 ? 20.975 -8.188 -21.582 1.00 95.69 761 ALA A N 1
ATOM 6164 C CA . ALA A 1 761 ? 20.288 -7.662 -22.752 1.00 95.69 761 ALA A CA 1
ATOM 6165 C C . ALA A 1 761 ? 18.793 -7.913 -22.571 1.00 95.69 761 ALA A C 1
ATOM 6167 O O . ALA A 1 761 ? 18.413 -8.935 -21.997 1.00 95.69 761 ALA A O 1
ATOM 6168 N N . THR A 1 762 ? 17.959 -6.993 -23.042 1.00 96.06 762 THR A N 1
ATOM 6169 C CA . THR A 1 762 ? 16.498 -7.168 -23.033 1.00 96.06 762 THR A CA 1
ATOM 6170 C C . THR A 1 762 ? 16.091 -8.453 -23.779 1.00 96.06 762 THR A C 1
ATOM 6172 O O . THR A 1 762 ? 16.761 -8.786 -24.761 1.00 96.06 762 THR A O 1
ATOM 6175 N N . PRO A 1 763 ? 15.015 -9.162 -23.375 1.00 92.50 763 PRO A N 1
ATOM 6176 C CA . PRO A 1 763 ? 14.709 -10.524 -23.844 1.00 92.50 763 PRO A CA 1
ATOM 6177 C C . PRO A 1 763 ? 14.776 -10.731 -25.366 1.00 92.50 763 PRO A C 1
ATOM 6179 O O . PRO A 1 763 ? 15.528 -11.587 -25.836 1.00 92.50 763 PRO A O 1
ATOM 6182 N N . ASP A 1 764 ? 14.092 -9.889 -26.144 1.00 87.56 764 ASP A N 1
ATOM 6183 C CA . ASP A 1 764 ? 14.044 -10.000 -27.613 1.00 87.56 764 ASP A CA 1
ATOM 6184 C C . ASP A 1 764 ? 15.390 -9.712 -28.296 1.00 87.56 764 ASP A C 1
ATOM 6186 O O . ASP A 1 764 ? 15.664 -10.190 -29.396 1.00 87.56 764 ASP A O 1
ATOM 6190 N N . LEU A 1 765 ? 16.256 -8.938 -27.638 1.00 89.69 765 LEU A N 1
ATOM 6191 C CA . LEU A 1 765 ? 17.593 -8.611 -28.129 1.00 89.69 765 LEU A CA 1
ATOM 6192 C C . LEU A 1 765 ? 18.596 -9.716 -27.783 1.00 89.69 765 LEU A C 1
ATOM 6194 O O . LEU A 1 765 ? 19.503 -9.995 -28.569 1.00 89.69 765 LEU A O 1
ATOM 6198 N N . GLN A 1 766 ? 18.427 -10.373 -26.632 1.00 78.81 766 GLN A N 1
ATOM 6199 C CA . GLN A 1 766 ? 19.350 -11.390 -26.129 1.00 78.81 766 GLN A CA 1
ATOM 6200 C C . GLN A 1 766 ? 19.540 -12.550 -27.117 1.00 78.81 766 GLN A C 1
ATOM 6202 O O . GLN A 1 766 ? 20.654 -13.049 -27.251 1.00 78.81 766 GLN A O 1
ATOM 6207 N N . GLY A 1 767 ? 18.497 -12.942 -27.856 1.00 77.25 767 GLY A N 1
ATOM 6208 C CA . GLY A 1 767 ? 18.588 -13.989 -28.882 1.00 77.25 767 GLY A CA 1
ATOM 6209 C C . GLY A 1 767 ? 19.494 -13.645 -30.074 1.00 77.25 767 GLY A C 1
ATOM 6210 O O . GLY A 1 767 ? 19.904 -14.544 -30.806 1.00 77.25 767 GLY A O 1
ATOM 6211 N N . SER A 1 768 ? 19.821 -12.364 -30.267 1.00 81.62 768 SER A N 1
ATOM 6212 C CA . SER A 1 768 ? 20.680 -11.869 -31.354 1.00 81.62 768 SER A CA 1
ATOM 6213 C C . SER A 1 768 ? 22.125 -11.587 -30.927 1.00 81.62 768 SER A C 1
ATOM 6215 O O . SER A 1 768 ? 22.969 -11.289 -31.774 1.00 81.62 768 SER A O 1
ATOM 6217 N N . LEU A 1 769 ? 22.419 -11.683 -29.627 1.00 87.25 769 LEU A N 1
ATOM 6218 C CA . LEU A 1 769 ? 23.727 -11.395 -29.045 1.00 87.25 769 LEU A CA 1
ATOM 6219 C C . LEU A 1 769 ? 24.367 -12.660 -28.465 1.00 87.25 769 LEU A C 1
ATOM 6221 O O . LEU A 1 769 ? 23.710 -13.668 -28.208 1.00 87.25 769 LEU A O 1
ATOM 6225 N N . ASN A 1 770 ? 25.677 -12.592 -28.223 1.00 86.69 770 ASN A N 1
ATOM 6226 C CA . ASN A 1 770 ? 26.363 -13.609 -27.432 1.00 86.69 770 ASN A CA 1
ATOM 6227 C C . ASN A 1 770 ? 25.774 -13.667 -26.006 1.00 86.69 770 ASN A C 1
ATOM 6229 O O . ASN A 1 770 ? 25.241 -12.671 -25.518 1.00 86.69 770 ASN A O 1
ATOM 6233 N N . PRO A 1 771 ? 25.860 -14.812 -25.308 1.00 87.38 771 PRO A N 1
ATOM 6234 C CA . PRO A 1 771 ? 25.279 -14.954 -23.975 1.00 87.38 771 PRO A CA 1
ATOM 6235 C C . PRO A 1 771 ? 25.928 -14.007 -22.947 1.00 87.38 771 PRO A C 1
ATOM 6237 O O . PRO A 1 771 ? 27.108 -13.670 -23.094 1.00 87.38 771 PRO A O 1
ATOM 6240 N N . PRO A 1 772 ? 25.209 -13.619 -21.873 1.00 87.75 772 PRO A N 1
ATOM 6241 C CA . PRO A 1 772 ? 25.793 -12.877 -20.758 1.00 87.75 772 PRO A CA 1
ATOM 6242 C C . PRO A 1 772 ? 27.103 -13.493 -20.232 1.00 87.75 772 PRO A C 1
ATOM 6244 O O . PRO A 1 772 ? 27.236 -14.715 -20.157 1.00 87.75 772 PRO A O 1
ATOM 6247 N N . GLY A 1 773 ? 28.073 -12.646 -19.889 1.00 88.19 773 GLY A N 1
ATOM 6248 C CA . GLY A 1 773 ? 29.448 -12.992 -19.516 1.00 88.19 773 GLY A CA 1
ATOM 6249 C C . GLY A 1 773 ? 30.431 -13.061 -20.694 1.00 88.19 773 GLY A C 1
ATOM 6250 O O . GLY A 1 773 ? 31.640 -13.148 -20.478 1.00 88.19 773 GLY A O 1
ATOM 6251 N N . SER A 1 774 ? 29.945 -13.013 -21.937 1.00 92.06 774 SER A N 1
ATOM 6252 C CA . SER A 1 774 ? 30.797 -12.987 -23.131 1.00 92.06 774 SER A CA 1
ATOM 6253 C C . SER A 1 774 ? 31.398 -11.603 -23.386 1.00 92.06 774 SER A C 1
ATOM 6255 O O . SER A 1 774 ? 30.797 -10.586 -23.045 1.00 92.06 774 SER A O 1
ATOM 6257 N N . SER A 1 775 ? 32.576 -11.567 -24.022 1.00 93.44 775 SER A N 1
ATOM 6258 C CA . SER A 1 775 ? 33.185 -10.312 -24.475 1.00 93.44 775 SER A CA 1
ATOM 6259 C C . SER A 1 775 ? 32.296 -9.632 -25.523 1.00 93.44 775 SER A C 1
ATOM 6261 O O . SER A 1 775 ? 31.759 -10.290 -26.420 1.00 93.44 775 SER A O 1
ATOM 6263 N N . PHE A 1 776 ? 32.148 -8.318 -25.395 1.00 93.88 776 PHE A N 1
ATOM 6264 C CA . PHE A 1 776 ? 31.334 -7.465 -26.243 1.00 93.88 776 PHE A CA 1
ATOM 6265 C C . PHE A 1 776 ? 32.215 -6.418 -26.932 1.00 93.88 776 PHE A C 1
ATOM 6267 O O . PHE A 1 776 ? 32.870 -5.604 -26.280 1.00 93.88 776 PHE A O 1
ATOM 6274 N N . ASP A 1 777 ? 32.209 -6.415 -28.265 1.00 92.25 777 ASP A N 1
ATOM 6275 C CA . ASP A 1 777 ? 32.909 -5.409 -29.060 1.00 92.25 777 ASP A CA 1
ATOM 6276 C C . ASP A 1 777 ? 32.062 -4.135 -29.167 1.00 92.25 777 ASP A C 1
ATOM 6278 O O . ASP A 1 777 ? 31.149 -4.037 -29.988 1.00 92.25 777 ASP A O 1
ATOM 6282 N N . ILE A 1 778 ? 32.385 -3.129 -28.351 1.00 92.75 778 ILE A N 1
ATOM 6283 C CA . ILE A 1 778 ? 31.710 -1.821 -28.367 1.00 92.75 778 ILE A CA 1
ATOM 6284 C C . ILE A 1 778 ? 31.907 -1.042 -29.680 1.00 92.75 778 ILE A C 1
ATOM 6286 O O . ILE A 1 778 ? 31.239 -0.027 -29.889 1.00 92.75 778 ILE A O 1
ATOM 6290 N N . THR A 1 779 ? 32.807 -1.480 -30.567 1.00 91.50 779 THR A N 1
ATOM 6291 C CA . THR A 1 779 ? 32.991 -0.895 -31.903 1.00 91.50 779 THR A CA 1
ATOM 6292 C C . THR A 1 779 ? 32.066 -1.514 -32.952 1.00 91.50 779 THR A C 1
ATOM 6294 O O . THR A 1 779 ? 31.895 -0.928 -34.022 1.00 91.50 779 THR A O 1
ATOM 6297 N N . ALA A 1 780 ? 31.410 -2.636 -32.653 1.00 91.69 780 ALA A N 1
ATOM 6298 C CA . ALA A 1 780 ? 30.361 -3.180 -33.501 1.00 91.69 780 ALA A CA 1
ATOM 6299 C C . ALA A 1 780 ? 29.079 -2.335 -33.402 1.00 91.69 780 ALA A C 1
ATOM 6301 O O . ALA A 1 780 ? 28.811 -1.670 -32.398 1.00 91.69 780 ALA A O 1
ATOM 6302 N N . THR A 1 781 ? 28.269 -2.353 -34.460 1.00 94.00 781 THR A N 1
ATOM 6303 C CA . THR A 1 781 ? 26.942 -1.741 -34.428 1.00 94.00 781 THR A CA 1
ATOM 6304 C C . THR A 1 781 ? 25.920 -2.694 -33.818 1.00 94.00 781 THR A C 1
ATOM 6306 O O . THR A 1 781 ? 25.926 -3.895 -34.081 1.00 94.00 781 THR A O 1
ATOM 6309 N N . ILE A 1 782 ? 24.997 -2.135 -33.042 1.00 95.00 782 ILE A N 1
ATOM 6310 C CA . ILE A 1 782 ? 23.823 -2.815 -32.505 1.00 95.00 782 ILE A CA 1
ATOM 6311 C C . ILE A 1 782 ? 22.572 -2.064 -32.940 1.00 95.00 782 ILE A C 1
ATOM 6313 O O . ILE A 1 782 ? 22.564 -0.834 -32.989 1.00 95.00 782 ILE A O 1
ATOM 6317 N N . ARG A 1 783 ? 21.511 -2.791 -33.279 1.00 96.00 783 ARG A N 1
ATOM 6318 C CA . ARG A 1 783 ? 20.226 -2.193 -33.632 1.00 96.00 783 ARG A CA 1
ATOM 6319 C C . ARG A 1 783 ? 19.247 -2.398 -32.480 1.00 96.00 783 ARG A C 1
ATOM 6321 O O . ARG A 1 783 ? 18.958 -3.539 -32.147 1.00 96.00 783 ARG A O 1
ATOM 6328 N N . LEU A 1 784 ? 18.754 -1.305 -31.902 1.00 97.00 784 LEU A N 1
ATOM 6329 C CA . LEU A 1 784 ? 17.834 -1.316 -30.762 1.00 97.00 784 LEU A CA 1
ATOM 6330 C C . LEU A 1 784 ? 16.436 -0.874 -31.200 1.00 97.00 784 LEU A C 1
ATOM 6332 O O . LEU A 1 784 ? 16.253 0.267 -31.631 1.00 97.00 784 LEU A O 1
ATOM 6336 N N . GLU A 1 785 ? 15.458 -1.768 -31.079 1.00 96.94 785 GLU A N 1
ATOM 6337 C CA . GLU A 1 785 ? 14.026 -1.435 -31.118 1.00 96.94 785 GLU A CA 1
ATOM 6338 C C . GLU A 1 785 ? 13.620 -0.637 -29.866 1.00 96.94 785 GLU A C 1
ATOM 6340 O O . GLU A 1 785 ? 14.355 -0.605 -28.878 1.00 96.94 785 GLU A O 1
ATOM 6345 N N . ASN A 1 786 ? 12.433 -0.026 -29.871 1.00 96.44 786 ASN A N 1
ATOM 6346 C CA . ASN A 1 786 ? 11.869 0.568 -28.656 1.00 96.44 786 ASN A CA 1
ATOM 6347 C C . ASN A 1 786 ? 11.757 -0.485 -27.533 1.00 96.44 786 ASN A C 1
ATOM 6349 O O . ASN A 1 786 ? 11.331 -1.621 -27.775 1.00 96.44 786 ASN A O 1
ATOM 6353 N N . ALA A 1 787 ? 12.113 -0.082 -26.310 1.00 96.50 787 ALA A N 1
ATOM 6354 C CA . ALA A 1 787 ? 12.188 -0.902 -25.104 1.00 96.50 787 ALA A CA 1
ATOM 6355 C C . ALA A 1 787 ? 13.311 -1.953 -25.115 1.00 96.50 787 ALA A C 1
ATOM 6357 O O . ALA A 1 787 ? 13.283 -2.891 -24.316 1.00 96.50 787 ALA A O 1
ATOM 6358 N N . GLN A 1 788 ? 14.309 -1.803 -25.994 1.00 97.62 788 GLN A N 1
ATOM 6359 C CA . GLN A 1 788 ? 15.502 -2.647 -26.006 1.00 97.62 788 GLN A CA 1
ATOM 6360 C C . GLN A 1 788 ? 16.734 -1.923 -25.475 1.00 97.62 788 GLN A C 1
ATOM 6362 O O . GLN A 1 788 ? 16.938 -0.728 -25.697 1.00 97.62 788 GLN A O 1
ATOM 6367 N N . GLY A 1 789 ? 17.601 -2.682 -24.816 1.00 97.44 789 GLY A N 1
ATOM 6368 C CA . GLY A 1 789 ? 18.833 -2.159 -24.251 1.00 97.44 789 GLY A CA 1
ATOM 6369 C C . GLY A 1 789 ? 19.798 -3.245 -23.807 1.00 97.44 789 GLY A C 1
ATOM 6370 O O . GLY A 1 789 ? 19.471 -4.437 -23.769 1.00 97.44 789 GLY A O 1
ATOM 6371 N N . ILE A 1 790 ? 21.004 -2.801 -23.475 1.00 97.38 790 ILE A N 1
ATOM 6372 C CA . ILE A 1 790 ? 22.095 -3.629 -22.978 1.00 97.38 790 ILE A CA 1
ATOM 6373 C C . ILE A 1 790 ? 22.741 -2.989 -21.751 1.00 97.38 790 ILE A C 1
ATOM 6375 O O . ILE A 1 790 ? 22.776 -1.766 -21.597 1.00 97.38 790 ILE A O 1
ATOM 6379 N N . LEU A 1 791 ? 23.292 -3.854 -20.909 1.00 96.62 791 LEU A N 1
ATOM 6380 C CA . LEU A 1 791 ? 24.151 -3.516 -19.788 1.00 96.62 791 LEU A CA 1
ATOM 6381 C C . LEU A 1 791 ? 25.479 -4.243 -19.980 1.00 96.62 791 LEU A C 1
ATOM 6383 O O . LEU A 1 791 ? 25.478 -5.463 -20.173 1.00 96.62 791 LEU A O 1
ATOM 6387 N N . LEU A 1 792 ? 26.590 -3.515 -19.924 1.00 95.88 792 LEU A N 1
ATOM 6388 C CA . LEU A 1 792 ? 27.937 -4.075 -20.019 1.00 95.88 792 LEU A CA 1
ATOM 6389 C C . LEU A 1 792 ? 28.713 -3.821 -18.727 1.00 95.88 792 LEU A C 1
ATOM 6391 O O . LEU A 1 792 ? 28.528 -2.785 -18.092 1.00 95.88 792 LEU A O 1
ATOM 6395 N N . GLU A 1 793 ? 29.612 -4.732 -18.378 1.00 94.81 793 GLU A N 1
ATOM 6396 C CA . GLU A 1 793 ? 30.566 -4.583 -17.274 1.00 94.81 793 GLU A CA 1
ATOM 6397 C C . GLU A 1 793 ? 32.000 -4.599 -17.820 1.00 94.81 793 GLU A C 1
ATOM 6399 O O . GLU A 1 793 ? 32.294 -5.326 -18.774 1.00 94.81 793 GLU A O 1
ATOM 6404 N N . SER A 1 794 ? 32.878 -3.768 -17.256 1.00 92.62 794 SER A N 1
ATOM 6405 C CA . SER A 1 794 ? 34.303 -3.763 -17.599 1.00 92.62 794 SER A CA 1
ATOM 6406 C C . SER A 1 794 ? 35.025 -4.989 -17.031 1.00 92.62 794 SER A C 1
ATOM 6408 O O . SER A 1 794 ? 34.722 -5.414 -15.916 1.00 92.62 794 SER A O 1
ATOM 6410 N N . ASP A 1 795 ? 36.003 -5.505 -17.776 1.00 78.00 795 ASP A N 1
ATOM 6411 C CA . ASP A 1 795 ? 36.889 -6.604 -17.356 1.00 78.00 795 ASP A CA 1
ATOM 6412 C C . ASP A 1 795 ? 37.740 -6.323 -16.111 1.00 78.00 795 ASP A C 1
ATOM 6414 O O . ASP A 1 795 ? 38.229 -5.177 -15.962 1.00 78.00 795 ASP A O 1
#

Radius of gyration: 27.88 Å; Cα contacts (8 Å, |Δi|>4): 1686; chains: 1; bounding box: 74×62×79 Å

Organism: NCBI:txid1307761

Secondary structure (DSSP, 8-state):
-EE-HHHHHHHHHHHHHHHHS-SSHHHHHHHHHTT-EEEEEETTEEEEEEE-GGGGTS-PPTT--EEEEEE-SS---TTSSEEEEEEEEEEEE-EEETTEEEEEEES---B-SSSPPPEEEEEEE-TT--EEEE--TT-SB-TT-TTSPEE-B-HHHHHHT-S-HHHHHHHTTSTTEEE-TTS-EEE---S-EEEE-TTTSSTT-SHHHHHHHHHHHHHHHHTTPPPPHHHHTT-S-SEEEEPP-SPBP--TTS--SEEEEEE-SSEEEEEEE-----B-S-SB--TTTTSPPGGG-SSS-THHHHHHHHHHHT-SSS--EEEEEE--SEE-GGGGGTS-GGGEEEEETTEEEE-TTSHHHHHHHHHHHHHHHTTT-SEEEETTGGG-EEEETTTTEEEE-HHHHHHHHT--EEETTEEEE-EEEE---TTTTSTTHHHH--S-TTTTT-TTEEEE-TTTSTT--TTBTTHHHHTHHHHHHHHHHGGGEEE-S-SHHHHHHHHTS-TTS-B-TTS-SSHHHHHHHHHS-HHHHHHHHHSSSEEEEEHHHHTT------BTT-SSSHHHHHHHTTTHHHHH--HHHHHSTTTTHHHHHTT---HHHHHHHHHHHHHHHHHTTT-HHHHHHHHTTS--SSSSS--HHHHHHHHHHHHHHHHHHT-GGGGGGG--HHHHHHHHHHHHHHHHTGGGGSPPPTT-EEEE-SS-TTEEEEEEEEE-TTSS-EEEEEEEEEES-EEE-HHHHTTTSGGGGS-EEEEEE-HHHHTTSPPTTSEE-TTS-EEE-TTEEEEEEE-

pLDDT: mean 94.24, std 5.15, range [39.38, 98.88]

Nearest PDB structures (foldseek):
  7ml5-assembly1_A  TM=5.556E-01  e=2.162E-14  Oryza sativa Japonica Group
  4hgy-assembly1_E  TM=3.053E-01  e=1.825E+00  Streptomyces caelestis
  7wzg-assembly1_A  TM=3.159E-01  e=3.481E+00  Streptomyces sp.

Foldseek 3Di:
DDFPVVVLVVVVVVLVCLVVVDPDPQSSLLVVLLQAAWEDPDQQKIKHKDQAQVCVVQVFDPPFKWKKWWDFPDFDPLQDQKDKTKTFIDTHDWDDDNRMTMTMDGNFDFDDLRGFGIFIWIWTAGPVRDIDTAEGLAAAADLLFLPGGGGNHPLVVLLLPFDQVVLVVVQQVDPQWDQDPVRFIEGADWLAEEEDEQQFAAPNSALLRLLVLLLVLLVCVVVVHDDALLSLLVDLGQAYEYQAQFGADFFDVDDGQWAFPDDDPGMTIIMGGNDDWDFSRQAHQSRNLLYGHSNRHSSSDSSSVLSSQSSQSPRHPHHYAYEYEDHDLAHAQVNPSHDDPQQFPQADPSHGGGNPVDSNNLSNVLSSLQSNCLSPGQYYEYPPQVSQWDQDPVVRDTDRPLVSVVVSQVRWYDRPPHIHGHAYEYADQPPPPPPCSLVVGPQCPNCVVPVRHAYAASLRPQAQQLQAPCSCVVCVVSLVVQQFPQLRHADANDDQRNLQNNLLDDPPHRGFPLQDDFQLSSSLCRRLFLLRLVVVLQTAHHYYHYSCSQLSFHHHGATLNDQLCLLVRLLSSLRNLRRRDDQVRCPDCLQLVVFVVQFCPGSVLVSVLSPLSNVLCVVVVNDQQSSQVVSQVDPGTGNHRDGSVNSSVVSSSVSVSNSSRRRSVVRSVVRDSLSSVQSSLSSVVSSVQSQSNDHADVPWDKDWDPPQVFWTKIWIKGAHPVNPKMKIKIATAGGAKDKDQQVVVQPPHPCLPFWKFWQDWRRVQCVVDDHGPDTDDSRDIDIHRHSIITMIMTD

InterPro domains:
  IPR017853 Glycoside hydrolase superfamily [SSF51445] (237-615)
  IPR029457 Hypothetical glycoside hydrolase 5 [PF14872] (21-792)

Sequence (795 aa):
MKIANNQQNKFKDEFGESLQSAPEDFAAAQRISRQMGGRYLGSGQATFLFWTPELSEAEPRPDTLRLEILITEQEPDFSLASQSLVFQVEDFPVVREGEFCFAVLEDLTPGTREHLGPLYRLVYENNSGEKRYILDPLAASIPFGAAAPAELYDIEGMLAGRKDMEYFRSLFQSDDVKKEDDGVLRIGDPVNMLELHCATSNPEGSLAGLTRIYREISRKLSRGETLESWEMNYIEYDAIQLMPIEPAILYEGGPDFWSETARRQNELVVNLRKPDSLNWGYDTITLGSPAVNPVLLETRRPHEFLELIETLHNFHGSPIRMVLDVVYGHLDNQAMDLLNSRYFAGANMYGQNVSYSDPMVRGVILEMQRRKSDFGVDGVRVDGAQDFKNYDPESGQMIHDDDFLELMNRVEQRAGEWTYRPWMIFEDGRPWPRDDWELKSSYREITKKLPNVVQWGPLTFAHNTPFLFTFWAMKWWRIQEVFLYGDKWITGTSNHDTLRRGTQVDPESRINTYLGDNLPDIFRKAYDNPAVRLFDLFMPGIPMDFLQSNMHVPWSFIRNTDRRWAAKVMSEEAYFLDWVLTENLFSRDWVFSRLKARGFSSLQGLRRFVKSLNHCLQLADQEPGRAAELLNELDLQGPGRLDAEGLVFLARDWMEDVHEICRVSNYLQDTDRSASAYGYKLRSFLRSNRWLGAAPQKGDYADMLRPADGAVIIHGIRTSPDGGRKILFLANMEGEPKTIQPAALMAGREELTYGWKLTAATPDLQGSLNPPGSSFDITATIRLENAQGILLESD